Protein AF-A0A357HCE0-F1 (afdb_monomer)

Secondary structure (DSSP, 8-state):
-HHHHHHHHHHHT-SS--SSGGGS-HHHHHHHH-EEETTEEE-HHHHHHHHHHHHHHHHHTB-SS-SS-SB-HHHHHS-HHHHHHHHHHHHT-HHHHHHHHHHHHHHHHHHTTT-SS--TT---SS--HHHHHHHHHHHHHHHHTTTGGGGEETTTTEE-----STTHHHHHHHHHHHHHSHHHHHHHHHHHHHHHHHHHHHHSS--B---GGGGTT--HHHHHHHHHHHHHHHHHHTT--TTTSSSSPPTTS---HHHHHHHHTTSHHHHHHHHHHHH--TTS---GGGSHHHHTT-B-HHHHHHHHHHHSTTHHHHS-HHHHHHHHHH--HHHHHHHHHHHHHHHHHHHHHHHHHHHHHS-TTS----TT-HHHHHHHHHHHHHHTT-HHHHHHHHHHHHHHHHHHHHHHHSSSEETTEEGGGS-TT--TTHHHHHHHHHHHHHHHHHHHHHHHHS-SSHHHHHHH--HHHHHHHHHHHHT-TTTS--EEETTEEE-SHHHHHHHHHHHHHTTGGGGT----S--TT--HHHHHHHHHHHHHHHHHTGGGB-TTSSB-TTT--HHHHHHHHHHHHH-TTTGGGHHHHHIIIIIHHHHHTT-----TT-S-HHHHHHHHHHHHHHHGGGTT----TTSPPPHHHHHHHHHHHHH-TTS-SSEE-TTS-EE-HHHHHHHHHHHHTTHHHHTT----GGGG-SB-TTT--B----S-S-EEEEEEE-TTT--EEEEEEESSSHHHHHHHHHHHHHTS-GGGTTSTTSS-HHHHHHHHHHHHHSTTGGGTHHHHHHHHHHTSPPEEEETTEEE-GGGS-GGGGGGS-HHHHHHHHHHHHHHHHHHHSS-HHHHSSHHHHHS--S--EEEEEEEPTTSPEEEEEHHHHHHHHHHHHHH-HHHHSPPTT-SS-HHHHHHHHHHHHSHHHHHHTT-----PPP---

Radius of gyration: 61.39 Å; Cα contacts (8 Å, |Δi|>4): 1317; chains: 1; bounding box: 116×51×217 Å

Solvent-accessible surface area (backbone atoms only — not comparable to full-atom values): 51149 Å² total; per-residue (Å²): 113,71,72,58,50,58,54,49,58,66,58,70,72,60,90,76,77,89,85,74,75,89,72,62,56,71,67,58,56,36,67,75,48,44,43,84,52,95,92,41,77,47,26,60,64,56,53,52,49,39,50,58,41,43,47,57,46,54,61,75,13,48,40,92,82,55,100,84,48,72,56,34,47,46,63,38,60,62,43,64,70,39,44,44,45,41,34,52,31,42,34,72,20,69,65,52,42,70,40,43,41,59,51,52,50,51,52,47,64,66,47,50,81,77,44,95,50,69,63,85,74,60,62,57,75,99,54,66,46,36,61,34,38,50,41,51,42,56,24,48,50,35,39,48,76,64,49,42,62,74,38,43,42,60,81,80,72,48,70,60,58,53,55,52,82,86,38,45,68,35,50,31,51,21,36,23,38,52,21,60,23,55,68,42,46,70,25,47,23,46,49,49,24,30,48,23,51,48,50,19,70,73,71,74,37,61,38,38,47,69,56,44,74,61,46,52,96,55,64,35,15,62,46,40,24,35,51,47,51,22,52,55,25,42,31,54,12,26,73,44,55,58,48,71,55,79,84,51,76,44,98,82,75,76,67,50,72,64,54,37,30,61,73,23,33,69,36,72,68,21,35,49,26,40,35,31,19,44,60,19,53,96,88,73,51,60,12,59,68,66,32,69,52,56,82,53,58,30,58,33,60,66,38,44,45,54,49,50,55,69,68,42,81,65,48,68,78,44,45,57,69,67,60,52,35,53,54,63,70,66,47,51,73,68,55,45,41,53,32,53,47,44,53,46,71,32,44,34,32,51,42,50,33,50,51,57,14,23,73,76,59,76,33,86,90,54,72,56,85,55,70,85,38,66,67,43,46,51,25,50,43,52,34,45,62,54,31,64,79,16,69,68,49,47,70,43,47,27,52,31,42,57,67,45,44,34,59,52,36,25,75,64,74,75,33,53,43,62,58,85,40,40,58,87,60,34,46,45,84,52,63,97,55,40,53,62,42,52,41,46,46,64,71,29,38,60,34,49,51,48,53,57,45,26,65,70,75,34,58,95,36,38,60,44,28,50,65,52,50,53,48,67,36,52,37,47,44,52,52,51,33,73,76,15,62,36,58,27,38,75,37,76,56,97,88,37,82,42,63,51,56,47,54,53,47,35,52,50,41,45,39,60,73,38,32,41,50,60,52,39,50,44,75,49,90,75,64,85,87,62,61,59,76,61,39,47,54,35,51,30,48,31,51,47,47,48,48,79,46,45,78,25,38,38,86,78,37,40,62,27,69,94,60,54,43,31,66,57,45,25,51,47,45,39,38,36,56,71,22,78,46,42,30,79,21,48,42,60,22,46,39,71,54,44,32,61,62,36,44,76,59,38,39,61,68,49,53,88,81,69,84,55,54,57,65,42,20,46,42,49,10,58,40,42,63,63,48,48,84,47,66,99,60,82,50,41,82,92,53,73,77,44,56,62,38,55,29,22,49,53,41,42,53,63,72,25,84,38,38,49,77,66,47,70,50,97,87,70,38,32,41,18,42,60,19,44,20,50,46,44,48,50,48,43,52,33,56,33,63,78,66,72,52,82,78,62,62,69,63,40,27,56,36,37,47,84,81,53,48,72,71,76,72,54,57,67,69,44,73,46,82,43,83,28,52,42,77,85,75,74,48,72,44,82,40,52,25,46,76,29,37,39,49,30,30,34,44,50,16,51,50,40,49,68,71,50,56,78,92,26,54,67,40,87,93,39,63,47,41,66,56,53,40,52,22,54,49,31,13,62,70,6,77,54,29,45,74,49,42,50,54,56,53,44,54,60,35,57,45,45,70,45,47,44,60,52,99,91,44,69,49,54,61,68,54,44,18,54,72,52,56,82,76,47,55,74,70,58,35,53,52,49,51,51,44,53,32,54,56,43,31,38,50,61,73,33,62,48,59,79,57,46,30,57,63,48,74,74,50,84,58,85,82,50,73,38,72,66,89,43,59,43,100,83,71,46,78,36,66,33,39,49,65,54,49,56,53,48,54,50,51,43,42,72,70,31,65,39,26,56,36,60,24,91,97,52,94,56,15,43,41,55,50,50,50,53,54,52,39,51,74,33,81,68,27,33,62,73,74,64,68,73,88,82,85,86,82,89,81,87,133

Nearest PDB structures (foldseek):
  9ffb-assembly1_A  TM=1.179E-01  e=1.661E-01  Gallus gallus

Sequence (941 aa):
PEEVGGYLDAVGSSAYGQGWMGALPNLMMNAATSVDFNGSKVSASDLLNLISGVSGPFTASLNSKDDGDVFNYTVLMSPSQTVDALLDSFAQSNLIVNLMPAICQIAINYVAADSPIDLSGLRFSNIDYSSDITALKDAYQSLYSTGLLEGVDFSTGKVEISFTQEDRAAVLSALKTFGSMRVVSQNMPDLLVASAALVTKSTGYSLLSLDRSKYADIDWGEELNTLGSVAFDLAAAAGVDLSTDLFQPAEDGSTTLIDKIMAGLNKPDSATHLKEALIGDQQGKKGLLDMSIFDRRVLDTDQLNAYLFSSVKGLSNFVDSKQFSSLLNSLNPASLKSDVGIIVDILPDLMGVADLSHEMTGTWNQLKIDFSNEEQVGYLKNVIRKAKDSQIVSDLLPVALNKAFPSLLEQNLGSSNFLGLSATSFDLSGGPEFFDDMVSFLDAVPSILSLTGSLKDSGDSAVDKIRNIDPDDFSKVLKTIVNSKVFNPDRVIEGKTASNTNLVTLIRNLIDTYHLSDLGFHLSDEVADIDWDQEVDRLTDILRTLKDHLDVFGADGKFNADKLDSQGIEQVVTAVSRSQLLSPSLPDFLDEQIGERAREFGLLLQFDQITDWVAAATSLGDIWDLVSPLIGRDLTADTPIDFNYLNALIVSAYEAPFIPRKAVDAAGHYYSPLGSFIYSLVGRTGILTSFQIAPDVTAFWDVDPVTGDSKGWNWVGETATQQVTIPVVEKTVTAKVATSGEIFELVEAIQQVQSLDLDKFGKAGGVSADELNNALMALDDSQIGRSLLPAIAYRGLSNMSDIQIEDGISISFQDINLDVLSTLSDSERRDELKGIVELYRYEVEGDLSHELTVDSLTHWSEATKVTSGSLNADGTPIYLTLKQVVQHVFDIVFKSRLFTTVRSGRKYSFTSELIAALYTVTKAGQVAYGYGSADLPSGSP

Foldseek 3Di:
DVVLVVVVVVVVPPPDDDDDPVPDPPVVQQVVAWDDDLNDTDGPVLVVLLCVLLVVLQVQQQDPDDPPDRGQVCSSLLDLVNLVSNLLSQLSRPVNQSCQLVVVVVVCVVCCVPDPFHQVPAGSPPFSVSVLSVLLSQLSVLCVVVVQSVQQNPPVRDHQGFDDPVSLVSNLQSQLSNLQGPSNLRGVLVRVLRVLVVVCVVLVFSFFDNDSVLSHPFSSSVQSSLVSLLVVLLCVLLVHGSSPPQPDQDPVNPDDSVNSNLVSLLPPSSLVSNLCQAQNDPVPRGHPLNGSSVVSPRGDLLSVLVSVPVVDPCPCVQDPSVVLSVQVVPDDSVLVSQQVSLVSVLRNLVVQLQVVQCVVPVDSVDGDQELVDPSNLVSVLVNLVSLLRHSSSQQRVLSRCLSCVLVNCCRHLVGSAQLQHHSVQFDSNHDPCNSVLVNLVSVLSVLSSQLSVLLVPFDPFLLRSLLRHDLVSQLSVLVSQLPDCGNWNFDQDPNDTDGCPNSVSNVQSSCVSSVVVLLQWDWDPDDRPDPSNVLSVLVSQLSVLCNVQSVLADSSNAGDLVRDALVSQLSNQVSQCVHPTGVVRSQRSCCRRPVVQCVVLLQHFADPPDPDSNLLSNLVRQLSNLCSLCRPHQLEPVFDFDLQSQQQNLVSLVPHPGQDQWDADPVGWIFGSSLSSVVSVLVSNCLCVLLVHDFDSRLSRQADRHPRDGVPFDAADDKDWDFDQRRRPRDTDTGIGGPDGQSNLVSQLSVLSSVAPLVFALHAVHQALVSLLSNLVSLLRHSSSLSCNLSSLLSNQQSADWQQEDVPDTFGSNQWASVCLVVDDSVLNNLLSVLSSQVSNCSRQHPVNVLRYLCNVPPPDQPDWTFNPDADPVRHTDTDGSVVSVVSNCVSLVPRPRQQPGHPPDDGGSVRSVVVSVLCSDPNNCVVVPVDDDDDDDDDD

pLDDT: mean 77.92, std 14.0, range [27.64, 95.38]

Structure (mmCIF, N/CA/C/O backbone):
data_AF-A0A357HCE0-F1
#
_entry.id   AF-A0A357HCE0-F1
#
loop_
_atom_site.group_PDB
_atom_site.id
_atom_site.type_symbol
_atom_site.label_atom_id
_atom_site.label_alt_id
_atom_site.label_comp_id
_atom_site.label_asym_id
_atom_site.label_entity_id
_atom_site.label_seq_id
_atom_site.pdbx_PDB_ins_code
_atom_site.Cartn_x
_atom_site.Cartn_y
_atom_site.Cartn_z
_atom_site.occupancy
_atom_site.B_iso_or_equiv
_atom_site.auth_seq_id
_atom_site.auth_comp_id
_atom_site.auth_asym_id
_atom_site.auth_atom_id
_atom_site.pdbx_PDB_model_num
ATOM 1 N N . PRO A 1 1 ? -48.674 -14.890 85.172 1.00 32.16 1 PRO A N 1
ATOM 2 C CA . PRO A 1 1 ? -48.523 -13.411 85.189 1.00 32.16 1 PRO A CA 1
ATOM 3 C C . PRO A 1 1 ? -49.044 -12.781 86.487 1.00 32.16 1 PRO A C 1
ATOM 5 O O . PRO A 1 1 ? -48.305 -12.045 87.127 1.00 32.16 1 PRO A O 1
ATOM 8 N N . GLU A 1 2 ? -50.262 -13.127 86.918 1.00 31.12 2 GLU A N 1
ATOM 9 C CA . GLU A 1 2 ? -50.865 -12.572 88.144 1.00 31.12 2 GLU A CA 1
ATOM 10 C C . GLU A 1 2 ? -50.212 -13.071 89.447 1.00 31.12 2 GLU A C 1
ATOM 12 O O . GLU A 1 2 ? -50.074 -12.299 90.390 1.00 31.12 2 GLU A O 1
ATOM 17 N N . GLU A 1 3 ? -49.691 -14.302 89.498 1.00 34.44 3 GLU A N 1
ATOM 18 C CA . GLU A 1 3 ? -49.001 -14.800 90.705 1.00 34.44 3 GLU A CA 1
ATOM 19 C C . GLU A 1 3 ? -47.584 -14.219 90.894 1.00 34.44 3 GLU A C 1
ATOM 21 O O . GLU A 1 3 ? -47.113 -14.102 92.022 1.00 34.44 3 GLU A O 1
ATOM 26 N N . VAL A 1 4 ? -46.919 -13.774 89.820 1.00 36.22 4 VAL A N 1
ATOM 27 C CA . VAL A 1 4 ? -45.590 -13.126 89.890 1.00 36.22 4 VAL A CA 1
ATOM 28 C C . VAL A 1 4 ? -45.713 -11.662 90.333 1.00 36.22 4 VAL A C 1
ATOM 30 O O . VAL A 1 4 ? -44.890 -11.187 91.114 1.00 36.22 4 VAL A O 1
ATOM 33 N N . GLY A 1 5 ? -46.782 -10.974 89.910 1.00 34.69 5 GLY A N 1
ATOM 34 C CA . GLY A 1 5 ? -47.131 -9.637 90.405 1.00 34.69 5 GLY A CA 1
ATOM 35 C C . GLY A 1 5 ? -47.414 -9.630 91.911 1.00 34.69 5 GLY A C 1
ATOM 36 O O . GLY A 1 5 ? -46.923 -8.758 92.620 1.00 34.69 5 GLY A O 1
ATOM 37 N N . GLY A 1 6 ? -48.084 -10.670 92.423 1.00 35.81 6 GLY A N 1
ATOM 38 C CA . GLY A 1 6 ? -48.336 -10.829 93.861 1.00 35.81 6 GLY A CA 1
ATOM 39 C C . GLY A 1 6 ? -47.073 -11.033 94.711 1.00 35.81 6 GLY A C 1
ATOM 40 O O . GLY A 1 6 ? -47.027 -10.581 95.855 1.00 35.81 6 GLY A O 1
ATOM 41 N N . TYR A 1 7 ? -46.024 -11.659 94.164 1.00 37.00 7 TYR A N 1
ATOM 42 C CA . TYR A 1 7 ? -44.732 -11.793 94.852 1.00 37.00 7 TYR A CA 1
ATOM 43 C C . TYR A 1 7 ? -43.897 -10.505 94.803 1.00 37.00 7 TYR A C 1
ATOM 45 O O . TYR A 1 7 ? -43.225 -10.185 95.782 1.00 37.00 7 TYR A O 1
ATOM 53 N N . LEU A 1 8 ? -43.955 -9.742 93.707 1.00 37.88 8 LEU A N 1
ATOM 54 C CA . LEU A 1 8 ? -43.244 -8.465 93.572 1.00 37.88 8 LEU A CA 1
ATOM 55 C C . LEU A 1 8 ? -43.862 -7.355 94.438 1.00 37.88 8 LEU A C 1
ATOM 57 O O . LEU A 1 8 ? -43.117 -6.590 95.051 1.00 37.88 8 LEU A O 1
ATOM 61 N N . ASP A 1 9 ? -45.188 -7.329 94.597 1.00 37.25 9 ASP A N 1
ATOM 62 C CA . ASP A 1 9 ? -45.875 -6.395 95.505 1.00 37.25 9 ASP A CA 1
ATOM 63 C C . ASP A 1 9 ? -45.567 -6.678 96.988 1.00 37.25 9 ASP A C 1
ATOM 65 O O . ASP A 1 9 ? -45.472 -5.752 97.803 1.00 37.25 9 ASP A O 1
ATOM 69 N N . ALA A 1 10 ? -45.321 -7.944 97.347 1.00 37.84 10 ALA A N 1
ATOM 70 C CA . ALA A 1 10 ? -44.870 -8.325 98.688 1.00 37.84 10 ALA A CA 1
ATOM 71 C C . ALA A 1 10 ? -43.397 -7.946 98.961 1.00 37.84 10 ALA A C 1
ATOM 73 O O . ALA A 1 10 ? -43.018 -7.756 100.116 1.00 37.84 10 ALA A O 1
ATOM 74 N N . VAL A 1 11 ? -42.572 -7.803 97.916 1.00 38.50 11 VAL A N 1
ATOM 75 C CA . VAL A 1 11 ? -41.157 -7.389 98.007 1.00 38.50 11 VAL A CA 1
ATOM 76 C C . VAL A 1 11 ? -41.013 -5.861 97.972 1.00 38.50 11 VAL A C 1
ATOM 78 O O . VAL A 1 11 ? -40.194 -5.300 98.701 1.00 38.50 11 VAL A O 1
ATOM 81 N N . GLY A 1 12 ? -41.847 -5.164 97.194 1.00 37.12 12 GLY A N 1
ATOM 82 C CA . GLY A 1 12 ? -41.851 -3.699 97.09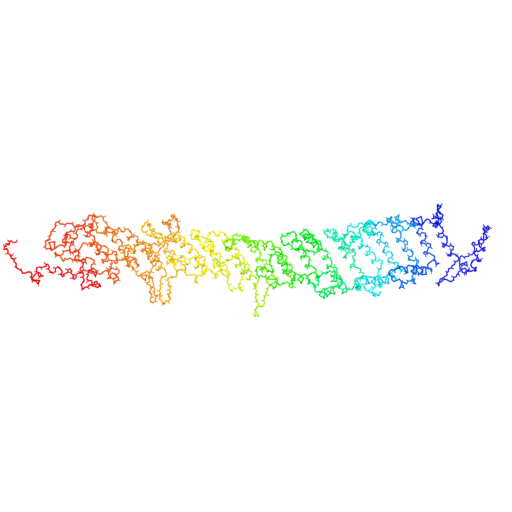3 1.00 37.12 12 GLY A CA 1
ATOM 83 C C . GLY A 1 12 ? -42.331 -2.971 98.355 1.00 37.12 12 GLY A C 1
ATOM 84 O O . GLY A 1 12 ? -42.062 -1.783 98.526 1.00 37.12 12 GLY A O 1
ATOM 85 N N . SER A 1 13 ? -42.995 -3.672 99.278 1.00 33.78 13 SER A N 1
ATOM 86 C CA . SER A 1 13 ? -43.562 -3.086 100.498 1.00 33.78 13 SER A CA 1
ATOM 87 C C . SER A 1 13 ? -42.657 -3.165 101.743 1.00 33.78 13 SER A C 1
ATOM 89 O O . SER A 1 13 ? -43.042 -2.661 102.798 1.00 33.78 13 SER A O 1
ATOM 91 N N . SER A 1 14 ? -41.419 -3.676 101.645 1.00 37.00 14 SER A N 1
ATOM 92 C CA . SER A 1 14 ? -40.437 -3.631 102.747 1.00 37.00 14 SER A CA 1
ATOM 93 C C . SER A 1 14 ? -39.218 -2.753 102.435 1.00 37.00 14 SER A C 1
ATOM 95 O O . SER A 1 14 ? -38.081 -3.220 102.394 1.00 37.00 14 SER A O 1
ATOM 97 N N . ALA A 1 15 ? -39.436 -1.447 102.267 1.00 34.34 15 ALA A N 1
ATOM 98 C CA . ALA A 1 15 ? -38.363 -0.456 102.126 1.00 34.34 15 ALA A CA 1
ATOM 99 C C . ALA A 1 15 ? -37.593 -0.150 103.436 1.00 34.34 15 ALA A C 1
ATOM 101 O O . ALA A 1 15 ? -36.696 0.686 103.429 1.00 34.34 15 ALA A O 1
ATOM 102 N N . TYR A 1 16 ? -37.878 -0.821 104.561 1.00 37.59 16 TYR A N 1
ATOM 103 C CA . TYR A 1 16 ? -37.127 -0.646 105.813 1.00 37.59 16 TYR A CA 1
ATOM 104 C C . TYR A 1 16 ? -37.070 -1.945 106.632 1.00 37.59 16 TYR A C 1
ATOM 106 O O . TYR A 1 16 ? -38.000 -2.267 107.366 1.00 37.59 16 TYR A O 1
ATOM 114 N N . GLY A 1 17 ? -35.964 -2.691 106.538 1.00 30.70 17 GLY A N 1
ATOM 115 C CA . GLY A 1 17 ? -35.709 -3.844 107.411 1.00 30.70 17 GLY A CA 1
ATOM 116 C C . GLY A 1 17 ? -34.592 -4.759 106.915 1.00 30.70 17 GLY A C 1
ATOM 117 O O . GLY A 1 17 ? -34.826 -5.653 106.109 1.00 30.70 17 GLY A O 1
ATOM 118 N N . GLN A 1 18 ? -33.377 -4.540 107.418 1.00 38.78 18 GLN A N 1
ATOM 119 C CA . GLN A 1 18 ? -32.194 -5.368 107.173 1.00 38.78 18 GLN A CA 1
ATOM 120 C C . GLN A 1 18 ? -32.428 -6.869 107.457 1.00 38.78 18 GLN A C 1
ATOM 122 O O . GLN A 1 18 ? -33.036 -7.228 108.462 1.00 38.78 18 GLN A O 1
ATOM 127 N N . GLY A 1 19 ? -31.819 -7.744 106.643 1.00 38.56 19 GLY A N 1
ATOM 128 C CA . GLY A 1 19 ? -31.113 -8.912 107.194 1.00 38.56 19 GLY A CA 1
ATOM 129 C C . GLY A 1 19 ? -31.548 -10.337 106.824 1.00 38.56 19 GLY A C 1
ATOM 130 O O . GLY A 1 19 ? -30.882 -11.255 107.286 1.00 38.56 19 GLY A O 1
ATOM 131 N N . TRP A 1 20 ? -32.587 -10.585 106.018 1.00 35.44 20 TRP A N 1
ATOM 132 C CA . TRP A 1 20 ? -33.128 -11.959 105.879 1.00 35.44 20 TRP A CA 1
ATOM 133 C C . TRP A 1 20 ? -33.197 -12.533 104.453 1.00 35.44 20 TRP A C 1
ATOM 135 O O . TRP A 1 20 ? -33.278 -13.750 104.312 1.00 35.44 20 TRP A O 1
ATOM 145 N N . MET A 1 21 ? -33.044 -11.725 103.395 1.00 37.12 21 MET A N 1
ATOM 146 C CA . MET A 1 21 ? -32.958 -12.237 102.009 1.00 37.12 21 MET A CA 1
ATOM 147 C C . MET A 1 21 ? -31.534 -12.579 101.539 1.00 37.12 21 MET A C 1
ATOM 149 O O . MET A 1 21 ? -31.370 -13.203 100.499 1.00 37.12 21 MET A O 1
ATOM 153 N N . GLY A 1 22 ? -30.498 -12.253 102.319 1.00 37.28 22 GLY A N 1
ATOM 154 C CA . GLY A 1 22 ? -29.105 -12.585 101.983 1.00 37.28 22 GLY A CA 1
ATOM 155 C C . GLY A 1 22 ? -28.733 -14.069 102.132 1.00 37.28 22 GLY A C 1
ATOM 156 O O . GLY A 1 22 ? -27.572 -14.413 101.936 1.00 37.28 22 GLY A O 1
ATOM 157 N N . ALA A 1 23 ? -29.678 -14.939 102.513 1.00 37.38 23 ALA A N 1
ATOM 158 C CA . ALA A 1 23 ? -29.411 -16.340 102.855 1.00 37.38 23 ALA A CA 1
ATOM 159 C C . ALA A 1 23 ? -30.227 -17.375 102.056 1.00 37.38 23 ALA A C 1
ATOM 161 O O . ALA A 1 23 ? -30.079 -18.572 102.300 1.00 37.38 23 ALA A O 1
ATOM 162 N N . LEU A 1 24 ? -31.057 -16.960 101.093 1.00 39.72 24 LEU A N 1
ATOM 163 C CA . LEU A 1 24 ? -31.595 -17.895 100.104 1.00 39.72 24 LEU A CA 1
ATOM 164 C C . LEU A 1 24 ? -30.563 -18.020 98.978 1.00 39.72 24 LEU A C 1
ATOM 166 O O . LEU A 1 24 ? -30.249 -17.012 98.348 1.00 39.72 24 LEU A O 1
ATOM 170 N N . PRO A 1 25 ? -30.002 -19.215 98.713 1.00 44.94 25 PRO A N 1
ATOM 171 C CA . PRO A 1 25 ? -29.104 -19.389 97.581 1.00 44.94 25 PRO A CA 1
ATOM 172 C C . PRO A 1 25 ? -29.828 -18.917 96.317 1.00 44.94 25 PRO A C 1
ATOM 174 O O . PRO A 1 25 ? -30.976 -19.314 96.118 1.00 44.94 25 PRO A O 1
ATOM 177 N N . ASN A 1 26 ? -29.179 -18.128 95.451 1.00 47.38 26 ASN A N 1
ATOM 178 C CA . ASN A 1 26 ? -29.744 -17.692 94.158 1.00 47.38 26 ASN A CA 1
ATOM 179 C C . ASN A 1 26 ? -30.408 -18.856 93.387 1.00 47.38 26 ASN A C 1
ATOM 181 O O . ASN A 1 26 ? -31.415 -18.671 92.714 1.00 47.38 26 ASN A O 1
ATOM 185 N N . LEU A 1 27 ? -29.913 -20.084 93.581 1.00 41.69 27 LEU A N 1
ATOM 186 C CA . LEU A 1 27 ? -30.509 -21.338 93.112 1.00 41.69 27 LEU A CA 1
ATOM 187 C C . LEU A 1 27 ? -31.965 -21.587 93.559 1.00 41.69 27 LEU A C 1
ATOM 189 O O . LEU A 1 27 ? -32.766 -22.026 92.741 1.00 41.69 27 LEU A O 1
ATOM 193 N N . MET A 1 28 ? -32.332 -21.332 94.820 1.00 40.75 28 MET A N 1
ATOM 194 C CA . MET A 1 28 ? -33.695 -21.560 95.330 1.00 40.75 28 MET A CA 1
ATOM 195 C C . MET A 1 28 ? -34.678 -20.489 94.857 1.00 40.75 28 MET A C 1
ATOM 197 O O . MET A 1 28 ? -35.809 -20.815 94.505 1.00 40.75 28 MET A O 1
ATOM 201 N N . MET A 1 29 ? -34.243 -19.228 94.799 1.00 49.09 29 MET A N 1
ATOM 202 C CA . MET A 1 29 ? -35.066 -18.134 94.276 1.00 49.09 29 MET A CA 1
ATOM 203 C C . MET A 1 29 ? -35.303 -18.306 92.769 1.00 49.09 29 MET A C 1
ATOM 205 O O . MET A 1 29 ? -36.429 -18.143 92.301 1.00 49.09 29 MET A O 1
ATOM 209 N N . ASN A 1 30 ? -34.287 -18.762 92.030 1.00 48.38 30 ASN A N 1
ATOM 210 C CA . ASN A 1 30 ? -34.412 -19.082 90.609 1.00 48.38 30 ASN A CA 1
ATOM 211 C C . ASN A 1 30 ? -35.260 -20.332 90.362 1.00 48.38 30 ASN A C 1
ATOM 213 O O . ASN A 1 30 ? -36.054 -20.337 89.431 1.00 48.38 30 ASN A O 1
ATOM 217 N N . ALA A 1 31 ? -35.174 -21.365 91.205 1.00 44.31 31 ALA A N 1
ATOM 218 C CA . ALA A 1 31 ? -36.014 -22.556 91.071 1.00 44.31 31 ALA A CA 1
ATOM 219 C C . ALA A 1 31 ? -37.504 -22.294 91.371 1.00 44.31 31 ALA A C 1
ATOM 221 O O . ALA A 1 31 ? -38.355 -22.937 90.763 1.00 44.31 31 ALA A O 1
ATOM 222 N N . ALA A 1 32 ? -37.822 -21.368 92.286 1.00 47.25 32 ALA A N 1
ATOM 223 C CA . ALA A 1 32 ? -39.196 -21.055 92.696 1.00 47.25 32 ALA A CA 1
ATOM 224 C C . ALA A 1 32 ? -39.892 -19.991 91.825 1.00 47.25 32 ALA A C 1
ATOM 226 O O . ALA A 1 32 ? -41.117 -19.958 91.776 1.00 47.25 32 ALA A O 1
ATOM 227 N N . THR A 1 33 ? -39.128 -19.121 91.153 1.00 53.16 33 THR A N 1
ATOM 228 C CA . THR A 1 33 ? -39.663 -18.011 90.333 1.00 53.16 33 THR A CA 1
ATOM 229 C C . THR A 1 33 ? -39.429 -18.189 88.837 1.00 53.16 33 THR A C 1
ATOM 231 O O . THR A 1 33 ? -39.787 -17.317 88.049 1.00 53.16 33 THR A O 1
ATOM 234 N N . SER A 1 34 ? -38.815 -19.304 88.438 1.00 56.31 34 SER A N 1
ATOM 235 C CA . SER A 1 34 ? -38.602 -19.611 87.034 1.00 56.31 34 SER A CA 1
ATOM 236 C C . SER A 1 34 ? -39.908 -20.025 86.364 1.00 56.31 34 SER A C 1
ATOM 238 O O . SER A 1 34 ? -40.575 -20.963 86.800 1.00 56.31 34 SER A O 1
ATOM 240 N N . VAL A 1 35 ? -40.236 -19.339 85.274 1.00 57.53 35 VAL A N 1
ATOM 241 C CA . VAL A 1 35 ? -41.338 -19.691 84.379 1.00 57.53 35 VAL A CA 1
ATOM 242 C C . VAL A 1 35 ? -40.741 -20.195 83.069 1.00 57.53 35 VAL A C 1
ATOM 244 O O . VAL A 1 35 ? -39.780 -19.612 82.559 1.00 57.53 35 VAL A O 1
ATOM 247 N N . ASP A 1 36 ? -41.295 -21.283 82.536 1.00 59.38 36 ASP A N 1
ATOM 248 C CA . ASP A 1 36 ? -40.955 -21.747 81.192 1.00 59.38 36 ASP A CA 1
ATOM 249 C C . ASP A 1 36 ? -41.548 -20.772 80.165 1.00 59.38 36 ASP A C 1
ATOM 251 O O . ASP A 1 36 ? -42.759 -20.547 80.117 1.00 59.38 36 ASP A O 1
ATOM 255 N N . PHE A 1 37 ? -40.689 -20.188 79.335 1.00 55.84 37 PHE A N 1
ATOM 256 C CA . PHE A 1 37 ? -41.061 -19.247 78.288 1.00 55.84 37 PHE A CA 1
ATOM 257 C C . PHE A 1 37 ? -40.257 -19.554 77.020 1.00 55.84 37 PHE A C 1
ATOM 259 O O . PHE A 1 37 ? -39.028 -19.559 77.044 1.00 55.84 37 PHE A O 1
ATOM 266 N N . ASN A 1 38 ? -40.948 -19.864 75.916 1.00 55.62 38 ASN A N 1
ATOM 267 C CA . ASN A 1 38 ? -40.345 -20.245 74.627 1.00 55.62 38 ASN A CA 1
ATOM 268 C C . ASN A 1 38 ? -39.236 -21.320 74.722 1.00 55.62 38 ASN A C 1
ATOM 270 O O . ASN A 1 38 ? -38.235 -21.261 74.017 1.00 55.62 38 ASN A O 1
ATOM 274 N N . GLY A 1 39 ? -39.412 -22.326 75.588 1.00 57.00 39 GLY A N 1
ATOM 275 C CA . GLY A 1 39 ? -38.468 -23.445 75.727 1.00 57.00 39 GLY A CA 1
ATOM 276 C C . GLY A 1 39 ? -37.260 -23.176 76.633 1.00 57.00 39 GLY A C 1
ATOM 277 O O . GLY A 1 39 ? -36.435 -24.071 76.802 1.00 57.00 39 GLY A O 1
ATOM 278 N N . SER A 1 40 ? -37.184 -21.995 77.254 1.00 59.19 40 SER A N 1
ATOM 279 C CA . SER A 1 40 ? -36.155 -21.614 78.228 1.00 59.19 40 SER A CA 1
ATOM 280 C C . SER A 1 40 ? -36.771 -21.202 79.568 1.00 59.19 40 SER A C 1
ATOM 282 O O . SER A 1 40 ? -37.927 -20.790 79.639 1.00 59.19 40 SER A O 1
ATOM 284 N N . LYS A 1 41 ? -35.983 -21.284 80.643 1.00 64.75 41 LYS A N 1
ATOM 285 C CA . LYS A 1 41 ? -36.385 -20.880 81.995 1.00 64.75 41 LYS A CA 1
ATOM 286 C C . LYS A 1 41 ? -35.965 -19.441 82.275 1.00 64.75 41 LYS A C 1
ATOM 288 O O . LYS A 1 41 ? -34.773 -19.163 82.293 1.00 64.75 41 LYS A O 1
ATOM 293 N N . VAL A 1 42 ? -36.931 -18.554 82.525 1.00 63.97 42 VAL A N 1
ATOM 294 C CA . VAL A 1 42 ? -36.684 -17.146 82.896 1.00 63.97 42 VAL A CA 1
ATOM 295 C C . VAL A 1 42 ? -37.026 -16.951 84.369 1.00 63.97 42 VAL A C 1
ATOM 297 O O . VAL A 1 42 ? -38.148 -17.264 84.768 1.00 63.97 42 VAL A O 1
ATOM 300 N N . SER A 1 43 ? -36.084 -16.466 85.183 1.00 67.19 43 SER A N 1
ATOM 301 C CA . SER A 1 43 ? -36.296 -16.221 86.619 1.00 67.19 43 SER A CA 1
ATOM 302 C C . SER A 1 43 ? -36.528 -14.739 86.953 1.00 67.19 43 SER A C 1
ATOM 304 O O . SER A 1 43 ? -36.252 -13.840 86.157 1.00 67.19 43 SER A O 1
ATOM 306 N N . ALA A 1 44 ? -36.971 -14.459 88.185 1.00 64.81 44 ALA A N 1
ATOM 307 C CA . ALA A 1 44 ? -37.023 -13.090 88.701 1.00 64.81 44 ALA A CA 1
ATOM 308 C C . ALA A 1 44 ? -35.630 -12.427 88.782 1.00 64.81 44 ALA A C 1
ATOM 310 O O . ALA A 1 44 ? -35.532 -11.208 88.644 1.00 64.81 44 ALA A O 1
ATOM 311 N N . SER A 1 45 ? -34.548 -13.203 88.962 1.00 65.56 45 SER A N 1
ATOM 312 C CA . SER A 1 45 ? -33.185 -12.654 88.932 1.00 65.56 45 SER A CA 1
ATOM 313 C C . SER A 1 45 ? -32.803 -12.158 87.543 1.00 65.56 45 SER A C 1
ATOM 315 O O . SER A 1 45 ? -32.168 -11.118 87.432 1.00 65.56 45 SER A O 1
ATOM 317 N N . ASP A 1 46 ? -33.214 -12.867 86.489 1.00 65.69 46 ASP A N 1
ATOM 318 C CA . ASP A 1 46 ? -32.894 -12.498 85.105 1.00 65.69 46 ASP A CA 1
ATOM 319 C C . ASP A 1 46 ? -33.577 -11.180 84.712 1.00 65.69 46 ASP A C 1
ATOM 321 O O . ASP A 1 46 ? -32.976 -10.331 84.056 1.00 65.69 46 ASP A O 1
ATOM 325 N N . LEU A 1 47 ? -34.814 -10.976 85.182 1.00 67.69 47 LEU A N 1
ATOM 326 C CA . LEU A 1 47 ? -35.562 -9.727 85.024 1.00 67.69 47 LEU A CA 1
ATOM 327 C C . LEU A 1 47 ? -34.912 -8.559 85.774 1.00 67.69 47 LEU A C 1
ATOM 329 O O . LEU A 1 47 ? -34.738 -7.485 85.204 1.00 67.69 47 LEU A O 1
ATOM 333 N N . LEU A 1 48 ? -34.541 -8.758 87.042 1.00 68.25 48 LEU A N 1
ATOM 334 C CA . LEU A 1 48 ? -33.891 -7.718 87.846 1.00 68.25 48 LEU A CA 1
ATOM 335 C C . LEU A 1 48 ? -32.505 -7.359 87.299 1.00 68.25 48 LEU A C 1
ATOM 337 O O . LEU A 1 48 ? -32.164 -6.179 87.257 1.00 68.25 48 LEU A O 1
ATOM 341 N N . ASN A 1 49 ? -31.743 -8.349 86.828 1.00 70.25 49 ASN A N 1
ATOM 342 C CA . ASN A 1 49 ? -30.451 -8.133 86.182 1.00 70.25 49 ASN A CA 1
ATOM 343 C C . ASN A 1 49 ? -30.612 -7.320 84.893 1.00 70.25 49 ASN A C 1
ATOM 345 O O . ASN A 1 49 ? -29.921 -6.315 84.738 1.00 70.25 49 ASN A O 1
ATOM 349 N N . LEU A 1 50 ? -31.571 -7.679 84.028 1.00 74.56 50 LEU A N 1
ATOM 350 C CA . LEU A 1 50 ? -31.894 -6.908 82.824 1.00 74.56 50 LEU A CA 1
ATOM 351 C C . LEU A 1 50 ? -32.276 -5.463 83.170 1.00 74.56 50 LEU A C 1
ATOM 353 O O . LEU A 1 50 ? -31.681 -4.540 82.625 1.00 74.56 50 LEU A O 1
ATOM 357 N N . ILE A 1 51 ? -33.219 -5.258 84.100 1.00 71.88 51 ILE A N 1
ATOM 358 C CA . ILE A 1 51 ? -33.657 -3.920 84.536 1.00 71.88 51 ILE A CA 1
ATOM 359 C C . ILE A 1 51 ? -32.472 -3.117 85.080 1.00 71.88 51 ILE A C 1
ATOM 361 O O . ILE A 1 51 ? -32.306 -1.953 84.723 1.00 71.88 51 ILE A O 1
ATOM 365 N N . SER A 1 52 ? -31.621 -3.728 85.907 1.00 70.75 52 SER A N 1
ATOM 366 C CA . SER A 1 52 ? -30.442 -3.060 86.460 1.00 70.75 52 SER A CA 1
ATOM 367 C C . SER A 1 52 ? -29.448 -2.649 85.368 1.00 70.75 52 SER A C 1
ATOM 369 O O . SER A 1 52 ? -28.989 -1.508 85.381 1.00 70.75 52 SER A O 1
ATOM 371 N N . GLY A 1 53 ? -29.206 -3.524 84.386 1.00 69.69 53 GLY A N 1
ATOM 372 C CA . GLY A 1 53 ? -28.278 -3.298 83.277 1.00 69.69 53 GLY A CA 1
ATOM 373 C C . GLY A 1 53 ? -28.740 -2.207 82.313 1.00 69.69 53 GLY A C 1
ATOM 374 O O . GLY A 1 53 ? -27.932 -1.398 81.867 1.00 69.69 53 GLY A O 1
ATOM 375 N N . VAL A 1 54 ? -30.050 -2.105 82.059 1.00 76.00 54 VAL A N 1
ATOM 376 C CA . VAL A 1 54 ? -30.605 -1.079 81.157 1.00 76.00 54 VAL A CA 1
ATOM 377 C C . VAL A 1 54 ? -30.916 0.243 81.866 1.00 76.00 54 VAL A C 1
ATOM 379 O O . VAL A 1 54 ? -30.846 1.303 81.250 1.00 76.00 54 VAL A O 1
ATOM 382 N N . SER A 1 55 ? -31.226 0.222 83.167 1.00 71.00 55 SER A N 1
ATOM 383 C CA . SER A 1 55 ? -31.655 1.423 83.901 1.00 71.00 55 SER A CA 1
ATOM 384 C C . SER A 1 55 ? -30.613 2.542 83.914 1.00 71.00 55 SER A C 1
ATOM 386 O O . SER A 1 55 ? -30.985 3.706 83.777 1.00 71.00 55 SER A O 1
ATOM 388 N N . GLY A 1 56 ? -29.322 2.217 84.028 1.00 72.06 56 GLY A N 1
ATOM 389 C CA . GLY A 1 56 ? -28.234 3.200 84.015 1.00 72.06 56 GLY A CA 1
ATOM 390 C C . GLY A 1 56 ? -28.165 3.988 82.698 1.00 72.06 56 GLY A C 1
ATOM 391 O O . GLY A 1 56 ? -28.336 5.209 82.734 1.00 72.06 56 GLY A O 1
ATOM 392 N N . PRO A 1 57 ? -27.985 3.307 81.548 1.00 72.12 57 PRO A N 1
ATOM 393 C CA . PRO A 1 57 ? -28.026 3.916 80.217 1.00 72.12 57 PRO A CA 1
ATOM 394 C C . PRO A 1 57 ? -29.263 4.789 79.963 1.00 72.12 57 PRO A C 1
ATOM 396 O O . PRO A 1 57 ? -29.136 5.955 79.592 1.00 72.12 57 PRO A O 1
ATOM 399 N N . PHE A 1 58 ? -30.465 4.268 80.235 1.00 73.44 58 PHE A N 1
ATOM 400 C CA . PHE A 1 58 ? -31.704 5.010 79.994 1.00 73.44 58 PHE A CA 1
ATOM 401 C C . PHE A 1 58 ? -31.840 6.230 80.914 1.00 73.44 58 PHE A C 1
ATOM 403 O O . PHE A 1 58 ? -32.218 7.301 80.443 1.00 73.44 58 PHE A O 1
ATOM 410 N N . THR A 1 59 ? -31.463 6.120 82.192 1.00 73.81 59 THR A N 1
ATOM 411 C CA . THR A 1 59 ? -31.507 7.251 83.140 1.00 73.81 59 THR A CA 1
ATOM 412 C C . THR A 1 59 ? -30.551 8.373 82.731 1.00 73.81 59 THR A C 1
ATOM 414 O O . THR A 1 59 ? -30.900 9.545 82.857 1.00 73.81 59 THR A O 1
ATOM 417 N N . ALA A 1 60 ? -29.371 8.034 82.200 1.00 67.38 60 ALA A N 1
ATOM 418 C CA . ALA A 1 60 ? -28.405 9.012 81.695 1.00 67.38 60 ALA A CA 1
ATOM 419 C C . ALA A 1 60 ? -28.907 9.767 80.448 1.00 67.38 60 ALA A C 1
ATOM 421 O O . ALA A 1 60 ? -28.502 10.904 80.216 1.00 67.38 60 ALA A O 1
ATOM 422 N N . SER A 1 61 ? -29.810 9.154 79.677 1.00 69.69 61 SER A N 1
ATOM 423 C CA . SER A 1 61 ? -30.407 9.727 78.464 1.00 69.69 61 SER A CA 1
ATOM 424 C C . SER A 1 61 ? -31.735 10.461 78.682 1.00 69.69 61 SER A C 1
ATOM 426 O O . SER A 1 61 ? -32.331 10.930 77.716 1.00 69.69 61 SER A O 1
ATOM 428 N N . LEU A 1 62 ? -32.238 10.564 79.917 1.00 70.50 62 LEU A N 1
ATOM 429 C CA . LEU A 1 62 ? -33.507 11.246 80.189 1.00 70.50 62 LEU A CA 1
ATOM 430 C C . LEU A 1 62 ? -33.427 12.723 79.788 1.00 70.50 62 LEU A C 1
ATOM 432 O O . LEU A 1 62 ? -32.549 13.467 80.237 1.00 70.50 62 LEU A O 1
ATOM 436 N N . ASN A 1 63 ? -34.362 13.155 78.943 1.00 64.69 63 ASN A N 1
ATOM 437 C CA . ASN A 1 63 ? -34.382 14.523 78.450 1.00 64.69 63 ASN A CA 1
ATOM 438 C C . ASN A 1 63 ? -34.953 15.445 79.538 1.00 64.69 63 ASN A C 1
ATOM 440 O O . ASN A 1 63 ? -36.116 15.342 79.912 1.00 64.69 63 ASN A O 1
ATOM 444 N N . SER A 1 64 ? -34.134 16.346 80.086 1.00 54.31 64 SER A N 1
ATOM 445 C CA . SER A 1 64 ? -34.566 17.237 81.179 1.00 54.31 64 SER A CA 1
ATOM 446 C C . SER A 1 64 ? -35.274 18.513 80.701 1.00 54.31 64 SER A C 1
ATOM 448 O O . SER A 1 64 ? -35.556 19.381 81.531 1.00 54.31 64 SER A O 1
ATOM 450 N N . LYS A 1 65 ? -35.516 18.676 79.386 1.00 54.44 65 LYS A N 1
ATOM 451 C CA . LYS A 1 65 ? -35.900 19.975 78.802 1.00 54.44 65 LYS A CA 1
ATOM 452 C C . LYS A 1 65 ? -37.040 20.012 77.768 1.00 54.44 65 LYS A C 1
ATOM 454 O O . LYS A 1 65 ? -37.335 21.123 77.346 1.00 54.44 65 LYS A O 1
ATOM 459 N N . ASP A 1 66 ? -37.719 18.917 77.415 1.00 53.19 66 ASP A N 1
ATOM 460 C CA . ASP A 1 66 ? -38.875 18.978 76.491 1.00 53.19 66 ASP A CA 1
ATOM 461 C C . ASP A 1 66 ? -40.032 18.049 76.900 1.00 53.19 66 ASP A C 1
ATOM 463 O O . ASP A 1 66 ? -39.810 16.910 77.301 1.00 53.19 66 ASP A O 1
ATOM 467 N N . ASP A 1 67 ? -41.273 18.536 76.769 1.00 50.00 67 ASP A N 1
ATOM 468 C CA . ASP A 1 67 ? -42.517 17.872 77.218 1.00 50.00 67 ASP A CA 1
ATOM 469 C C . ASP A 1 67 ? -43.022 16.755 76.267 1.00 50.00 67 ASP A C 1
ATOM 471 O O . ASP A 1 67 ? -44.069 16.153 76.517 1.00 50.00 67 ASP A O 1
ATOM 475 N N . GLY A 1 68 ? -42.310 16.477 75.167 1.00 56.12 68 GLY A N 1
ATOM 476 C CA . GLY A 1 68 ? -42.726 15.520 74.128 1.00 56.12 68 GLY A CA 1
ATOM 477 C C . GLY A 1 68 ? -41.964 14.190 74.110 1.00 56.12 68 GLY A C 1
ATOM 478 O O . GLY A 1 68 ? -42.589 13.144 73.947 1.00 56.12 68 GLY A O 1
ATOM 479 N N . ASP A 1 69 ? -40.645 14.217 74.333 1.00 56.16 69 ASP A N 1
ATOM 480 C CA . ASP A 1 69 ? -39.765 13.047 74.223 1.00 56.16 69 ASP A CA 1
ATOM 481 C C . ASP A 1 69 ? -39.055 12.759 75.549 1.00 56.16 69 ASP A C 1
ATOM 483 O O . ASP A 1 69 ? -38.183 13.504 75.995 1.00 56.16 69 ASP A O 1
ATOM 487 N N . VAL A 1 70 ? -39.418 11.636 76.176 1.00 60.53 70 VAL A N 1
ATOM 488 C CA . VAL A 1 70 ? -38.912 11.213 77.497 1.00 60.53 70 VAL A CA 1
ATOM 489 C C . VAL A 1 70 ? -37.403 10.909 77.472 1.00 60.53 70 VAL A C 1
ATOM 491 O O . VAL A 1 70 ? -36.718 11.066 78.485 1.00 60.53 70 VAL A O 1
ATOM 494 N N . PHE A 1 71 ? -36.863 10.519 76.314 1.00 65.19 71 PHE A N 1
ATOM 495 C CA . PHE A 1 71 ? -35.456 10.164 76.129 1.00 65.19 71 PHE A CA 1
ATOM 496 C C . PHE A 1 71 ? -34.804 11.014 75.039 1.00 65.19 71 PHE A C 1
ATOM 498 O O . PHE A 1 71 ? -35.347 11.182 73.952 1.00 65.19 71 PHE A O 1
ATOM 505 N N . ASN A 1 72 ? -33.600 11.508 75.316 1.00 68.00 72 ASN A N 1
ATOM 506 C CA . ASN A 1 72 ? -32.713 12.076 74.318 1.00 68.00 72 ASN A CA 1
ATOM 507 C C . ASN A 1 72 ? -31.954 10.926 73.640 1.00 68.00 72 ASN A C 1
ATOM 509 O O . ASN A 1 72 ? -30.922 10.464 74.134 1.00 68.00 72 ASN A O 1
ATOM 513 N N . TYR A 1 73 ? -32.491 10.452 72.515 1.00 67.31 73 TYR A N 1
ATOM 514 C CA . TYR A 1 73 ? -31.903 9.353 71.745 1.00 67.31 73 TYR A CA 1
ATOM 515 C C . TYR A 1 73 ? -30.483 9.663 71.264 1.00 67.31 73 TYR A C 1
ATOM 517 O O . TYR A 1 73 ? -29.644 8.768 71.253 1.00 67.31 73 TYR A O 1
ATOM 525 N N . THR A 1 74 ? -30.169 10.927 70.971 1.00 66.56 74 THR A N 1
ATOM 526 C CA . THR A 1 74 ? -28.807 11.348 70.626 1.00 66.56 74 THR A CA 1
ATOM 527 C C . THR A 1 74 ? -27.849 11.113 71.792 1.00 66.56 74 THR A C 1
ATOM 529 O O . THR A 1 74 ? -26.768 10.590 71.583 1.00 66.56 74 THR A O 1
ATOM 532 N N . VAL A 1 75 ? -28.246 11.388 73.038 1.00 68.81 75 VAL A N 1
ATOM 533 C CA . VAL A 1 75 ? -27.429 11.101 74.237 1.00 68.81 75 VAL A CA 1
ATOM 534 C C . VAL A 1 75 ? -27.368 9.604 74.558 1.00 68.81 75 VAL A C 1
ATOM 536 O O . VAL A 1 75 ? -26.361 9.139 75.084 1.00 68.81 75 VAL A O 1
ATOM 539 N N . LEU A 1 76 ? -28.417 8.838 74.245 1.00 72.06 76 LEU A N 1
ATOM 540 C CA . LEU A 1 76 ? -28.427 7.382 74.431 1.00 72.06 76 LEU A CA 1
ATOM 541 C C . LEU A 1 76 ? -27.461 6.678 73.467 1.00 72.06 76 LEU A C 1
ATOM 543 O O . LEU A 1 76 ? -26.764 5.748 73.868 1.00 72.06 76 LEU A O 1
ATOM 547 N N . MET A 1 77 ? -27.422 7.141 72.215 1.00 71.75 77 MET A N 1
ATOM 548 C CA . MET A 1 77 ? -26.614 6.562 71.141 1.00 71.75 77 MET A CA 1
ATOM 549 C C . MET A 1 77 ? -25.208 7.184 71.056 1.00 71.75 77 MET A C 1
ATOM 551 O O . MET A 1 77 ? -24.277 6.531 70.600 1.00 71.75 77 MET A O 1
ATOM 555 N N . SER A 1 78 ? -25.002 8.417 71.530 1.00 65.12 78 SER A N 1
ATOM 556 C CA . SER A 1 78 ? -23.727 9.133 71.369 1.00 65.12 78 SER A CA 1
ATOM 557 C C . SER A 1 78 ? -22.545 8.500 72.117 1.00 65.12 78 SER A C 1
ATOM 559 O O . SER A 1 78 ? -21.494 8.411 71.516 1.00 65.12 78 SER A O 1
ATOM 561 N N . PRO A 1 79 ? -22.609 8.010 73.366 1.00 68.69 79 PRO A N 1
ATOM 562 C CA . PRO A 1 79 ? -21.452 7.337 73.960 1.00 68.69 79 PRO A CA 1
ATOM 563 C C . PRO A 1 79 ? -21.395 5.863 73.538 1.00 68.69 79 PRO A C 1
ATOM 565 O O . PRO A 1 79 ? -22.285 5.087 73.895 1.00 68.69 79 PRO A O 1
ATOM 568 N N . SER A 1 80 ? -20.305 5.432 72.890 1.00 69.88 80 SER A N 1
ATOM 569 C CA . SER A 1 80 ? -20.080 4.007 72.573 1.00 69.88 80 SER A CA 1
ATOM 570 C C . SER A 1 80 ? -20.220 3.100 73.801 1.00 69.88 80 SER A C 1
ATOM 572 O O . SER A 1 80 ? -20.871 2.066 73.734 1.00 69.88 80 SER A O 1
ATOM 574 N N . GLN A 1 81 ? -19.736 3.551 74.962 1.00 72.19 81 GLN A N 1
ATOM 575 C CA . GLN A 1 81 ? -19.837 2.830 76.238 1.00 72.19 81 GLN A CA 1
ATOM 576 C C . GLN A 1 81 ? -21.285 2.627 76.725 1.00 72.19 81 GLN A C 1
ATOM 578 O O . GLN A 1 81 ? -21.575 1.637 77.396 1.00 72.19 81 GLN A O 1
ATOM 583 N N . THR A 1 82 ? -22.197 3.555 76.413 1.00 74.56 82 THR A N 1
ATOM 584 C CA . THR A 1 82 ? -23.619 3.451 76.782 1.00 74.56 82 THR A CA 1
ATOM 585 C C . THR A 1 82 ? -24.313 2.395 75.929 1.00 74.56 82 THR A C 1
ATOM 587 O O . THR A 1 82 ? -25.040 1.552 76.460 1.00 74.56 82 THR A O 1
ATOM 590 N N . VAL A 1 83 ? -24.049 2.405 74.620 1.00 78.69 83 VAL A N 1
ATOM 591 C CA . VAL A 1 83 ? -24.569 1.405 73.681 1.00 78.69 83 VAL A CA 1
ATOM 592 C C . VAL A 1 83 ? -23.983 0.025 73.983 1.00 78.69 83 VAL A C 1
ATOM 594 O O . VAL A 1 83 ? -24.724 -0.952 74.029 1.00 78.69 83 VAL A O 1
ATOM 597 N N . ASP A 1 84 ? -22.693 -0.051 74.308 1.00 81.62 84 ASP A N 1
ATOM 598 C CA . ASP A 1 84 ? -22.026 -1.278 74.746 1.00 81.62 84 ASP A CA 1
ATOM 599 C C . ASP A 1 84 ? -22.706 -1.902 75.965 1.00 81.62 84 ASP A C 1
ATOM 601 O O . ASP A 1 84 ? -23.030 -3.088 75.954 1.00 81.62 84 ASP A O 1
ATOM 605 N N . ALA A 1 85 ? -22.962 -1.103 77.007 1.00 78.81 85 ALA A N 1
ATOM 606 C CA . ALA A 1 85 ? -23.608 -1.576 78.228 1.00 78.81 85 ALA A CA 1
ATOM 607 C C . ALA A 1 85 ? -25.040 -2.082 77.973 1.00 78.81 85 ALA A C 1
ATOM 609 O O . ALA A 1 85 ? -25.477 -3.052 78.602 1.00 78.81 85 ALA A O 1
ATOM 610 N N . LEU A 1 86 ? -25.767 -1.453 77.041 1.00 83.06 86 LEU A N 1
ATOM 611 C CA . LEU A 1 86 ? -27.095 -1.895 76.613 1.00 83.06 86 LEU A CA 1
ATOM 612 C C . LEU A 1 86 ? -27.035 -3.213 75.840 1.00 83.06 86 LEU A C 1
ATOM 614 O O . LEU A 1 86 ? -27.752 -4.150 76.191 1.00 83.06 86 LEU A O 1
ATOM 618 N N . LEU A 1 87 ? -26.174 -3.305 74.824 1.00 87.50 87 LEU A N 1
ATOM 619 C CA . LEU A 1 87 ? -26.025 -4.509 74.008 1.00 87.50 87 LEU A CA 1
ATOM 620 C C . LEU A 1 87 ? -25.502 -5.689 74.841 1.00 87.50 87 LEU A C 1
ATOM 622 O O . LEU A 1 87 ? -26.040 -6.785 74.714 1.00 87.50 87 LEU A O 1
ATOM 626 N N . ASP A 1 88 ? -24.566 -5.466 75.771 1.00 84.50 88 ASP A N 1
ATOM 627 C CA . ASP A 1 88 ? -24.101 -6.490 76.720 1.00 84.50 88 ASP A CA 1
ATOM 628 C C . ASP A 1 88 ? -25.247 -6.985 77.616 1.00 84.50 88 ASP A C 1
ATOM 630 O O . ASP A 1 88 ? -25.424 -8.191 77.808 1.00 84.50 88 ASP A O 1
ATOM 634 N N . SER A 1 89 ? -26.065 -6.061 78.133 1.00 84.75 89 SER A N 1
ATOM 635 C CA . SER A 1 8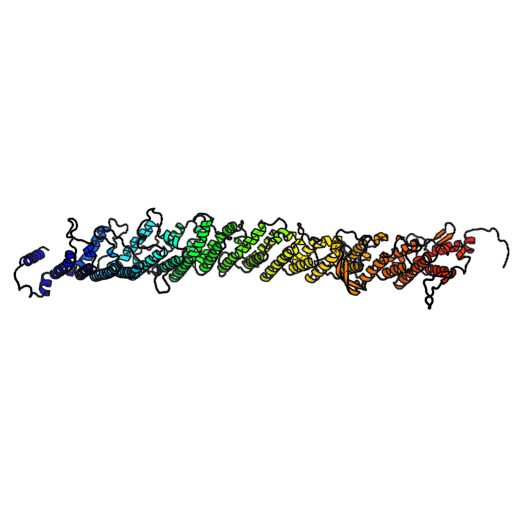9 ? -27.229 -6.401 78.962 1.00 84.75 89 SER A CA 1
ATOM 636 C C . SER A 1 89 ? -28.291 -7.179 78.177 1.00 84.75 89 SER A C 1
ATOM 638 O O . SER A 1 89 ? -28.920 -8.089 78.721 1.00 84.75 89 SER A O 1
ATOM 640 N N . PHE A 1 90 ? -28.490 -6.857 76.896 1.00 86.19 90 PHE A N 1
ATOM 641 C CA . PHE A 1 90 ? -29.414 -7.571 76.014 1.00 86.19 90 PHE A CA 1
ATOM 642 C C . PHE A 1 90 ? -28.894 -8.953 75.622 1.00 86.19 90 PHE A C 1
ATOM 644 O O . PHE A 1 90 ? -29.651 -9.920 75.708 1.00 86.19 90 PHE A O 1
ATOM 651 N N . ALA A 1 91 ? -27.613 -9.072 75.267 1.00 85.75 91 ALA A N 1
ATOM 652 C CA . ALA A 1 91 ? -26.986 -10.339 74.902 1.00 85.75 91 ALA A CA 1
ATOM 653 C C . ALA A 1 91 ? -26.989 -11.342 76.066 1.00 85.75 91 ALA A C 1
ATOM 655 O O . ALA A 1 91 ? -27.192 -12.537 75.849 1.00 85.75 91 ALA A O 1
ATOM 656 N N . GLN A 1 92 ? -26.809 -10.870 77.305 1.00 83.56 92 GLN A N 1
ATOM 657 C CA . GLN A 1 92 ? -26.825 -11.705 78.514 1.00 83.56 92 GLN A CA 1
ATOM 658 C C . GLN A 1 92 ? -28.243 -12.037 79.014 1.00 83.56 92 GLN A C 1
ATOM 660 O O . GLN A 1 92 ? -28.406 -12.875 79.905 1.00 83.56 92 GLN A O 1
ATOM 665 N N . SER A 1 93 ? -29.284 -11.396 78.472 1.00 82.56 93 SER A N 1
ATOM 666 C CA . SER A 1 93 ? -30.660 -11.592 78.922 1.00 82.56 93 SER A CA 1
ATOM 667 C C . SER A 1 93 ? -31.357 -12.722 78.171 1.00 82.56 93 SER A C 1
ATOM 669 O O . SER A 1 93 ? -31.802 -12.560 77.033 1.00 82.56 93 SER A O 1
ATOM 671 N N . ASN A 1 94 ? -31.585 -13.838 78.868 1.00 74.81 94 ASN A N 1
ATOM 672 C CA . ASN A 1 94 ? -32.400 -14.944 78.357 1.00 74.81 94 ASN A CA 1
ATOM 673 C C . ASN A 1 94 ? -33.800 -14.487 77.919 1.00 74.81 94 ASN A C 1
ATOM 675 O O . ASN A 1 94 ? -34.359 -15.047 76.982 1.00 74.81 94 ASN A O 1
ATOM 679 N N . LEU A 1 95 ? -34.390 -13.480 78.570 1.00 75.94 95 LEU A N 1
ATOM 680 C CA . LEU A 1 95 ? -35.703 -12.969 78.179 1.00 75.94 95 LEU A CA 1
ATOM 681 C C . LEU A 1 95 ? -35.653 -12.263 76.818 1.00 75.94 95 LEU A C 1
ATOM 683 O O . LEU A 1 95 ? -36.455 -12.586 75.946 1.00 75.94 95 LEU A O 1
ATOM 687 N N . ILE A 1 96 ? -34.720 -11.323 76.635 1.00 80.50 96 ILE A N 1
ATOM 688 C CA . ILE A 1 96 ? -34.596 -10.549 75.390 1.00 80.50 96 ILE A CA 1
ATOM 689 C C . ILE A 1 96 ? -34.229 -11.471 74.229 1.00 80.50 96 ILE A C 1
ATOM 691 O O . ILE A 1 96 ? -34.935 -11.484 73.223 1.00 80.50 96 ILE A O 1
ATOM 695 N N . VAL A 1 97 ? -33.211 -12.317 74.402 1.00 82.44 97 VAL A N 1
ATOM 696 C CA . VAL A 1 97 ? -32.759 -13.292 73.394 1.00 82.44 97 VAL A CA 1
ATOM 697 C C . VAL A 1 97 ? -33.904 -14.206 72.933 1.00 82.44 97 VAL A C 1
ATOM 699 O O . VAL A 1 97 ? -34.064 -14.430 71.736 1.00 82.44 97 VAL A O 1
ATOM 702 N N . ASN A 1 98 ? -34.764 -14.677 73.847 1.00 78.12 98 ASN A N 1
ATOM 703 C CA . ASN A 1 98 ? -35.907 -15.535 73.498 1.00 78.12 98 ASN A CA 1
ATOM 704 C C . ASN A 1 98 ? -37.110 -14.780 72.899 1.00 78.12 98 ASN A C 1
ATOM 706 O O . ASN A 1 98 ? -37.990 -15.407 72.299 1.00 78.12 98 ASN A O 1
ATOM 710 N N . LEU A 1 99 ? -37.178 -13.455 73.064 1.00 81.94 99 LEU A N 1
ATOM 711 C CA . LEU A 1 99 ? -38.186 -12.595 72.436 1.00 81.94 99 LEU A CA 1
ATOM 712 C C . LEU A 1 99 ? -37.759 -12.109 71.047 1.00 81.94 99 LEU A C 1
ATOM 714 O O . LEU A 1 99 ? -38.634 -11.815 70.231 1.00 81.94 99 LEU A O 1
ATOM 718 N N . MET A 1 100 ? -36.456 -12.066 70.752 1.00 84.19 100 MET A N 1
ATOM 719 C CA . MET A 1 100 ? -35.920 -11.566 69.481 1.00 84.19 100 MET A CA 1
ATOM 720 C C . MET A 1 100 ? -36.596 -12.143 68.229 1.00 84.19 100 MET A C 1
ATOM 722 O O . MET A 1 100 ? -36.972 -11.340 67.377 1.00 84.19 100 MET A O 1
ATOM 726 N N . PRO A 1 101 ? -36.860 -13.462 68.103 1.00 84.12 101 PRO A N 1
ATOM 727 C CA . PRO A 1 101 ? -37.574 -13.985 66.939 1.00 84.12 101 PRO A CA 1
ATOM 728 C C . PRO A 1 101 ? -38.939 -13.321 66.716 1.00 84.12 101 PRO A C 1
ATOM 730 O O . PRO A 1 101 ? -39.297 -12.971 65.592 1.00 84.12 101 PRO A O 1
ATOM 733 N N . ALA A 1 102 ? -39.700 -13.128 67.798 1.00 79.25 102 ALA A N 1
ATOM 734 C CA . ALA A 1 102 ? -41.019 -12.507 67.749 1.00 79.25 102 ALA A CA 1
ATOM 735 C C . ALA A 1 102 ? -40.918 -11.003 67.470 1.00 79.25 102 ALA A C 1
ATOM 737 O O . ALA A 1 102 ? -41.710 -10.479 66.690 1.00 79.25 102 ALA A O 1
ATOM 738 N N . ILE A 1 103 ? -39.928 -10.322 68.054 1.00 81.88 103 ILE A N 1
ATOM 739 C CA . ILE A 1 103 ? -39.655 -8.900 67.805 1.00 81.88 103 ILE A CA 1
ATOM 740 C C . ILE A 1 103 ? -39.294 -8.676 66.332 1.00 81.88 103 ILE A C 1
ATOM 742 O O . ILE A 1 103 ? -39.893 -7.817 65.688 1.00 81.88 103 ILE A O 1
ATOM 746 N N . CYS A 1 104 ? -38.391 -9.484 65.767 1.00 83.62 104 CYS A N 1
ATOM 747 C CA . CYS A 1 104 ? -38.048 -9.437 64.346 1.00 83.62 104 CYS A CA 1
ATOM 748 C C . CYS A 1 104 ? -39.280 -9.683 63.465 1.00 83.62 104 CYS A C 1
ATOM 750 O O . CYS A 1 104 ? -39.503 -8.944 62.511 1.00 83.62 104 CYS A O 1
ATOM 752 N N . GLN A 1 105 ? -40.126 -10.660 63.806 1.00 79.75 105 GLN A N 1
ATOM 753 C CA . GLN A 1 105 ? -41.348 -10.925 63.045 1.00 79.75 105 GLN A CA 1
ATOM 754 C C . GLN A 1 105 ? -42.337 -9.752 63.087 1.00 79.75 105 GLN A C 1
ATOM 756 O O . GLN A 1 105 ? -42.947 -9.423 62.070 1.00 79.75 105 GLN A O 1
ATOM 761 N N . ILE A 1 106 ? -42.498 -9.112 64.249 1.00 79.19 106 ILE A N 1
ATOM 762 C CA . ILE A 1 106 ? -43.331 -7.913 64.398 1.00 79.19 106 ILE A CA 1
ATOM 763 C C . ILE A 1 106 ? -42.767 -6.773 63.543 1.00 79.19 106 ILE A C 1
ATOM 765 O O . ILE A 1 106 ? -43.531 -6.127 62.828 1.00 79.19 106 ILE A O 1
ATOM 769 N N . ALA A 1 107 ? -41.448 -6.564 63.566 1.00 79.06 107 ALA A N 1
ATOM 770 C CA . ALA A 1 107 ? -40.785 -5.546 62.757 1.00 79.06 107 ALA A CA 1
ATOM 771 C C . ALA A 1 107 ? -40.982 -5.790 61.252 1.00 79.06 107 ALA A C 1
ATOM 773 O O . ALA A 1 107 ? -41.340 -4.866 60.526 1.00 79.06 107 ALA A O 1
ATOM 774 N N . ILE A 1 108 ? -40.846 -7.034 60.781 1.00 81.25 108 ILE A N 1
ATOM 775 C CA . ILE A 1 108 ? -41.127 -7.371 59.379 1.00 81.25 108 ILE A CA 1
ATOM 776 C C . ILE A 1 108 ? -42.589 -7.112 59.030 1.00 81.25 108 ILE A C 1
ATOM 778 O O . ILE A 1 108 ? -42.854 -6.486 58.012 1.00 81.25 108 ILE A O 1
ATOM 782 N N . ASN A 1 109 ? -43.541 -7.523 59.871 1.00 77.88 109 ASN A N 1
ATOM 783 C CA . ASN A 1 109 ? -44.962 -7.273 59.615 1.00 77.88 109 ASN A CA 1
ATOM 784 C C . ASN A 1 109 ? -45.290 -5.772 59.550 1.00 77.88 109 ASN A C 1
ATOM 786 O O . ASN A 1 109 ? -46.201 -5.382 58.825 1.00 77.88 109 ASN A O 1
ATOM 790 N N . TYR A 1 110 ? -44.558 -4.946 60.302 1.00 77.75 110 TYR A N 1
ATOM 791 C CA . TYR A 1 110 ? -44.703 -3.495 60.277 1.00 77.75 110 TYR A CA 1
ATOM 792 C C . TYR A 1 110 ? -44.192 -2.886 58.962 1.00 77.75 110 TYR A C 1
ATOM 794 O O . TYR A 1 110 ? -44.876 -2.054 58.377 1.00 77.75 110 TYR A O 1
ATOM 802 N N . VAL A 1 111 ? -43.032 -3.328 58.463 1.00 76.50 111 VAL A N 1
ATOM 803 C CA . VAL A 1 111 ? -42.399 -2.761 57.254 1.00 76.50 111 VAL A CA 1
ATOM 804 C C . VAL A 1 111 ? -42.924 -3.390 55.954 1.00 76.50 111 VAL A C 1
ATOM 806 O O . VAL A 1 111 ? -42.930 -2.749 54.906 1.00 76.50 111 VAL A O 1
ATOM 809 N N . ALA A 1 112 ? -43.405 -4.635 55.994 1.00 71.38 112 ALA A N 1
ATOM 810 C CA . ALA A 1 112 ? -43.842 -5.377 54.809 1.00 71.38 112 ALA A CA 1
ATOM 811 C C . ALA A 1 112 ? -45.023 -4.729 54.067 1.00 71.38 112 ALA A C 1
ATOM 813 O O . ALA A 1 112 ? -45.180 -4.973 52.875 1.00 71.38 112 ALA A O 1
ATOM 814 N N . ALA A 1 113 ? -45.839 -3.908 54.740 1.00 68.56 113 ALA A N 1
ATOM 815 C CA . ALA A 1 113 ? -46.961 -3.210 54.110 1.00 68.56 113 ALA A CA 1
ATOM 816 C C . ALA A 1 113 ? -46.511 -2.172 53.063 1.00 68.56 113 ALA A C 1
ATOM 818 O O . ALA A 1 113 ? -47.196 -1.997 52.057 1.00 68.56 113 ALA A O 1
ATOM 819 N N . ASP A 1 114 ? -45.349 -1.548 53.279 1.00 71.31 114 ASP A N 1
ATOM 820 C CA . ASP A 1 114 ? -44.819 -0.459 52.449 1.00 71.31 114 ASP A CA 1
ATOM 821 C C . ASP A 1 114 ? -43.537 -0.855 51.686 1.00 71.31 114 ASP A C 1
ATOM 823 O O . ASP A 1 114 ? -42.973 -0.061 50.932 1.00 71.31 114 ASP A O 1
ATOM 827 N N . SER A 1 115 ? -43.064 -2.095 51.856 1.00 71.69 115 SER A N 1
ATOM 828 C CA . SER A 1 115 ? -41.854 -2.600 51.203 1.00 71.69 115 SER A CA 1
ATOM 829 C C . SER A 1 115 ? -42.114 -2.998 49.741 1.00 71.69 115 SER A C 1
ATOM 831 O O . SER A 1 115 ? -43.029 -3.778 49.466 1.00 71.69 115 SER A O 1
ATOM 833 N N . PRO A 1 116 ? -41.271 -2.569 48.781 1.00 71.25 116 PRO A N 1
ATOM 834 C CA . PRO A 1 116 ? -41.332 -3.049 47.399 1.00 71.25 116 PRO A CA 1
ATOM 835 C C . PRO A 1 116 ? -40.785 -4.481 47.231 1.00 71.25 116 PRO A C 1
ATOM 837 O O . PRO A 1 116 ? -40.912 -5.062 46.153 1.00 71.25 116 PRO A O 1
ATOM 840 N N . ILE A 1 117 ? -40.173 -5.040 48.281 1.00 78.62 117 ILE A N 1
ATOM 841 C CA . ILE A 1 117 ? -39.555 -6.370 48.330 1.00 78.62 117 ILE A CA 1
ATOM 842 C C . ILE A 1 117 ? -40.428 -7.298 49.188 1.00 78.62 117 ILE A C 1
ATOM 844 O O . ILE A 1 117 ? -40.863 -6.901 50.271 1.00 78.62 117 ILE A O 1
ATOM 848 N N . ASP A 1 118 ? -40.657 -8.532 48.730 1.00 80.12 118 ASP A N 1
ATOM 849 C CA . ASP A 1 118 ? -41.364 -9.561 49.504 1.00 80.12 118 ASP A CA 1
ATOM 850 C C . ASP A 1 118 ? -40.483 -10.088 50.649 1.00 80.12 118 ASP A C 1
ATOM 852 O O . ASP A 1 118 ? -39.450 -10.716 50.421 1.00 80.12 118 ASP A O 1
ATOM 856 N N . LEU A 1 119 ? -40.907 -9.826 51.889 1.00 83.62 119 LEU A N 1
ATOM 857 C CA . LEU A 1 119 ? -40.195 -10.202 53.116 1.00 83.62 119 LEU A CA 1
ATOM 858 C C . LEU A 1 119 ? -40.799 -11.436 53.808 1.00 83.62 119 LEU A C 1
ATOM 860 O O . LEU A 1 119 ? -40.360 -11.818 54.892 1.00 83.62 119 LEU A O 1
ATOM 864 N N . SER A 1 120 ? -41.811 -12.076 53.216 1.00 79.75 120 SER A N 1
ATOM 865 C CA . SER A 1 120 ? -42.515 -13.207 53.838 1.00 79.75 120 SER A CA 1
ATOM 866 C C . SER A 1 120 ? -41.650 -14.467 53.992 1.00 79.75 120 SER A C 1
ATOM 868 O O . SER A 1 120 ? -41.948 -15.322 54.826 1.00 79.75 120 SER A O 1
ATOM 870 N N . GLY A 1 121 ? -40.566 -14.574 53.216 1.00 80.69 121 GLY A N 1
ATOM 871 C CA . GLY A 1 121 ? -39.630 -15.702 53.238 1.00 80.69 121 GLY A CA 1
ATOM 872 C C . GLY A 1 121 ? -38.611 -15.691 54.383 1.00 80.69 121 GLY A C 1
ATOM 873 O O . GLY A 1 121 ? -37.925 -16.697 54.580 1.00 80.69 121 GLY A O 1
ATOM 874 N N . LEU A 1 122 ? -38.509 -14.592 55.142 1.00 88.00 122 LEU A N 1
ATOM 875 C CA . LEU A 1 122 ? -37.513 -14.432 56.202 1.00 88.00 122 LEU A CA 1
ATOM 876 C C . LEU A 1 122 ? -37.774 -15.358 57.401 1.00 88.00 122 LEU A C 1
ATOM 878 O O . LEU A 1 122 ? -38.909 -15.628 57.793 1.00 88.00 122 LEU A O 1
ATOM 882 N N . ARG A 1 123 ? -36.694 -15.855 58.004 1.00 87.44 123 ARG A N 1
ATOM 883 C CA . ARG A 1 123 ? -36.680 -16.857 59.071 1.00 87.44 123 ARG A CA 1
ATOM 884 C C . ARG A 1 123 ? -35.880 -16.359 60.265 1.00 87.44 123 ARG A C 1
ATOM 886 O O . ARG A 1 123 ? -34.662 -16.205 60.186 1.00 87.44 123 ARG A O 1
ATOM 893 N N . PHE A 1 124 ? -36.562 -16.228 61.399 1.00 88.00 124 PHE A N 1
ATOM 894 C CA . PHE A 1 124 ? -35.993 -15.728 62.658 1.00 88.00 124 PHE A CA 1
ATOM 895 C C . PHE A 1 124 ? -35.856 -16.802 63.753 1.00 88.00 124 PHE A C 1
ATOM 897 O O . PHE A 1 124 ? -35.417 -16.537 64.866 1.00 88.00 124 PHE A O 1
ATOM 904 N N . SER A 1 125 ? -36.235 -18.047 63.459 1.00 83.81 125 SER A N 1
ATOM 905 C CA . SER A 1 125 ? -36.072 -19.181 64.375 1.00 83.81 125 SER A CA 1
ATOM 906 C C . SER A 1 125 ? -34.662 -19.776 64.313 1.00 83.81 125 SER A C 1
ATOM 908 O O . SER A 1 125 ? -34.048 -19.774 63.244 1.00 83.81 125 SER A O 1
ATOM 910 N N . ASN A 1 126 ? -34.223 -20.412 65.407 1.00 83.12 126 ASN A N 1
ATOM 911 C CA . ASN A 1 126 ? -32.954 -21.155 65.512 1.00 83.12 126 ASN A CA 1
ATOM 912 C C . ASN A 1 126 ? -31.695 -20.302 65.259 1.00 83.12 126 ASN A C 1
ATOM 914 O O . ASN A 1 126 ? -30.716 -20.781 64.685 1.00 83.12 126 ASN A O 1
ATOM 918 N N . ILE A 1 127 ? -31.736 -19.043 65.692 1.00 87.44 127 ILE A N 1
ATOM 919 C CA . ILE A 1 127 ? -30.621 -18.095 65.649 1.00 87.44 127 ILE A CA 1
ATOM 920 C C . ILE A 1 127 ? -30.089 -17.895 67.069 1.00 87.44 127 ILE A C 1
ATOM 922 O O . ILE A 1 127 ? -30.870 -17.754 68.012 1.00 87.44 127 ILE A O 1
ATOM 926 N N . ASP A 1 128 ? -28.765 -17.864 67.215 1.00 87.12 128 ASP A N 1
ATOM 927 C CA . ASP A 1 128 ? -28.120 -17.448 68.458 1.00 87.12 128 ASP A CA 1
ATOM 928 C C . ASP A 1 128 ? -28.065 -15.917 68.533 1.00 87.12 128 ASP A C 1
ATOM 930 O O . ASP A 1 128 ? -27.086 -15.276 68.148 1.00 87.12 128 ASP A O 1
ATOM 934 N N . TYR A 1 129 ? -29.154 -15.328 69.028 1.00 87.88 129 TYR A N 1
ATOM 935 C CA . TYR A 1 129 ? -29.264 -13.879 69.157 1.00 87.88 129 TYR A CA 1
ATOM 936 C C . TYR A 1 129 ? -28.284 -13.280 70.173 1.00 87.88 129 TYR A C 1
ATOM 938 O O . TYR A 1 129 ? -27.992 -12.095 70.079 1.00 87.88 129 TYR A O 1
ATOM 946 N N . SER A 1 130 ? -27.753 -14.059 71.122 1.00 87.69 130 SER A N 1
ATOM 947 C CA . SER A 1 130 ? -26.764 -13.551 72.083 1.00 87.69 130 SER A CA 1
ATOM 948 C C . SER A 1 130 ? -25.450 -13.204 71.374 1.00 87.69 130 SER A C 1
ATOM 950 O O . SER A 1 130 ? -24.920 -12.098 71.524 1.00 87.69 130 SER A O 1
ATOM 952 N N . SER A 1 131 ? -24.977 -14.122 70.525 1.00 89.75 131 SER A N 1
ATOM 953 C CA . SER A 1 131 ? -23.797 -13.913 69.680 1.00 89.75 131 SER A CA 1
ATOM 954 C C . SER A 1 131 ? -24.020 -12.808 68.644 1.00 89.75 131 SER A C 1
ATOM 956 O O . SER A 1 131 ? -23.160 -11.946 68.483 1.00 89.75 131 SER A O 1
ATOM 958 N N . ASP A 1 132 ? -25.190 -12.765 67.999 1.00 90.50 132 ASP A N 1
ATOM 959 C CA . ASP A 1 132 ? -25.522 -11.718 67.021 1.00 90.50 132 ASP A CA 1
ATOM 960 C C . ASP A 1 132 ? -25.582 -10.315 67.658 1.00 90.50 132 ASP A C 1
ATOM 962 O O . ASP A 1 132 ? -25.059 -9.361 67.088 1.00 90.50 132 ASP A O 1
ATOM 966 N N . ILE A 1 133 ? -26.162 -10.165 68.856 1.00 89.62 133 ILE A N 1
ATOM 967 C CA . ILE A 1 133 ? -26.187 -8.877 69.579 1.00 89.62 133 ILE A CA 1
ATOM 968 C C . ILE A 1 133 ? -24.766 -8.442 69.975 1.00 89.62 133 ILE A C 1
ATOM 970 O O . ILE A 1 133 ? -24.451 -7.252 69.944 1.00 89.62 133 ILE A O 1
ATOM 974 N N . THR A 1 134 ? -23.889 -9.394 70.299 1.00 87.81 134 THR A N 1
ATOM 975 C CA . THR A 1 134 ? -22.475 -9.109 70.586 1.00 87.81 134 THR A CA 1
ATOM 976 C C . THR A 1 134 ? -21.730 -8.679 69.316 1.00 87.81 134 THR A C 1
ATOM 978 O O . THR A 1 134 ? -20.993 -7.703 69.338 1.00 87.81 134 THR A O 1
ATOM 981 N N . ALA A 1 135 ? -21.972 -9.325 68.175 1.00 88.81 135 ALA A N 1
ATOM 982 C CA . ALA A 1 135 ? -21.406 -8.900 66.893 1.00 88.81 135 ALA A CA 1
ATOM 983 C C . ALA A 1 135 ? -21.905 -7.500 66.473 1.00 88.81 135 ALA A C 1
ATOM 985 O O . ALA A 1 135 ? -21.133 -6.681 65.975 1.00 88.81 135 ALA A O 1
ATOM 986 N N . LEU A 1 136 ? -23.180 -7.184 66.730 1.00 87.94 136 LEU A N 1
ATOM 987 C CA . LEU A 1 136 ? -23.752 -5.851 66.509 1.00 87.94 136 LEU A CA 1
ATOM 988 C C . LEU A 1 136 ? -23.002 -4.769 67.302 1.00 87.94 136 LEU A C 1
ATOM 990 O O . LEU A 1 136 ? -22.785 -3.675 66.783 1.00 87.94 136 LEU A O 1
ATOM 994 N N . LYS A 1 137 ? -22.571 -5.082 68.528 1.00 87.31 137 LYS A N 1
ATOM 995 C CA . LYS A 1 137 ? -21.746 -4.196 69.357 1.00 87.31 137 LYS A CA 1
ATOM 996 C C . LYS A 1 137 ? -20.394 -3.910 68.704 1.00 87.31 137 LYS A C 1
ATOM 998 O O . LYS A 1 137 ? -20.033 -2.747 68.548 1.00 87.31 137 LYS A O 1
ATOM 1003 N N . ASP A 1 138 ? -19.682 -4.941 68.259 1.00 84.50 138 ASP A N 1
ATOM 1004 C CA . ASP A 1 138 ? -18.367 -4.785 67.620 1.00 84.50 138 ASP A CA 1
ATOM 1005 C C . ASP A 1 138 ? -18.456 -3.976 66.309 1.00 84.50 138 ASP A C 1
ATOM 1007 O O . ASP A 1 138 ? -17.610 -3.120 66.017 1.00 84.50 138 ASP A O 1
ATOM 1011 N N . ALA A 1 139 ? -19.519 -4.197 65.528 1.00 86.25 139 ALA A N 1
ATOM 1012 C CA . ALA A 1 139 ? -19.806 -3.409 64.332 1.00 86.25 139 ALA A CA 1
ATOM 1013 C C . ALA A 1 139 ? -20.120 -1.942 64.679 1.00 86.25 139 ALA A C 1
ATOM 1015 O O . ALA A 1 139 ? -19.596 -1.031 64.035 1.00 86.25 139 ALA A O 1
ATOM 1016 N N . TYR A 1 140 ? -20.920 -1.708 65.728 1.00 84.62 140 TYR A N 1
ATOM 1017 C CA . TYR A 1 140 ? -21.243 -0.369 66.220 1.00 84.62 140 TYR A CA 1
ATOM 1018 C C . TYR A 1 140 ? -19.993 0.396 66.653 1.00 84.62 140 TYR A C 1
ATOM 1020 O O . TYR A 1 140 ? -19.812 1.539 66.249 1.00 84.62 140 TYR A O 1
ATOM 1028 N N . GLN A 1 141 ? -19.099 -0.232 67.419 1.00 82.06 141 GLN A N 1
ATOM 1029 C CA . GLN A 1 141 ? -17.839 0.382 67.844 1.00 82.06 141 GLN A CA 1
ATOM 1030 C C . GLN A 1 141 ? -16.944 0.749 66.657 1.00 82.06 141 GLN A C 1
ATOM 1032 O O . GLN A 1 141 ? -16.369 1.839 66.633 1.00 82.06 141 GLN A O 1
ATOM 1037 N N . SER A 1 142 ? -16.859 -0.140 65.661 1.00 83.44 142 SER A N 1
ATOM 1038 C CA . SER A 1 142 ? -16.090 0.103 64.436 1.00 83.44 142 SER A CA 1
ATOM 1039 C C . SER A 1 142 ? -16.612 1.344 63.709 1.00 83.44 142 SER A C 1
ATOM 1041 O O . SER A 1 142 ? -15.837 2.249 63.410 1.00 83.44 142 SER A O 1
ATOM 1043 N N . LEU A 1 143 ? -17.930 1.448 63.513 1.00 81.75 143 LEU A N 1
ATOM 1044 C CA . LEU A 1 143 ? -18.546 2.623 62.892 1.00 81.75 143 LEU A CA 1
ATOM 1045 C C . LEU A 1 143 ? -18.442 3.870 63.773 1.00 81.75 143 LEU A C 1
ATOM 1047 O O . LEU A 1 143 ? -18.153 4.945 63.270 1.00 81.75 143 LEU A O 1
ATOM 1051 N N . TYR A 1 144 ? -18.606 3.756 65.087 1.00 79.19 144 TYR A N 1
ATOM 1052 C CA . TYR A 1 144 ? -18.487 4.894 65.996 1.00 79.19 144 TYR A CA 1
ATOM 1053 C C . TYR A 1 144 ? -17.088 5.529 65.945 1.00 79.19 144 TYR A C 1
ATOM 1055 O O . TYR A 1 144 ? -16.962 6.749 65.972 1.00 79.19 144 TYR A O 1
ATOM 1063 N N . SER A 1 145 ? -16.034 4.715 65.801 1.00 77.06 145 SER A N 1
ATOM 1064 C CA . SER A 1 145 ? -14.642 5.189 65.748 1.00 77.06 145 SER A CA 1
ATOM 1065 C C . SER A 1 145 ? -14.312 6.099 64.557 1.00 77.06 145 SER A C 1
ATOM 1067 O O . SER A 1 145 ? -13.338 6.843 64.619 1.00 77.06 145 SER A O 1
ATOM 1069 N N . THR A 1 146 ? -15.133 6.065 63.507 1.00 75.75 146 THR A N 1
ATOM 1070 C CA . THR A 1 146 ? -15.002 6.924 62.316 1.00 75.75 146 THR A CA 1
ATOM 1071 C C . THR A 1 146 ? -15.642 8.306 62.490 1.00 75.75 146 THR A C 1
ATOM 1073 O O . THR A 1 146 ? -15.468 9.178 61.651 1.00 75.75 146 THR A O 1
ATOM 1076 N N . GLY A 1 147 ? -16.433 8.519 63.550 1.00 70.94 147 GLY A N 1
ATOM 1077 C CA . GLY A 1 147 ? -17.255 9.724 63.701 1.00 70.94 147 GLY A CA 1
ATOM 1078 C C . GLY A 1 147 ? -18.538 9.731 62.853 1.00 70.94 147 GLY A C 1
ATOM 1079 O O . GLY A 1 147 ? -19.349 10.640 63.005 1.00 70.94 147 GLY A O 1
ATOM 1080 N N . LEU A 1 148 ? -18.804 8.701 62.029 1.00 68.69 148 LEU A N 1
ATOM 1081 C CA . LEU A 1 148 ? -20.014 8.604 61.183 1.00 68.69 148 LEU A CA 1
ATOM 1082 C C . LEU A 1 148 ? -21.321 8.750 61.978 1.00 68.69 148 LEU A C 1
ATOM 1084 O O . LEU A 1 148 ? -22.298 9.315 61.492 1.00 68.69 148 LEU A O 1
ATOM 1088 N N . LEU A 1 149 ? -21.352 8.229 63.206 1.00 69.38 149 LEU A N 1
ATOM 1089 C CA . LEU A 1 149 ? -22.540 8.250 64.062 1.00 69.38 149 LEU A CA 1
ATOM 1090 C C . LEU A 1 149 ? -22.756 9.598 64.770 1.00 69.38 149 LEU A C 1
ATOM 1092 O O . LEU A 1 149 ? -23.815 9.800 65.361 1.00 69.38 149 LEU A O 1
ATOM 1096 N N . GLU A 1 150 ? -21.798 10.527 64.688 1.00 64.62 150 GLU A N 1
ATOM 1097 C CA . GLU A 1 150 ? -21.931 11.893 65.214 1.00 64.62 150 GLU A CA 1
ATOM 1098 C C . GLU A 1 150 ? -22.800 12.780 64.300 1.00 64.62 150 GLU A C 1
ATOM 1100 O O . GLU A 1 150 ? -23.432 13.719 64.782 1.00 64.62 150 GLU A O 1
ATOM 1105 N N . GLY A 1 151 ? -22.888 12.450 63.003 1.00 57.81 151 GLY A N 1
ATOM 1106 C CA . GLY A 1 151 ? -23.738 13.121 62.004 1.00 57.81 151 GLY A CA 1
ATOM 1107 C C . GLY A 1 151 ? -25.188 12.613 61.944 1.00 57.81 151 GLY A C 1
ATOM 1108 O O . GLY A 1 151 ? -25.974 13.056 61.103 1.00 57.81 151 GLY A O 1
ATOM 1109 N N . VAL A 1 152 ? -25.564 11.672 62.818 1.00 63.28 152 VAL A N 1
ATOM 1110 C CA . VAL A 1 152 ? -26.931 11.141 62.906 1.00 63.28 152 VAL A CA 1
ATOM 1111 C C . VAL A 1 152 ? -27.712 11.903 63.971 1.00 63.28 152 VAL A C 1
ATOM 1113 O O . VAL A 1 152 ? -27.469 11.763 65.170 1.00 63.28 152 VAL A O 1
ATOM 1116 N N . ASP A 1 153 ? -28.714 12.672 63.547 1.00 64.31 153 ASP A N 1
ATOM 1117 C CA . ASP A 1 153 ? -29.694 13.238 64.464 1.00 64.31 153 ASP A CA 1
ATOM 1118 C C . ASP A 1 153 ? -30.789 12.204 64.754 1.00 64.31 153 ASP A C 1
ATOM 1120 O O . ASP A 1 153 ? -31.815 12.113 64.073 1.00 64.31 153 ASP A O 1
ATOM 1124 N N . PHE A 1 154 ? -30.575 11.430 65.816 1.00 63.78 154 PHE A N 1
ATOM 1125 C CA . PHE A 1 154 ? -31.504 10.399 66.279 1.00 63.78 154 PHE A CA 1
ATOM 1126 C C . PHE A 1 154 ? -32.863 10.943 66.758 1.00 63.78 154 PHE A C 1
ATOM 1128 O O . PHE A 1 154 ? -33.772 10.149 66.992 1.00 63.78 154 PHE A O 1
ATOM 1135 N N . SER A 1 155 ? -33.022 12.264 66.911 1.00 57.47 155 SER A N 1
ATOM 1136 C CA . SER A 1 155 ? -34.287 12.890 67.322 1.00 57.47 155 SER A CA 1
ATOM 1137 C C . SER A 1 155 ? -35.190 13.254 66.140 1.00 57.47 155 SER A C 1
ATOM 1139 O O . SER A 1 155 ? -36.409 13.123 66.230 1.00 57.47 155 SER A O 1
ATOM 1141 N N . THR A 1 156 ? -34.608 13.655 65.006 1.00 57.06 156 THR A N 1
ATOM 1142 C CA . THR A 1 156 ? -35.358 13.992 63.781 1.00 57.06 156 THR A CA 1
ATOM 1143 C C . THR A 1 156 ? -35.304 12.896 62.718 1.00 57.06 156 THR A C 1
ATOM 1145 O O . THR A 1 156 ? -36.029 12.967 61.726 1.00 57.06 156 THR A O 1
ATOM 1148 N N . GLY A 1 157 ? -34.444 11.890 62.906 1.00 54.34 157 GLY A N 1
ATOM 1149 C CA . GLY A 1 157 ? -34.162 10.861 61.907 1.00 54.34 157 GLY A CA 1
ATOM 1150 C C . GLY A 1 157 ? -33.386 11.392 60.699 1.00 54.34 157 GLY A C 1
ATOM 1151 O O . GLY A 1 157 ? -33.299 10.697 59.688 1.00 54.34 157 GLY A O 1
ATOM 1152 N N . LYS A 1 158 ? -32.846 12.619 60.768 1.00 57.41 158 LYS A N 1
ATOM 1153 C CA . LYS A 1 158 ? -31.977 13.169 59.727 1.00 57.41 158 LYS A CA 1
ATOM 1154 C C . LYS A 1 158 ? -30.570 12.613 59.878 1.00 57.41 158 LYS A C 1
ATOM 1156 O O . LYS A 1 158 ? -29.995 12.601 60.962 1.00 57.41 158 LYS A O 1
ATOM 1161 N N . VAL A 1 159 ? -30.033 12.154 58.760 1.00 58.00 159 VAL A N 1
ATOM 1162 C CA . VAL A 1 159 ? -28.773 11.430 58.680 1.00 58.00 159 VAL A CA 1
ATOM 1163 C C . VAL A 1 159 ? -27.878 12.185 57.700 1.00 58.00 159 VAL A C 1
ATOM 1165 O O . VAL A 1 159 ? -28.118 12.126 56.497 1.00 58.00 159 VAL A O 1
ATOM 1168 N N . GLU A 1 160 ? -26.872 12.901 58.203 1.00 56.75 160 GLU A N 1
ATOM 1169 C CA . GLU A 1 160 ? -25.777 13.459 57.395 1.00 56.75 160 GLU A CA 1
ATOM 1170 C C . GLU A 1 160 ? -24.544 12.575 57.610 1.00 56.75 160 GLU A C 1
ATOM 1172 O O . GLU A 1 160 ? -23.621 12.908 58.348 1.00 56.75 160 GLU A O 1
ATOM 1177 N N . ILE A 1 161 ? -24.576 11.375 57.024 1.00 58.56 161 ILE A N 1
ATOM 1178 C CA . ILE A 1 161 ? -23.449 10.438 57.075 1.00 58.56 161 ILE A CA 1
ATOM 1179 C C . ILE A 1 161 ? -22.533 10.721 55.889 1.00 58.56 161 ILE A C 1
ATOM 1181 O O . ILE A 1 161 ? -22.944 10.563 54.739 1.00 58.56 161 ILE A O 1
ATOM 1185 N N . SER A 1 162 ? -21.284 11.082 56.181 1.00 56.06 162 SER A N 1
ATOM 1186 C CA . SER A 1 162 ? -20.235 11.273 55.185 1.00 56.06 162 SER A CA 1
ATOM 1187 C C . SER A 1 162 ? -19.183 10.172 55.259 1.00 56.06 162 SER A C 1
ATOM 1189 O O . SER A 1 162 ? -18.455 10.109 56.244 1.00 56.06 162 SER A O 1
ATOM 1191 N N . PHE A 1 163 ? -19.058 9.342 54.223 1.00 61.97 163 PHE A N 1
ATOM 1192 C CA . PHE A 1 163 ? -17.970 8.363 54.146 1.00 61.97 163 PHE A CA 1
ATOM 1193 C C . PHE A 1 163 ? -16.748 8.980 53.472 1.00 61.97 163 PHE A C 1
ATOM 1195 O O . PHE A 1 163 ? -16.836 9.427 52.331 1.00 61.97 163 PHE A O 1
ATOM 1202 N N . THR A 1 164 ? -15.600 8.946 54.138 1.00 65.50 164 THR A N 1
ATOM 1203 C CA . THR A 1 164 ? -14.314 9.282 53.520 1.00 65.50 164 THR A CA 1
ATOM 1204 C C . THR A 1 164 ? -13.528 8.012 53.177 1.00 65.50 164 THR A C 1
ATOM 1206 O O . THR A 1 164 ? -13.835 6.915 53.648 1.00 65.50 164 THR A O 1
ATOM 1209 N N . GLN A 1 165 ? -12.475 8.136 52.361 1.00 69.81 165 GLN A N 1
ATOM 1210 C CA . GLN A 1 165 ? -11.544 7.019 52.133 1.00 69.81 165 GLN A CA 1
ATOM 1211 C C . GLN A 1 165 ? -10.793 6.603 53.410 1.00 69.81 165 GLN A C 1
ATOM 1213 O O . GLN A 1 165 ? -10.389 5.446 53.521 1.00 69.81 165 GLN A O 1
ATOM 1218 N N . GLU A 1 166 ? -10.632 7.502 54.386 1.00 73.94 166 GLU A N 1
ATOM 1219 C CA . GLU A 1 166 ? -10.004 7.185 55.676 1.00 73.94 166 GLU A CA 1
ATOM 1220 C C . GLU A 1 166 ? -10.885 6.242 56.517 1.00 73.94 166 GLU A C 1
ATOM 1222 O O . GLU A 1 166 ? -10.367 5.382 57.233 1.00 73.94 166 GLU A O 1
ATOM 1227 N N . ASP A 1 167 ? -12.210 6.301 56.335 1.00 77.94 167 ASP A N 1
ATOM 1228 C CA . ASP A 1 167 ? -13.189 5.468 57.050 1.00 77.94 167 ASP A CA 1
ATOM 1229 C C . ASP A 1 167 ? -13.324 4.053 56.473 1.00 77.94 167 ASP A C 1
ATOM 1231 O O . ASP A 1 167 ? -13.911 3.166 57.107 1.00 77.94 167 ASP A O 1
ATOM 1235 N N . ARG A 1 168 ? -12.766 3.814 55.276 1.00 83.69 168 ARG A N 1
ATOM 1236 C CA . ARG A 1 168 ? -12.908 2.569 54.507 1.00 83.69 168 ARG A CA 1
ATOM 1237 C C . ARG A 1 168 ? -12.680 1.334 55.372 1.00 83.69 168 ARG A C 1
ATOM 1239 O O . ARG A 1 168 ? -13.534 0.456 55.422 1.00 83.69 168 ARG A O 1
ATOM 1246 N N . ALA A 1 169 ? -11.558 1.255 56.086 1.00 86.25 169 ALA A N 1
ATOM 1247 C CA . ALA A 1 169 ? -11.199 0.057 56.849 1.00 86.25 169 ALA A CA 1
ATOM 1248 C C . ALA A 1 169 ? -12.226 -0.290 57.945 1.00 86.25 169 ALA A C 1
ATOM 1250 O O . ALA A 1 169 ? -12.573 -1.459 58.126 1.00 86.25 169 ALA A O 1
ATOM 1251 N N . ALA A 1 170 ? -12.738 0.720 58.650 1.00 85.81 170 ALA A N 1
ATOM 1252 C CA . ALA A 1 170 ? -13.706 0.538 59.725 1.00 85.81 170 ALA A CA 1
ATOM 1253 C C . ALA A 1 170 ? -15.098 0.163 59.191 1.00 85.81 170 ALA A C 1
ATOM 1255 O O . ALA A 1 170 ? -15.742 -0.733 59.741 1.00 85.81 170 ALA A O 1
ATOM 1256 N N . VAL A 1 171 ? -15.531 0.777 58.084 1.00 85.06 171 VAL A N 1
ATOM 1257 C CA . VAL A 1 171 ? -16.797 0.443 57.407 1.00 85.06 171 VAL A CA 1
ATOM 1258 C C . VAL A 1 171 ? -16.768 -0.985 56.862 1.00 85.06 171 VAL A C 1
ATOM 1260 O O . VAL A 1 171 ? -17.706 -1.748 57.085 1.00 85.06 171 VAL A O 1
ATOM 1263 N N . LEU A 1 172 ? -15.675 -1.377 56.202 1.00 88.75 172 LEU A N 1
ATOM 1264 C CA . LEU A 1 172 ? -15.484 -2.735 55.687 1.00 88.75 172 LEU A CA 1
ATOM 1265 C C . LEU A 1 172 ? -15.488 -3.782 56.813 1.00 88.75 172 LEU A C 1
ATOM 1267 O O . LEU A 1 172 ? -16.169 -4.804 56.709 1.00 88.75 172 LEU A O 1
ATOM 1271 N N . SER A 1 173 ? -14.815 -3.489 57.932 1.00 89.31 173 SER A N 1
ATOM 1272 C CA . SER A 1 173 ? -14.849 -4.327 59.138 1.00 89.31 173 SER A CA 1
ATOM 1273 C C . SER A 1 173 ? -16.271 -4.479 59.692 1.00 89.31 173 SER A C 1
ATOM 1275 O O . SER A 1 173 ? -16.708 -5.593 59.979 1.00 89.31 173 SER A O 1
ATOM 1277 N N . ALA A 1 174 ? -17.034 -3.386 59.783 1.00 88.62 174 ALA A N 1
ATOM 1278 C CA . ALA A 1 174 ? -18.417 -3.426 60.252 1.00 88.62 174 ALA A CA 1
ATOM 1279 C C . ALA A 1 174 ? -19.326 -4.248 59.322 1.00 88.62 174 ALA A C 1
ATOM 1281 O O . ALA A 1 174 ? -20.086 -5.088 59.802 1.00 88.62 174 ALA A O 1
ATOM 1282 N N . LEU A 1 175 ? -19.215 -4.074 57.999 1.00 89.94 175 LEU A N 1
ATOM 1283 C CA . LEU A 1 175 ? -19.958 -4.862 57.006 1.00 89.94 175 LEU A CA 1
ATOM 1284 C C . LEU A 1 175 ? -19.644 -6.357 57.106 1.00 89.94 175 LEU A C 1
ATOM 1286 O O . LEU A 1 175 ? -20.558 -7.183 57.052 1.00 89.94 175 LEU A O 1
ATOM 1290 N N . LYS A 1 176 ? -18.369 -6.705 57.312 1.00 92.50 176 LYS A N 1
ATOM 1291 C CA . LYS A 1 176 ? -17.943 -8.089 57.528 1.00 92.50 176 LYS A CA 1
ATOM 1292 C C . LYS A 1 176 ? -18.591 -8.697 58.767 1.00 92.50 176 LYS A C 1
ATOM 1294 O O . LYS A 1 176 ? -19.110 -9.816 58.712 1.00 92.50 176 LYS A O 1
ATOM 1299 N N . THR A 1 177 ? -18.600 -7.953 59.869 1.00 92.62 177 THR A N 1
ATOM 1300 C CA . THR A 1 177 ? -19.243 -8.373 61.117 1.00 92.62 177 THR A CA 1
ATOM 1301 C C . THR A 1 177 ? -20.751 -8.543 60.931 1.00 92.62 177 THR A C 1
ATOM 1303 O O . THR A 1 177 ? -21.287 -9.585 61.302 1.00 92.62 177 THR A O 1
ATOM 1306 N N . PHE A 1 178 ? -21.428 -7.596 60.269 1.00 90.12 178 PHE A N 1
ATOM 1307 C CA . PHE A 1 178 ? -22.861 -7.695 59.976 1.00 90.12 178 PHE A CA 1
ATOM 1308 C C . PHE A 1 178 ? -23.210 -8.912 59.121 1.00 90.12 178 PHE A C 1
ATOM 1310 O O . PHE A 1 178 ? -24.123 -9.660 59.466 1.00 90.12 178 PHE A O 1
ATOM 1317 N N . GLY A 1 179 ? -22.478 -9.154 58.032 1.00 89.38 179 GLY A N 1
ATOM 1318 C CA . GLY A 1 179 ? -22.719 -10.310 57.166 1.00 89.38 179 GLY A CA 1
ATOM 1319 C C . GLY A 1 179 ? -22.500 -11.652 57.865 1.00 89.38 179 GLY A C 1
ATOM 1320 O O . GLY A 1 179 ? -23.166 -12.633 57.534 1.00 89.38 179 GLY A O 1
ATOM 1321 N N . SER A 1 180 ? -21.615 -11.680 58.867 1.00 90.75 180 SER A N 1
ATOM 1322 C CA . SER A 1 180 ? -21.310 -12.872 59.666 1.00 90.75 180 SER A CA 1
ATOM 1323 C C . SER A 1 180 ? -22.384 -13.193 60.712 1.00 90.75 180 SER A C 1
ATOM 1325 O O . SER A 1 180 ? -22.420 -14.317 61.217 1.00 90.75 180 SER A O 1
ATOM 1327 N N . MET A 1 181 ? -23.275 -12.246 61.033 1.00 92.31 181 MET A N 1
ATOM 1328 C CA . MET A 1 181 ? -24.381 -12.487 61.961 1.00 92.31 181 MET A CA 1
ATOM 1329 C C . MET A 1 181 ? -25.302 -13.582 61.416 1.00 92.31 181 MET A C 1
ATOM 1331 O O . MET A 1 181 ? -25.646 -13.626 60.227 1.00 92.31 181 MET A O 1
ATOM 1335 N N . ARG A 1 182 ? -25.744 -14.482 62.292 1.00 90.19 182 ARG A N 1
ATOM 1336 C CA . ARG A 1 182 ? -26.583 -15.625 61.930 1.00 90.19 182 ARG A CA 1
ATOM 1337 C C . ARG A 1 182 ? -27.934 -15.163 61.382 1.00 90.19 182 ARG A C 1
ATOM 1339 O O . ARG A 1 182 ? -28.411 -15.740 60.408 1.00 90.19 182 ARG A O 1
ATOM 1346 N N . VAL A 1 183 ? -28.517 -14.102 61.944 1.00 89.81 183 VAL A N 1
ATOM 1347 C CA . VAL A 1 183 ? -29.760 -13.490 61.452 1.00 89.81 183 VAL A CA 1
ATOM 1348 C C . VAL A 1 183 ? -29.620 -12.928 60.040 1.00 89.81 183 VAL A C 1
ATOM 1350 O O . VAL A 1 183 ? -30.565 -13.039 59.267 1.00 89.81 183 VAL A O 1
ATOM 1353 N N . VAL A 1 184 ? -28.459 -12.380 59.671 1.00 90.38 184 VAL A N 1
ATOM 1354 C CA . VAL A 1 184 ? -28.210 -11.842 58.326 1.00 90.38 184 VAL A CA 1
ATOM 1355 C C . VAL A 1 184 ? -27.938 -12.988 57.359 1.00 90.38 184 VAL A C 1
ATOM 1357 O O . VAL A 1 184 ? -28.687 -13.182 56.402 1.00 90.38 184 VAL A O 1
ATOM 1360 N N . SER A 1 185 ? -26.935 -13.818 57.649 1.00 89.94 185 SER A N 1
ATOM 1361 C CA . SER A 1 185 ? -26.519 -14.924 56.778 1.00 89.94 185 SER A CA 1
ATOM 1362 C C . SER A 1 185 ? -27.633 -15.943 56.491 1.00 89.94 185 SER A C 1
ATOM 1364 O O . SER A 1 185 ? -27.720 -16.465 55.380 1.00 89.94 185 SER A O 1
ATOM 1366 N N . GLN A 1 186 ? -28.529 -16.202 57.453 1.00 90.50 186 GLN A N 1
ATOM 1367 C CA . GLN A 1 186 ? -29.681 -17.095 57.270 1.00 90.50 186 GLN A CA 1
ATOM 1368 C C . GLN A 1 186 ? -30.738 -16.530 56.306 1.00 90.50 186 GLN A C 1
ATOM 1370 O O . GLN A 1 186 ? -31.418 -17.306 55.630 1.00 90.50 186 GLN A O 1
ATOM 1375 N N . ASN A 1 187 ? -30.876 -15.204 56.261 1.00 91.31 187 ASN A N 1
ATOM 1376 C CA . ASN A 1 187 ? -31.951 -14.488 55.574 1.00 91.31 187 ASN A CA 1
ATOM 1377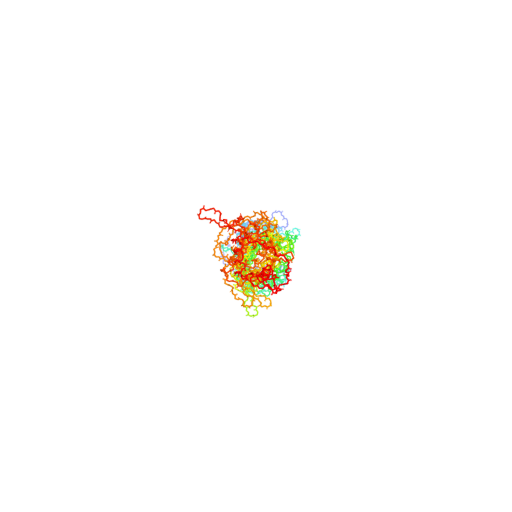 C C . ASN A 1 187 ? -31.531 -13.859 54.241 1.00 91.31 187 ASN A C 1
ATOM 1379 O O . ASN A 1 187 ? -32.379 -13.634 53.380 1.00 91.31 187 ASN A O 1
ATOM 1383 N N . MET A 1 188 ? -30.234 -13.627 54.031 1.00 90.56 188 MET A N 1
ATOM 1384 C CA . MET A 1 188 ? -29.696 -13.093 52.779 1.00 90.56 188 MET A CA 1
ATOM 1385 C C . MET A 1 188 ? -30.126 -13.856 51.515 1.00 90.56 188 MET A C 1
ATOM 1387 O O . MET A 1 188 ? -30.444 -13.194 50.526 1.00 90.56 188 MET A O 1
ATOM 1391 N N . PRO A 1 189 ? -30.218 -15.203 51.506 1.00 90.88 189 PRO A N 1
ATOM 1392 C CA . PRO A 1 189 ? -30.720 -15.924 50.339 1.00 90.88 189 PRO A CA 1
ATOM 1393 C C . PRO A 1 189 ? -32.144 -15.528 49.938 1.00 90.88 189 PRO A C 1
ATOM 1395 O O . PRO A 1 189 ? -32.438 -15.416 48.752 1.00 90.88 189 PRO A O 1
ATOM 1398 N N . ASP A 1 190 ? -33.025 -15.314 50.916 1.00 90.25 190 ASP A N 1
ATOM 1399 C CA . ASP A 1 190 ? -34.418 -14.930 50.675 1.00 90.25 190 ASP A CA 1
ATOM 1400 C C . ASP A 1 190 ? -34.506 -13.465 50.217 1.00 90.25 190 ASP A C 1
ATOM 1402 O O . ASP A 1 190 ? -35.223 -13.157 49.264 1.00 90.25 190 ASP A O 1
ATOM 1406 N N . LEU A 1 191 ? -33.699 -12.580 50.819 1.00 88.88 191 LEU A N 1
ATOM 1407 C CA . LEU A 1 191 ? -33.597 -11.178 50.407 1.00 88.88 191 LEU A CA 1
ATOM 1408 C C . LEU A 1 191 ? -33.102 -11.034 48.965 1.00 88.88 191 LEU A C 1
ATOM 1410 O O . LEU A 1 191 ? -33.703 -10.293 48.194 1.00 88.88 191 LEU A O 1
ATOM 1414 N N . LEU A 1 192 ? -32.057 -11.764 48.565 1.00 89.19 192 LEU A N 1
ATOM 1415 C CA . LEU A 1 192 ? -31.516 -11.658 47.207 1.00 89.19 192 LEU A CA 1
ATOM 1416 C C . LEU A 1 192 ? -32.431 -12.238 46.141 1.00 89.19 192 LEU A C 1
ATOM 1418 O O . LEU A 1 192 ? -32.487 -11.677 45.051 1.00 89.19 192 LEU A O 1
ATOM 1422 N N . VAL A 1 193 ? -33.183 -13.300 46.438 1.00 89.75 193 VAL A N 1
ATOM 1423 C CA . VAL A 1 193 ? -34.229 -13.785 45.524 1.00 89.75 193 VAL A CA 1
ATOM 1424 C C . VAL A 1 193 ? -35.301 -12.715 45.332 1.00 89.75 193 VAL A C 1
ATOM 1426 O O . VAL A 1 193 ? -35.716 -12.447 44.203 1.00 89.75 193 VAL A O 1
ATOM 1429 N N . ALA A 1 194 ? -35.723 -12.060 46.413 1.00 86.62 194 ALA A N 1
ATOM 1430 C CA . ALA A 1 194 ? -36.711 -10.996 46.336 1.00 86.62 194 ALA A CA 1
ATOM 1431 C C . ALA A 1 194 ? -36.168 -9.755 45.592 1.00 86.62 194 ALA A C 1
ATOM 1433 O O . ALA A 1 194 ? -36.876 -9.168 44.770 1.00 86.62 194 ALA A O 1
ATOM 1434 N N . SER A 1 195 ? -34.891 -9.401 45.780 1.00 87.19 195 SER A N 1
ATOM 1435 C CA . SER A 1 195 ? -34.207 -8.362 44.996 1.00 87.19 195 SER A CA 1
ATOM 1436 C C . SER A 1 195 ? -34.065 -8.744 43.518 1.00 87.19 195 SER A C 1
ATOM 1438 O O . SER A 1 195 ? -34.330 -7.917 42.648 1.00 87.19 195 SER A O 1
ATOM 1440 N N . ALA A 1 196 ? -33.715 -9.994 43.206 1.00 88.25 196 ALA A N 1
ATOM 1441 C CA . ALA A 1 196 ? -33.632 -10.505 41.838 1.00 88.25 196 ALA A CA 1
ATOM 1442 C C . ALA A 1 196 ? -34.994 -10.444 41.125 1.00 88.25 196 ALA A C 1
ATOM 1444 O O . ALA A 1 196 ? -35.073 -10.049 39.958 1.00 88.25 196 ALA A O 1
ATOM 1445 N N . ALA A 1 197 ? -36.086 -10.745 41.835 1.00 87.25 197 ALA A N 1
ATOM 1446 C CA . ALA A 1 197 ? -37.445 -10.592 41.317 1.00 87.25 197 ALA A CA 1
ATOM 1447 C C . ALA A 1 197 ? -37.787 -9.123 41.018 1.00 87.25 197 ALA A C 1
ATOM 1449 O O . ALA A 1 197 ? -38.423 -8.825 40.005 1.00 87.25 197 ALA A O 1
ATOM 1450 N N . LEU A 1 198 ? -37.327 -8.193 41.860 1.00 85.94 198 LEU A N 1
ATOM 1451 C CA . LEU A 1 198 ? -37.511 -6.760 41.638 1.00 85.94 198 LEU A CA 1
ATOM 1452 C C . LEU A 1 198 ? -36.729 -6.264 40.411 1.00 85.94 198 LEU A C 1
ATOM 1454 O O . LEU A 1 198 ? -37.298 -5.554 39.583 1.00 85.94 198 LEU A O 1
ATOM 1458 N N . VAL A 1 199 ? -35.472 -6.693 40.248 1.00 85.19 199 VAL A N 1
ATOM 1459 C CA . VAL A 1 199 ? -34.659 -6.414 39.047 1.00 85.19 199 VAL A CA 1
ATOM 1460 C C . VAL A 1 199 ? -35.326 -6.977 37.792 1.00 85.19 199 VAL A C 1
ATOM 1462 O O . VAL A 1 199 ? -35.381 -6.312 36.759 1.00 85.19 199 VAL A O 1
ATOM 1465 N N . THR A 1 200 ? -35.898 -8.177 37.881 1.00 88.38 200 THR A N 1
ATOM 1466 C CA . THR A 1 200 ? -36.646 -8.786 36.773 1.00 88.38 200 THR A CA 1
ATOM 1467 C C . THR A 1 200 ? -37.877 -7.959 36.409 1.00 88.38 200 THR A C 1
ATOM 1469 O O . THR A 1 200 ? -38.160 -7.741 35.234 1.00 88.38 200 THR A O 1
ATOM 1472 N N . LYS A 1 201 ? -38.600 -7.443 37.408 1.00 86.38 201 LYS A N 1
ATOM 1473 C CA . LYS A 1 201 ? -39.774 -6.589 37.198 1.00 86.38 201 LYS A CA 1
ATOM 1474 C C . LYS A 1 201 ? -39.415 -5.228 36.592 1.00 86.38 201 LYS A C 1
ATOM 1476 O O . LYS A 1 201 ? -40.213 -4.703 35.820 1.00 86.38 201 LYS A O 1
ATOM 1481 N N . SER A 1 202 ? -38.263 -4.654 36.943 1.00 82.31 202 SER A N 1
ATOM 1482 C CA . SER A 1 202 ? -37.832 -3.346 36.431 1.00 82.31 202 SER A CA 1
ATOM 1483 C C . SER A 1 202 ? -37.240 -3.427 35.025 1.00 82.31 202 SER A C 1
ATOM 1485 O O . SER A 1 202 ? -37.548 -2.584 34.188 1.00 82.31 202 SER A O 1
ATOM 1487 N N . THR A 1 203 ? -36.420 -4.442 34.751 1.00 83.62 203 THR A N 1
ATOM 1488 C CA . THR A 1 203 ? -35.724 -4.593 33.462 1.00 83.62 203 THR A CA 1
ATOM 1489 C C . THR A 1 203 ? -36.523 -5.396 32.437 1.00 83.62 203 THR A C 1
ATOM 1491 O O . THR A 1 203 ? -36.308 -5.241 31.239 1.00 83.62 203 THR A O 1
ATOM 1494 N N . GLY A 1 204 ? -37.436 -6.262 32.888 1.00 86.38 204 GLY A N 1
ATOM 1495 C CA . GLY A 1 204 ? -38.105 -7.262 32.054 1.00 86.38 204 GLY A CA 1
ATOM 1496 C C . GLY A 1 204 ? -37.277 -8.531 31.809 1.00 86.38 204 GLY A C 1
ATOM 1497 O O . GLY A 1 204 ? -37.786 -9.455 31.176 1.00 86.38 204 GLY A O 1
ATOM 1498 N N . TYR A 1 205 ? -36.042 -8.603 32.320 1.00 87.62 205 TYR A N 1
ATOM 1499 C CA . TYR A 1 205 ? -35.114 -9.718 32.112 1.00 87.62 205 TYR A CA 1
ATOM 1500 C C . TYR A 1 205 ? -34.718 -10.354 33.440 1.00 87.62 205 TYR A C 1
ATOM 1502 O O . TYR A 1 205 ? -34.393 -9.664 34.406 1.00 87.62 205 TYR A O 1
ATOM 1510 N N . SER A 1 206 ? -34.693 -11.686 33.491 1.00 89.62 206 SER A N 1
ATOM 1511 C CA . SER A 1 206 ? -34.342 -12.422 34.714 1.00 89.62 206 SER A CA 1
ATOM 1512 C C . SER A 1 206 ? -32.824 -12.533 34.884 1.00 89.62 206 SER A C 1
ATOM 1514 O O . SER A 1 206 ? -32.277 -13.629 34.895 1.00 89.62 206 SER A O 1
ATOM 1516 N N . LEU A 1 207 ? -32.141 -11.387 34.989 1.00 87.44 207 LEU A N 1
ATOM 1517 C CA . LEU A 1 207 ? -30.674 -11.288 35.016 1.00 87.44 207 LEU A CA 1
ATOM 1518 C C . LEU A 1 207 ? -30.034 -12.061 36.176 1.00 87.44 207 LEU A C 1
ATOM 1520 O O . LEU A 1 207 ? -28.939 -12.597 36.037 1.00 87.44 207 LEU A O 1
ATOM 1524 N N . LEU A 1 208 ? -30.710 -12.107 37.323 1.00 89.50 208 LEU A N 1
ATOM 1525 C CA . LEU A 1 208 ? -30.268 -12.821 38.516 1.00 89.50 208 LEU A CA 1
ATOM 1526 C C . LEU A 1 208 ? -31.196 -14.011 38.776 1.00 89.50 208 LEU A C 1
ATOM 1528 O O . LEU A 1 208 ? -32.410 -13.933 38.578 1.00 89.50 208 LEU A O 1
ATOM 1532 N N . SER A 1 209 ? -30.619 -15.115 39.239 1.00 88.88 209 SER A N 1
ATOM 1533 C CA . SER A 1 209 ? -31.342 -16.343 39.551 1.00 88.88 209 SER A CA 1
ATOM 1534 C C . SER A 1 209 ? -32.411 -16.128 40.620 1.00 88.88 209 SER A C 1
ATOM 1536 O O . SER A 1 209 ? -32.131 -15.616 41.693 1.00 88.88 209 SER A O 1
ATOM 1538 N N . LEU A 1 210 ? -33.622 -16.630 40.385 1.00 88.62 210 LEU A N 1
ATOM 1539 C CA . LEU A 1 210 ? -34.680 -16.676 41.406 1.00 88.62 210 LEU A CA 1
ATOM 1540 C C . LEU A 1 210 ? -34.593 -17.931 42.296 1.00 88.62 210 LEU A C 1
ATOM 1542 O O . LEU A 1 210 ? -35.388 -18.110 43.216 1.00 88.62 210 LEU A O 1
ATOM 1546 N N . ASP A 1 211 ? -33.634 -18.822 42.026 1.00 89.69 211 ASP A N 1
ATOM 1547 C CA . ASP A 1 211 ? -33.385 -20.013 42.838 1.00 89.69 211 ASP A CA 1
ATOM 1548 C C . ASP A 1 211 ? -32.604 -19.670 44.117 1.00 89.69 211 ASP A C 1
ATOM 1550 O O . ASP A 1 211 ? -31.397 -19.410 44.079 1.00 89.69 211 ASP A O 1
ATOM 1554 N N . ARG A 1 212 ? -33.296 -19.750 45.261 1.00 88.94 212 ARG A N 1
ATOM 1555 C CA . ARG A 1 212 ? -32.748 -19.562 46.616 1.00 88.94 212 ARG A CA 1
ATOM 1556 C C . ARG A 1 212 ? -31.505 -20.410 46.885 1.00 88.94 212 ARG A C 1
ATOM 1558 O O . ARG A 1 212 ? -30.623 -19.973 47.621 1.00 88.94 212 ARG A O 1
ATOM 1565 N N . SER A 1 213 ? -31.426 -21.622 46.330 1.00 89.19 213 SER A N 1
ATOM 1566 C CA . SER A 1 213 ? -30.312 -22.539 46.597 1.00 89.19 213 SER A CA 1
ATOM 1567 C C . SER A 1 213 ? -28.971 -21.983 46.112 1.00 89.19 213 SER A C 1
ATOM 1569 O O . SER A 1 213 ? -27.945 -22.220 46.749 1.00 89.19 213 SER A O 1
ATOM 1571 N N . LYS A 1 214 ? -28.977 -21.147 45.062 1.00 88.19 214 LYS A N 1
ATOM 1572 C CA . LYS A 1 214 ? -27.763 -20.497 44.553 1.00 88.19 214 LYS A CA 1
ATOM 1573 C C . LYS A 1 214 ? -27.191 -19.452 45.507 1.00 88.19 214 LYS A C 1
ATOM 1575 O O . LYS A 1 214 ? -26.004 -19.167 45.426 1.00 88.19 214 LYS A O 1
ATOM 1580 N N . TYR A 1 215 ? -27.993 -18.931 46.430 1.00 89.50 215 TYR A N 1
ATOM 1581 C CA . TYR A 1 215 ? -27.555 -17.962 47.436 1.00 89.50 215 TYR A CA 1
ATOM 1582 C C . TYR A 1 215 ? -27.268 -18.593 48.806 1.00 89.50 215 TYR A C 1
ATOM 1584 O O . TYR A 1 215 ? -26.738 -17.930 49.695 1.00 89.50 215 TYR A O 1
ATOM 1592 N N . ALA A 1 216 ? -27.630 -19.862 49.011 1.00 86.62 216 ALA A N 1
ATOM 1593 C CA . ALA A 1 216 ? -27.420 -20.555 50.279 1.00 86.62 216 ALA A CA 1
ATOM 1594 C C . ALA A 1 216 ? -25.930 -20.838 50.535 1.00 86.62 216 ALA A C 1
ATOM 1596 O O . ALA A 1 216 ? -25.174 -21.065 49.597 1.00 86.62 216 ALA A O 1
ATOM 1597 N N . ASP A 1 217 ? -25.506 -20.878 51.799 1.00 85.94 217 ASP A N 1
ATOM 1598 C CA . ASP A 1 217 ? -24.134 -21.248 52.197 1.00 85.94 217 ASP A CA 1
ATOM 1599 C C . ASP A 1 217 ? -23.028 -20.358 51.591 1.00 85.94 217 ASP A C 1
ATOM 1601 O O . ASP A 1 217 ? -21.903 -20.805 51.366 1.00 85.94 217 ASP A O 1
ATOM 1605 N N . ILE A 1 218 ? -23.363 -19.108 51.275 1.00 90.19 218 ILE A N 1
ATOM 1606 C CA . ILE A 1 218 ? -22.408 -18.058 50.915 1.00 90.19 218 ILE A CA 1
ATOM 1607 C C . ILE A 1 218 ? -21.904 -17.394 52.205 1.00 90.19 218 ILE A C 1
ATOM 1609 O O . ILE A 1 218 ? -22.690 -17.150 53.124 1.00 90.19 218 ILE A O 1
ATOM 1613 N N . ASP A 1 219 ? -20.604 -17.096 52.276 1.00 91.69 219 ASP A N 1
ATOM 1614 C CA . ASP A 1 219 ? -20.022 -16.318 53.375 1.00 91.69 219 ASP A CA 1
ATOM 1615 C C . ASP A 1 219 ? -20.363 -14.832 53.205 1.00 91.69 219 ASP A C 1
ATOM 1617 O O . ASP A 1 219 ? -19.601 -14.044 52.648 1.00 91.69 219 ASP A O 1
ATOM 1621 N N . TRP A 1 220 ? -21.548 -14.452 53.680 1.00 91.00 220 TRP A N 1
ATOM 1622 C CA . TRP A 1 220 ? -22.047 -13.084 53.568 1.00 91.00 220 TRP A CA 1
ATOM 1623 C C . TRP A 1 220 ? -21.173 -12.048 54.279 1.00 91.00 220 TRP A C 1
ATOM 1625 O O . TRP A 1 220 ? -21.220 -10.883 53.897 1.00 91.00 220 TRP A O 1
ATOM 1635 N N . GLY A 1 221 ? -20.358 -12.437 55.265 1.00 91.38 221 GLY A N 1
ATOM 1636 C CA . GLY A 1 221 ? -19.386 -11.530 55.874 1.00 91.38 221 GLY A CA 1
ATOM 1637 C C . GLY A 1 221 ? -18.325 -11.105 54.864 1.00 91.38 221 GLY A C 1
ATOM 1638 O O . GLY A 1 221 ? -18.090 -9.915 54.656 1.00 91.38 221 GLY A O 1
ATOM 1639 N N . GLU A 1 222 ? -17.719 -12.074 54.182 1.00 91.38 222 GLU A N 1
ATOM 1640 C CA . GLU A 1 222 ? -16.692 -11.799 53.176 1.00 91.38 222 GLU A CA 1
ATOM 1641 C C . GLU A 1 222 ? -17.270 -11.186 51.885 1.00 91.38 222 GLU A C 1
ATOM 1643 O O . GLU A 1 222 ? -16.643 -10.312 51.280 1.00 91.38 222 GLU A O 1
ATOM 1648 N N . GLU A 1 223 ? -18.484 -11.578 51.481 1.00 90.50 223 GLU A N 1
ATOM 1649 C CA . GLU A 1 223 ? -19.166 -10.994 50.317 1.00 90.50 223 GLU A CA 1
ATOM 1650 C C . GLU A 1 223 ? -19.564 -9.531 50.542 1.00 90.50 223 GLU A C 1
ATOM 1652 O O . GLU A 1 223 ? -19.316 -8.698 49.674 1.00 90.50 223 GLU A O 1
ATOM 1657 N N . LEU A 1 224 ? -20.149 -9.183 51.699 1.00 90.44 224 LEU A N 1
ATOM 1658 C CA . LEU A 1 224 ? -20.506 -7.791 52.004 1.00 90.44 224 LEU A CA 1
ATOM 1659 C C . LEU A 1 224 ? -19.263 -6.914 52.177 1.00 90.44 224 LEU A C 1
ATOM 1661 O O . LEU A 1 224 ? -19.270 -5.761 51.752 1.00 90.44 224 LEU A O 1
ATOM 1665 N N . ASN A 1 225 ? -18.185 -7.463 52.742 1.00 90.62 225 ASN A N 1
ATOM 1666 C CA . ASN A 1 225 ? -16.881 -6.803 52.781 1.00 90.62 225 ASN A CA 1
ATOM 1667 C C . ASN A 1 225 ? -16.360 -6.502 51.364 1.00 90.62 225 ASN A C 1
ATOM 1669 O O . ASN A 1 225 ? -15.924 -5.387 51.079 1.00 90.62 225 ASN A O 1
ATOM 1673 N N . THR A 1 226 ? -16.455 -7.475 50.454 1.00 90.88 226 THR A N 1
ATOM 1674 C CA . THR A 1 226 ? -16.054 -7.302 49.050 1.00 90.88 226 THR A CA 1
ATOM 1675 C C . THR A 1 226 ? -16.933 -6.259 48.354 1.00 90.88 226 THR A C 1
ATOM 1677 O O . THR A 1 226 ? -16.401 -5.302 47.800 1.00 90.88 226 THR A O 1
ATOM 1680 N N . LEU A 1 227 ? -18.264 -6.357 48.460 1.00 89.00 227 LEU A N 1
ATOM 1681 C CA . LEU A 1 227 ? -19.208 -5.373 47.905 1.00 89.00 227 LEU A CA 1
ATOM 1682 C C . LEU A 1 227 ? -18.959 -3.955 48.419 1.00 89.00 227 LEU A C 1
ATOM 1684 O O . LEU A 1 227 ? -18.985 -3.007 47.637 1.00 89.00 227 LEU A O 1
ATOM 1688 N N . GLY A 1 228 ? -18.701 -3.808 49.721 1.00 86.31 228 GLY A N 1
ATOM 1689 C CA . GLY A 1 228 ? -18.346 -2.524 50.314 1.00 86.31 228 GLY A CA 1
ATOM 1690 C C . GLY A 1 228 ? -17.078 -1.956 49.683 1.00 86.31 228 GLY A C 1
ATOM 1691 O O . GLY A 1 228 ? -17.057 -0.794 49.289 1.00 86.31 228 GLY A O 1
ATOM 1692 N N . SER A 1 229 ? -16.040 -2.784 49.519 1.00 88.06 229 SER A N 1
ATOM 1693 C CA . SER A 1 229 ? -14.788 -2.363 48.881 1.00 88.06 229 SER A CA 1
ATOM 1694 C C . SER A 1 229 ? -15.029 -1.910 47.442 1.00 88.06 229 SER A C 1
ATOM 1696 O O . SER A 1 229 ? -14.592 -0.824 47.072 1.00 88.06 229 SER A O 1
ATOM 1698 N N . VAL A 1 230 ? -15.783 -2.698 46.669 1.00 89.06 230 VAL A N 1
ATOM 1699 C CA . VAL A 1 230 ? -16.177 -2.374 45.290 1.00 89.06 230 VAL A CA 1
ATOM 1700 C C . VAL A 1 230 ? -16.920 -1.039 45.228 1.00 89.06 230 VAL A C 1
ATOM 1702 O O . VAL A 1 230 ? -16.630 -0.228 44.355 1.00 89.06 230 VAL A O 1
ATOM 1705 N N . ALA A 1 231 ? -17.835 -0.764 46.162 1.00 82.69 231 ALA A N 1
ATOM 1706 C CA . ALA A 1 231 ? -18.556 0.507 46.211 1.00 82.69 231 ALA A CA 1
ATOM 1707 C C . ALA A 1 231 ? -17.621 1.710 46.443 1.00 82.69 231 ALA A C 1
ATOM 1709 O O . ALA A 1 231 ? -17.766 2.728 45.765 1.00 82.69 231 ALA A O 1
ATOM 1710 N N . PHE A 1 232 ? -16.630 1.587 47.338 1.00 81.12 232 PHE A N 1
ATOM 1711 C CA . PHE A 1 232 ? -15.608 2.624 47.541 1.00 81.12 232 PHE A CA 1
ATOM 1712 C C . PHE A 1 232 ? -14.763 2.862 46.285 1.00 81.12 232 PHE A C 1
ATOM 1714 O O . PHE A 1 232 ? -14.447 4.007 45.961 1.00 81.12 232 PHE A O 1
ATOM 1721 N N . ASP A 1 233 ? -14.399 1.796 45.576 1.00 84.75 233 ASP A N 1
ATOM 1722 C CA . ASP A 1 233 ? -13.579 1.894 44.369 1.00 84.75 233 ASP A CA 1
ATOM 1723 C C . ASP A 1 233 ? -14.372 2.467 43.182 1.00 84.75 233 ASP A C 1
ATOM 1725 O O . ASP A 1 233 ? -13.854 3.302 42.446 1.00 84.75 233 ASP A O 1
ATOM 1729 N N . LEU A 1 234 ? -15.656 2.115 43.033 1.00 81.44 234 LEU A N 1
ATOM 1730 C CA . LEU A 1 234 ? -16.545 2.728 42.037 1.00 81.44 234 LEU A CA 1
ATOM 1731 C C . LEU A 1 234 ? -16.779 4.218 42.310 1.00 81.44 234 LEU A C 1
ATOM 1733 O O . LEU A 1 234 ? -16.801 5.012 41.370 1.00 81.44 234 LEU A O 1
ATOM 1737 N N . ALA A 1 235 ? -16.931 4.615 43.576 1.00 76.25 235 ALA A N 1
ATOM 1738 C CA . ALA A 1 235 ? -17.052 6.025 43.936 1.00 76.25 235 ALA A CA 1
ATOM 1739 C C . ALA A 1 235 ? -15.768 6.805 43.609 1.00 76.25 235 ALA A C 1
ATOM 1741 O O . ALA A 1 235 ? -15.837 7.880 43.012 1.00 76.25 235 ALA A O 1
ATOM 1742 N N . ALA A 1 236 ? -14.600 6.223 43.908 1.00 78.25 236 ALA A N 1
ATOM 1743 C CA . ALA A 1 236 ? -13.312 6.788 43.515 1.00 78.25 236 ALA A CA 1
ATOM 1744 C C . ALA A 1 236 ? -13.178 6.898 41.985 1.00 78.25 236 ALA A C 1
ATOM 1746 O O . ALA A 1 236 ? -12.766 7.942 41.484 1.00 78.25 236 ALA A O 1
ATOM 1747 N N . ALA A 1 237 ? -13.601 5.873 41.234 1.00 78.88 237 ALA A N 1
ATOM 1748 C CA . ALA A 1 237 ? -13.613 5.896 39.771 1.00 78.88 237 ALA A CA 1
ATOM 1749 C C . ALA A 1 237 ? -14.489 7.029 39.214 1.00 78.88 237 ALA A C 1
ATOM 1751 O O . ALA A 1 237 ? -14.088 7.724 38.279 1.00 78.88 237 ALA A O 1
ATOM 1752 N N . ALA A 1 238 ? -15.651 7.260 39.829 1.00 72.62 238 ALA A N 1
ATOM 1753 C CA . ALA A 1 238 ? -16.574 8.333 39.475 1.00 72.62 238 ALA A CA 1
ATOM 1754 C C . ALA A 1 238 ? -16.072 9.739 39.854 1.00 72.62 238 ALA A C 1
ATOM 1756 O O . ALA A 1 238 ? -16.717 10.727 39.504 1.00 72.62 238 ALA A O 1
ATOM 1757 N N . GLY A 1 239 ? -14.966 9.849 40.605 1.00 69.44 239 GLY A N 1
ATOM 1758 C CA . GLY A 1 239 ? -14.543 11.108 41.222 1.00 69.44 239 GLY A CA 1
ATOM 1759 C C . GLY A 1 239 ? -15.598 11.668 42.178 1.00 69.44 239 GLY A C 1
ATOM 1760 O O . GLY A 1 239 ? -15.667 12.879 42.380 1.00 69.44 239 GLY A O 1
ATOM 1761 N N . VAL A 1 240 ? -16.451 10.789 42.706 1.00 66.62 240 VAL A N 1
ATOM 1762 C CA . VAL A 1 240 ? -17.570 11.138 43.567 1.00 66.62 240 VAL A CA 1
ATOM 1763 C C . VAL A 1 240 ? -17.111 11.057 45.006 1.00 66.62 240 VAL A C 1
ATOM 1765 O O . VAL A 1 240 ? -16.633 10.018 45.464 1.00 66.62 240 VAL A O 1
ATOM 1768 N N . ASP A 1 241 ? -17.315 12.148 45.733 1.00 59.44 241 ASP A N 1
ATOM 1769 C CA . ASP A 1 241 ? -17.205 12.101 47.176 1.00 59.44 241 ASP A CA 1
ATOM 1770 C C . ASP A 1 241 ? -18.449 11.401 47.748 1.00 59.44 241 ASP A C 1
ATOM 1772 O O . ASP A 1 241 ? -19.579 11.891 47.640 1.00 59.44 241 ASP A O 1
ATOM 1776 N N . LEU A 1 242 ? -18.242 10.231 48.364 1.00 58.34 242 LEU A N 1
ATOM 1777 C CA . LEU A 1 242 ? -19.295 9.493 49.069 1.00 58.34 242 LEU A CA 1
ATOM 1778 C C . LEU A 1 242 ? -19.943 10.340 50.179 1.00 58.34 242 LEU A C 1
ATOM 1780 O O . LEU A 1 242 ? -21.029 9.988 50.638 1.00 58.34 242 LEU A O 1
ATOM 1784 N N . SER A 1 243 ? -19.303 11.441 50.594 1.00 52.66 243 SER A N 1
ATOM 1785 C CA . SER A 1 243 ? -19.801 12.367 51.606 1.00 52.66 243 SER A CA 1
ATOM 1786 C C . SER A 1 243 ? -21.002 13.220 51.188 1.00 52.66 243 SER A C 1
ATOM 1788 O O . SER A 1 243 ? -21.764 13.648 52.051 1.00 52.66 243 SER A O 1
ATOM 1790 N N . THR A 1 244 ? -21.179 13.490 49.892 1.00 53.69 244 THR A N 1
ATOM 1791 C CA . THR A 1 244 ? -22.105 14.540 49.418 1.00 53.69 244 THR A CA 1
ATOM 1792 C C . THR A 1 244 ? -22.998 14.105 48.259 1.00 53.69 244 THR A C 1
ATOM 1794 O O . THR A 1 244 ? -24.118 14.594 48.135 1.00 53.69 244 THR A O 1
ATOM 1797 N N . ASP A 1 245 ? -22.557 13.141 47.451 1.00 52.56 245 ASP A N 1
ATOM 1798 C CA . ASP A 1 245 ? -23.064 12.985 46.085 1.00 52.56 245 ASP A CA 1
ATOM 1799 C C . ASP A 1 245 ? -23.795 11.658 45.801 1.00 52.56 245 ASP A C 1
ATOM 1801 O O . ASP A 1 245 ? -24.507 11.564 44.802 1.00 52.56 245 ASP A O 1
ATOM 1805 N N . LEU A 1 246 ? -23.624 10.610 46.622 1.00 50.41 246 LEU A N 1
ATOM 1806 C CA . LEU A 1 246 ? -24.157 9.271 46.299 1.00 50.41 246 LEU A CA 1
ATOM 1807 C C . LEU A 1 246 ? -25.668 9.121 46.548 1.00 50.41 246 LEU A C 1
ATOM 1809 O O . LEU A 1 246 ? -26.315 8.272 45.935 1.00 50.41 246 LEU A O 1
ATOM 1813 N N . PHE A 1 247 ? -26.220 9.931 47.456 1.00 48.84 247 PHE A N 1
ATOM 1814 C CA . PHE A 1 247 ? -27.614 9.841 47.908 1.00 48.84 247 PHE A CA 1
ATOM 1815 C C . PHE A 1 247 ? -28.431 11.109 47.647 1.00 48.84 247 PHE A C 1
ATOM 1817 O O . PHE A 1 247 ? -29.629 11.129 47.936 1.00 48.84 247 PHE A O 1
ATOM 1824 N N . GLN A 1 248 ? -27.816 12.159 47.096 1.00 49.16 248 GLN A N 1
ATOM 1825 C CA . GLN A 1 248 ? -28.548 13.344 46.670 1.00 49.16 248 GLN A CA 1
ATOM 1826 C C . GLN A 1 248 ? -28.983 13.162 45.211 1.00 49.16 248 GLN A C 1
ATOM 1828 O O . GLN A 1 248 ? -28.129 12.993 44.339 1.00 49.16 248 GLN A O 1
ATOM 1833 N N . PRO A 1 249 ? -30.293 13.173 44.899 1.00 44.59 249 PRO A N 1
ATOM 1834 C CA . PRO A 1 249 ? -30.708 13.356 43.518 1.00 44.59 249 PRO A CA 1
ATOM 1835 C C . PRO A 1 249 ? -30.150 14.705 43.058 1.00 44.59 249 PRO A C 1
ATOM 1837 O O . PRO A 1 249 ? -30.307 15.697 43.770 1.00 44.59 249 PRO A O 1
ATOM 1840 N N . ALA A 1 250 ? -29.487 14.744 41.900 1.00 49.75 250 ALA A N 1
ATOM 1841 C CA . ALA A 1 250 ? -29.069 16.003 41.292 1.00 49.75 250 ALA A CA 1
ATOM 1842 C C . ALA A 1 250 ? -30.263 16.980 41.307 1.00 49.75 250 ALA A C 1
ATOM 1844 O O . ALA A 1 250 ? -31.383 16.572 40.986 1.00 49.75 250 ALA A O 1
ATOM 1845 N N . GLU A 1 251 ? -30.060 18.239 41.713 1.00 49.38 251 GLU A N 1
ATOM 1846 C CA . GLU A 1 251 ? -31.144 19.233 41.865 1.00 49.38 251 GLU A CA 1
ATOM 1847 C C . GLU A 1 251 ? -31.953 19.459 40.565 1.00 49.38 251 GLU A C 1
ATOM 1849 O O . GLU A 1 251 ? -33.058 19.999 40.597 1.00 49.38 251 GLU A O 1
ATOM 1854 N N . ASP A 1 252 ? -31.430 19.003 39.424 1.00 47.53 252 ASP A N 1
ATOM 1855 C CA . ASP A 1 252 ? -32.026 19.048 38.089 1.00 47.53 252 ASP A CA 1
ATOM 1856 C C . ASP A 1 252 ? -32.493 17.676 37.547 1.00 47.53 252 ASP A C 1
ATOM 1858 O O . ASP A 1 252 ? -33.039 17.598 36.445 1.00 47.53 252 ASP A O 1
ATOM 1862 N N . GLY A 1 253 ? -32.290 16.591 38.301 1.00 49.28 253 GLY A N 1
ATOM 1863 C CA . GLY A 1 253 ? -32.623 15.221 37.912 1.00 49.28 253 GLY A CA 1
ATOM 1864 C C . GLY A 1 253 ? -31.781 14.632 36.770 1.00 49.28 253 GLY A C 1
ATOM 1865 O O . GLY A 1 253 ? -32.225 13.645 36.183 1.00 49.28 253 GLY A O 1
ATOM 1866 N N . SER A 1 254 ? -30.618 15.207 36.421 1.00 46.97 254 SER A N 1
ATOM 1867 C CA . SER A 1 254 ? -29.951 14.915 35.138 1.00 46.97 254 SER A CA 1
ATOM 1868 C C . SER A 1 254 ? -28.670 14.068 35.184 1.00 46.97 254 SER A C 1
ATOM 1870 O O . SER A 1 254 ? -28.288 13.540 34.144 1.00 46.97 254 SER A O 1
ATOM 1872 N N . THR A 1 255 ? -28.005 13.895 36.334 1.00 54.47 255 THR A N 1
ATOM 1873 C CA . THR A 1 255 ? -26.711 13.177 36.401 1.00 54.47 255 THR A CA 1
ATOM 1874 C C . THR A 1 255 ? -26.794 11.916 37.258 1.00 54.47 255 THR A C 1
ATOM 1876 O O . THR A 1 255 ? -26.897 11.980 38.482 1.00 54.47 255 THR A O 1
ATOM 1879 N N . THR A 1 256 ? -26.741 10.747 36.620 1.00 62.50 256 THR A N 1
ATOM 1880 C CA . THR A 1 256 ? -26.661 9.452 37.309 1.00 62.50 256 THR A CA 1
ATOM 1881 C C . THR A 1 256 ? -25.221 9.147 37.746 1.00 62.50 256 THR A C 1
ATOM 1883 O O . THR A 1 256 ? -24.262 9.701 37.209 1.00 62.50 256 THR A O 1
ATOM 1886 N N . LEU A 1 257 ? -25.032 8.224 38.701 1.00 64.00 257 LEU A N 1
ATOM 1887 C CA . LEU A 1 257 ? -23.695 7.709 39.050 1.00 64.00 257 LEU A CA 1
ATOM 1888 C C . LEU A 1 257 ? -22.974 7.137 37.818 1.00 64.00 257 LEU A C 1
ATOM 1890 O O . LEU A 1 257 ? -21.764 7.292 37.691 1.00 64.00 257 LEU A O 1
ATOM 1894 N N . ILE A 1 258 ? -23.723 6.523 36.895 1.00 64.88 258 ILE A N 1
ATOM 1895 C CA . ILE A 1 258 ? -23.188 6.020 35.627 1.00 64.88 258 ILE A CA 1
ATOM 1896 C C . ILE A 1 258 ? -22.623 7.176 34.798 1.00 64.88 258 ILE A C 1
ATOM 1898 O O . ILE A 1 258 ? -21.501 7.059 34.328 1.00 64.88 258 ILE A O 1
ATOM 1902 N N . ASP A 1 259 ? -23.328 8.302 34.678 1.00 67.19 259 ASP A N 1
ATOM 1903 C CA . ASP A 1 259 ? -22.837 9.464 33.920 1.00 67.19 259 ASP A CA 1
ATOM 1904 C C . ASP A 1 259 ? -21.548 10.037 34.527 1.00 67.19 259 ASP A C 1
ATOM 1906 O O . ASP A 1 259 ? -20.627 10.395 33.794 1.00 67.19 259 ASP A O 1
ATOM 1910 N N . LYS A 1 260 ? -21.440 10.059 35.864 1.00 70.12 260 LYS A N 1
ATOM 1911 C CA . LYS A 1 260 ? -20.217 10.488 36.567 1.00 70.12 260 LYS A CA 1
ATOM 1912 C C . LYS A 1 260 ? -19.054 9.509 36.361 1.00 70.12 260 LYS A C 1
ATOM 1914 O O . LYS A 1 260 ? -17.937 9.947 36.101 1.00 70.12 260 LYS A O 1
ATOM 1919 N N . ILE A 1 261 ? -19.315 8.197 36.415 1.00 68.25 261 ILE A N 1
ATOM 1920 C CA . ILE A 1 261 ? -18.319 7.166 36.078 1.00 68.25 261 ILE A CA 1
ATOM 1921 C C . ILE A 1 261 ? -17.862 7.351 34.632 1.00 68.25 261 ILE A C 1
ATOM 1923 O O . ILE A 1 261 ? -16.665 7.485 34.403 1.00 68.25 261 ILE A O 1
ATOM 1927 N N . MET A 1 262 ? -18.798 7.431 33.680 1.00 67.31 262 MET A N 1
ATOM 1928 C CA . MET A 1 262 ? -18.524 7.592 32.248 1.00 67.31 262 MET A CA 1
ATOM 1929 C C . MET A 1 262 ? -17.704 8.855 31.956 1.00 67.31 262 MET A C 1
ATOM 1931 O O . MET A 1 262 ? -16.740 8.784 31.199 1.00 67.31 262 MET A O 1
ATOM 1935 N N . ALA A 1 263 ? -18.019 9.980 32.606 1.00 67.94 263 ALA A N 1
ATOM 1936 C CA . ALA A 1 263 ? -17.253 11.223 32.494 1.00 67.94 263 ALA A CA 1
ATOM 1937 C C . ALA A 1 263 ? -15.829 11.125 33.078 1.00 67.94 263 ALA A C 1
ATOM 1939 O O . ALA A 1 263 ? -14.958 11.912 32.711 1.00 67.94 263 ALA A O 1
ATOM 1940 N N . GLY A 1 264 ? -15.584 10.183 33.993 1.00 69.00 264 GLY A N 1
ATOM 1941 C CA . GLY A 1 264 ? -14.267 9.905 34.563 1.00 69.00 264 GLY A CA 1
ATOM 1942 C C . GLY A 1 264 ? -13.425 8.917 33.751 1.00 69.00 264 GLY A C 1
ATOM 1943 O O . GLY A 1 264 ? -12.211 8.898 33.924 1.00 69.00 264 GLY A O 1
ATOM 1944 N N . LEU A 1 265 ? -14.016 8.115 32.853 1.00 69.44 265 LEU A N 1
ATOM 1945 C CA . LEU A 1 265 ? -13.318 7.009 32.168 1.00 69.44 265 LEU A CA 1
ATOM 1946 C C . LEU A 1 265 ? -12.178 7.438 31.238 1.00 69.44 265 LEU A C 1
ATOM 1948 O O . LEU A 1 265 ? -11.318 6.618 30.924 1.00 69.44 265 LEU A O 1
ATOM 1952 N N . ASN A 1 266 ? -12.135 8.704 30.820 1.00 66.25 266 ASN A N 1
ATOM 1953 C CA . ASN A 1 266 ? -11.007 9.247 30.063 1.00 66.25 266 ASN A CA 1
ATOM 1954 C C . ASN A 1 266 ? -9.755 9.499 30.933 1.00 66.25 266 ASN A C 1
ATOM 1956 O O . ASN A 1 266 ? -8.686 9.796 30.401 1.00 66.25 266 ASN A O 1
ATOM 1960 N N . LYS A 1 267 ? -9.849 9.355 32.265 1.00 72.06 267 LYS A N 1
ATOM 1961 C CA . LYS A 1 267 ? -8.727 9.511 33.201 1.00 72.06 267 LYS A CA 1
ATOM 1962 C C . LYS A 1 267 ? -8.134 8.145 33.583 1.00 72.06 267 LYS A C 1
ATOM 1964 O O . LYS A 1 267 ? -8.877 7.275 34.043 1.00 72.06 267 LYS A O 1
ATOM 1969 N N . PRO A 1 268 ? -6.800 7.959 33.495 1.00 71.75 268 PRO A N 1
ATOM 1970 C CA . PRO A 1 268 ? -6.141 6.697 33.855 1.00 71.75 268 PRO A CA 1
ATOM 1971 C C . PRO A 1 268 ? -6.436 6.212 35.282 1.00 71.75 268 PRO A C 1
ATOM 1973 O O . PRO A 1 268 ? -6.656 5.019 35.495 1.00 71.75 268 PRO A O 1
ATOM 1976 N N . ASP A 1 269 ? -6.492 7.130 36.250 1.00 79.56 269 ASP A N 1
ATOM 1977 C CA . ASP A 1 269 ? -6.754 6.797 37.656 1.00 79.56 269 ASP A CA 1
ATOM 1978 C C . ASP A 1 269 ? -8.182 6.261 37.848 1.00 79.56 269 ASP A C 1
ATOM 1980 O O . ASP A 1 269 ? -8.391 5.239 38.502 1.00 79.56 269 ASP A O 1
ATOM 1984 N N . SER A 1 270 ? -9.169 6.885 37.200 1.00 81.38 270 SER A N 1
ATOM 1985 C CA . SER A 1 270 ? -10.567 6.441 37.231 1.00 81.38 270 SER A CA 1
ATOM 1986 C C . SER A 1 270 ? -10.755 5.068 36.585 1.00 81.38 270 SER A C 1
ATOM 1988 O O . SER A 1 270 ? -11.443 4.214 37.145 1.00 81.38 270 SER A O 1
ATOM 1990 N N . ALA A 1 271 ? -10.116 4.820 35.437 1.00 81.75 271 ALA A N 1
ATOM 1991 C CA . ALA A 1 271 ? -10.142 3.511 34.783 1.00 81.75 271 ALA A CA 1
ATOM 1992 C C . ALA A 1 271 ? -9.468 2.427 35.643 1.00 81.75 271 ALA A C 1
ATOM 1994 O O . ALA A 1 271 ? -9.968 1.304 35.726 1.00 81.75 271 ALA A O 1
ATOM 1995 N N . THR A 1 272 ? -8.384 2.774 36.345 1.00 85.62 272 THR A N 1
ATOM 1996 C CA . THR A 1 272 ? -7.703 1.875 37.288 1.00 85.62 272 THR A CA 1
ATOM 1997 C C . THR A 1 272 ? -8.616 1.507 38.456 1.00 85.62 272 THR A C 1
ATOM 1999 O O . THR A 1 272 ? -8.786 0.326 38.747 1.00 85.62 272 THR A O 1
ATOM 2002 N N . HIS A 1 273 ? -9.280 2.486 39.075 1.00 86.38 273 HIS A N 1
ATOM 2003 C CA . HIS A 1 273 ? -10.238 2.223 40.150 1.00 86.38 273 HIS A CA 1
ATOM 2004 C C . HIS A 1 273 ? -11.445 1.398 39.683 1.00 86.38 273 HIS A C 1
ATOM 2006 O O . HIS A 1 273 ? -11.876 0.497 40.401 1.00 86.38 273 HIS A O 1
ATOM 2012 N N . LEU A 1 274 ? -11.953 1.628 38.466 1.00 87.81 274 LEU A N 1
ATOM 2013 C CA . LEU A 1 274 ? -12.999 0.784 37.882 1.00 87.81 274 LEU A CA 1
ATOM 2014 C C . LEU A 1 274 ? -12.509 -0.655 37.673 1.00 87.81 274 LEU A C 1
ATOM 2016 O O . LEU A 1 274 ? -13.226 -1.607 37.984 1.00 87.81 274 LEU A O 1
ATOM 2020 N N . LYS A 1 275 ? -11.284 -0.826 37.170 1.00 89.50 275 LYS A N 1
ATOM 2021 C CA . LYS A 1 275 ? -10.671 -2.144 36.986 1.00 89.50 275 LYS A CA 1
ATOM 2022 C C . LYS A 1 275 ? -10.553 -2.878 38.317 1.00 89.50 275 LYS A C 1
ATOM 2024 O O . LYS A 1 275 ? -11.012 -4.011 38.421 1.00 89.50 275 LYS A O 1
ATOM 2029 N N . GLU A 1 276 ? -10.022 -2.222 39.346 1.00 89.50 276 GLU A N 1
ATOM 2030 C CA . GLU A 1 276 ? -9.937 -2.788 40.695 1.00 89.50 276 GLU A CA 1
ATOM 2031 C C . GLU A 1 276 ? -11.314 -3.132 41.274 1.00 89.50 276 GLU A C 1
ATOM 2033 O O . GLU A 1 276 ? -11.477 -4.181 41.893 1.00 89.50 276 GLU A O 1
ATOM 2038 N N . ALA A 1 277 ? -12.324 -2.292 41.044 1.00 89.44 277 ALA A N 1
ATOM 2039 C CA . ALA A 1 277 ? -13.685 -2.560 41.491 1.00 89.44 277 ALA A CA 1
ATOM 2040 C C . ALA A 1 277 ? -14.267 -3.822 40.831 1.00 89.44 277 ALA A C 1
ATOM 2042 O O . ALA A 1 277 ? -14.951 -4.614 41.476 1.00 89.44 277 ALA A O 1
ATOM 2043 N N . LEU A 1 278 ? -14.001 -4.041 39.543 1.00 89.94 278 LEU A N 1
ATOM 2044 C CA . LEU A 1 278 ? -14.559 -5.173 38.803 1.00 89.94 278 LEU A CA 1
ATOM 2045 C C . LEU A 1 278 ? -13.773 -6.469 39.023 1.00 89.94 278 LEU A C 1
ATOM 2047 O O . LEU A 1 278 ? -14.382 -7.522 39.212 1.00 89.94 278 LEU A O 1
ATOM 2051 N N . ILE A 1 279 ? -12.441 -6.403 39.009 1.00 91.31 279 ILE A N 1
ATOM 2052 C CA . ILE A 1 279 ? -11.562 -7.582 38.973 1.00 91.31 279 ILE A CA 1
ATOM 2053 C C . ILE A 1 279 ? -10.526 -7.627 40.107 1.00 91.31 279 ILE A C 1
ATOM 2055 O O . ILE A 1 279 ? -9.701 -8.535 40.146 1.00 91.31 279 ILE A O 1
ATOM 2059 N N . GLY A 1 280 ? -10.548 -6.689 41.047 1.00 88.81 280 GLY A N 1
ATOM 2060 C CA . GLY A 1 280 ? -9.593 -6.661 42.150 1.00 88.81 280 GLY A CA 1
ATOM 2061 C C . GLY A 1 280 ? -8.201 -6.191 41.729 1.00 88.81 280 GLY A C 1
ATOM 2062 O O . GLY A 1 280 ? -7.997 -5.701 40.616 1.00 88.81 280 GLY A O 1
ATOM 2063 N N . ASP A 1 281 ? -7.232 -6.335 42.631 1.00 83.62 281 ASP A N 1
ATOM 2064 C CA . ASP A 1 281 ? -5.853 -5.883 42.420 1.00 83.62 281 ASP A CA 1
ATOM 2065 C C . ASP A 1 281 ? -4.825 -7.027 42.498 1.00 83.62 281 ASP A C 1
ATOM 2067 O O . ASP A 1 281 ? -5.131 -8.183 42.800 1.00 83.62 281 ASP A O 1
ATOM 2071 N N . GLN A 1 282 ? -3.560 -6.697 42.221 1.00 69.50 282 GLN A N 1
ATOM 2072 C CA . GLN A 1 282 ? -2.444 -7.646 42.321 1.00 69.50 282 GLN A CA 1
ATOM 2073 C C . GLN A 1 282 ? -1.990 -7.920 43.767 1.00 69.50 282 GLN A C 1
ATOM 2075 O O . GLN A 1 282 ? -1.166 -8.805 43.993 1.00 69.50 282 GLN A O 1
ATOM 2080 N N . GLN A 1 283 ? -2.494 -7.165 44.744 1.00 73.50 283 GLN A N 1
ATOM 2081 C CA . GLN A 1 283 ? -2.122 -7.232 46.160 1.00 73.50 283 GLN A CA 1
ATOM 2082 C C . GLN A 1 283 ? -3.082 -8.118 46.975 1.00 73.50 283 GLN A C 1
ATOM 2084 O O . GLN A 1 283 ? -2.881 -8.306 48.175 1.00 73.50 283 GLN A O 1
ATOM 2089 N N . GLY A 1 284 ? -4.078 -8.723 46.319 1.00 73.94 284 GLY A N 1
ATOM 2090 C CA . GLY A 1 284 ? -5.004 -9.689 46.909 1.00 73.94 284 GLY A CA 1
ATOM 2091 C C . GLY A 1 284 ? -6.378 -9.118 47.260 1.00 73.94 284 GLY A C 1
ATOM 2092 O O . GLY A 1 284 ? -7.178 -9.821 47.880 1.00 73.94 284 GLY A O 1
ATOM 2093 N N . LYS A 1 285 ? -6.679 -7.876 46.868 1.00 84.06 285 LYS A N 1
ATOM 2094 C CA . LYS A 1 285 ? -8.020 -7.291 46.961 1.00 84.06 285 LYS A CA 1
ATOM 2095 C C . LYS A 1 285 ? -8.951 -7.972 45.961 1.00 84.06 285 LYS A C 1
ATOM 2097 O O . LYS A 1 285 ? -8.616 -8.104 44.785 1.00 84.06 285 LYS A O 1
ATOM 2102 N N . LYS A 1 286 ? -10.127 -8.378 46.435 1.00 88.12 286 LYS A N 1
ATOM 2103 C CA . LYS A 1 286 ? -11.177 -8.997 45.618 1.00 88.12 286 LYS A CA 1
ATOM 2104 C C . LYS A 1 286 ? -12.029 -7.931 44.933 1.00 88.12 286 LYS A C 1
ATOM 2106 O O . LYS A 1 286 ? -12.422 -6.961 45.579 1.00 88.12 286 LYS A O 1
ATOM 2111 N N . GLY A 1 287 ? -12.320 -8.132 43.653 1.00 89.88 287 GLY A N 1
ATOM 2112 C CA . GLY A 1 287 ? -13.283 -7.331 42.897 1.00 89.88 287 GLY A CA 1
ATOM 2113 C C . GLY A 1 287 ? -14.676 -7.954 42.870 1.00 89.88 287 GLY A C 1
ATOM 2114 O O . GLY A 1 287 ? -14.919 -9.021 43.435 1.00 89.88 287 GLY A O 1
ATOM 2115 N N . LEU A 1 288 ? -15.591 -7.312 42.146 1.00 89.00 288 LEU A N 1
ATOM 2116 C CA . LEU A 1 288 ? -16.959 -7.790 41.954 1.00 89.00 288 LEU A CA 1
ATOM 2117 C C . LEU A 1 288 ? -16.997 -9.211 41.369 1.00 89.00 288 LEU A C 1
ATOM 2119 O O . LEU A 1 288 ? -17.753 -10.048 41.848 1.00 89.00 288 LEU A O 1
ATOM 2123 N N . LEU A 1 289 ? -16.158 -9.509 40.372 1.00 87.88 289 LEU A N 1
ATOM 2124 C CA . LEU A 1 289 ? -16.113 -10.827 39.726 1.00 87.88 289 LEU A CA 1
ATOM 2125 C C . LEU A 1 289 ? -15.443 -11.920 40.577 1.00 87.88 289 LEU A C 1
ATOM 2127 O O . LEU A 1 289 ? -15.501 -13.085 40.196 1.00 87.88 289 LEU A O 1
ATOM 2131 N N . ASP A 1 290 ? -14.847 -11.570 41.722 1.00 87.38 290 ASP A N 1
ATOM 2132 C CA . ASP A 1 290 ? -14.315 -12.532 42.701 1.00 87.38 290 ASP A CA 1
ATOM 2133 C C . ASP A 1 290 ? -15.365 -12.982 43.730 1.00 87.38 290 ASP A C 1
ATOM 2135 O O . ASP A 1 290 ? -15.078 -13.806 44.602 1.00 87.38 290 ASP A O 1
ATOM 2139 N N . MET A 1 291 ? -16.574 -12.421 43.663 1.00 86.69 291 MET A N 1
ATOM 2140 C CA . MET A 1 291 ? -17.677 -12.780 44.543 1.00 86.69 291 MET A CA 1
ATOM 2141 C C . MET A 1 291 ? -18.239 -14.168 44.221 1.00 86.69 291 MET A C 1
ATOM 2143 O O . MET A 1 291 ? -18.476 -14.519 43.061 1.00 86.69 291 MET A O 1
ATOM 2147 N N . SER A 1 292 ? -18.598 -14.924 45.262 1.00 84.25 292 SER A N 1
ATOM 2148 C CA . SER A 1 292 ? -19.098 -16.304 45.145 1.00 84.25 292 SER A CA 1
ATOM 2149 C C . SER A 1 292 ? -20.399 -16.415 44.340 1.00 84.25 292 SER A C 1
ATOM 2151 O O . SER A 1 292 ? -20.759 -17.496 43.866 1.00 84.25 292 SER A O 1
ATOM 2153 N N . ILE A 1 293 ? -21.139 -15.311 44.185 1.00 78.50 293 ILE A N 1
ATOM 2154 C CA . ILE A 1 293 ? -22.367 -15.263 43.380 1.00 78.50 293 ILE A CA 1
ATOM 2155 C C . ILE A 1 293 ? -22.096 -15.539 41.889 1.00 78.50 293 ILE A C 1
ATOM 2157 O O . ILE A 1 293 ? -22.935 -16.153 41.223 1.00 78.50 293 ILE A O 1
ATOM 2161 N N . PHE A 1 294 ? -20.925 -15.161 41.364 1.00 78.12 294 PHE A N 1
ATOM 2162 C CA . PHE A 1 294 ? -20.562 -15.406 39.964 1.00 78.12 294 PHE A CA 1
ATOM 2163 C C . PHE A 1 294 ? -20.168 -16.869 39.735 1.00 78.12 294 PHE A C 1
ATOM 2165 O O . PHE A 1 294 ? -20.675 -17.497 38.801 1.00 78.12 294 PHE A O 1
ATOM 2172 N N . ASP A 1 295 ? -19.393 -17.462 40.647 1.00 77.62 295 ASP A N 1
ATOM 2173 C CA . ASP A 1 295 ? -19.021 -18.887 40.604 1.00 77.62 295 ASP A CA 1
ATOM 2174 C C . ASP A 1 295 ? -20.239 -19.816 40.636 1.00 77.62 295 ASP A C 1
ATOM 2176 O O . ASP A 1 295 ? -20.276 -20.870 39.994 1.00 77.62 295 ASP A O 1
ATOM 2180 N N . ARG A 1 296 ? -21.289 -19.404 41.348 1.00 80.12 296 ARG A N 1
ATOM 2181 C CA . ARG A 1 296 ? -22.542 -20.157 41.471 1.00 80.12 296 ARG A CA 1
ATOM 2182 C C . ARG A 1 296 ? -23.498 -19.954 40.295 1.00 80.12 296 ARG A C 1
ATOM 2184 O O . ARG A 1 296 ? -24.620 -20.463 40.338 1.00 80.12 296 ARG A O 1
ATOM 2191 N N . ARG A 1 297 ? -23.077 -19.243 39.238 1.00 75.94 297 ARG A N 1
ATOM 2192 C CA . ARG A 1 297 ? -23.892 -18.922 38.052 1.00 75.94 297 ARG A CA 1
ATOM 2193 C C . ARG A 1 297 ? -25.232 -18.297 38.438 1.00 75.94 297 ARG A C 1
ATOM 2195 O O . ARG A 1 297 ? -26.294 -18.716 37.965 1.00 75.94 297 ARG A O 1
ATOM 2202 N N . VAL A 1 298 ? -25.197 -17.361 39.386 1.00 82.12 298 VAL A N 1
ATOM 2203 C CA . VAL A 1 298 ? -26.378 -16.574 39.757 1.00 82.12 298 VAL A CA 1
ATOM 2204 C C . VAL A 1 298 ? -26.784 -15.663 38.603 1.00 82.12 298 VAL A C 1
ATOM 2206 O O . VAL A 1 298 ? -27.976 -15.517 38.356 1.00 82.12 298 VAL A O 1
ATOM 2209 N N . LEU A 1 299 ? -25.806 -15.091 37.898 1.00 82.69 299 LEU A N 1
ATOM 2210 C CA . LEU A 1 299 ? -26.021 -14.295 36.697 1.00 82.69 299 LEU A CA 1
ATOM 2211 C C . LEU A 1 299 ? -26.445 -15.198 35.531 1.00 82.69 299 LEU A C 1
ATOM 2213 O O . LEU A 1 299 ? -25.740 -16.149 35.192 1.00 82.69 299 LEU A O 1
ATOM 2217 N N . ASP A 1 300 ? -27.582 -14.884 34.919 1.00 84.12 300 ASP A N 1
ATOM 2218 C CA . ASP A 1 300 ? -28.035 -15.509 33.680 1.00 84.12 300 ASP A CA 1
ATOM 2219 C C . ASP A 1 300 ? -27.446 -14.744 32.486 1.00 84.12 300 ASP A C 1
ATOM 2221 O O . ASP A 1 300 ? -27.849 -13.626 32.155 1.00 84.12 300 ASP A O 1
ATOM 2225 N N . THR A 1 301 ? -26.445 -15.350 31.858 1.00 80.06 301 THR A N 1
ATOM 2226 C CA . THR A 1 301 ? -25.690 -14.805 30.726 1.00 80.06 301 THR A CA 1
ATOM 2227 C C . THR A 1 301 ? -26.530 -14.655 29.458 1.00 80.06 301 THR A C 1
ATOM 2229 O O . THR A 1 301 ? -26.291 -13.728 28.682 1.00 80.06 301 THR A O 1
ATOM 2232 N N . ASP A 1 302 ? -27.547 -15.496 29.253 1.00 83.75 302 ASP A N 1
ATOM 2233 C CA . ASP A 1 302 ? -28.445 -15.393 28.101 1.00 83.75 302 ASP A CA 1
ATOM 2234 C C . ASP A 1 302 ? -29.420 -14.223 28.275 1.00 83.75 302 ASP A C 1
ATOM 2236 O O . ASP A 1 302 ? -29.652 -13.457 27.335 1.00 83.75 302 ASP A O 1
ATOM 2240 N N . GLN A 1 303 ? -29.940 -14.032 29.491 1.00 87.25 303 GLN A N 1
ATOM 2241 C CA . GLN A 1 303 ? -30.752 -12.861 29.834 1.00 87.25 303 GLN A CA 1
ATOM 2242 C C . GLN A 1 303 ? -29.928 -11.572 29.796 1.00 87.25 303 GLN A C 1
ATOM 2244 O O . GLN A 1 303 ? -30.416 -10.556 29.299 1.00 87.25 303 GLN A O 1
ATOM 2249 N N . LEU A 1 304 ? -28.674 -11.607 30.259 1.00 85.25 304 LEU A N 1
ATOM 2250 C CA . LEU A 1 304 ? -27.755 -10.474 30.155 1.00 85.25 304 LEU A CA 1
ATOM 2251 C C . LEU A 1 304 ? -27.506 -10.092 28.694 1.00 85.25 304 LEU A C 1
ATOM 2253 O O . LEU A 1 304 ? -27.607 -8.919 28.342 1.00 85.25 304 LEU A O 1
ATOM 2257 N N . ASN A 1 305 ? -27.236 -11.072 27.831 1.00 85.75 305 ASN A N 1
ATOM 2258 C CA . ASN A 1 305 ? -27.088 -10.850 26.396 1.00 85.75 305 ASN A CA 1
ATOM 2259 C C . ASN A 1 305 ? -28.354 -10.220 25.787 1.00 85.75 305 ASN A C 1
ATOM 2261 O O . ASN A 1 305 ? -28.268 -9.207 25.093 1.00 85.75 305 ASN A O 1
ATOM 2265 N N . ALA A 1 306 ? -29.539 -10.756 26.093 1.00 85.75 306 ALA A N 1
ATOM 2266 C CA . ALA A 1 306 ? -30.801 -10.193 25.613 1.00 85.75 306 ALA A CA 1
ATOM 2267 C C . ALA A 1 306 ? -31.003 -8.736 26.077 1.00 85.75 306 ALA A C 1
ATOM 2269 O O . ALA A 1 306 ? -31.374 -7.870 25.280 1.00 85.75 306 ALA A O 1
ATOM 2270 N N . TYR A 1 307 ? -30.684 -8.446 27.340 1.00 87.38 307 TYR A N 1
ATOM 2271 C CA . TYR A 1 307 ? -30.737 -7.097 27.892 1.00 87.38 307 TYR A CA 1
ATOM 2272 C C . TYR A 1 307 ? -29.768 -6.141 27.183 1.00 87.38 307 TYR A C 1
ATOM 2274 O O . TYR A 1 307 ? -30.191 -5.061 26.760 1.00 87.38 307 TYR A O 1
ATOM 2282 N N . LEU A 1 308 ? -28.508 -6.541 26.979 1.00 83.94 308 LEU A N 1
ATOM 2283 C CA . LEU A 1 308 ? -27.486 -5.735 26.298 1.00 83.94 308 LEU A CA 1
ATOM 2284 C C . LEU A 1 308 ? -27.900 -5.386 24.864 1.00 83.94 308 LEU A C 1
ATOM 2286 O O . LEU A 1 308 ? -27.867 -4.216 24.482 1.00 83.94 308 LEU A O 1
ATOM 2290 N N . PHE A 1 309 ? -28.377 -6.370 24.095 1.00 86.38 309 PHE A N 1
ATOM 2291 C CA . PHE A 1 309 ? -28.864 -6.155 22.728 1.00 86.38 309 PHE A CA 1
ATOM 2292 C C . PHE A 1 309 ? -30.118 -5.276 22.666 1.00 86.38 309 PHE A C 1
ATOM 2294 O O . PHE A 1 309 ? -30.329 -4.578 21.675 1.00 86.38 309 PHE A O 1
ATOM 2301 N N . SER A 1 310 ? -30.946 -5.282 23.714 1.00 84.62 310 SER A N 1
ATOM 2302 C CA . SER A 1 310 ? -32.091 -4.370 23.812 1.00 84.62 310 SER A CA 1
ATOM 2303 C C . SER A 1 310 ? -31.696 -2.946 24.220 1.00 84.62 310 SER A C 1
ATOM 2305 O O . SER A 1 310 ? -32.355 -1.987 23.815 1.00 84.62 310 SER A O 1
ATOM 2307 N N . SER A 1 311 ? -30.609 -2.807 24.983 1.00 82.00 311 SER A N 1
ATOM 2308 C CA . SER A 1 311 ? -30.130 -1.531 25.524 1.00 82.00 311 SER A CA 1
ATOM 2309 C C . SER A 1 311 ? -29.287 -0.751 24.514 1.00 82.00 311 SER A C 1
ATOM 2311 O O . SER A 1 311 ? -29.436 0.464 24.392 1.00 82.00 311 SER A O 1
ATOM 2313 N N . VAL A 1 312 ? -28.438 -1.436 23.741 1.00 80.50 312 VAL A N 1
ATOM 2314 C CA . VAL A 1 312 ? -27.560 -0.815 22.738 1.00 80.50 312 VAL A CA 1
ATOM 2315 C C . VAL A 1 312 ? -28.180 -0.948 21.347 1.00 80.50 312 VAL A C 1
ATOM 2317 O O . VAL A 1 312 ? -27.975 -1.929 20.626 1.00 80.50 312 VAL A O 1
ATOM 2320 N N . LYS A 1 313 ? -28.961 0.064 20.951 1.00 74.25 313 LYS A N 1
ATOM 2321 C CA . LYS A 1 313 ? -29.613 0.094 19.633 1.00 74.25 313 LYS A CA 1
ATOM 2322 C C . LYS A 1 313 ? -28.577 -0.007 18.511 1.00 74.25 313 LYS A C 1
ATOM 2324 O O . LYS A 1 313 ? -27.655 0.794 18.436 1.00 74.25 313 LYS A O 1
ATOM 2329 N N . GLY A 1 314 ? -28.774 -0.963 17.605 1.00 78.19 314 GLY A N 1
ATOM 2330 C CA . GLY A 1 314 ? -27.912 -1.162 16.438 1.00 78.19 314 GLY A CA 1
ATOM 2331 C C . GLY A 1 314 ? -26.754 -2.138 16.650 1.00 78.19 314 GLY A C 1
ATOM 2332 O O . GLY A 1 314 ? -26.135 -2.519 15.660 1.00 78.19 314 GLY A O 1
ATOM 2333 N N . LEU A 1 315 ? -26.508 -2.631 17.873 1.00 81.38 315 LEU A N 1
ATOM 2334 C CA . LEU A 1 315 ? -25.483 -3.657 18.129 1.00 81.38 315 LEU A CA 1
ATOM 2335 C C . LEU A 1 315 ? -25.700 -4.916 17.270 1.00 81.38 315 LEU A C 1
ATOM 2337 O O . LEU A 1 315 ? -24.750 -5.462 16.710 1.00 81.38 315 LEU A O 1
ATOM 2341 N N . SER A 1 316 ? -26.964 -5.305 17.072 1.00 85.44 316 SER A N 1
ATOM 2342 C CA . SER A 1 316 ? -27.369 -6.423 16.207 1.00 85.44 316 SER A CA 1
ATOM 2343 C C . SER A 1 316 ? -26.987 -6.263 14.737 1.00 85.44 316 SER A C 1
ATOM 2345 O O . SER A 1 316 ? -26.953 -7.250 14.005 1.00 85.44 316 SER A O 1
ATOM 2347 N N . ASN A 1 317 ? -26.712 -5.038 14.280 1.00 85.69 317 ASN A N 1
ATOM 2348 C CA . ASN A 1 317 ? -26.244 -4.819 12.915 1.00 85.69 317 ASN A CA 1
ATOM 2349 C C . ASN A 1 317 ? -24.814 -5.345 12.757 1.00 85.69 317 ASN A C 1
ATOM 2351 O O . ASN A 1 317 ? -24.476 -5.876 11.702 1.00 85.69 317 ASN A O 1
ATOM 2355 N N . PHE A 1 318 ? -24.004 -5.283 13.815 1.00 83.94 318 PHE A N 1
ATOM 2356 C CA . PHE A 1 318 ? -22.583 -5.618 13.777 1.00 83.94 318 PHE A CA 1
ATOM 2357 C C . PHE A 1 318 ? -22.306 -7.030 14.296 1.00 83.94 318 PHE A C 1
ATOM 2359 O O . PHE A 1 318 ? -21.682 -7.818 13.589 1.00 83.94 318 PHE A O 1
ATOM 2366 N N . VAL A 1 319 ? -22.870 -7.406 15.444 1.00 85.56 319 VAL A N 1
ATOM 2367 C CA . VAL A 1 319 ? -22.607 -8.691 16.112 1.00 85.56 319 VAL A CA 1
ATOM 2368 C C . VAL A 1 319 ? -23.881 -9.536 16.202 1.00 85.56 319 VAL A C 1
ATOM 2370 O O . VAL A 1 319 ? -24.959 -9.011 16.471 1.00 85.56 319 VAL A O 1
ATOM 2373 N N . ASP A 1 320 ? -23.773 -10.850 15.984 1.00 86.62 320 ASP A N 1
ATOM 2374 C CA . ASP A 1 320 ? -24.887 -11.782 16.196 1.00 86.62 320 ASP A CA 1
ATOM 2375 C C . ASP A 1 320 ? -25.054 -12.106 17.691 1.00 86.62 320 ASP A C 1
ATOM 2377 O O . ASP A 1 320 ? -24.106 -12.482 18.383 1.00 86.62 320 ASP A O 1
ATOM 2381 N N . SER A 1 321 ? -26.284 -11.981 18.193 1.00 86.06 321 SER A N 1
ATOM 2382 C CA . SER A 1 321 ? -26.594 -12.187 19.613 1.00 86.06 321 SER A CA 1
ATOM 2383 C C . SER A 1 321 ? -26.329 -13.618 20.092 1.00 86.06 321 SER A C 1
ATOM 2385 O O . SER A 1 321 ? -25.921 -13.812 21.236 1.00 86.06 321 SER A O 1
ATOM 2387 N N . LYS A 1 322 ? -26.509 -14.636 19.241 1.00 85.56 322 LYS A N 1
ATOM 2388 C CA . LYS A 1 322 ? -26.179 -16.025 19.598 1.00 85.56 322 LYS A CA 1
ATOM 2389 C C . LYS A 1 322 ? -24.675 -16.234 19.638 1.00 85.56 322 LYS A C 1
ATOM 2391 O O . LYS A 1 322 ? -24.200 -16.957 20.507 1.00 85.56 322 LYS A O 1
ATOM 2396 N N . GLN A 1 323 ? -23.938 -15.608 18.723 1.00 84.06 323 GLN A N 1
ATOM 2397 C CA . GLN A 1 323 ? -22.479 -15.670 18.715 1.00 84.06 323 GLN A CA 1
ATOM 2398 C C . GLN A 1 323 ? -21.910 -15.047 20.000 1.00 84.06 323 GLN A C 1
ATOM 2400 O O . GLN A 1 323 ? -21.113 -15.690 20.677 1.00 84.06 323 GLN A O 1
ATOM 2405 N N . PHE A 1 324 ? -22.413 -13.874 20.406 1.00 85.75 324 PHE A N 1
ATOM 2406 C CA . PHE A 1 324 ? -22.040 -13.227 21.670 1.00 85.75 324 PHE A CA 1
ATOM 2407 C C . PHE A 1 324 ? -22.387 -14.071 22.908 1.00 85.75 324 PHE A C 1
ATOM 2409 O O . PHE A 1 324 ? -21.533 -14.274 23.770 1.00 85.75 324 PHE A O 1
ATOM 2416 N N . SER A 1 325 ? -23.610 -14.615 22.987 1.00 85.00 325 SER A N 1
ATOM 2417 C CA . SER A 1 325 ? -24.009 -15.506 24.093 1.00 85.00 325 SER A CA 1
ATOM 2418 C C . SER A 1 325 ? -23.147 -16.771 24.140 1.00 85.00 325 SER A C 1
ATOM 2420 O O . SER A 1 325 ? -22.684 -17.151 25.212 1.00 85.00 325 SER A O 1
ATOM 2422 N N . SER A 1 326 ? -22.852 -17.396 22.995 1.00 85.44 326 SER A N 1
ATOM 2423 C CA . SER A 1 326 ? -21.976 -18.572 22.937 1.00 85.44 326 SER A CA 1
ATOM 2424 C C . SER A 1 326 ? -20.570 -18.268 23.457 1.00 85.44 326 SER A C 1
ATOM 2426 O O . SER A 1 326 ? -19.998 -19.092 24.167 1.00 85.44 326 SER A O 1
ATOM 2428 N N . LEU A 1 327 ? -20.028 -17.095 23.122 1.00 85.50 327 LEU A N 1
ATOM 2429 C CA . LEU A 1 327 ? -18.731 -16.618 23.598 1.00 85.50 327 LEU A CA 1
ATOM 2430 C C . LEU A 1 327 ? -18.733 -16.408 25.112 1.00 85.50 327 LEU A C 1
ATOM 2432 O O . LEU A 1 327 ? -17.941 -17.044 25.806 1.00 85.50 327 LEU A O 1
ATOM 2436 N N . LEU A 1 328 ? -19.676 -15.623 25.639 1.00 83.00 328 LEU A N 1
ATOM 2437 C CA . LEU A 1 328 ? -19.818 -15.406 27.084 1.00 83.00 328 LEU A CA 1
ATOM 2438 C C . LEU A 1 328 ? -19.985 -16.719 27.859 1.00 83.00 328 LEU A C 1
ATOM 2440 O O . LEU A 1 328 ? -19.362 -16.907 28.899 1.00 83.00 328 LEU A O 1
ATOM 2444 N N . ASN A 1 329 ? -20.787 -17.647 27.334 1.00 83.12 329 ASN A N 1
ATOM 2445 C CA . ASN A 1 329 ? -21.037 -18.951 27.950 1.00 83.12 329 ASN A CA 1
ATOM 2446 C C . ASN A 1 329 ? -19.830 -19.902 27.891 1.00 83.12 329 ASN A C 1
ATOM 2448 O O . ASN A 1 329 ? -19.781 -20.870 28.654 1.00 83.12 329 ASN A O 1
ATOM 2452 N N . SER A 1 330 ? -18.878 -19.662 26.985 1.00 83.69 330 SER A N 1
ATOM 2453 C CA . SER A 1 330 ? -17.674 -20.487 26.834 1.00 83.69 330 SER A CA 1
ATOM 2454 C C . SER A 1 330 ? -16.568 -20.136 27.833 1.00 83.69 330 SER A C 1
ATOM 2456 O O . SER A 1 330 ? -15.713 -20.976 28.124 1.00 83.69 330 SER A O 1
ATOM 2458 N N . LEU A 1 331 ? -16.593 -18.919 28.384 1.00 83.44 331 LEU A N 1
ATOM 2459 C CA . LEU A 1 331 ? -15.575 -18.439 29.308 1.00 83.44 331 LEU A CA 1
ATOM 2460 C C . LEU A 1 331 ? -15.786 -19.024 30.704 1.00 83.44 331 LEU A C 1
ATOM 2462 O O . LEU A 1 331 ? -16.888 -19.036 31.253 1.00 83.44 331 LEU A O 1
ATOM 2466 N N . ASN A 1 332 ? -14.696 -19.481 31.314 1.00 83.81 332 ASN A N 1
ATOM 2467 C CA . ASN A 1 332 ? -14.682 -19.751 32.748 1.00 83.81 332 ASN A CA 1
ATOM 2468 C C . ASN A 1 332 ? -14.542 -18.422 33.535 1.00 83.81 332 ASN A C 1
ATOM 2470 O O . ASN A 1 332 ? -14.156 -17.410 32.944 1.00 83.81 332 ASN A O 1
ATOM 2474 N N . PRO A 1 333 ? -14.807 -18.401 34.856 1.00 78.62 333 PRO A N 1
ATOM 2475 C CA . PRO A 1 333 ? -14.741 -17.172 35.655 1.00 78.62 333 PRO A CA 1
ATOM 2476 C C . PRO A 1 333 ? -13.397 -16.432 35.576 1.00 78.62 333 PRO A C 1
ATOM 2478 O O . PRO A 1 333 ? -13.377 -15.209 35.478 1.00 78.62 333 PRO A O 1
ATOM 2481 N N . ALA A 1 334 ? -12.272 -17.155 35.546 1.00 82.94 334 ALA A N 1
ATOM 2482 C CA . ALA A 1 334 ? -10.944 -16.549 35.450 1.00 82.94 334 ALA A CA 1
ATOM 2483 C C . ALA A 1 334 ? -10.694 -15.905 34.075 1.00 82.94 334 ALA A C 1
ATOM 2485 O O . ALA A 1 334 ? -10.146 -14.806 34.000 1.00 82.94 334 ALA A O 1
ATOM 2486 N N . SER A 1 335 ? -11.130 -16.554 32.993 1.00 85.88 335 SER A N 1
ATOM 2487 C CA . SER A 1 335 ? -11.061 -16.009 31.634 1.00 85.88 335 SER A CA 1
ATOM 2488 C C . SER A 1 335 ? -11.971 -14.792 31.474 1.00 85.88 335 SER A C 1
ATOM 2490 O O . SER A 1 335 ? -11.521 -13.780 30.952 1.00 85.88 335 SER A O 1
ATOM 2492 N N . LEU A 1 336 ? -13.203 -14.842 31.997 1.00 85.25 336 LEU A N 1
ATOM 2493 C CA . LEU A 1 336 ? -14.122 -13.698 32.003 1.00 85.25 336 LEU A CA 1
ATOM 2494 C C . LEU A 1 336 ? -13.526 -12.513 32.769 1.00 85.25 336 LEU A C 1
ATOM 2496 O O . LEU A 1 336 ? -13.572 -11.383 32.295 1.00 85.25 336 LEU A O 1
ATOM 2500 N N . LYS A 1 337 ? -12.932 -12.775 33.936 1.00 87.19 337 LYS A N 1
ATOM 2501 C CA . LYS A 1 337 ? -12.237 -11.767 34.736 1.00 87.19 337 LYS A CA 1
ATOM 2502 C C . LYS A 1 337 ? -11.084 -11.126 33.957 1.00 87.19 337 LYS A C 1
ATOM 2504 O O . LYS A 1 337 ? -10.972 -9.903 33.936 1.00 87.19 337 LYS A O 1
ATOM 2509 N N . SER A 1 338 ? -10.254 -11.935 33.299 1.00 89.06 338 SER A N 1
ATOM 2510 C CA . SER A 1 338 ? -9.162 -11.440 32.453 1.00 89.06 338 SER A CA 1
ATOM 2511 C C . SER A 1 338 ? -9.688 -10.570 31.308 1.00 89.06 338 SER A C 1
ATOM 2513 O O . SER A 1 338 ? -9.210 -9.454 31.121 1.00 89.06 338 SER A O 1
ATOM 2515 N N . ASP A 1 339 ? -10.710 -11.044 30.592 1.00 90.81 339 ASP A N 1
ATOM 2516 C CA . ASP A 1 339 ? -11.318 -10.328 29.469 1.00 90.81 339 ASP A CA 1
ATOM 2517 C C . ASP A 1 339 ? -11.942 -8.998 29.887 1.00 90.81 339 ASP A C 1
ATOM 2519 O O . ASP A 1 339 ? -11.709 -7.980 29.240 1.00 90.81 339 ASP A O 1
ATOM 2523 N N . VAL A 1 340 ? -12.690 -8.973 30.993 1.00 89.38 340 VAL A N 1
ATOM 2524 C CA . VAL A 1 340 ? -13.263 -7.733 31.536 1.00 89.38 340 VAL A CA 1
ATOM 2525 C C . VAL A 1 340 ? -12.156 -6.745 31.901 1.00 89.38 340 VAL A C 1
ATOM 2527 O O . VAL A 1 340 ? -12.288 -5.559 31.612 1.00 89.38 340 VAL A O 1
ATOM 2530 N N . GLY A 1 341 ? -11.042 -7.221 32.463 1.00 90.25 341 GLY A N 1
ATOM 2531 C CA . GLY A 1 341 ? -9.871 -6.387 32.732 1.00 90.25 341 GLY A CA 1
ATOM 2532 C C . GLY A 1 341 ? -9.313 -5.714 31.477 1.00 90.25 341 GLY A C 1
ATOM 2533 O O . GLY A 1 341 ? -9.044 -4.515 31.501 1.00 90.25 341 GLY A O 1
ATOM 2534 N N . ILE A 1 342 ? -9.191 -6.462 30.380 1.00 92.44 342 ILE A N 1
ATOM 2535 C CA . ILE A 1 342 ? -8.690 -5.949 29.097 1.00 92.44 342 ILE A CA 1
ATOM 2536 C C . ILE A 1 342 ? -9.693 -4.980 28.464 1.00 92.44 342 ILE A C 1
ATOM 2538 O O . ILE A 1 342 ? -9.299 -3.927 27.969 1.00 92.44 342 ILE A O 1
ATOM 2542 N N . ILE A 1 343 ? -10.994 -5.281 28.525 1.00 90.44 343 ILE A N 1
ATOM 2543 C CA . ILE A 1 343 ? -12.049 -4.374 28.051 1.00 90.44 343 ILE A CA 1
ATOM 2544 C C . ILE A 1 343 ? -11.970 -3.035 28.792 1.00 90.44 343 ILE A C 1
ATOM 2546 O O . ILE A 1 343 ? -12.038 -1.990 28.150 1.00 90.44 343 ILE A O 1
ATOM 2550 N N . VAL A 1 344 ? -11.761 -3.044 30.114 1.00 89.00 344 VAL A N 1
ATOM 2551 C CA . VAL A 1 344 ? -11.576 -1.808 30.895 1.00 89.00 344 VAL A CA 1
ATOM 2552 C C . VAL A 1 344 ? -10.300 -1.069 30.487 1.00 89.00 344 VAL A C 1
ATOM 2554 O O . VAL A 1 344 ? -10.335 0.151 30.360 1.00 89.00 344 VAL A O 1
ATOM 2557 N N . ASP A 1 345 ? -9.202 -1.775 30.198 1.00 88.69 345 ASP A N 1
ATOM 2558 C CA . ASP A 1 345 ? -7.957 -1.157 29.712 1.00 88.69 345 ASP A CA 1
ATOM 2559 C C . ASP A 1 345 ? -8.108 -0.499 28.328 1.00 88.69 345 ASP A C 1
ATOM 2561 O O . ASP A 1 345 ? -7.331 0.397 27.984 1.00 88.69 345 ASP A O 1
ATOM 2565 N N . ILE A 1 346 ? -9.079 -0.943 27.524 1.00 90.88 346 ILE A N 1
ATOM 2566 C CA . ILE A 1 346 ? -9.409 -0.390 26.204 1.00 90.88 346 ILE A CA 1
ATOM 2567 C C . ILE A 1 346 ? -10.275 0.881 26.317 1.00 90.88 346 ILE A C 1
ATOM 2569 O O . ILE A 1 346 ? -10.175 1.759 25.458 1.00 90.88 346 ILE A O 1
ATOM 2573 N N . LEU A 1 347 ? -11.108 1.007 27.362 1.00 87.06 347 LEU A N 1
ATOM 2574 C CA . LEU A 1 347 ? -12.082 2.102 27.507 1.00 87.06 347 LEU A CA 1
ATOM 2575 C C . LEU A 1 347 ? -11.481 3.514 27.382 1.00 87.06 347 LEU A C 1
ATOM 2577 O O . LEU A 1 347 ? -12.088 4.313 26.670 1.00 87.06 347 LEU A O 1
ATOM 2581 N N . PRO A 1 348 ? -10.324 3.852 27.990 1.00 87.06 348 PRO A N 1
ATOM 2582 C CA . PRO A 1 348 ? -9.756 5.194 27.859 1.00 87.06 348 PRO A CA 1
ATOM 2583 C C . PRO A 1 348 ? -9.424 5.566 26.410 1.00 87.06 348 PRO A C 1
ATOM 2585 O O . PRO A 1 348 ? -9.720 6.680 25.985 1.00 87.06 348 PRO A O 1
ATOM 2588 N N . ASP A 1 349 ? -8.864 4.632 25.631 1.00 90.94 349 ASP A N 1
ATOM 2589 C CA . ASP A 1 349 ? -8.560 4.873 24.216 1.00 90.94 349 ASP A CA 1
ATOM 2590 C C . ASP A 1 349 ? -9.858 4.978 23.389 1.00 90.94 349 ASP A C 1
ATOM 2592 O O . ASP A 1 349 ? -9.970 5.849 22.530 1.00 90.94 349 ASP A O 1
ATOM 2596 N N . LEU A 1 350 ? -10.877 4.149 23.670 1.00 88.94 350 LEU A N 1
ATOM 2597 C CA . LEU A 1 350 ? -12.197 4.263 23.023 1.00 88.94 350 LEU A CA 1
ATOM 2598 C C . LEU A 1 350 ? -12.877 5.605 23.314 1.00 88.94 350 LEU A C 1
ATOM 2600 O O . LEU A 1 350 ? -13.475 6.191 22.411 1.00 88.94 350 LEU A O 1
ATOM 2604 N N . MET A 1 351 ? -12.779 6.095 24.552 1.00 86.31 351 MET A N 1
ATOM 2605 C CA . MET A 1 351 ? -13.281 7.415 24.926 1.00 86.31 351 MET A CA 1
ATOM 2606 C C . MET A 1 351 ? -12.513 8.516 24.200 1.00 86.31 351 MET A C 1
ATOM 2608 O O . MET A 1 351 ? -13.157 9.400 23.655 1.00 86.31 351 MET A O 1
ATOM 2612 N N . GLY A 1 352 ? -11.186 8.411 24.069 1.00 88.88 352 GLY A N 1
ATOM 2613 C CA . GLY A 1 352 ? -10.394 9.338 23.253 1.00 88.88 352 GLY A CA 1
ATOM 2614 C C . GLY A 1 352 ? -10.854 9.392 21.790 1.00 88.88 352 GLY A C 1
ATOM 2615 O O . GLY A 1 352 ? -11.015 10.473 21.223 1.00 88.88 352 GLY A O 1
ATOM 2616 N N . VAL A 1 353 ? -11.169 8.239 21.182 1.00 90.50 353 VAL A N 1
ATOM 2617 C CA . VAL A 1 353 ? -11.757 8.192 19.828 1.00 90.50 353 VAL A CA 1
ATOM 2618 C C . VAL A 1 353 ? -13.114 8.898 19.778 1.00 90.50 353 VAL A C 1
ATOM 2620 O O . VAL A 1 353 ? -13.391 9.629 18.822 1.00 90.50 353 VAL A O 1
ATOM 2623 N N . ALA A 1 354 ? -13.969 8.659 20.774 1.00 87.88 354 ALA A N 1
ATOM 2624 C CA . ALA A 1 354 ? -15.327 9.183 20.820 1.00 87.88 354 ALA A CA 1
ATOM 2625 C C . ALA A 1 354 ? -15.378 10.687 21.149 1.00 87.88 354 ALA A C 1
ATOM 2627 O O . ALA A 1 354 ? -16.171 11.396 20.534 1.00 87.88 354 ALA A O 1
ATOM 2628 N N . ASP A 1 355 ? -14.506 11.177 22.033 1.00 87.44 355 ASP A N 1
ATOM 2629 C CA . ASP A 1 355 ? -14.326 12.594 22.368 1.00 87.44 355 ASP A CA 1
ATOM 2630 C C . ASP A 1 355 ? -13.910 13.382 21.117 1.00 87.44 355 ASP A C 1
ATOM 2632 O O . ASP A 1 355 ? -14.612 14.309 20.713 1.00 87.44 355 ASP A O 1
ATOM 2636 N N . LEU A 1 356 ? -12.853 12.947 20.417 1.00 89.75 356 LEU A N 1
ATOM 2637 C CA . LEU A 1 356 ? -12.410 13.581 19.165 1.00 89.75 356 LEU A CA 1
ATOM 2638 C C . LEU A 1 356 ? -13.508 13.548 18.095 1.00 89.75 356 LEU A C 1
ATOM 2640 O O . LEU A 1 356 ? -13.759 14.526 17.393 1.00 89.75 356 LEU A O 1
ATOM 2644 N N . SER A 1 357 ? -14.234 12.436 17.999 1.00 87.75 357 SER A N 1
ATOM 2645 C CA . SER A 1 357 ? -15.397 12.344 17.121 1.00 87.75 357 SER A CA 1
ATOM 2646 C C . SER A 1 357 ? -16.515 13.320 17.517 1.00 87.75 357 SER A C 1
ATOM 2648 O O . SER A 1 357 ? -17.223 13.848 16.651 1.00 87.75 357 SER A O 1
ATOM 2650 N N . HIS A 1 358 ? -16.755 13.515 18.810 1.00 86.12 358 HIS A N 1
ATOM 2651 C CA . HIS A 1 358 ? -17.757 14.447 19.303 1.00 86.12 358 HIS A CA 1
ATOM 2652 C C . HIS A 1 358 ? -17.355 15.889 18.988 1.00 86.12 358 HIS A C 1
ATOM 2654 O O . HIS A 1 358 ? -18.196 16.648 18.511 1.00 86.12 358 HIS A O 1
ATOM 2660 N N . GLU A 1 359 ? -16.080 16.243 19.153 1.00 87.50 359 GLU A N 1
ATOM 2661 C CA . GLU A 1 359 ? -15.538 17.546 18.752 1.00 87.50 359 GLU A CA 1
ATOM 2662 C C . GLU A 1 359 ? -15.769 17.823 17.261 1.00 87.50 359 GLU A C 1
ATOM 2664 O O . GLU A 1 359 ? -16.139 18.934 16.879 1.00 87.50 359 GLU A O 1
ATOM 2669 N N . MET A 1 360 ? -15.635 16.798 16.416 1.00 85.12 360 MET A N 1
ATOM 2670 C CA . MET A 1 360 ? -15.870 16.908 14.976 1.00 85.12 360 MET A CA 1
ATOM 2671 C C . MET A 1 360 ? -17.347 17.048 14.587 1.00 85.12 360 MET A C 1
ATOM 2673 O O . MET A 1 360 ? -17.679 17.774 13.649 1.00 85.12 360 MET A O 1
ATOM 2677 N N . THR A 1 361 ? -18.238 16.299 15.238 1.00 86.38 361 THR A N 1
ATOM 2678 C CA . THR A 1 361 ? -19.651 16.167 14.822 1.00 86.38 361 THR A CA 1
ATOM 2679 C C . THR A 1 361 ? -20.618 17.017 15.642 1.00 86.38 361 THR A C 1
ATOM 2681 O O . THR A 1 361 ? -21.760 17.231 15.236 1.00 86.38 361 THR A O 1
ATOM 2684 N N . GLY A 1 362 ? -20.188 17.492 16.810 1.00 83.38 362 GLY A N 1
ATOM 2685 C CA . GLY A 1 362 ? -21.009 18.202 17.786 1.00 83.38 362 GLY A CA 1
ATOM 2686 C C . GLY A 1 362 ? -22.047 17.328 18.500 1.00 83.38 362 GLY A C 1
ATOM 2687 O O . GLY A 1 362 ? -22.849 17.857 19.270 1.00 83.38 362 GLY A O 1
ATOM 2688 N N . THR A 1 363 ? -22.085 16.005 18.275 1.00 78.94 363 THR A N 1
ATOM 2689 C CA . THR A 1 363 ? -23.083 15.118 18.896 1.00 78.94 363 THR A CA 1
ATOM 2690 C C . THR A 1 363 ? -22.564 13.708 19.179 1.00 78.94 363 THR A C 1
ATOM 2692 O O . THR A 1 363 ? -21.961 13.058 18.335 1.00 78.94 363 THR A O 1
ATOM 2695 N N . TRP A 1 364 ? -22.868 13.197 20.372 1.00 76.12 364 TRP A N 1
ATOM 2696 C CA . TRP A 1 364 ? -22.541 11.832 20.798 1.00 76.12 364 TRP A CA 1
ATOM 2697 C C . TRP A 1 364 ? -23.314 10.738 20.045 1.00 76.12 364 TRP A C 1
ATOM 2699 O O . TRP A 1 364 ? -22.943 9.570 20.086 1.00 76.12 364 TRP A O 1
ATOM 2709 N N . ASN A 1 365 ? -24.376 11.108 19.322 1.00 72.88 365 ASN A N 1
ATOM 2710 C CA . ASN A 1 365 ? -25.229 10.163 18.596 1.00 72.88 365 ASN A CA 1
ATOM 2711 C C . ASN A 1 365 ? -24.785 9.922 17.141 1.00 72.88 365 ASN A C 1
ATOM 2713 O O . ASN A 1 365 ? -25.395 9.105 16.453 1.00 72.88 365 ASN A O 1
ATOM 2717 N N . GLN A 1 366 ? -23.777 10.648 16.646 1.00 76.00 366 GLN A N 1
ATOM 2718 C CA . GLN A 1 366 ? -23.281 10.544 15.268 1.00 76.00 366 GLN A CA 1
ATOM 2719 C C . GLN A 1 366 ? -21.756 10.465 15.266 1.00 76.00 366 GLN A C 1
ATOM 2721 O O . GLN A 1 366 ? -21.080 11.331 14.720 1.00 76.00 366 GLN A O 1
ATOM 2726 N N . LEU A 1 367 ? -21.215 9.428 15.909 1.00 81.38 367 LEU A N 1
ATOM 2727 C CA . LEU A 1 367 ? -19.770 9.250 15.966 1.00 81.38 367 LEU A CA 1
ATOM 2728 C C . LEU A 1 367 ? -19.190 8.938 14.574 1.00 81.38 367 LEU A C 1
ATOM 2730 O O . LEU A 1 367 ? -19.779 8.186 13.795 1.00 81.38 367 LEU A O 1
ATOM 2734 N N . LYS A 1 368 ? -18.029 9.522 14.277 1.00 86.94 368 LYS A N 1
ATOM 2735 C CA . LYS A 1 368 ? -17.302 9.471 13.014 1.00 86.94 368 LYS A CA 1
ATOM 2736 C C . LYS A 1 368 ? -15.826 9.161 13.287 1.00 86.94 368 LYS A C 1
ATOM 2738 O O . LYS A 1 368 ? -15.203 9.781 14.146 1.00 86.94 368 LYS A O 1
ATOM 2743 N N . ILE A 1 369 ? -15.266 8.219 12.527 1.00 90.56 369 ILE A N 1
ATOM 2744 C CA . ILE A 1 369 ? -13.836 7.874 12.574 1.00 90.56 369 ILE A CA 1
ATOM 2745 C C . ILE A 1 369 ? -13.115 8.563 11.421 1.00 90.56 369 ILE A C 1
ATOM 2747 O O . ILE A 1 369 ? -13.323 8.176 10.274 1.00 90.56 369 ILE A O 1
ATOM 2751 N N . ASP A 1 370 ? -12.283 9.554 11.713 1.00 89.50 370 ASP A N 1
ATOM 2752 C CA . ASP A 1 370 ? -11.490 10.286 10.731 1.00 89.50 370 ASP A CA 1
ATOM 2753 C C . ASP A 1 370 ? -10.045 9.790 10.695 1.00 89.50 370 ASP A C 1
ATOM 2755 O O . ASP A 1 370 ? -9.251 9.982 11.612 1.00 89.50 370 ASP A O 1
ATOM 2759 N N . PHE A 1 371 ? -9.699 9.165 9.581 1.00 90.12 371 PHE A N 1
ATOM 2760 C CA . PHE A 1 371 ? -8.370 8.651 9.297 1.00 90.12 371 PHE A CA 1
ATOM 2761 C C . PHE A 1 371 ? -7.323 9.745 9.050 1.00 90.12 371 PHE A C 1
ATOM 2763 O O . PHE A 1 371 ? -6.131 9.452 9.106 1.00 90.12 371 PHE A O 1
ATOM 2770 N N . SER A 1 372 ? -7.736 10.994 8.822 1.00 87.81 372 SER A N 1
ATOM 2771 C CA . SER A 1 372 ? -6.820 12.136 8.742 1.00 87.81 372 SER A CA 1
ATOM 2772 C C . SER A 1 372 ? -6.408 12.685 10.115 1.00 87.81 372 SER A C 1
ATOM 2774 O O . SER A 1 372 ? -5.445 13.446 10.201 1.00 87.81 372 SER A O 1
ATOM 2776 N N . ASN A 1 373 ? -7.091 12.291 11.198 1.00 92.00 373 ASN A N 1
ATOM 2777 C CA . ASN A 1 373 ? -6.745 12.702 12.556 1.00 92.00 373 ASN A CA 1
ATOM 2778 C C . ASN A 1 373 ? -5.732 11.723 13.180 1.00 92.00 373 ASN A C 1
ATOM 2780 O O . ASN A 1 373 ? -6.086 10.621 13.602 1.00 92.00 373 ASN A O 1
ATOM 2784 N N . GLU A 1 374 ? -4.464 12.141 13.264 1.00 91.88 374 GLU A N 1
ATOM 2785 C CA . GLU A 1 374 ? -3.371 11.307 13.788 1.00 91.88 374 GLU A CA 1
ATOM 2786 C C . GLU A 1 374 ? -3.596 10.838 15.232 1.00 91.88 374 GLU A C 1
ATOM 2788 O O . GLU A 1 374 ? -3.256 9.703 15.572 1.00 91.88 374 GLU A O 1
ATOM 2793 N N . GLU A 1 375 ? -4.188 11.683 16.079 1.00 93.38 375 GLU A N 1
ATOM 2794 C CA . GLU A 1 375 ? -4.469 11.361 17.479 1.00 93.38 375 GLU A CA 1
ATOM 2795 C C . GLU A 1 375 ? -5.570 10.297 17.581 1.00 93.38 375 GLU A C 1
ATOM 2797 O O . GLU A 1 375 ? -5.405 9.288 18.272 1.00 93.38 375 GLU A O 1
ATOM 2802 N N . GLN A 1 376 ? -6.644 10.447 16.799 1.00 92.88 376 GLN A N 1
ATOM 2803 C CA . GLN A 1 376 ? -7.733 9.472 16.736 1.00 92.88 376 GLN A CA 1
ATOM 2804 C C . GLN A 1 376 ? -7.246 8.116 16.201 1.00 92.88 376 GLN A C 1
ATOM 2806 O O . GLN A 1 376 ? -7.588 7.067 16.753 1.00 92.88 376 GLN A O 1
ATOM 2811 N N . VAL A 1 377 ? -6.396 8.120 15.168 1.00 92.94 377 VAL A N 1
ATOM 2812 C CA . VAL A 1 377 ? -5.744 6.908 14.644 1.00 92.94 377 VAL A CA 1
ATOM 2813 C C . VAL A 1 377 ? -4.800 6.293 15.685 1.00 92.94 377 VAL A C 1
ATOM 2815 O O . VAL A 1 377 ? -4.737 5.069 15.817 1.00 92.94 377 VAL A O 1
ATOM 2818 N N . GLY A 1 378 ? -4.095 7.117 16.465 1.00 94.56 378 GLY A N 1
ATOM 2819 C CA . GLY A 1 378 ? -3.275 6.687 17.597 1.00 94.56 378 GLY A CA 1
ATOM 2820 C C . GLY A 1 378 ? -4.075 5.891 18.629 1.00 94.56 378 GLY A C 1
ATOM 2821 O O . GLY A 1 378 ? -3.692 4.767 18.966 1.00 94.56 378 GLY A O 1
ATOM 2822 N N . TYR A 1 379 ? -5.221 6.424 19.060 1.00 94.00 379 TYR A N 1
ATOM 2823 C CA . TYR A 1 379 ? -6.127 5.726 19.971 1.00 94.00 379 TYR A CA 1
ATOM 2824 C C . TYR A 1 379 ? -6.678 4.427 19.367 1.00 94.00 379 TYR A C 1
ATOM 2826 O O . TYR A 1 379 ? -6.627 3.382 20.016 1.00 94.00 379 TYR A O 1
ATOM 2834 N N . LEU A 1 380 ? -7.120 4.435 18.103 1.00 93.94 380 LEU A N 1
ATOM 2835 C CA . LEU A 1 380 ? -7.606 3.225 17.422 1.00 93.94 380 LEU A CA 1
ATOM 2836 C C . LEU A 1 380 ? -6.550 2.114 17.371 1.00 93.94 380 LEU A C 1
ATOM 2838 O O . LEU A 1 380 ? -6.867 0.950 17.620 1.00 93.94 380 LEU A O 1
ATOM 2842 N N . LYS A 1 381 ? -5.283 2.454 17.110 1.00 95.38 381 LYS A N 1
ATOM 2843 C CA . LYS A 1 381 ? -4.183 1.477 17.146 1.00 95.38 381 LYS A CA 1
ATOM 2844 C C . LYS A 1 381 ? -4.015 0.858 18.531 1.00 95.38 381 LYS A C 1
ATOM 2846 O O . LYS A 1 381 ? -3.800 -0.349 18.628 1.00 95.38 381 LYS A O 1
ATOM 2851 N N . ASN A 1 382 ? -4.121 1.649 19.598 1.00 94.31 382 ASN A N 1
ATOM 2852 C CA . ASN A 1 382 ? -4.035 1.135 20.966 1.00 94.31 382 ASN A CA 1
ATOM 2853 C C . ASN A 1 382 ? -5.204 0.200 21.297 1.00 94.31 382 ASN A C 1
ATOM 2855 O O . ASN A 1 382 ? -4.972 -0.873 21.855 1.00 94.31 382 ASN A O 1
ATOM 2859 N N . VAL A 1 383 ? -6.426 0.566 20.888 1.00 93.25 383 VAL A N 1
ATOM 2860 C CA . VAL A 1 383 ? -7.621 -0.283 21.018 1.00 93.25 383 VAL A CA 1
ATOM 2861 C C . VAL A 1 383 ? -7.388 -1.636 20.349 1.00 93.25 383 VAL A C 1
ATOM 2863 O O . VAL A 1 383 ? -7.569 -2.665 20.991 1.00 93.25 383 VAL A O 1
ATOM 2866 N N . ILE A 1 384 ? -6.934 -1.652 19.091 1.00 93.75 384 ILE A N 1
ATOM 2867 C CA . ILE A 1 384 ? -6.699 -2.889 18.327 1.00 93.75 384 ILE A CA 1
ATOM 2868 C C . ILE A 1 384 ? -5.595 -3.739 18.974 1.00 93.75 384 ILE A C 1
ATOM 2870 O O . ILE A 1 384 ? -5.771 -4.945 19.133 1.00 93.75 384 ILE A O 1
ATOM 2874 N N . ARG A 1 385 ? -4.484 -3.130 19.411 1.00 93.81 385 ARG A N 1
ATOM 2875 C CA . ARG A 1 385 ? -3.386 -3.858 20.074 1.00 93.81 385 ARG A CA 1
ATOM 2876 C C . ARG A 1 385 ? -3.833 -4.538 21.364 1.00 93.81 385 ARG A C 1
ATOM 2878 O O . ARG A 1 385 ? -3.519 -5.703 21.559 1.00 93.81 385 ARG A O 1
ATOM 2885 N N . LYS A 1 386 ? -4.577 -3.831 22.218 1.00 92.31 386 LYS A N 1
ATOM 2886 C CA . LYS A 1 386 ? -5.109 -4.383 23.475 1.00 92.31 386 LYS A CA 1
ATOM 2887 C C . LYS A 1 386 ? -6.213 -5.413 23.224 1.00 92.31 386 LYS A C 1
ATOM 2889 O O . LYS A 1 386 ? -6.296 -6.411 23.928 1.00 92.31 386 LYS A O 1
ATOM 2894 N N . ALA A 1 387 ? -7.040 -5.202 22.199 1.00 91.50 387 ALA A N 1
ATOM 2895 C CA . ALA A 1 387 ? -8.117 -6.117 21.826 1.00 91.50 387 ALA A CA 1
ATOM 2896 C C . ALA A 1 387 ? -7.617 -7.517 21.444 1.00 91.50 387 ALA A C 1
ATOM 2898 O O . ALA A 1 387 ? -8.348 -8.483 21.653 1.00 91.50 387 ALA A O 1
ATOM 2899 N N . LYS A 1 388 ? -6.380 -7.633 20.939 1.00 91.19 388 LYS A N 1
ATOM 2900 C CA . LYS A 1 388 ? -5.724 -8.912 20.619 1.00 91.19 388 LYS A CA 1
ATOM 2901 C C . LYS A 1 388 ? -5.659 -9.864 21.812 1.00 91.19 388 LYS A C 1
ATOM 2903 O O . LYS A 1 388 ? -5.771 -11.072 21.627 1.00 91.19 388 LYS A O 1
ATOM 2908 N N . ASP A 1 389 ? -5.505 -9.322 23.016 1.00 91.12 389 ASP A N 1
ATOM 2909 C CA . ASP A 1 389 ? -5.360 -10.115 24.235 1.00 91.12 389 ASP A CA 1
ATOM 2910 C C . ASP A 1 389 ? -6.715 -10.536 24.830 1.00 91.12 389 ASP A C 1
ATOM 2912 O O . ASP A 1 389 ? -6.753 -11.386 25.720 1.00 91.12 389 ASP A O 1
ATOM 2916 N N . SER A 1 390 ? -7.829 -9.962 24.351 1.00 90.81 390 SER A N 1
ATOM 2917 C CA . SER A 1 390 ? -9.171 -10.317 24.814 1.00 90.81 390 SER A CA 1
ATOM 2918 C C . SER A 1 390 ? -9.814 -11.369 23.922 1.00 90.81 390 SER A C 1
ATOM 2920 O O . SER A 1 390 ? -9.968 -11.158 22.722 1.00 90.81 390 SER A O 1
ATOM 2922 N N . GLN A 1 391 ? -10.299 -12.461 24.507 1.00 89.19 391 GLN A N 1
ATOM 2923 C CA . GLN A 1 391 ? -11.009 -13.513 23.784 1.00 89.19 391 GLN A CA 1
ATOM 2924 C C . GLN A 1 391 ? -12.363 -13.018 23.246 1.00 89.19 391 GLN A C 1
ATOM 2926 O O . GLN A 1 391 ? -12.681 -13.246 22.082 1.00 89.19 391 GLN A O 1
ATOM 2931 N N . ILE A 1 392 ? -13.139 -12.271 24.045 1.00 87.62 392 ILE A N 1
ATOM 2932 C CA . ILE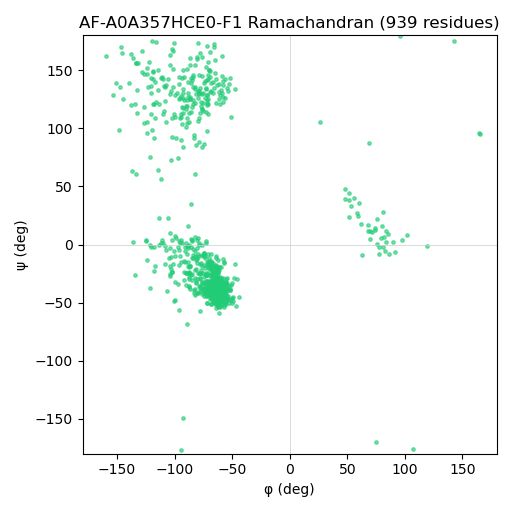 A 1 392 ? -14.402 -11.667 23.578 1.00 87.62 392 ILE A CA 1
ATOM 2933 C C . ILE A 1 392 ? -14.166 -10.697 22.425 1.00 87.62 392 ILE A C 1
ATOM 2935 O O . ILE A 1 392 ? -14.826 -10.792 21.391 1.00 87.62 392 ILE A O 1
ATOM 2939 N N . VAL A 1 393 ? -13.271 -9.722 22.604 1.00 88.94 393 VAL A N 1
ATOM 2940 C CA . VAL A 1 393 ? -13.108 -8.665 21.599 1.00 88.94 393 VAL A CA 1
ATOM 2941 C C . VAL A 1 393 ? -12.455 -9.228 20.341 1.00 88.94 393 VAL A C 1
ATOM 2943 O O . VAL A 1 393 ? -12.852 -8.839 19.246 1.00 88.94 393 VAL A O 1
ATOM 2946 N N . SER A 1 394 ? -11.524 -10.177 20.465 1.00 89.81 394 SER A N 1
ATOM 2947 C CA . SER A 1 394 ? -10.838 -10.740 19.301 1.00 89.81 394 SER A CA 1
ATOM 2948 C C . SER A 1 394 ? -11.687 -11.599 18.388 1.00 89.81 394 SER A C 1
ATOM 2950 O O . SER A 1 394 ? -11.502 -11.523 17.174 1.00 89.81 394 SER A O 1
ATOM 2952 N N . ASP A 1 395 ? -12.676 -12.305 18.923 1.00 88.00 395 ASP A N 1
ATOM 2953 C CA . ASP A 1 395 ? -13.601 -13.073 18.092 1.00 88.00 395 ASP A CA 1
ATOM 2954 C C . ASP A 1 395 ? -14.688 -12.186 17.455 1.00 88.00 395 ASP A C 1
ATOM 2956 O O . ASP A 1 395 ? -15.251 -12.520 16.410 1.00 88.00 395 ASP A O 1
ATOM 2960 N N . LEU A 1 396 ? -14.998 -11.035 18.063 1.00 88.31 396 LEU A N 1
ATOM 2961 C CA . LEU A 1 396 ? -16.092 -10.162 17.624 1.00 88.31 396 LEU A CA 1
ATOM 2962 C C . LEU A 1 396 ? -15.645 -9.004 16.734 1.00 88.31 396 LEU A C 1
ATOM 2964 O O . LEU A 1 396 ? -16.396 -8.600 15.842 1.00 88.31 396 LEU A O 1
ATOM 2968 N N . LEU A 1 397 ? -14.451 -8.457 16.967 1.00 89.81 397 LEU A N 1
ATOM 2969 C CA . LEU A 1 397 ? -13.939 -7.304 16.232 1.00 89.81 397 LEU A CA 1
ATOM 2970 C C . LEU A 1 397 ? -13.821 -7.575 14.723 1.00 89.81 397 LEU A C 1
ATOM 2972 O O . LEU A 1 397 ? -14.296 -6.724 13.973 1.00 89.81 397 LEU A O 1
ATOM 2976 N N . PRO A 1 398 ? -13.304 -8.726 14.242 1.00 90.56 398 PRO A N 1
ATOM 2977 C CA . PRO A 1 398 ? -13.278 -9.028 12.810 1.00 90.56 398 PRO A CA 1
ATOM 2978 C C . PRO A 1 398 ? -14.680 -9.037 12.191 1.00 90.56 398 PRO A C 1
ATOM 2980 O O . PRO A 1 398 ? -14.914 -8.418 11.155 1.00 90.56 398 PRO A O 1
ATOM 2983 N N . VAL A 1 399 ? -15.659 -9.647 12.872 1.00 88.06 399 VAL A N 1
ATOM 2984 C CA . VAL A 1 399 ? -17.057 -9.714 12.407 1.00 88.06 399 VAL A CA 1
ATOM 2985 C C . VAL A 1 399 ? -17.683 -8.322 12.314 1.00 88.06 399 VAL A C 1
ATOM 2987 O O . VAL A 1 399 ? -18.335 -7.995 11.318 1.00 88.06 399 VAL A O 1
ATOM 2990 N N . ALA A 1 400 ? -17.486 -7.496 13.344 1.00 88.06 400 ALA A N 1
ATOM 2991 C CA . ALA A 1 400 ? -17.984 -6.128 13.371 1.00 88.06 400 ALA A CA 1
ATOM 2992 C C . ALA A 1 400 ? -17.301 -5.263 12.301 1.00 88.06 400 ALA A C 1
ATOM 2994 O O . ALA A 1 400 ? -17.982 -4.537 11.570 1.00 88.06 400 ALA A O 1
ATOM 2995 N N . LEU A 1 401 ? -15.976 -5.383 12.168 1.00 88.69 401 LEU A N 1
ATOM 2996 C CA . LEU A 1 401 ? -15.186 -4.630 11.203 1.00 88.69 401 LEU A CA 1
ATOM 2997 C C . LEU A 1 401 ? -15.564 -5.006 9.776 1.00 88.69 401 LEU A C 1
ATOM 2999 O O . LEU A 1 401 ? -15.819 -4.107 8.991 1.00 88.69 401 LEU A O 1
ATOM 3003 N N . ASN A 1 402 ? -15.717 -6.292 9.453 1.00 87.56 402 ASN A N 1
ATOM 3004 C CA . ASN A 1 402 ? -16.122 -6.748 8.120 1.00 87.56 402 ASN A CA 1
ATOM 3005 C C . ASN A 1 402 ? -17.411 -6.062 7.623 1.00 87.56 402 ASN A C 1
ATOM 3007 O O . ASN A 1 402 ? -17.542 -5.724 6.449 1.00 87.56 402 ASN A O 1
ATOM 3011 N N . LYS A 1 403 ? -18.356 -5.788 8.530 1.00 86.81 403 LYS A N 1
ATOM 3012 C CA . LYS A 1 403 ? -19.598 -5.075 8.201 1.00 86.81 403 LYS A CA 1
ATOM 3013 C C . LYS A 1 403 ? -19.440 -3.556 8.140 1.00 86.81 403 LYS A C 1
ATOM 3015 O O . LYS A 1 403 ? -20.137 -2.914 7.360 1.00 86.81 403 LYS A O 1
ATOM 3020 N N . ALA A 1 404 ? -18.570 -2.978 8.967 1.00 87.06 404 ALA A N 1
ATOM 3021 C CA . ALA A 1 404 ? -18.353 -1.532 9.039 1.00 87.06 404 ALA A CA 1
ATOM 3022 C C . ALA A 1 404 ? -17.347 -1.010 7.996 1.00 87.06 404 ALA A C 1
ATOM 3024 O O . ALA A 1 404 ? -17.417 0.154 7.604 1.00 87.06 404 ALA A O 1
ATOM 3025 N N . PHE A 1 405 ? -16.429 -1.859 7.530 1.00 87.31 405 PHE A N 1
ATOM 3026 C CA . PHE A 1 405 ? -15.293 -1.487 6.687 1.00 87.31 405 PHE A CA 1
ATOM 3027 C C . PHE A 1 405 ? -15.679 -0.755 5.392 1.00 87.31 405 PHE A C 1
ATOM 3029 O O . PHE A 1 405 ? -15.066 0.276 5.123 1.00 87.31 405 PHE A O 1
ATOM 3036 N N . PRO A 1 406 ? -16.710 -1.175 4.620 1.00 86.00 406 PRO A N 1
ATOM 3037 C CA . PRO A 1 406 ? -17.132 -0.433 3.428 1.00 86.00 406 PRO A CA 1
ATOM 3038 C C . PRO A 1 406 ? -17.483 1.028 3.730 1.00 86.00 406 PRO A C 1
ATOM 3040 O O . PRO A 1 406 ? -17.032 1.931 3.029 1.00 86.00 406 PRO A O 1
ATOM 3043 N N . SER A 1 407 ? -18.245 1.257 4.805 1.00 86.81 407 SER A N 1
ATOM 3044 C CA . SER A 1 407 ? -18.649 2.597 5.228 1.00 86.81 407 SER A CA 1
ATOM 3045 C C . SER A 1 407 ? -17.456 3.412 5.724 1.00 86.81 407 SER A C 1
ATOM 3047 O O . SER A 1 407 ? -17.387 4.605 5.455 1.00 86.81 407 SER A O 1
ATOM 3049 N N . LEU A 1 408 ? -16.495 2.779 6.408 1.00 87.44 408 LEU A N 1
ATOM 3050 C CA . LEU A 1 408 ? -15.261 3.442 6.846 1.00 87.44 408 LEU A CA 1
ATOM 3051 C C . LEU A 1 408 ? -14.399 3.890 5.659 1.00 87.44 408 LEU A C 1
ATOM 3053 O O . LEU A 1 408 ? -13.868 5.001 5.691 1.00 87.44 408 LEU A O 1
ATOM 3057 N N . LEU A 1 409 ? -14.291 3.064 4.611 1.00 85.25 409 LEU A N 1
ATOM 3058 C CA . LEU A 1 409 ? -13.588 3.427 3.377 1.00 85.25 409 LEU A CA 1
ATOM 3059 C C . LEU A 1 409 ? -14.294 4.575 2.654 1.00 85.25 409 LEU A C 1
ATOM 3061 O O . LEU A 1 409 ? -13.653 5.570 2.327 1.00 85.25 409 LEU A O 1
ATOM 3065 N N . GLU A 1 410 ? -15.613 4.488 2.464 1.00 86.56 410 GLU A N 1
ATOM 3066 C CA . GLU A 1 410 ? -16.387 5.537 1.793 1.00 86.56 410 GLU A CA 1
ATOM 3067 C C . GLU A 1 410 ? -16.259 6.880 2.515 1.00 86.56 410 GLU A C 1
ATOM 3069 O O . GLU A 1 410 ? -15.996 7.908 1.894 1.00 86.56 410 GLU A O 1
ATOM 3074 N N . GLN A 1 411 ? -16.364 6.856 3.841 1.00 86.50 411 GLN A N 1
ATOM 3075 C CA . GLN A 1 411 ? -16.308 8.045 4.675 1.00 86.50 411 GLN A CA 1
ATOM 3076 C C . GLN A 1 411 ? -14.936 8.741 4.659 1.00 86.50 411 GLN A C 1
ATOM 3078 O O . GLN A 1 411 ? -14.886 9.965 4.788 1.00 86.50 411 GLN A O 1
ATOM 3083 N N . ASN A 1 412 ? -13.839 7.987 4.535 1.00 86.69 412 ASN A N 1
ATOM 3084 C CA . ASN A 1 412 ? -12.476 8.526 4.619 1.00 86.69 412 ASN A CA 1
ATOM 3085 C C . ASN A 1 412 ? -11.818 8.750 3.251 1.00 86.69 412 ASN A C 1
ATOM 3087 O O . ASN A 1 412 ? -11.044 9.688 3.089 1.00 86.69 412 ASN A O 1
ATOM 3091 N N . LEU A 1 413 ? -12.135 7.929 2.250 1.00 80.94 413 LEU A N 1
ATOM 3092 C CA . LEU A 1 413 ? -11.527 7.994 0.916 1.00 80.94 413 LEU A CA 1
ATOM 3093 C C . LEU A 1 413 ? -12.458 8.631 -0.130 1.00 80.94 413 LEU A C 1
ATOM 3095 O O . LEU A 1 413 ? -11.997 9.116 -1.170 1.00 80.94 413 LEU A O 1
ATOM 3099 N N . GLY A 1 414 ? -13.765 8.685 0.148 1.00 79.00 414 GLY A N 1
ATOM 3100 C CA . GLY A 1 414 ? -14.801 9.133 -0.790 1.00 79.00 414 GLY A CA 1
ATOM 3101 C C . GLY A 1 414 ? -15.280 8.039 -1.750 1.00 79.00 414 GLY A C 1
ATOM 3102 O O . GLY A 1 414 ? -15.946 8.343 -2.736 1.00 79.00 414 GLY A O 1
ATOM 3103 N N . SER A 1 415 ? -14.916 6.780 -1.495 1.00 78.75 415 SER A N 1
ATOM 3104 C CA . SER A 1 415 ? -15.291 5.608 -2.290 1.00 78.75 415 SER A CA 1
ATOM 3105 C C . SER A 1 415 ? -15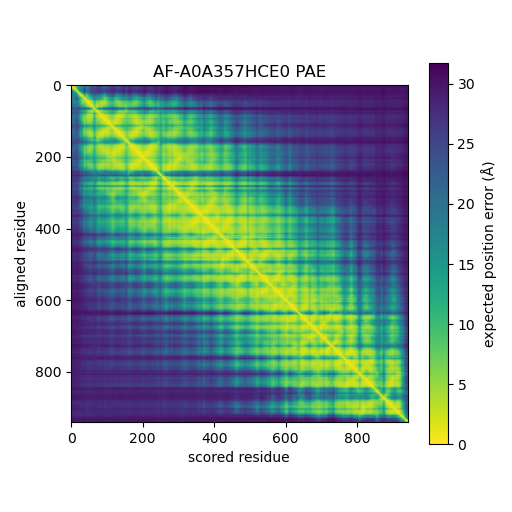.337 4.372 -1.393 1.00 78.75 415 SER A C 1
ATOM 3107 O O . SER A 1 415 ? -14.452 4.177 -0.563 1.00 78.75 415 SER A O 1
ATOM 3109 N N . SER A 1 416 ? -16.333 3.504 -1.586 1.00 73.25 416 SER A N 1
ATOM 3110 C CA . SER A 1 416 ? -16.405 2.197 -0.909 1.00 73.25 416 SER A CA 1
ATOM 3111 C C . SER A 1 416 ? -15.319 1.216 -1.378 1.00 73.25 416 SER A C 1
ATOM 3113 O O . SER A 1 416 ? -15.178 0.128 -0.818 1.00 73.25 416 SER A O 1
ATOM 3115 N N . ASN A 1 417 ? -14.584 1.587 -2.431 1.00 74.19 417 ASN A N 1
ATOM 3116 C CA . ASN A 1 417 ? -13.462 0.850 -2.987 1.00 74.19 417 ASN A CA 1
ATOM 3117 C C . ASN A 1 417 ? -12.167 1.652 -2.808 1.00 74.19 417 ASN A C 1
ATOM 3119 O O . ASN A 1 417 ? -12.103 2.831 -3.160 1.00 74.19 417 ASN A O 1
ATOM 3123 N N . PHE A 1 418 ? -11.124 0.984 -2.338 1.00 72.50 418 PHE A N 1
ATOM 3124 C CA . PHE A 1 418 ? -9.758 1.476 -2.269 1.00 72.50 418 PHE A CA 1
ATOM 3125 C C . PHE A 1 418 ? -9.002 1.031 -3.528 1.00 72.50 418 PHE A C 1
ATOM 3127 O O . PHE A 1 418 ? -8.662 -0.143 -3.650 1.00 72.50 418 PHE A O 1
ATOM 3134 N N . LEU A 1 419 ? -8.788 1.945 -4.487 1.00 72.88 419 LEU A N 1
ATOM 3135 C CA . LEU A 1 419 ? -8.006 1.692 -5.714 1.00 72.88 419 LEU A CA 1
ATOM 3136 C C . LEU A 1 419 ? -8.411 0.383 -6.434 1.00 72.88 419 LEU A C 1
ATOM 3138 O O . LEU A 1 419 ? -7.587 -0.465 -6.768 1.00 72.88 419 LEU A O 1
ATOM 3142 N N . GLY A 1 420 ? -9.723 0.195 -6.609 1.00 74.94 420 GLY A N 1
ATOM 3143 C CA . GLY A 1 420 ? -10.320 -0.987 -7.247 1.00 74.94 420 GLY A CA 1
ATOM 3144 C C . GLY A 1 420 ? -10.499 -2.217 -6.346 1.00 74.94 420 GLY A C 1
ATOM 3145 O O . GLY A 1 420 ? -11.141 -3.182 -6.758 1.00 74.94 420 GLY A O 1
ATOM 3146 N N . LEU A 1 421 ? -10.017 -2.184 -5.101 1.00 85.31 421 LEU A N 1
ATOM 3147 C CA . LEU A 1 421 ? -10.282 -3.204 -4.085 1.00 85.31 421 LEU A CA 1
ATOM 3148 C C . LEU A 1 421 ? -11.494 -2.810 -3.236 1.00 85.31 421 LEU A C 1
ATOM 3150 O O . LEU A 1 421 ? -11.566 -1.700 -2.722 1.00 85.31 421 LEU A O 1
ATOM 3154 N N . SER A 1 422 ? -12.450 -3.719 -3.065 1.00 83.12 422 SER A N 1
ATOM 3155 C CA . SER A 1 422 ? -13.606 -3.504 -2.181 1.00 83.12 422 SER A CA 1
ATOM 3156 C C . SER A 1 422 ? -13.397 -4.215 -0.845 1.00 83.12 422 SER A C 1
ATOM 3158 O O . SER A 1 422 ? -12.483 -5.024 -0.713 1.00 83.12 422 SER A O 1
ATOM 3160 N N . ALA A 1 423 ? -14.286 -4.010 0.129 1.00 78.44 423 ALA A N 1
ATOM 3161 C CA . ALA A 1 423 ? -14.250 -4.780 1.377 1.00 78.44 423 ALA A CA 1
ATOM 3162 C C . ALA A 1 423 ? -14.308 -6.304 1.149 1.00 78.44 423 ALA A C 1
ATOM 3164 O O . ALA A 1 423 ? -13.667 -7.056 1.871 1.00 78.44 423 ALA A O 1
ATOM 3165 N N . THR A 1 424 ? -15.006 -6.763 0.100 1.00 81.44 424 THR A N 1
ATOM 3166 C CA . THR A 1 424 ? -15.047 -8.194 -0.265 1.00 81.44 424 THR A CA 1
ATOM 3167 C C . THR A 1 424 ? -13.728 -8.711 -0.823 1.00 81.44 424 THR A C 1
ATOM 3169 O O . THR A 1 424 ? -13.559 -9.919 -0.986 1.00 81.44 424 THR A O 1
ATOM 3172 N N . SER A 1 425 ? -12.794 -7.809 -1.135 1.00 86.19 425 SER A N 1
ATOM 3173 C CA . SER A 1 425 ? -11.476 -8.202 -1.589 1.00 86.19 425 SER A CA 1
ATOM 3174 C C . SER A 1 425 ? -10.575 -8.686 -0.452 1.00 86.19 425 SER A C 1
ATOM 3176 O O . SER A 1 425 ? -9.612 -9.404 -0.727 1.00 86.19 425 SER A O 1
ATOM 3178 N N . PHE A 1 426 ? -10.867 -8.296 0.786 1.00 88.12 426 PHE A N 1
ATOM 3179 C CA . PHE A 1 426 ? -10.035 -8.529 1.963 1.00 88.12 426 PHE A CA 1
ATOM 3180 C C . PHE A 1 426 ? -10.568 -9.692 2.802 1.00 88.12 426 PHE A C 1
ATOM 3182 O O . PHE A 1 426 ? -11.775 -9.940 2.835 1.00 88.12 426 PHE A O 1
ATOM 3189 N N . ASP A 1 427 ? -9.677 -10.389 3.505 1.00 89.12 427 ASP A N 1
ATOM 3190 C CA . ASP A 1 427 ? -10.059 -11.413 4.474 1.00 89.12 427 ASP A CA 1
ATOM 3191 C C . ASP A 1 427 ? -10.175 -10.808 5.877 1.00 89.12 427 ASP A C 1
ATOM 3193 O O . ASP A 1 427 ? -9.260 -10.847 6.697 1.00 89.12 427 ASP A O 1
ATOM 3197 N N . LEU A 1 428 ? -11.341 -10.223 6.146 1.00 87.69 428 LEU A N 1
ATOM 3198 C CA . LEU A 1 428 ? -11.693 -9.658 7.450 1.00 87.69 428 LEU A CA 1
ATOM 3199 C C . LEU A 1 428 ? -12.335 -10.700 8.382 1.00 87.69 428 LEU A C 1
ATOM 3201 O O . LEU A 1 428 ? -12.983 -10.329 9.360 1.00 87.69 428 LEU A O 1
ATOM 3205 N N . SER A 1 429 ? -12.215 -12.000 8.082 1.00 82.12 429 SER A N 1
ATOM 3206 C CA . SER A 1 429 ? -12.821 -13.056 8.904 1.00 82.12 429 SER A CA 1
ATOM 3207 C C . SER A 1 429 ? -12.097 -13.290 10.238 1.00 82.12 429 SER A C 1
ATOM 3209 O O . SER A 1 429 ? -12.660 -13.925 11.130 1.00 82.12 429 SER A O 1
ATOM 3211 N N . GLY A 1 430 ? -10.900 -12.715 10.401 1.00 80.00 430 GLY A N 1
ATOM 3212 C CA . GLY A 1 430 ? -10.046 -12.839 11.582 1.00 80.00 430 GLY A CA 1
ATOM 3213 C C . GLY A 1 430 ? -8.827 -13.726 11.316 1.00 80.00 430 GLY A C 1
ATOM 3214 O O . GLY A 1 430 ? -8.590 -14.158 10.195 1.00 80.00 430 GLY A O 1
ATOM 3215 N N . GLY A 1 431 ? -8.020 -13.984 12.347 1.00 82.69 431 GLY A N 1
ATOM 3216 C CA . GLY A 1 431 ? -6.832 -14.837 12.245 1.00 82.69 431 GLY A CA 1
ATOM 3217 C C . GLY A 1 431 ? -5.655 -14.345 13.092 1.00 82.69 431 GLY A C 1
ATOM 3218 O O . GLY A 1 431 ? -5.737 -13.268 13.685 1.00 82.69 431 GLY A O 1
ATOM 3219 N N . PRO A 1 432 ? -4.548 -15.111 13.152 1.00 81.12 432 PRO A N 1
ATOM 3220 C CA . PRO A 1 432 ? -3.392 -14.781 13.992 1.00 81.12 432 PRO A CA 1
ATOM 3221 C C . PRO A 1 432 ? -2.759 -13.422 13.660 1.00 81.12 432 PRO A C 1
ATOM 3223 O O . PRO A 1 432 ? -2.269 -12.735 14.553 1.00 81.12 432 PRO A O 1
ATOM 3226 N N . GLU A 1 433 ? -2.799 -13.042 12.383 1.00 87.69 433 GLU A N 1
ATOM 3227 C CA . GLU A 1 433 ? -2.164 -11.837 11.835 1.00 87.69 433 GLU A CA 1
ATOM 3228 C C . GLU A 1 433 ? -3.133 -10.645 11.757 1.00 87.69 433 GLU A C 1
ATOM 3230 O O . GLU A 1 433 ? -2.695 -9.518 11.556 1.00 87.69 433 GLU A O 1
ATOM 3235 N N . PHE A 1 434 ? -4.440 -10.853 11.987 1.00 91.94 434 PHE A N 1
ATOM 3236 C CA . PHE A 1 434 ? -5.481 -9.840 11.763 1.00 91.94 434 PHE A CA 1
ATOM 3237 C C . PHE A 1 434 ? -5.193 -8.509 12.465 1.00 91.94 434 PHE A C 1
ATOM 3239 O O . PHE A 1 434 ? -5.280 -7.444 11.861 1.00 91.94 434 PHE A O 1
ATOM 3246 N N . PHE A 1 435 ? -4.833 -8.560 13.745 1.00 92.75 435 PHE A N 1
ATOM 3247 C CA . PHE A 1 435 ? -4.571 -7.360 14.537 1.00 92.75 435 PHE A CA 1
ATOM 3248 C C . PHE A 1 435 ? -3.330 -6.604 14.078 1.00 92.75 43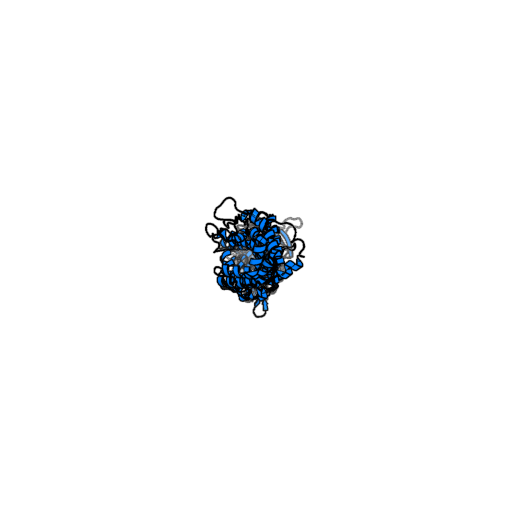5 PHE A C 1
ATOM 3250 O O . PHE A 1 435 ? -3.347 -5.375 14.020 1.00 92.75 435 PHE A O 1
ATOM 3257 N N . ASP A 1 436 ? -2.267 -7.338 13.756 1.00 92.88 436 ASP A N 1
ATOM 3258 C CA . ASP A 1 436 ? -0.990 -6.754 13.354 1.00 92.88 436 ASP A CA 1
ATOM 3259 C C . ASP A 1 436 ? -1.120 -6.138 11.946 1.00 92.88 436 ASP A C 1
ATOM 3261 O O . ASP A 1 436 ? -0.665 -5.014 11.713 1.00 92.88 436 ASP A O 1
ATOM 3265 N N . ASP A 1 437 ? -1.855 -6.802 11.049 1.00 93.31 437 ASP A N 1
ATOM 3266 C CA . ASP A 1 437 ? -2.221 -6.292 9.727 1.00 93.31 437 ASP A CA 1
ATOM 3267 C C . ASP A 1 437 ? -3.098 -5.040 9.826 1.00 93.31 437 ASP A C 1
ATOM 3269 O O . ASP A 1 437 ? -2.844 -4.046 9.143 1.00 93.31 437 ASP A O 1
ATOM 3273 N N . MET A 1 438 ? -4.102 -5.033 10.712 1.00 92.56 438 MET A N 1
ATOM 3274 C CA . MET A 1 438 ? -4.965 -3.864 10.878 1.00 92.56 438 MET A CA 1
ATOM 3275 C C . MET A 1 438 ? -4.217 -2.649 11.434 1.00 92.56 438 MET A C 1
ATOM 3277 O O . MET A 1 438 ? -4.458 -1.524 10.992 1.00 92.56 438 MET A O 1
ATOM 3281 N N . VAL A 1 439 ? -3.291 -2.856 12.374 1.00 94.06 439 VAL A N 1
ATOM 3282 C CA . VAL A 1 439 ? -2.396 -1.791 12.853 1.00 94.06 439 VAL A CA 1
ATOM 3283 C C . VAL A 1 439 ? -1.504 -1.292 11.715 1.00 94.06 439 VAL A C 1
ATOM 3285 O O . VAL A 1 439 ? -1.379 -0.082 11.542 1.00 94.06 439 VAL A O 1
ATOM 3288 N N . SER A 1 440 ? -0.950 -2.198 10.905 1.00 92.88 440 SER A N 1
ATOM 3289 C CA . SER A 1 440 ? -0.104 -1.851 9.755 1.00 92.88 440 SER A CA 1
ATOM 3290 C C . SER A 1 440 ? -0.863 -1.048 8.694 1.00 92.88 440 SER A C 1
ATOM 3292 O O . SER A 1 440 ? -0.314 -0.109 8.118 1.00 92.88 440 SER A O 1
ATOM 3294 N N . PHE A 1 441 ? -2.145 -1.353 8.475 1.00 90.56 441 PHE A N 1
ATOM 3295 C CA . PHE A 1 441 ? -3.030 -0.544 7.639 1.00 90.56 441 PHE A CA 1
ATOM 3296 C C . PHE A 1 441 ? -3.232 0.856 8.209 1.00 90.56 441 PHE A C 1
ATOM 3298 O O . PHE A 1 441 ? -3.051 1.829 7.482 1.00 90.56 441 PHE A O 1
ATOM 3305 N N . LEU A 1 442 ? -3.537 0.982 9.505 1.00 92.44 442 LEU A N 1
ATOM 3306 C CA . LEU A 1 442 ? -3.665 2.290 10.155 1.00 92.44 442 LEU A CA 1
ATOM 3307 C C . LEU A 1 442 ? -2.356 3.097 10.118 1.00 92.44 442 LEU A C 1
ATOM 3309 O O . LEU A 1 442 ? -2.400 4.320 10.029 1.00 92.44 442 LEU A O 1
ATOM 3313 N N . ASP A 1 443 ? -1.194 2.442 10.136 1.00 92.62 443 ASP A N 1
ATOM 3314 C CA . ASP A 1 443 ? 0.100 3.108 9.949 1.00 92.62 443 ASP A CA 1
ATOM 3315 C C . ASP A 1 443 ? 0.338 3.555 8.492 1.00 92.62 443 ASP A C 1
ATOM 3317 O O . ASP A 1 443 ? 1.072 4.521 8.259 1.00 92.62 443 ASP A O 1
ATOM 3321 N N . ALA A 1 444 ? -0.285 2.894 7.512 1.00 91.56 444 ALA A N 1
ATOM 3322 C CA . ALA A 1 444 ? -0.240 3.248 6.090 1.00 91.56 444 ALA A CA 1
ATOM 3323 C C . ALA A 1 444 ? -1.329 4.245 5.658 1.00 91.56 444 ALA A C 1
ATOM 3325 O O . ALA A 1 444 ? -1.203 4.852 4.597 1.00 91.56 444 ALA A O 1
ATOM 3326 N N . VAL A 1 445 ? -2.365 4.457 6.475 1.00 89.56 445 VAL A N 1
ATOM 3327 C CA . VAL A 1 445 ? -3.477 5.383 6.204 1.00 89.56 445 VAL A CA 1
ATOM 3328 C C . VAL A 1 445 ? -3.021 6.789 5.778 1.00 89.56 445 VAL A C 1
ATOM 3330 O O . VAL A 1 445 ? -3.552 7.274 4.779 1.00 89.56 445 VAL A O 1
ATOM 3333 N N . PRO A 1 446 ? -2.043 7.449 6.434 1.00 89.88 446 PRO A N 1
ATOM 3334 C CA . PRO A 1 446 ? -1.578 8.764 5.987 1.00 89.88 446 PRO A CA 1
ATOM 3335 C C . PRO A 1 446 ? -1.049 8.746 4.546 1.00 89.88 446 PRO A C 1
ATOM 3337 O O . PRO A 1 446 ? -1.409 9.603 3.744 1.00 89.88 446 PRO A O 1
ATOM 3340 N N . SER A 1 447 ? -0.279 7.714 4.190 1.00 91.31 447 SER A N 1
ATOM 3341 C CA . SER A 1 447 ? 0.243 7.513 2.835 1.00 91.31 447 SER A CA 1
ATOM 3342 C C . SER A 1 447 ? -0.874 7.192 1.837 1.00 91.31 447 SER A C 1
ATOM 3344 O O . SER A 1 447 ? -0.877 7.702 0.723 1.00 91.31 447 SER A O 1
ATOM 3346 N N . ILE A 1 448 ? -1.888 6.421 2.245 1.00 87.56 448 ILE A N 1
ATOM 3347 C CA . ILE A 1 448 ? -3.099 6.177 1.444 1.00 87.56 448 ILE A CA 1
ATOM 3348 C C . ILE A 1 448 ? -3.835 7.490 1.136 1.00 87.56 448 ILE A C 1
ATOM 3350 O O . ILE A 1 448 ? -4.233 7.726 -0.009 1.00 87.56 448 ILE A O 1
ATOM 3354 N N . LEU A 1 449 ? -4.032 8.339 2.148 1.00 87.38 449 LEU A N 1
ATOM 3355 C CA . LEU A 1 449 ? -4.704 9.629 1.998 1.00 87.38 449 LEU A CA 1
ATOM 3356 C C . LEU A 1 449 ? -3.890 10.580 1.117 1.00 87.38 449 LEU A C 1
ATOM 3358 O O . LEU A 1 449 ? -4.474 11.222 0.248 1.00 87.38 449 LEU A O 1
ATOM 3362 N N . SER A 1 450 ? -2.566 10.606 1.288 1.00 87.75 450 SER A N 1
ATOM 3363 C CA . SER A 1 450 ? -1.624 11.358 0.449 1.00 87.75 450 SER A CA 1
ATOM 3364 C C . SER A 1 450 ? -1.738 10.954 -1.025 1.00 87.75 450 SER A C 1
ATOM 3366 O O . SER A 1 450 ? -2.072 11.791 -1.862 1.00 87.75 450 SER A O 1
ATOM 3368 N N . LEU A 1 451 ? -1.621 9.656 -1.346 1.00 85.94 451 LEU A N 1
ATOM 3369 C CA . LEU A 1 451 ? -1.767 9.149 -2.719 1.00 85.94 451 LEU A CA 1
ATOM 3370 C C . LEU A 1 451 ? -3.138 9.483 -3.322 1.00 85.94 451 LEU A C 1
ATOM 3372 O O . LEU A 1 451 ? -3.234 9.915 -4.471 1.00 85.94 451 LEU A O 1
ATOM 3376 N N . THR A 1 452 ? -4.208 9.315 -2.539 1.00 81.75 452 THR A N 1
ATOM 3377 C CA . THR A 1 452 ? -5.577 9.631 -2.975 1.00 81.75 452 THR A CA 1
ATOM 3378 C C . THR A 1 452 ? -5.764 11.137 -3.200 1.00 81.75 452 THR A C 1
ATOM 3380 O O . THR A 1 452 ? -6.491 11.534 -4.110 1.00 81.75 452 THR A O 1
ATOM 3383 N N . GLY A 1 453 ? -5.117 11.979 -2.390 1.00 81.81 453 GLY A N 1
ATOM 3384 C CA . GLY A 1 453 ? -5.095 13.434 -2.538 1.00 81.81 453 GLY A CA 1
ATOM 3385 C C . GLY A 1 453 ? -4.350 13.872 -3.797 1.00 81.81 453 GLY A C 1
ATOM 3386 O O . GLY A 1 453 ? -4.919 14.585 -4.621 1.00 81.81 453 GLY A O 1
ATOM 3387 N N . SER A 1 454 ? -3.139 13.350 -4.023 1.00 81.06 454 SER A N 1
ATOM 3388 C CA . SER A 1 454 ? -2.345 13.629 -5.228 1.00 81.06 454 SER A CA 1
ATOM 3389 C C . SER A 1 454 ? -3.098 13.308 -6.522 1.00 81.06 454 SER A C 1
ATOM 3391 O O . SER A 1 454 ? -2.929 14.005 -7.522 1.00 81.06 454 SER A O 1
ATOM 3393 N N . LEU A 1 455 ? -3.957 12.285 -6.507 1.00 74.31 455 LEU A N 1
ATOM 3394 C CA . LEU A 1 455 ? -4.817 11.912 -7.634 1.00 74.31 455 LEU A CA 1
ATOM 3395 C C . LEU A 1 455 ? -6.008 12.855 -7.860 1.00 74.31 455 LEU A C 1
ATOM 3397 O O . LEU A 1 455 ? -6.474 12.970 -8.989 1.00 74.31 455 LEU A O 1
ATOM 3401 N N . LYS A 1 456 ? -6.517 13.515 -6.813 1.00 75.56 456 LYS A N 1
ATOM 3402 C CA . LYS A 1 456 ? -7.619 14.489 -6.919 1.00 75.56 456 LYS A CA 1
ATOM 3403 C C . LYS A 1 456 ? -7.134 15.869 -7.365 1.00 75.56 456 LYS A C 1
ATOM 3405 O O . LYS A 1 456 ? -7.868 16.563 -8.062 1.00 75.56 456 LYS A O 1
ATOM 3410 N N . ASP A 1 457 ? -5.917 16.240 -6.973 1.00 67.12 457 ASP A N 1
ATOM 3411 C CA . ASP A 1 457 ? -5.363 17.585 -7.174 1.00 67.12 457 ASP A CA 1
ATOM 3412 C C . ASP A 1 457 ? -4.463 17.710 -8.424 1.00 67.12 457 ASP A C 1
ATOM 3414 O O . ASP A 1 457 ? -3.951 18.792 -8.721 1.00 67.12 457 ASP A O 1
ATOM 3418 N N . SER A 1 458 ? -4.238 16.618 -9.162 1.00 66.00 458 SER A N 1
ATOM 3419 C CA . SER A 1 458 ? -3.440 16.607 -10.397 1.00 66.00 458 SER A CA 1
ATOM 3420 C C . SER A 1 458 ? -4.270 16.949 -11.640 1.00 66.00 458 SER A C 1
ATOM 3422 O O . SER A 1 458 ? -5.484 16.765 -11.675 1.00 66.00 458 SER A O 1
ATOM 3424 N N . GLY A 1 459 ? -3.601 17.478 -12.673 1.00 69.62 459 GLY A N 1
ATOM 3425 C CA . GLY A 1 459 ? -4.197 17.643 -14.000 1.00 69.62 459 GLY A CA 1
ATOM 3426 C C . GLY A 1 459 ? -4.503 16.296 -14.667 1.00 69.62 459 GLY A C 1
ATOM 3427 O O . GLY A 1 459 ? -4.100 15.240 -14.182 1.00 69.62 459 GLY A O 1
ATOM 3428 N N . ASP A 1 460 ? -5.189 16.333 -15.810 1.00 75.94 460 ASP A N 1
ATOM 3429 C CA . ASP A 1 460 ? -5.627 15.109 -16.498 1.00 75.94 460 ASP A CA 1
ATOM 3430 C C . ASP A 1 460 ? -4.466 14.313 -17.134 1.00 75.94 460 ASP A C 1
ATOM 3432 O O . ASP A 1 460 ? -4.631 13.130 -17.419 1.00 75.94 460 ASP A O 1
ATOM 3436 N N . SER A 1 461 ? -3.287 14.921 -17.333 1.00 80.62 461 SER A N 1
ATOM 3437 C CA . SER A 1 461 ? -2.143 14.271 -17.992 1.00 80.62 461 SER A CA 1
ATOM 3438 C C . SER A 1 461 ? -1.373 13.317 -17.066 1.00 80.62 461 SER A C 1
ATOM 3440 O O . SER A 1 461 ? -1.179 13.607 -15.883 1.00 80.62 461 SER A O 1
ATOM 3442 N N . ALA A 1 462 ? -0.843 12.215 -17.613 1.00 79.88 462 ALA A N 1
ATOM 3443 C CA . ALA A 1 462 ? 0.019 11.277 -16.880 1.00 79.88 462 ALA A CA 1
ATOM 3444 C C . ALA A 1 462 ? 1.217 11.977 -16.202 1.00 79.88 462 ALA A C 1
ATOM 3446 O O . ALA A 1 462 ? 1.548 11.700 -15.049 1.00 79.88 462 ALA A O 1
ATOM 3447 N N . VAL A 1 463 ? 1.821 12.957 -16.885 1.00 84.19 463 VAL A N 1
ATOM 3448 C CA . VAL A 1 463 ? 2.964 13.743 -16.389 1.00 84.19 463 VAL A CA 1
ATOM 3449 C C . VAL A 1 463 ? 2.607 14.531 -15.124 1.00 84.19 463 VAL A C 1
ATOM 3451 O O . VAL A 1 463 ? 3.381 14.545 -14.165 1.00 84.19 463 VAL A O 1
ATOM 3454 N N . ASP A 1 464 ? 1.437 15.174 -15.079 1.00 83.25 464 ASP A N 1
ATOM 3455 C CA . ASP A 1 464 ? 1.010 15.933 -13.898 1.00 83.25 464 ASP A CA 1
ATOM 3456 C C . ASP A 1 464 ? 0.701 15.012 -12.711 1.00 83.25 464 ASP A C 1
ATOM 3458 O O . ASP A 1 464 ? 1.017 15.348 -11.566 1.00 83.25 464 ASP A O 1
ATOM 3462 N N . LYS A 1 465 ? 0.145 13.825 -12.977 1.00 84.12 465 LYS A N 1
ATOM 3463 C CA . LYS A 1 465 ? -0.140 12.827 -11.940 1.00 84.12 465 LYS A CA 1
ATOM 3464 C C . LYS A 1 465 ? 1.142 12.225 -11.346 1.00 84.12 465 LYS A C 1
ATOM 3466 O O . LYS A 1 465 ? 1.259 12.145 -10.123 1.00 84.12 465 LYS A O 1
ATOM 3471 N N . ILE A 1 466 ? 2.137 11.886 -12.175 1.00 86.69 466 ILE A N 1
ATOM 3472 C CA . ILE A 1 466 ? 3.458 11.398 -11.721 1.00 86.69 466 ILE A CA 1
ATOM 3473 C C . ILE A 1 466 ? 4.245 12.496 -10.989 1.00 86.69 466 ILE A C 1
ATOM 3475 O O . ILE A 1 466 ? 4.992 12.224 -10.050 1.00 86.69 466 ILE A O 1
ATOM 3479 N N . ARG A 1 467 ? 4.073 13.770 -11.359 1.00 86.81 467 ARG A N 1
ATOM 3480 C CA . ARG A 1 467 ? 4.724 14.875 -10.637 1.00 86.81 467 ARG A CA 1
ATOM 3481 C C . ARG A 1 467 ? 4.286 14.930 -9.172 1.00 86.81 467 ARG A C 1
ATOM 3483 O O . ARG A 1 467 ? 5.119 15.158 -8.291 1.00 86.81 467 ARG A O 1
ATOM 3490 N N . ASN A 1 468 ? 3.001 14.695 -8.917 1.00 86.69 468 ASN A N 1
ATOM 3491 C CA . ASN A 1 468 ? 2.379 14.901 -7.610 1.00 86.69 468 ASN A CA 1
ATOM 3492 C C . ASN A 1 468 ? 2.381 13.662 -6.706 1.00 86.69 468 ASN A C 1
ATOM 3494 O O . ASN A 1 468 ? 2.122 13.792 -5.511 1.00 86.69 468 ASN A O 1
ATOM 3498 N N . ILE A 1 469 ? 2.665 12.471 -7.236 1.00 87.06 469 ILE A N 1
ATOM 3499 C CA . ILE A 1 469 ? 2.773 11.262 -6.412 1.00 87.06 469 ILE A CA 1
ATOM 3500 C C . ILE A 1 469 ? 4.083 11.262 -5.608 1.00 87.06 469 ILE A C 1
ATOM 3502 O O . ILE A 1 469 ? 5.146 11.651 -6.108 1.00 87.06 469 ILE A O 1
ATOM 3506 N N . ASP A 1 470 ? 4.003 10.836 -4.349 1.00 90.00 470 ASP A N 1
ATOM 3507 C CA . ASP A 1 470 ? 5.163 10.586 -3.495 1.00 90.00 470 ASP A CA 1
ATOM 3508 C C . ASP A 1 470 ? 5.581 9.102 -3.614 1.00 90.00 470 ASP A C 1
ATOM 3510 O O . ASP A 1 470 ? 4.789 8.213 -3.275 1.00 90.00 470 ASP A O 1
ATOM 3514 N N . PRO A 1 471 ? 6.798 8.804 -4.112 1.00 90.94 471 PRO A N 1
ATOM 3515 C CA . PRO A 1 471 ? 7.288 7.432 -4.224 1.00 90.94 471 PRO A CA 1
ATOM 3516 C C . PRO A 1 471 ? 7.403 6.692 -2.885 1.00 90.94 471 PRO A C 1
ATOM 3518 O O . PRO A 1 471 ? 7.218 5.475 -2.849 1.00 90.94 471 PRO A O 1
ATOM 3521 N N . ASP A 1 472 ? 7.682 7.386 -1.782 1.00 92.88 472 ASP A N 1
ATOM 3522 C CA . ASP A 1 472 ? 7.812 6.752 -0.469 1.00 92.88 472 ASP A CA 1
ATOM 3523 C C . ASP A 1 472 ? 6.437 6.335 0.069 1.00 92.88 472 ASP A C 1
ATOM 3525 O O . ASP A 1 472 ? 6.282 5.219 0.578 1.00 92.88 472 ASP A O 1
ATOM 3529 N N . ASP A 1 473 ? 5.415 7.175 -0.129 1.00 91.31 473 ASP A N 1
ATOM 3530 C CA . ASP A 1 473 ? 4.026 6.817 0.175 1.00 91.31 473 ASP A CA 1
ATOM 3531 C C . ASP A 1 473 ? 3.546 5.651 -0.697 1.00 91.31 473 ASP A C 1
ATOM 3533 O O . ASP A 1 473 ? 2.928 4.712 -0.187 1.00 91.31 473 ASP A O 1
ATOM 3537 N N . PHE A 1 474 ? 3.877 5.666 -1.994 1.00 88.69 474 PHE A N 1
ATOM 3538 C CA . PHE A 1 474 ? 3.581 4.570 -2.921 1.00 88.69 474 PHE A CA 1
ATOM 3539 C C . PHE A 1 474 ? 4.189 3.246 -2.438 1.00 88.69 474 PHE A C 1
ATOM 3541 O O . PHE A 1 474 ? 3.479 2.246 -2.303 1.00 88.69 474 PHE A O 1
ATOM 3548 N N . SER A 1 475 ? 5.480 3.252 -2.094 1.00 91.38 475 SER A N 1
ATOM 3549 C CA . SER A 1 475 ? 6.184 2.076 -1.577 1.00 91.38 475 SER A CA 1
ATOM 3550 C C . SER A 1 475 ? 5.549 1.557 -0.289 1.00 91.38 475 SER A C 1
ATOM 3552 O O . SER A 1 475 ? 5.292 0.359 -0.157 1.00 91.38 475 SER A O 1
ATOM 3554 N N . LYS A 1 476 ? 5.242 2.454 0.656 1.00 91.31 476 LYS A N 1
ATOM 3555 C CA . LYS A 1 476 ? 4.658 2.088 1.949 1.00 91.31 476 LYS A CA 1
ATOM 3556 C C . LYS A 1 476 ? 3.293 1.422 1.789 1.00 91.31 476 LYS A C 1
ATOM 3558 O O . LYS A 1 476 ? 3.070 0.372 2.386 1.00 91.31 476 LYS A O 1
ATOM 3563 N N . VAL A 1 477 ? 2.413 1.972 0.949 1.00 89.50 477 VAL A N 1
ATOM 3564 C CA . VAL A 1 477 ? 1.088 1.387 0.686 1.00 89.50 477 VAL A CA 1
ATOM 3565 C C . VAL A 1 477 ? 1.199 0.002 0.053 1.00 89.50 477 VAL A C 1
ATOM 3567 O O . VAL A 1 477 ? 0.539 -0.931 0.514 1.00 89.50 477 VAL A O 1
ATOM 3570 N N . LEU A 1 478 ? 2.054 -0.161 -0.961 1.00 89.88 478 LEU A N 1
ATOM 3571 C CA . LEU A 1 478 ? 2.245 -1.461 -1.603 1.00 89.88 478 LEU A CA 1
ATOM 3572 C C . LEU A 1 478 ? 2.837 -2.491 -0.632 1.00 89.88 478 LEU A C 1
ATOM 3574 O O . LEU A 1 478 ? 2.300 -3.591 -0.533 1.00 89.88 478 LEU A O 1
ATOM 3578 N N . LYS A 1 479 ? 3.871 -2.136 0.146 1.00 90.19 479 LYS A N 1
ATOM 3579 C CA . LYS A 1 479 ? 4.493 -3.041 1.132 1.00 90.19 479 LYS A CA 1
ATOM 3580 C C . LYS A 1 479 ? 3.533 -3.472 2.235 1.00 90.19 479 LYS A C 1
ATOM 3582 O O . LYS A 1 479 ? 3.577 -4.634 2.636 1.00 90.19 479 LYS A O 1
ATOM 3587 N N . THR A 1 480 ? 2.655 -2.583 2.704 1.00 89.44 480 THR A N 1
ATOM 3588 C CA . THR A 1 480 ? 1.614 -2.941 3.681 1.00 89.44 480 THR A CA 1
ATOM 3589 C C . THR A 1 480 ? 0.660 -3.998 3.127 1.00 89.44 480 THR A C 1
ATOM 3591 O O . THR A 1 480 ? 0.215 -4.868 3.869 1.00 89.44 480 THR A O 1
ATOM 3594 N N . ILE A 1 481 ? 0.366 -3.960 1.826 1.00 87.06 481 ILE A N 1
ATOM 3595 C CA . ILE A 1 481 ? -0.554 -4.909 1.189 1.00 87.06 481 ILE A CA 1
ATOM 3596 C C . ILE A 1 481 ? 0.155 -6.214 0.824 1.00 87.06 481 ILE A C 1
ATOM 3598 O O . ILE A 1 481 ? -0.403 -7.276 1.072 1.00 87.06 481 ILE A O 1
ATOM 3602 N N . VAL A 1 482 ? 1.386 -6.160 0.303 1.00 87.69 482 VAL A N 1
ATOM 3603 C CA . VAL A 1 482 ? 2.205 -7.348 -0.017 1.00 87.69 482 VAL A CA 1
ATOM 3604 C C . VAL A 1 482 ? 2.346 -8.259 1.199 1.00 87.69 482 VAL A C 1
ATOM 3606 O O . VAL A 1 482 ? 2.137 -9.465 1.097 1.00 87.69 482 VAL A O 1
ATOM 3609 N N . ASN A 1 483 ? 2.661 -7.665 2.352 1.00 83.56 483 ASN A N 1
ATOM 3610 C CA . ASN A 1 483 ? 2.993 -8.397 3.570 1.00 83.56 483 ASN A CA 1
ATOM 3611 C C . ASN A 1 483 ? 1.774 -8.840 4.390 1.00 83.56 483 ASN A C 1
ATOM 3613 O O . ASN A 1 483 ? 1.946 -9.530 5.391 1.00 83.56 483 ASN A O 1
ATOM 3617 N N . SER A 1 484 ? 0.557 -8.465 3.986 1.00 89.38 484 SER A N 1
ATOM 3618 C CA . SER A 1 484 ? -0.654 -8.710 4.769 1.00 89.38 484 SER A CA 1
ATOM 3619 C C . SER A 1 484 ? -1.484 -9.862 4.213 1.00 89.38 484 SER A C 1
ATOM 3621 O O . SER A 1 484 ? -1.876 -9.865 3.044 1.00 89.38 484 SER A O 1
ATOM 3623 N N . LYS A 1 485 ? -1.860 -10.804 5.082 1.00 87.38 485 LYS A N 1
ATOM 3624 C CA . LYS A 1 485 ? -2.816 -11.867 4.740 1.00 87.38 485 LYS A CA 1
ATOM 3625 C C . LYS A 1 485 ? -4.269 -11.412 4.826 1.00 87.38 485 LYS A C 1
ATOM 3627 O O . LYS A 1 485 ? -5.108 -11.982 4.137 1.00 87.38 485 LYS A O 1
ATOM 3632 N N . VAL A 1 486 ? -4.558 -10.344 5.570 1.00 90.25 486 VAL A N 1
ATOM 3633 C CA . VAL A 1 486 ? -5.870 -9.678 5.559 1.00 90.25 486 VAL A CA 1
ATOM 3634 C C . VAL A 1 486 ? -6.100 -8.912 4.253 1.00 90.25 486 VAL A C 1
ATOM 3636 O O . VAL A 1 486 ? -7.139 -9.071 3.608 1.00 90.25 486 VAL A O 1
ATOM 3639 N N . PHE A 1 487 ? -5.143 -8.078 3.839 1.00 88.88 487 PHE A N 1
ATOM 3640 C CA . PHE A 1 487 ? -5.297 -7.195 2.680 1.00 88.88 487 PHE A CA 1
ATOM 3641 C C . PHE A 1 487 ? -4.920 -7.852 1.353 1.00 88.88 487 PHE A C 1
ATOM 3643 O O . PHE A 1 487 ? -5.363 -7.384 0.303 1.00 88.88 487 PHE A O 1
ATOM 3650 N N . ASN A 1 488 ? -4.168 -8.951 1.375 1.00 89.31 488 ASN A N 1
ATOM 3651 C CA . ASN A 1 488 ? -3.796 -9.717 0.191 1.00 89.31 488 ASN A CA 1
ATOM 3652 C C . ASN A 1 488 ? -3.917 -11.239 0.434 1.00 89.31 488 ASN A C 1
ATOM 3654 O O . ASN A 1 488 ? -2.920 -11.965 0.387 1.00 89.31 488 ASN A O 1
ATOM 3658 N N . PRO A 1 489 ? -5.141 -11.739 0.701 1.00 88.19 489 PRO A N 1
ATOM 3659 C CA . PRO A 1 489 ? -5.372 -13.151 0.972 1.00 88.19 489 PRO A CA 1
ATOM 3660 C C . PRO A 1 489 ? -5.168 -14.009 -0.280 1.00 88.19 489 PRO A C 1
ATOM 3662 O O . PRO A 1 489 ? -5.464 -13.594 -1.406 1.00 88.19 489 PRO A O 1
ATOM 3665 N N . ASP A 1 490 ? -4.738 -15.250 -0.066 1.00 85.50 490 ASP A N 1
ATOM 3666 C CA . ASP A 1 490 ? -4.672 -16.263 -1.116 1.00 85.50 490 ASP A CA 1
ATOM 3667 C C . ASP A 1 490 ? -6.093 -16.662 -1.550 1.00 85.50 490 ASP A C 1
ATOM 3669 O O . ASP A 1 490 ? -6.960 -16.948 -0.721 1.00 85.50 490 ASP A O 1
ATOM 3673 N N . ARG A 1 491 ? -6.358 -16.696 -2.861 1.00 81.12 491 ARG A N 1
ATOM 3674 C CA . ARG A 1 491 ? -7.689 -17.006 -3.411 1.00 81.12 491 ARG A CA 1
ATOM 3675 C C . ARG A 1 491 ? -7.690 -18.304 -4.186 1.00 81.12 491 ARG A C 1
ATOM 3677 O O . ARG A 1 491 ? -6.709 -18.642 -4.827 1.00 81.12 491 ARG A O 1
ATOM 3684 N N . VAL A 1 492 ? -8.819 -19.005 -4.212 1.00 77.25 492 VAL A N 1
ATOM 3685 C CA . VAL A 1 492 ? -9.003 -20.135 -5.133 1.00 77.25 492 VAL A CA 1
ATOM 3686 C C . VAL A 1 492 ? -9.716 -19.636 -6.384 1.00 77.25 492 VAL A C 1
ATOM 3688 O O . VAL A 1 492 ? -10.904 -19.321 -6.343 1.00 77.25 492 VAL A O 1
ATOM 3691 N N . ILE A 1 493 ? -8.992 -19.578 -7.498 1.00 73.50 493 ILE A N 1
ATOM 3692 C CA . ILE A 1 493 ? -9.507 -19.195 -8.815 1.00 73.50 493 ILE A CA 1
ATOM 3693 C C . ILE A 1 493 ? -9.429 -20.436 -9.704 1.00 73.50 493 ILE A C 1
ATOM 3695 O O . ILE A 1 493 ? -8.368 -21.038 -9.849 1.00 73.50 493 ILE A O 1
ATOM 3699 N N . GLU A 1 494 ? -10.572 -20.880 -10.233 1.00 75.88 494 GLU A N 1
ATOM 3700 C CA . GLU A 1 494 ? -10.662 -22.075 -11.095 1.00 75.88 494 GLU A CA 1
ATOM 3701 C C . GLU A 1 494 ? -10.034 -23.351 -10.488 1.00 75.88 494 GLU A C 1
ATOM 3703 O O . GLU A 1 494 ? -9.495 -24.209 -11.184 1.00 75.88 494 GLU A O 1
ATOM 3708 N N . GLY A 1 495 ? -10.102 -23.495 -9.160 1.00 77.56 495 GLY A N 1
ATOM 3709 C CA . GLY A 1 495 ? -9.547 -24.650 -8.445 1.00 77.56 495 GLY A CA 1
ATOM 3710 C C . GLY A 1 495 ? -8.031 -24.603 -8.220 1.00 77.56 495 GLY A C 1
ATOM 3711 O O . GLY A 1 495 ? -7.478 -25.571 -7.699 1.00 77.56 495 GLY A O 1
ATOM 3712 N N . LYS A 1 496 ? -7.361 -23.496 -8.565 1.00 77.94 496 LYS A N 1
ATOM 3713 C CA . LYS A 1 496 ? -5.954 -23.228 -8.241 1.00 77.94 496 LYS A CA 1
ATOM 3714 C C . LYS A 1 496 ? -5.846 -22.096 -7.226 1.00 77.94 496 LYS A C 1
ATOM 3716 O O . LYS A 1 496 ? -6.614 -21.138 -7.280 1.00 77.94 496 LYS A O 1
ATOM 3721 N N . THR A 1 497 ? -4.881 -22.196 -6.319 1.00 78.94 497 THR A N 1
ATOM 3722 C CA . THR A 1 497 ? -4.536 -21.085 -5.431 1.00 78.94 497 THR A CA 1
ATOM 3723 C C . THR A 1 497 ? -3.828 -20.002 -6.242 1.00 78.94 497 THR A C 1
ATOM 3725 O O . THR A 1 497 ? -2.805 -20.269 -6.866 1.00 78.94 497 THR A O 1
ATOM 3728 N N . ALA A 1 498 ? -4.391 -18.801 -6.243 1.00 76.75 498 ALA A N 1
ATOM 3729 C CA . ALA A 1 498 ? -3.839 -17.584 -6.804 1.00 76.75 498 ALA A CA 1
ATOM 3730 C C . ALA A 1 498 ? -3.466 -16.649 -5.649 1.00 76.75 498 ALA A C 1
ATOM 3732 O O . ALA A 1 498 ? -4.333 -16.158 -4.921 1.00 76.75 498 ALA A O 1
ATOM 3733 N N . SER A 1 499 ? -2.169 -16.427 -5.479 1.00 80.38 499 SER A N 1
ATOM 3734 C CA . SER A 1 499 ? -1.625 -15.455 -4.530 1.00 80.38 499 SER A CA 1
ATOM 3735 C C . SER A 1 499 ? -1.549 -14.069 -5.174 1.00 80.38 499 SER A C 1
ATOM 3737 O O . SER A 1 499 ? -1.578 -13.941 -6.398 1.00 80.38 499 SER A O 1
ATOM 3739 N N . ASN A 1 500 ? -1.458 -13.017 -4.359 1.00 82.12 500 ASN A N 1
ATOM 3740 C CA . ASN A 1 500 ? -1.185 -11.644 -4.811 1.00 82.12 500 ASN A CA 1
ATOM 3741 C C . ASN A 1 500 ? -2.229 -11.019 -5.755 1.00 82.12 500 ASN A C 1
ATOM 3743 O O . ASN A 1 500 ? -1.972 -10.005 -6.400 1.00 82.12 500 ASN A O 1
ATOM 3747 N N . THR A 1 501 ? -3.443 -11.576 -5.821 1.00 82.94 501 THR A N 1
ATOM 3748 C CA . THR A 1 501 ? -4.500 -11.077 -6.720 1.00 82.94 501 THR A CA 1
ATOM 3749 C C . THR A 1 501 ? -4.909 -9.638 -6.388 1.00 82.94 501 THR A C 1
ATOM 3751 O O . THR A 1 501 ? -5.167 -8.840 -7.295 1.00 82.94 501 THR A O 1
ATOM 3754 N N . ASN A 1 502 ? -4.950 -9.283 -5.099 1.00 87.19 502 ASN A N 1
ATOM 3755 C CA . ASN A 1 502 ? -5.278 -7.920 -4.683 1.00 87.19 502 ASN A CA 1
ATOM 3756 C C . ASN A 1 502 ? -4.164 -6.946 -5.044 1.00 87.19 502 ASN A C 1
ATOM 3758 O O . ASN A 1 502 ? -4.456 -5.856 -5.520 1.00 87.19 502 ASN A O 1
ATOM 3762 N N . LEU A 1 503 ? -2.908 -7.355 -4.872 1.00 86.75 503 LEU A N 1
ATOM 3763 C CA . LEU A 1 503 ? -1.751 -6.546 -5.230 1.00 86.75 503 LEU A CA 1
ATOM 3764 C C . LEU A 1 503 ? -1.697 -6.254 -6.737 1.00 86.75 503 LEU A C 1
ATOM 3766 O O . LEU A 1 503 ? -1.534 -5.105 -7.133 1.00 86.75 503 LEU A O 1
ATOM 3770 N N . VAL A 1 504 ? -1.950 -7.258 -7.581 1.00 83.38 504 VAL A N 1
ATOM 3771 C CA . VAL A 1 504 ? -2.055 -7.077 -9.042 1.00 83.38 504 VAL A CA 1
ATOM 3772 C C . VAL A 1 504 ? -3.197 -6.131 -9.402 1.00 83.38 504 VAL A C 1
ATOM 3774 O O . VAL A 1 504 ? -3.029 -5.230 -10.219 1.00 83.38 504 VAL A O 1
ATOM 3777 N N . THR A 1 505 ? -4.363 -6.311 -8.777 1.00 86.06 505 THR A N 1
ATOM 3778 C CA . THR A 1 505 ? -5.528 -5.446 -9.009 1.00 86.06 505 THR A CA 1
ATOM 3779 C C . THR A 1 505 ? -5.229 -4.007 -8.595 1.00 86.06 505 THR A C 1
ATOM 3781 O O . THR A 1 505 ? -5.553 -3.080 -9.330 1.00 86.06 505 THR A O 1
ATOM 3784 N N . LEU A 1 506 ? -4.582 -3.818 -7.448 1.00 86.94 506 LEU A N 1
ATOM 3785 C CA . LEU A 1 506 ? -4.177 -2.518 -6.935 1.00 86.94 506 LEU A CA 1
ATOM 3786 C C . LEU A 1 506 ? -3.203 -1.821 -7.887 1.00 86.94 506 LEU A C 1
ATOM 3788 O O . LEU A 1 506 ? -3.437 -0.677 -8.258 1.00 86.94 506 LEU A O 1
ATOM 3792 N N . ILE A 1 507 ? -2.142 -2.513 -8.307 1.00 84.81 507 ILE A N 1
ATOM 3793 C CA . ILE A 1 507 ? -1.119 -1.964 -9.205 1.00 84.81 507 ILE A CA 1
ATOM 3794 C C . ILE A 1 507 ? -1.717 -1.633 -10.571 1.00 84.81 507 ILE A C 1
ATOM 3796 O O . ILE A 1 507 ? -1.442 -0.559 -11.095 1.00 84.81 507 ILE A O 1
ATOM 3800 N N . ARG A 1 508 ? -2.585 -2.495 -11.118 1.00 83.56 508 ARG A N 1
ATOM 3801 C CA . ARG A 1 508 ? -3.300 -2.226 -12.374 1.00 83.56 508 ARG A CA 1
ATOM 3802 C C . ARG A 1 508 ? -4.162 -0.975 -12.271 1.00 83.56 508 ARG A C 1
ATOM 3804 O O . ARG A 1 508 ? -4.013 -0.077 -13.087 1.00 83.56 508 ARG A O 1
ATOM 3811 N N . ASN A 1 509 ? -4.979 -0.863 -11.225 1.00 84.62 509 ASN A N 1
ATOM 3812 C CA . ASN A 1 509 ? -5.794 0.333 -11.024 1.00 84.62 509 ASN A CA 1
ATOM 3813 C C . ASN A 1 509 ? -4.943 1.581 -10.765 1.00 84.62 509 ASN A C 1
ATOM 3815 O O . ASN A 1 509 ? -5.321 2.657 -11.214 1.00 84.62 509 ASN A O 1
ATOM 3819 N N . LEU A 1 510 ? -3.809 1.470 -10.066 1.00 80.31 510 LEU A N 1
ATOM 3820 C CA . LEU A 1 510 ? -2.873 2.582 -9.891 1.00 80.31 510 LEU A CA 1
ATOM 3821 C C . LEU A 1 510 ? -2.320 3.022 -11.251 1.00 80.31 510 LEU A C 1
ATOM 3823 O O . LEU A 1 510 ? -2.483 4.182 -11.607 1.00 80.31 510 LEU A O 1
ATOM 3827 N N . ILE A 1 511 ? -1.758 2.105 -12.040 1.00 77.81 511 ILE A N 1
ATOM 3828 C CA . ILE A 1 511 ? -1.250 2.366 -13.397 1.00 77.81 511 ILE A CA 1
ATOM 3829 C C . ILE A 1 511 ? -2.309 3.024 -14.285 1.00 77.81 511 ILE A C 1
ATOM 3831 O O . ILE A 1 511 ? -2.023 4.051 -14.901 1.00 77.81 511 ILE A O 1
ATOM 3835 N N . ASP A 1 512 ? -3.534 2.497 -14.281 1.00 79.19 512 ASP A N 1
ATOM 3836 C CA . ASP A 1 512 ? -4.654 3.043 -15.050 1.00 79.19 512 ASP A CA 1
ATOM 3837 C C . ASP A 1 512 ? -5.044 4.447 -14.560 1.00 79.19 512 ASP A C 1
ATOM 3839 O O . ASP A 1 512 ? -5.274 5.354 -15.359 1.00 79.19 512 ASP A O 1
ATOM 3843 N N . THR A 1 513 ? -5.084 4.664 -13.241 1.00 79.12 513 THR A N 1
ATOM 3844 C CA . THR A 1 513 ? -5.470 5.955 -12.645 1.00 79.12 513 THR A CA 1
ATOM 3845 C C . THR A 1 513 ? -4.402 7.029 -12.864 1.00 79.12 513 THR A C 1
ATOM 3847 O O . THR A 1 513 ? -4.739 8.203 -13.047 1.00 79.12 513 THR A O 1
ATOM 3850 N N . TYR A 1 514 ? -3.125 6.637 -12.881 1.00 77.00 514 TYR A N 1
ATOM 3851 C CA . TYR A 1 514 ? -1.989 7.493 -13.234 1.00 77.00 514 TYR A CA 1
ATOM 3852 C C . TYR A 1 514 ? -1.794 7.641 -14.748 1.00 77.00 514 TYR A C 1
ATOM 3854 O O . TYR A 1 514 ? -0.917 8.398 -15.154 1.00 77.00 514 TYR A O 1
ATOM 3862 N N . HIS A 1 515 ? -2.606 6.962 -15.568 1.00 76.94 515 HIS A N 1
ATOM 3863 C CA . HIS A 1 515 ? -2.480 6.930 -17.025 1.00 76.94 515 HIS A CA 1
ATOM 3864 C C . HIS A 1 515 ? -1.064 6.568 -17.493 1.00 76.94 515 HIS A C 1
ATOM 3866 O O . HIS A 1 515 ? -0.565 7.113 -18.471 1.00 76.94 515 HIS A O 1
ATOM 3872 N N . LEU A 1 516 ? -0.385 5.642 -16.804 1.00 77.25 516 LEU A N 1
ATOM 3873 C CA . LEU A 1 516 ? 0.945 5.197 -17.246 1.00 77.25 516 LEU A CA 1
ATOM 3874 C C . LEU A 1 516 ? 0.883 4.484 -18.607 1.00 77.25 516 LEU A C 1
ATOM 3876 O O . LEU A 1 516 ? 1.876 4.462 -19.330 1.00 77.25 516 LEU A O 1
ATOM 3880 N N . SER A 1 517 ? -0.291 3.978 -18.991 1.00 75.38 517 SER A N 1
ATOM 3881 C CA . SER A 1 517 ? -0.570 3.497 -20.344 1.00 75.38 517 SER A CA 1
ATOM 3882 C C . SER A 1 517 ? -0.501 4.586 -21.412 1.00 75.38 517 SER A C 1
ATOM 3884 O O . SER A 1 517 ? -0.091 4.274 -22.524 1.00 75.38 517 SER A O 1
ATOM 3886 N N . ASP A 1 518 ? -0.788 5.852 -21.090 1.00 77.38 518 ASP A N 1
ATOM 3887 C CA . ASP A 1 518 ? -0.601 6.975 -22.025 1.00 77.38 518 ASP A CA 1
ATOM 3888 C C . ASP A 1 518 ? 0.888 7.231 -22.309 1.00 77.38 518 ASP A C 1
ATOM 3890 O O . ASP A 1 518 ? 1.236 7.840 -23.316 1.00 77.38 518 ASP A O 1
ATOM 3894 N N . LEU A 1 519 ? 1.784 6.760 -21.431 1.00 76.75 519 LEU A N 1
ATOM 3895 C CA . LEU A 1 519 ? 3.223 6.757 -21.693 1.00 76.75 519 LEU A CA 1
ATOM 3896 C C . LEU A 1 519 ? 3.658 5.552 -22.542 1.00 76.75 519 LEU A C 1
ATOM 3898 O O . LEU A 1 519 ? 4.799 5.531 -22.987 1.00 76.75 519 LEU A O 1
ATOM 3902 N N . GLY A 1 520 ? 2.790 4.562 -22.771 1.00 76.88 520 GLY A N 1
ATOM 3903 C CA . GLY A 1 520 ? 3.100 3.307 -23.468 1.00 76.88 520 GLY A CA 1
ATOM 3904 C C . GLY A 1 520 ? 3.419 2.126 -22.539 1.00 76.88 520 GLY A C 1
ATOM 3905 O O . GLY A 1 520 ? 3.745 1.039 -23.017 1.00 76.88 520 GLY A O 1
ATOM 3906 N N . PHE A 1 521 ? 3.324 2.293 -21.212 1.00 82.88 521 PHE A N 1
ATOM 3907 C CA . PHE A 1 521 ? 3.541 1.194 -20.266 1.00 82.88 521 PHE A CA 1
ATOM 3908 C C . PHE A 1 521 ? 2.292 0.329 -20.101 1.00 82.88 521 PHE A C 1
ATOM 3910 O O . PHE A 1 521 ? 1.198 0.824 -19.835 1.00 82.88 521 PHE A O 1
ATOM 3917 N N . HIS A 1 522 ? 2.466 -0.987 -20.151 1.00 82.75 522 HIS A N 1
ATOM 3918 C CA . HIS A 1 522 ? 1.409 -1.942 -19.835 1.00 82.75 522 HIS A CA 1
ATOM 3919 C C . HIS A 1 522 ? 1.922 -3.038 -18.901 1.00 82.75 522 HIS A C 1
ATOM 3921 O O . HIS A 1 522 ? 3.118 -3.308 -18.806 1.00 82.75 522 HIS A O 1
ATOM 3927 N N . LEU A 1 523 ? 0.999 -3.648 -18.163 1.00 82.75 523 LEU A N 1
ATOM 3928 C CA . LEU A 1 523 ? 1.320 -4.707 -17.215 1.00 82.75 523 LEU A CA 1
ATOM 3929 C C . LEU A 1 523 ? 1.385 -6.069 -17.896 1.00 82.75 523 LEU A C 1
ATOM 3931 O O . LEU A 1 523 ? 0.519 -6.398 -18.704 1.00 82.75 523 LEU A O 1
ATOM 3935 N N . SER A 1 524 ? 2.343 -6.887 -17.468 1.00 78.69 524 SER A N 1
ATOM 3936 C CA . SER A 1 524 ? 2.366 -8.319 -17.756 1.00 78.69 524 SER A CA 1
ATOM 3937 C C . SER A 1 524 ? 1.100 -9.021 -17.253 1.00 78.69 524 SER A C 1
ATOM 3939 O O . SER A 1 524 ? 0.625 -8.768 -16.140 1.00 78.69 524 SER A O 1
ATOM 3941 N N . ASP A 1 525 ? 0.593 -9.964 -18.047 1.00 71.38 525 ASP A N 1
ATOM 3942 C CA . ASP A 1 525 ? -0.456 -10.898 -17.624 1.00 71.38 525 ASP A CA 1
ATOM 3943 C C . ASP A 1 525 ? 0.095 -12.020 -16.718 1.00 71.38 525 ASP A C 1
ATOM 3945 O O . ASP A 1 525 ? -0.660 -12.659 -15.977 1.00 71.38 525 ASP A O 1
ATOM 3949 N N . GLU A 1 526 ? 1.412 -12.253 -16.733 1.00 71.56 526 GLU A N 1
ATOM 3950 C CA . GLU A 1 526 ? 2.086 -13.273 -15.928 1.00 71.56 526 GLU A CA 1
ATOM 3951 C C . GLU A 1 526 ? 2.518 -12.709 -14.568 1.00 71.56 526 GLU A C 1
ATOM 3953 O O . GLU A 1 526 ? 3.528 -12.022 -14.446 1.00 71.56 526 GLU A O 1
ATOM 3958 N N . VAL A 1 527 ? 1.741 -13.021 -13.525 1.00 73.56 527 VAL A N 1
ATOM 3959 C CA . VAL A 1 527 ? 1.919 -12.463 -12.166 1.00 73.56 527 VAL A CA 1
ATOM 3960 C C . VAL A 1 527 ? 2.250 -13.499 -11.085 1.00 73.56 527 VAL A C 1
ATOM 3962 O O . VAL A 1 527 ? 2.419 -13.153 -9.915 1.00 73.56 527 VAL A O 1
ATOM 3965 N N . ALA A 1 528 ? 2.310 -14.781 -11.456 1.00 67.06 528 ALA A N 1
ATOM 3966 C CA . ALA A 1 528 ? 2.398 -15.895 -10.510 1.00 67.06 528 ALA A CA 1
ATOM 3967 C C . ALA A 1 528 ? 3.797 -16.082 -9.893 1.00 67.06 528 ALA A C 1
ATOM 3969 O O . ALA A 1 528 ? 3.885 -16.455 -8.725 1.00 67.06 528 ALA A O 1
ATOM 3970 N N . ASP A 1 529 ? 4.861 -15.783 -10.643 1.00 75.19 529 ASP A N 1
ATOM 3971 C CA . ASP A 1 529 ? 6.257 -16.041 -10.247 1.00 75.19 529 ASP A CA 1
ATOM 3972 C C . ASP A 1 529 ? 7.015 -14.762 -9.837 1.00 75.19 529 ASP A C 1
ATOM 3974 O O . ASP A 1 529 ? 8.246 -14.711 -9.880 1.00 75.19 529 ASP A O 1
ATOM 3978 N N . ILE A 1 530 ? 6.278 -13.718 -9.440 1.00 84.06 530 ILE A N 1
ATOM 3979 C CA . ILE A 1 530 ? 6.858 -12.423 -9.077 1.00 84.06 530 ILE A CA 1
ATOM 3980 C C . ILE A 1 530 ? 7.382 -12.422 -7.639 1.00 84.06 530 ILE A C 1
ATOM 3982 O O . ILE A 1 530 ? 6.654 -12.755 -6.700 1.00 84.06 530 ILE A O 1
ATOM 3986 N N . ASP A 1 531 ? 8.629 -11.976 -7.458 1.00 87.00 531 ASP A N 1
ATOM 3987 C CA . ASP A 1 531 ? 9.173 -11.626 -6.138 1.00 87.00 531 ASP A CA 1
ATOM 3988 C C . ASP A 1 531 ? 8.660 -10.239 -5.730 1.00 87.00 531 ASP A C 1
ATOM 3990 O O . ASP A 1 531 ? 9.263 -9.213 -6.043 1.00 87.00 531 ASP A O 1
ATOM 3994 N N . TRP A 1 532 ? 7.499 -10.216 -5.077 1.00 86.69 532 TRP A N 1
ATOM 3995 C CA . TRP A 1 532 ? 6.742 -8.994 -4.815 1.00 86.69 532 TRP A CA 1
ATOM 3996 C C . TRP A 1 532 ? 7.443 -7.983 -3.911 1.00 86.69 532 TRP A C 1
ATOM 3998 O O . TRP A 1 532 ? 7.274 -6.785 -4.128 1.00 86.69 532 TRP A O 1
ATOM 4008 N N . ASP A 1 533 ? 8.250 -8.428 -2.948 1.00 85.19 533 ASP A N 1
ATOM 4009 C CA . ASP A 1 533 ? 8.998 -7.502 -2.094 1.00 85.19 533 ASP A CA 1
ATOM 4010 C C . ASP A 1 533 ? 10.023 -6.714 -2.920 1.00 85.19 533 ASP A C 1
ATOM 4012 O O . ASP A 1 533 ? 10.085 -5.486 -2.835 1.00 85.19 533 ASP A O 1
ATOM 4016 N N . GLN A 1 534 ? 10.779 -7.404 -3.784 1.00 90.19 534 GLN A N 1
ATOM 4017 C CA . GLN A 1 534 ? 11.713 -6.743 -4.699 1.00 90.19 534 GLN A CA 1
ATOM 4018 C C . GLN A 1 534 ? 10.996 -5.963 -5.799 1.00 90.19 534 GLN A C 1
ATOM 4020 O O . GLN A 1 534 ? 11.475 -4.911 -6.222 1.00 90.19 534 GLN A O 1
ATOM 4025 N N . GLU A 1 535 ? 9.869 -6.470 -6.292 1.00 91.06 535 GLU A N 1
ATOM 4026 C CA . GLU A 1 535 ? 9.122 -5.828 -7.368 1.00 91.06 535 GLU A CA 1
ATOM 4027 C C . GLU A 1 535 ? 8.535 -4.488 -6.926 1.00 91.06 535 GLU A C 1
ATOM 4029 O O . GLU A 1 535 ? 8.594 -3.524 -7.684 1.00 91.06 535 GLU A O 1
ATOM 4034 N N . VAL A 1 536 ? 8.055 -4.368 -5.685 1.00 90.69 536 VAL A N 1
ATOM 4035 C CA . VAL A 1 536 ? 7.594 -3.079 -5.149 1.00 90.69 536 VAL A CA 1
ATOM 4036 C C . VAL A 1 536 ? 8.724 -2.055 -5.070 1.00 90.69 536 VAL A C 1
ATOM 4038 O O . VAL A 1 536 ? 8.511 -0.891 -5.419 1.00 90.69 536 VAL A O 1
ATOM 4041 N N . ASP A 1 537 ? 9.930 -2.465 -4.671 1.00 92.44 537 ASP A N 1
ATOM 4042 C CA . ASP A 1 537 ? 11.099 -1.577 -4.684 1.00 92.44 537 ASP A CA 1
ATOM 4043 C C . ASP A 1 537 ? 11.439 -1.130 -6.113 1.00 92.44 537 ASP A C 1
ATOM 4045 O O . ASP A 1 537 ? 11.640 0.059 -6.357 1.00 92.44 537 ASP A O 1
ATOM 4049 N N . ARG A 1 538 ? 11.396 -2.051 -7.083 1.00 93.31 538 ARG A N 1
ATOM 4050 C CA . ARG A 1 538 ? 11.642 -1.747 -8.503 1.00 93.31 538 ARG A CA 1
ATOM 4051 C C . ARG A 1 538 ? 10.591 -0.802 -9.087 1.00 93.31 538 ARG A C 1
ATOM 4053 O O . ARG A 1 538 ? 10.959 0.148 -9.768 1.00 93.31 538 ARG A O 1
ATOM 4060 N N . LEU A 1 539 ? 9.305 -1.009 -8.798 1.00 90.25 539 LEU A N 1
ATOM 4061 C CA . LEU A 1 539 ? 8.226 -0.100 -9.212 1.00 90.25 539 LEU A CA 1
ATOM 4062 C C . LEU A 1 539 ? 8.389 1.292 -8.589 1.00 90.25 539 LEU A C 1
ATOM 4064 O O . LEU A 1 539 ? 8.165 2.302 -9.254 1.00 90.25 539 LEU A O 1
ATOM 4068 N N . THR A 1 540 ? 8.815 1.349 -7.325 1.00 91.38 540 THR A N 1
ATOM 4069 C CA . THR A 1 540 ? 9.108 2.613 -6.640 1.00 91.38 540 THR A CA 1
ATOM 4070 C C . THR A 1 540 ? 10.277 3.342 -7.311 1.00 91.38 540 THR A C 1
ATOM 4072 O O . THR A 1 540 ? 10.201 4.548 -7.544 1.00 91.38 540 THR A O 1
ATOM 4075 N N . ASP A 1 541 ? 11.344 2.625 -7.665 1.00 93.19 541 ASP A N 1
ATOM 4076 C CA . ASP A 1 541 ? 12.506 3.194 -8.353 1.00 93.19 541 ASP A CA 1
ATOM 4077 C C . ASP A 1 541 ? 12.179 3.660 -9.775 1.00 93.19 541 ASP A C 1
ATOM 4079 O O . ASP A 1 541 ? 12.645 4.725 -10.187 1.00 93.19 541 ASP A O 1
ATOM 4083 N N . ILE A 1 542 ? 11.333 2.922 -10.503 1.00 91.25 542 ILE A N 1
ATOM 4084 C CA . ILE A 1 542 ? 10.791 3.357 -11.798 1.00 91.25 542 ILE A CA 1
ATOM 4085 C C . ILE A 1 542 ? 10.049 4.676 -11.627 1.00 91.25 542 ILE A C 1
ATOM 4087 O O . ILE A 1 542 ? 10.311 5.619 -12.366 1.00 91.25 542 ILE A O 1
ATOM 4091 N N . LEU A 1 543 ? 9.171 4.782 -10.629 1.00 89.38 543 LEU A N 1
ATOM 4092 C CA . LEU A 1 543 ? 8.423 6.007 -10.383 1.00 89.38 543 LEU A CA 1
ATOM 4093 C C . LEU A 1 543 ? 9.340 7.191 -10.033 1.00 89.38 543 LEU A C 1
ATOM 4095 O O . LEU A 1 543 ? 9.121 8.292 -10.537 1.00 89.38 543 LEU A O 1
ATOM 4099 N N . ARG A 1 544 ? 10.383 6.973 -9.219 1.00 92.62 544 ARG A N 1
ATOM 4100 C CA . ARG A 1 544 ? 11.411 7.993 -8.935 1.00 92.62 544 ARG A CA 1
ATOM 4101 C C . ARG A 1 544 ? 12.138 8.422 -10.203 1.00 92.62 544 ARG A C 1
ATOM 4103 O O . ARG A 1 544 ? 12.236 9.612 -10.467 1.00 92.62 544 ARG A O 1
ATOM 4110 N N . THR A 1 545 ? 12.568 7.461 -11.016 1.00 91.38 545 THR A N 1
ATOM 4111 C CA . THR A 1 545 ? 13.286 7.732 -12.268 1.00 91.38 545 THR A CA 1
ATOM 4112 C C . THR A 1 545 ? 12.401 8.499 -13.247 1.00 91.38 545 THR A C 1
ATOM 4114 O O . THR A 1 545 ? 12.819 9.514 -13.791 1.00 91.38 545 THR A O 1
ATOM 4117 N N . LEU A 1 546 ? 11.143 8.087 -13.425 1.00 88.12 546 LEU A N 1
ATOM 4118 C CA . LEU A 1 546 ? 10.191 8.827 -14.251 1.00 88.12 546 LEU A CA 1
ATOM 4119 C C . LEU A 1 546 ? 10.004 10.253 -13.728 1.00 88.12 546 LEU A C 1
ATOM 4121 O O . LEU A 1 546 ? 10.020 11.179 -14.530 1.00 88.12 546 LEU A O 1
ATOM 4125 N N . LYS A 1 547 ? 9.887 10.435 -12.405 1.00 89.06 547 LYS A N 1
ATOM 4126 C CA . LYS A 1 547 ? 9.754 11.746 -11.753 1.00 89.06 547 LYS A CA 1
ATOM 4127 C C . LYS A 1 547 ? 10.967 12.653 -11.987 1.00 89.06 547 LYS A C 1
ATOM 4129 O O . LYS A 1 547 ? 10.775 13.834 -12.281 1.00 89.06 547 LYS A O 1
ATOM 4134 N N . ASP A 1 548 ? 12.176 12.102 -11.911 1.00 89.44 548 ASP A N 1
ATOM 4135 C CA . ASP A 1 548 ? 13.437 12.817 -12.145 1.00 89.44 548 ASP A CA 1
ATOM 4136 C C . ASP A 1 548 ? 13.611 13.247 -13.613 1.00 89.44 548 ASP A C 1
ATOM 4138 O O . ASP A 1 548 ? 14.261 14.257 -13.881 1.00 89.44 548 ASP A O 1
ATOM 4142 N N . HIS A 1 549 ? 12.966 12.539 -14.547 1.00 86.25 549 HIS A N 1
ATOM 4143 C CA . HIS A 1 549 ? 12.997 12.818 -15.987 1.00 86.25 549 HIS A CA 1
ATOM 4144 C C . HIS A 1 549 ? 11.646 13.271 -16.558 1.00 86.25 549 HIS A C 1
ATOM 4146 O O . HIS A 1 549 ? 11.409 13.146 -17.754 1.00 86.25 549 HIS A O 1
ATOM 4152 N N . LEU A 1 550 ? 10.727 13.811 -15.749 1.00 85.12 550 LEU A N 1
ATOM 4153 C CA . LEU A 1 550 ? 9.380 14.168 -16.230 1.00 85.12 550 LEU A CA 1
ATOM 4154 C C . LEU A 1 550 ? 9.376 15.189 -17.369 1.00 85.12 550 LEU A C 1
ATOM 4156 O O . LEU A 1 550 ? 8.437 15.233 -18.159 1.00 85.12 550 LEU A O 1
ATOM 4160 N N . ASP A 1 551 ? 10.383 16.053 -17.431 1.00 82.38 551 ASP A N 1
ATOM 4161 C CA . ASP A 1 551 ? 10.475 17.095 -18.442 1.00 82.38 551 ASP A CA 1
ATOM 4162 C C . ASP A 1 551 ? 10.790 16.550 -19.838 1.00 82.38 551 ASP A C 1
ATOM 4164 O O . ASP A 1 551 ? 10.499 17.247 -20.815 1.00 82.38 551 ASP A O 1
ATOM 4168 N N . VAL A 1 552 ? 11.308 15.319 -19.930 1.00 82.38 552 VAL A N 1
ATOM 4169 C CA . VAL A 1 552 ? 11.511 14.608 -21.197 1.00 82.38 552 VAL A CA 1
ATOM 4170 C C . VAL A 1 552 ? 10.200 14.105 -21.789 1.00 82.38 552 VAL A C 1
ATOM 4172 O O . VAL A 1 552 ? 10.208 13.694 -22.940 1.00 82.38 552 VAL A O 1
ATOM 4175 N N . PHE A 1 553 ? 9.079 14.162 -21.067 1.00 81.62 553 PHE A N 1
ATOM 4176 C CA . PHE A 1 553 ? 7.754 13.839 -21.591 1.00 81.62 553 PHE A CA 1
ATOM 4177 C C . PHE A 1 553 ? 6.969 15.121 -21.913 1.00 81.62 553 PHE A C 1
ATOM 4179 O O . PHE A 1 553 ? 6.952 16.096 -21.157 1.00 81.62 553 PHE A O 1
ATOM 4186 N N . GLY A 1 554 ? 6.319 15.133 -23.074 1.00 77.56 554 GLY A N 1
ATOM 4187 C CA . GLY A 1 554 ? 5.330 16.127 -23.465 1.00 77.56 554 GLY A CA 1
ATOM 4188 C C . GLY A 1 554 ? 4.017 15.956 -22.699 1.00 77.56 554 GLY A C 1
ATOM 4189 O O . GLY A 1 554 ? 3.796 14.968 -22.002 1.00 77.56 554 GLY A O 1
ATOM 4190 N N . ALA A 1 555 ? 3.112 16.928 -22.841 1.00 71.69 555 ALA A N 1
ATOM 4191 C CA . ALA A 1 555 ? 1.783 16.854 -22.222 1.00 71.69 555 ALA A CA 1
ATOM 4192 C C . ALA A 1 555 ? 0.923 15.701 -22.779 1.00 71.69 555 ALA A C 1
ATOM 4194 O O . ALA A 1 555 ? -0.034 15.285 -22.136 1.00 71.69 555 ALA A O 1
ATOM 4195 N N . ASP A 1 556 ? 1.270 15.204 -23.966 1.00 74.50 556 ASP A N 1
ATOM 4196 C CA . ASP A 1 556 ? 0.690 14.044 -24.640 1.00 74.50 556 ASP A CA 1
ATOM 4197 C C . ASP A 1 556 ? 1.322 12.709 -24.210 1.00 74.50 556 ASP A C 1
ATOM 4199 O O . ASP A 1 556 ? 0.999 11.681 -24.792 1.00 74.50 556 ASP A O 1
ATOM 4203 N N . GLY A 1 557 ? 2.237 12.712 -23.232 1.00 73.75 557 GLY A N 1
ATOM 4204 C CA . GLY A 1 557 ? 2.912 11.502 -22.754 1.00 73.75 557 GLY A CA 1
ATOM 4205 C C . GLY A 1 557 ? 4.009 10.979 -23.684 1.00 73.75 557 GLY A C 1
ATOM 4206 O O . GLY A 1 557 ? 4.663 9.988 -23.362 1.00 73.75 557 GLY A O 1
ATOM 4207 N N . LYS A 1 558 ? 4.263 11.655 -24.812 1.00 80.69 558 LYS A N 1
ATOM 4208 C CA . LYS A 1 558 ? 5.329 11.291 -25.749 1.00 80.69 558 LYS A CA 1
ATOM 4209 C C . LYS A 1 558 ? 6.642 11.966 -25.387 1.00 80.69 558 LYS A C 1
ATOM 4211 O O . LYS A 1 558 ? 6.647 13.078 -24.863 1.00 80.69 558 LYS A O 1
ATOM 4216 N N . PHE A 1 559 ? 7.776 11.354 -25.713 1.00 80.12 559 PHE A N 1
ATOM 4217 C CA . PHE A 1 559 ? 9.069 11.984 -25.480 1.00 80.12 559 PHE A CA 1
ATOM 4218 C C . PHE A 1 559 ? 9.172 13.351 -26.163 1.00 80.12 559 PHE A C 1
ATOM 4220 O O . PHE A 1 559 ? 8.722 13.555 -27.285 1.00 80.12 559 PHE A O 1
ATOM 4227 N N . ASN A 1 560 ? 9.824 14.309 -25.528 1.00 78.12 560 ASN A N 1
ATOM 4228 C CA . ASN A 1 560 ? 10.150 15.603 -26.090 1.00 78.12 560 ASN A CA 1
ATOM 4229 C C . ASN A 1 560 ? 11.547 15.520 -26.710 1.00 78.12 560 ASN A C 1
ATOM 4231 O O . ASN A 1 560 ? 12.532 15.367 -25.991 1.00 78.12 560 ASN A O 1
ATOM 4235 N N . ALA A 1 561 ? 11.637 15.624 -28.038 1.00 70.00 561 ALA A N 1
ATOM 4236 C CA . ALA A 1 561 ? 12.903 15.441 -28.745 1.00 70.00 561 ALA A CA 1
ATOM 4237 C C . ALA A 1 561 ? 13.978 16.475 -28.381 1.00 70.00 561 ALA A C 1
ATOM 4239 O O . ALA A 1 561 ? 15.160 16.161 -28.466 1.00 70.00 561 ALA A O 1
ATOM 4240 N N . ASP A 1 562 ? 13.577 17.666 -27.929 1.00 72.50 562 ASP A N 1
ATOM 4241 C CA . ASP A 1 562 ? 14.507 18.733 -27.550 1.00 72.50 562 ASP A CA 1
ATOM 4242 C C . ASP A 1 562 ? 15.095 18.543 -26.142 1.00 72.50 562 ASP A C 1
ATOM 4244 O O . ASP A 1 562 ? 16.060 19.215 -25.778 1.00 72.50 562 ASP A O 1
ATOM 4248 N N . LYS A 1 563 ? 14.487 17.673 -25.326 1.00 78.25 563 LYS A N 1
ATOM 4249 C CA . LYS A 1 563 ? 14.854 17.458 -23.917 1.00 78.25 563 LYS A CA 1
ATOM 4250 C C . LYS A 1 563 ? 15.323 16.042 -23.612 1.00 78.25 563 LYS A C 1
ATOM 4252 O O . LYS A 1 563 ? 16.010 15.845 -22.619 1.00 78.25 563 LYS A O 1
ATOM 4257 N N . LEU A 1 564 ? 14.933 15.071 -24.434 1.00 79.81 564 LEU A N 1
ATOM 4258 C CA . LEU A 1 564 ? 15.369 13.691 -24.297 1.00 79.81 564 LEU A CA 1
ATOM 4259 C C . LEU A 1 564 ? 16.843 13.569 -24.699 1.00 79.81 564 LEU A C 1
ATOM 4261 O O . LEU A 1 564 ? 17.191 13.832 -25.851 1.00 79.81 564 LEU A O 1
ATOM 4265 N N . ASP A 1 565 ? 17.680 13.130 -23.764 1.00 78.38 565 ASP A N 1
ATOM 4266 C CA . ASP A 1 565 ? 19.091 12.824 -23.980 1.00 78.38 565 ASP A CA 1
ATOM 4267 C C . ASP A 1 565 ? 19.394 11.333 -23.745 1.00 78.38 565 ASP A C 1
ATOM 4269 O O . ASP A 1 565 ? 18.530 10.544 -23.343 1.00 78.38 565 ASP A O 1
ATOM 4273 N N . SER A 1 566 ? 20.634 10.936 -24.038 1.00 81.94 566 SER A N 1
ATOM 4274 C CA . SER A 1 566 ? 21.106 9.559 -23.855 1.00 81.94 566 SER A CA 1
ATOM 4275 C C . SER A 1 566 ? 20.936 9.060 -22.424 1.00 81.94 566 SER A C 1
ATOM 4277 O O . SER A 1 566 ? 20.496 7.929 -22.215 1.00 81.94 566 SER A O 1
ATOM 4279 N N . GLN A 1 567 ? 21.228 9.913 -21.440 1.00 83.56 567 GLN A N 1
ATOM 4280 C CA . GLN A 1 567 ? 21.149 9.557 -20.030 1.00 83.56 567 GLN A CA 1
ATOM 4281 C C . GLN A 1 567 ? 19.705 9.286 -19.592 1.00 83.56 567 GLN A C 1
ATOM 4283 O O . GLN A 1 567 ? 19.462 8.297 -18.903 1.00 83.56 567 GLN A O 1
ATOM 4288 N N . GLY A 1 568 ? 18.745 10.112 -20.013 1.00 84.19 568 GLY A N 1
ATOM 4289 C CA . GLY A 1 568 ? 17.328 9.916 -19.710 1.00 84.19 568 GLY A CA 1
ATOM 4290 C C . GLY A 1 568 ? 16.782 8.610 -20.292 1.00 84.19 568 GLY A C 1
ATOM 4291 O O . GLY A 1 568 ? 16.107 7.859 -19.586 1.00 84.19 568 GLY A O 1
ATOM 4292 N N . ILE A 1 569 ? 17.126 8.290 -21.547 1.00 86.62 569 ILE A N 1
ATOM 4293 C CA . ILE A 1 569 ? 16.754 7.008 -22.175 1.00 86.62 569 ILE A CA 1
ATOM 4294 C C . ILE A 1 569 ? 17.368 5.841 -21.398 1.00 86.62 569 ILE A C 1
ATOM 4296 O O . ILE A 1 569 ? 16.654 4.903 -21.035 1.00 86.62 569 ILE A O 1
ATOM 4300 N N . GLU A 1 570 ? 18.672 5.902 -21.114 1.00 89.56 570 GLU A N 1
ATOM 4301 C CA . GLU A 1 570 ? 19.377 4.837 -20.401 1.00 89.56 570 GLU A CA 1
ATOM 4302 C C . GLU A 1 570 ? 18.758 4.580 -19.026 1.00 89.56 570 GLU A C 1
ATOM 4304 O O . GLU A 1 570 ? 18.476 3.430 -18.682 1.00 89.56 570 GLU A O 1
ATOM 4309 N N . GLN A 1 571 ? 18.506 5.637 -18.253 1.00 89.94 571 GLN A N 1
ATOM 4310 C CA . GLN A 1 571 ? 17.996 5.531 -16.890 1.00 89.94 571 GLN A CA 1
ATOM 4311 C C . GLN A 1 571 ? 16.557 5.002 -16.862 1.00 89.94 571 GLN A C 1
ATOM 4313 O O . GLN A 1 571 ? 16.286 4.058 -16.115 1.00 89.94 571 GLN A O 1
ATOM 4318 N N . VAL A 1 572 ? 15.661 5.518 -17.714 1.00 89.50 572 VAL A N 1
ATOM 4319 C CA . VAL A 1 572 ? 14.262 5.058 -17.786 1.00 89.50 572 VAL A CA 1
ATOM 4320 C C . VAL A 1 572 ? 14.184 3.598 -18.235 1.00 89.50 572 VAL A C 1
ATOM 4322 O O . VAL A 1 572 ? 13.568 2.780 -17.549 1.00 89.50 572 VAL A O 1
ATOM 4325 N N . VAL A 1 573 ? 14.845 3.232 -19.338 1.00 91.00 573 VAL A N 1
ATOM 4326 C CA . VAL A 1 573 ? 14.799 1.854 -19.859 1.00 91.00 573 VAL A CA 1
ATOM 4327 C C . VAL A 1 573 ? 15.464 0.884 -18.886 1.00 91.00 573 VAL A C 1
ATOM 4329 O O . VAL A 1 573 ? 14.915 -0.184 -18.613 1.00 91.00 573 VAL A O 1
ATOM 4332 N N . THR A 1 574 ? 16.600 1.259 -18.290 1.00 91.88 574 THR A N 1
ATOM 4333 C CA . THR A 1 574 ? 17.275 0.421 -17.290 1.00 91.88 574 THR A CA 1
ATOM 4334 C C . THR A 1 574 ? 16.399 0.199 -16.062 1.00 91.88 574 THR A C 1
ATOM 4336 O O . THR A 1 574 ? 16.309 -0.935 -15.592 1.00 91.88 574 THR A O 1
ATOM 4339 N N . ALA A 1 575 ? 15.731 1.235 -15.546 1.00 92.12 575 ALA A N 1
ATOM 4340 C CA . ALA A 1 575 ? 14.831 1.098 -14.404 1.00 92.12 575 ALA A CA 1
ATOM 4341 C C . ALA A 1 575 ? 13.662 0.154 -14.724 1.00 92.12 575 ALA A C 1
ATOM 4343 O O . ALA A 1 575 ? 13.424 -0.804 -13.986 1.00 92.12 575 ALA A O 1
ATOM 4344 N N . VAL A 1 576 ? 12.991 0.363 -15.861 1.00 91.44 576 VAL A N 1
ATOM 4345 C CA . VAL A 1 576 ? 11.835 -0.444 -16.280 1.00 91.44 576 VAL A CA 1
ATOM 4346 C C . VAL A 1 576 ? 12.232 -1.891 -16.582 1.00 91.44 576 VAL A C 1
ATOM 4348 O O . VAL A 1 576 ? 11.518 -2.814 -16.197 1.00 91.44 576 VAL A O 1
ATOM 4351 N N . SER A 1 577 ? 13.410 -2.121 -17.171 1.00 91.75 577 SER A N 1
ATOM 4352 C CA . SER A 1 577 ? 13.894 -3.468 -17.514 1.00 91.75 577 SER A CA 1
ATOM 4353 C C . SER A 1 577 ? 14.091 -4.388 -16.309 1.00 91.75 577 SER A C 1
ATOM 4355 O O . SER A 1 577 ? 14.089 -5.609 -16.454 1.00 91.75 577 SER A O 1
ATOM 4357 N N . ARG A 1 578 ? 14.249 -3.819 -15.107 1.00 91.94 578 ARG A N 1
ATOM 4358 C CA . ARG A 1 578 ? 14.401 -4.585 -13.865 1.00 91.94 578 ARG A CA 1
ATOM 4359 C C . ARG A 1 578 ? 13.064 -5.103 -13.336 1.00 91.94 578 ARG A C 1
ATOM 4361 O O . ARG A 1 578 ? 13.065 -6.088 -12.598 1.00 91.94 578 ARG A O 1
ATOM 4368 N N . SER A 1 579 ? 11.949 -4.454 -13.674 1.00 91.06 579 SER A N 1
ATOM 4369 C CA . SER A 1 579 ? 10.608 -4.835 -13.216 1.00 91.06 579 SER A CA 1
ATOM 4370 C C . SER A 1 579 ? 10.100 -6.055 -13.976 1.00 91.06 579 SER A C 1
ATOM 4372 O O . SER A 1 579 ? 10.105 -6.085 -15.204 1.00 91.06 579 SER A O 1
ATOM 4374 N N . GLN A 1 580 ? 9.623 -7.062 -13.251 1.00 89.19 580 GLN A N 1
ATOM 4375 C CA . GLN A 1 580 ? 9.000 -8.240 -13.862 1.00 89.19 580 GLN A CA 1
ATOM 4376 C C . GLN A 1 580 ? 7.610 -7.922 -14.434 1.00 89.19 580 GLN A C 1
ATOM 4378 O O . GLN A 1 580 ? 7.180 -8.569 -15.385 1.00 89.19 580 GLN A O 1
ATOM 4383 N N . LEU A 1 581 ? 6.928 -6.905 -13.896 1.00 87.69 581 LEU A N 1
ATOM 4384 C CA . LEU A 1 581 ? 5.613 -6.468 -14.365 1.00 87.69 581 LEU A CA 1
ATOM 4385 C C . LEU A 1 581 ? 5.658 -5.579 -15.603 1.00 87.69 581 LEU A C 1
ATOM 4387 O O . LEU A 1 581 ? 4.795 -5.725 -16.464 1.00 87.69 581 LEU A O 1
ATOM 4391 N N . LEU A 1 582 ? 6.607 -4.642 -15.666 1.00 88.69 582 LEU A N 1
ATOM 4392 C CA . LEU A 1 582 ? 6.644 -3.604 -16.700 1.00 88.69 582 LEU A CA 1
ATOM 4393 C C . LEU A 1 582 ? 7.660 -3.885 -17.808 1.00 88.69 582 LEU A C 1
ATOM 4395 O O . LEU A 1 582 ? 7.463 -3.398 -18.919 1.00 88.69 582 LEU A O 1
ATOM 4399 N N . SER A 1 583 ? 8.710 -4.681 -17.568 1.00 89.69 583 SER A N 1
ATOM 4400 C CA . SER A 1 583 ? 9.695 -4.988 -18.620 1.00 89.69 583 SER A CA 1
ATOM 4401 C C . SER A 1 583 ? 9.103 -5.609 -19.892 1.00 89.69 583 SER A C 1
ATOM 4403 O O . SER A 1 583 ? 9.608 -5.263 -20.962 1.00 89.69 583 SER A O 1
ATOM 4405 N N . PRO A 1 584 ? 8.020 -6.421 -19.860 1.00 88.56 584 PRO A N 1
ATOM 4406 C CA . PRO A 1 584 ? 7.406 -6.918 -21.092 1.00 88.56 584 PRO A CA 1
ATOM 4407 C C . PRO A 1 584 ? 6.829 -5.815 -21.986 1.00 88.56 584 PRO A C 1
ATOM 4409 O O . PRO A 1 584 ? 6.702 -6.031 -23.185 1.00 88.56 584 PRO A O 1
ATOM 4412 N N . SER A 1 585 ? 6.542 -4.630 -21.430 1.00 88.44 585 SER A N 1
ATOM 4413 C CA . SER A 1 585 ? 6.044 -3.481 -22.192 1.00 88.44 585 SER A CA 1
ATOM 4414 C C . SER A 1 585 ? 7.121 -2.637 -22.864 1.00 88.44 585 SER A C 1
ATOM 4416 O O . SER A 1 585 ? 6.793 -1.784 -23.684 1.00 88.44 585 SER A O 1
ATOM 4418 N N . LEU A 1 586 ? 8.404 -2.875 -22.565 1.00 89.94 586 LEU A N 1
ATOM 4419 C CA . LEU A 1 586 ? 9.508 -2.094 -23.129 1.00 89.94 586 LEU A CA 1
ATOM 4420 C C . LEU A 1 586 ? 9.547 -2.058 -24.664 1.00 89.94 586 LEU A C 1
ATOM 4422 O O . LEU A 1 586 ? 9.796 -0.974 -25.192 1.00 89.94 586 LEU A O 1
ATOM 4426 N N . PRO A 1 587 ? 9.317 -3.167 -25.401 1.00 88.94 587 PRO A N 1
ATOM 4427 C CA . PRO A 1 587 ? 9.327 -3.125 -26.860 1.00 88.94 587 PRO A CA 1
ATOM 4428 C C . PRO A 1 587 ? 8.280 -2.168 -27.434 1.00 88.94 587 PRO A C 1
ATOM 4430 O O . PRO A 1 587 ? 8.615 -1.343 -28.283 1.00 88.94 587 PRO A O 1
ATOM 4433 N N . ASP A 1 588 ? 7.047 -2.243 -26.931 1.00 85.94 588 ASP A N 1
ATOM 4434 C CA . ASP A 1 588 ? 5.934 -1.415 -27.400 1.00 85.94 588 ASP A CA 1
ATOM 4435 C C . ASP A 1 588 ? 6.121 0.045 -26.973 1.00 85.94 588 ASP A C 1
ATOM 4437 O O . ASP A 1 588 ? 5.993 0.949 -27.798 1.00 85.94 588 ASP A O 1
ATOM 4441 N N . PHE A 1 589 ? 6.528 0.267 -25.717 1.00 86.88 589 PHE A N 1
ATOM 4442 C CA . PHE A 1 589 ? 6.893 1.585 -25.198 1.00 86.88 589 PHE A CA 1
ATOM 4443 C C . PHE A 1 589 ? 7.942 2.255 -26.094 1.00 86.88 589 PHE A C 1
ATOM 4445 O O . PHE A 1 589 ? 7.763 3.389 -26.525 1.00 86.88 589 PHE A O 1
ATOM 4452 N N . LEU A 1 590 ? 9.034 1.565 -26.431 1.00 88.31 590 LEU A N 1
ATOM 4453 C CA . LEU A 1 590 ? 10.097 2.152 -27.247 1.00 88.31 590 LEU A CA 1
ATOM 4454 C C . LEU A 1 590 ? 9.711 2.327 -28.722 1.00 88.31 590 LEU A C 1
ATOM 4456 O O . LEU A 1 590 ? 10.158 3.302 -29.334 1.00 88.31 590 LEU A O 1
ATOM 4460 N N . ASP A 1 591 ? 8.889 1.447 -29.305 1.00 85.00 591 ASP A N 1
ATOM 4461 C CA . ASP A 1 591 ? 8.405 1.645 -30.681 1.00 85.00 591 ASP A CA 1
ATOM 4462 C C . ASP A 1 591 ? 7.490 2.873 -30.789 1.00 85.00 591 ASP A C 1
ATOM 4464 O O . ASP A 1 591 ? 7.642 3.678 -31.713 1.00 85.00 591 ASP A O 1
ATOM 4468 N N . GLU A 1 592 ? 6.600 3.069 -29.812 1.00 84.06 592 GLU A N 1
ATOM 4469 C CA . GLU A 1 592 ? 5.701 4.225 -29.765 1.00 84.06 592 GLU A CA 1
ATOM 4470 C C . GLU A 1 592 ? 6.455 5.532 -29.474 1.00 84.06 592 GLU A C 1
ATOM 4472 O O . GLU A 1 592 ? 6.194 6.566 -30.096 1.00 84.06 592 GLU A O 1
ATOM 4477 N N . GLN A 1 593 ? 7.422 5.492 -28.555 1.00 83.12 593 GLN A N 1
ATOM 4478 C CA . GLN A 1 593 ? 8.125 6.687 -28.087 1.00 83.12 593 GLN A CA 1
ATOM 4479 C C . GLN A 1 593 ? 9.273 7.123 -29.010 1.00 83.12 593 GLN A C 1
ATOM 4481 O O . GLN A 1 593 ? 9.486 8.322 -29.220 1.00 83.12 593 GLN A O 1
ATOM 4486 N N . ILE A 1 594 ? 10.026 6.168 -29.569 1.00 82.62 594 ILE A N 1
ATOM 4487 C CA . ILE A 1 594 ? 11.230 6.427 -30.379 1.00 82.62 594 ILE A CA 1
ATOM 4488 C C . ILE A 1 594 ? 11.094 5.851 -31.794 1.00 82.62 594 ILE A C 1
ATOM 4490 O O . ILE A 1 594 ? 11.530 6.496 -32.752 1.00 82.62 594 ILE A O 1
ATOM 4494 N N . GLY A 1 595 ? 10.473 4.681 -31.960 1.00 82.06 595 GLY A N 1
ATOM 4495 C CA . GLY A 1 595 ? 10.378 3.975 -33.244 1.00 82.06 595 GLY A CA 1
ATOM 4496 C C . GLY A 1 595 ? 9.688 4.771 -34.356 1.00 82.06 595 GLY A C 1
ATOM 4497 O O . GLY A 1 595 ? 10.178 4.799 -35.488 1.00 82.06 595 GLY A O 1
ATOM 4498 N N . GLU A 1 596 ? 8.583 5.471 -34.071 1.00 75.94 596 GLU A N 1
ATOM 4499 C CA . GLU A 1 596 ? 7.936 6.373 -35.048 1.00 75.94 596 GLU A CA 1
ATOM 4500 C C . GLU A 1 596 ? 8.884 7.477 -35.546 1.00 75.94 596 GLU A C 1
ATOM 4502 O O . GLU A 1 596 ? 8.976 7.723 -36.749 1.00 75.94 596 GLU A O 1
ATOM 4507 N N . ARG A 1 597 ? 9.648 8.100 -34.644 1.00 77.31 597 ARG A N 1
ATOM 4508 C CA . ARG A 1 597 ? 10.563 9.205 -34.980 1.00 77.31 597 ARG A CA 1
ATOM 4509 C C . ARG A 1 597 ? 11.823 8.731 -35.684 1.00 77.31 597 ARG A C 1
ATOM 4511 O O . ARG A 1 597 ? 12.288 9.367 -36.625 1.00 77.31 597 ARG A O 1
ATOM 4518 N N . ALA A 1 598 ? 12.359 7.589 -35.268 1.00 80.12 598 ALA A N 1
ATOM 4519 C CA . ALA A 1 598 ? 13.495 6.961 -35.927 1.00 80.12 598 ALA A CA 1
ATOM 4520 C C . ALA A 1 598 ? 13.168 6.626 -37.396 1.00 80.12 598 ALA A C 1
ATOM 4522 O O . ALA A 1 598 ? 13.993 6.855 -38.287 1.00 80.12 598 ALA A O 1
ATOM 4523 N N . ARG A 1 599 ? 11.928 6.193 -37.680 1.00 79.44 599 ARG A N 1
ATOM 4524 C CA . ARG A 1 599 ? 11.459 5.910 -39.046 1.00 79.44 599 ARG A CA 1
ATOM 4525 C C . ARG A 1 599 ? 11.483 7.134 -39.962 1.00 79.44 599 ARG A C 1
ATOM 4527 O O . ARG A 1 599 ? 11.760 6.967 -41.149 1.00 79.44 599 ARG A O 1
ATOM 4534 N N . GLU A 1 600 ? 11.299 8.353 -39.447 1.00 74.31 600 GLU A N 1
ATOM 4535 C CA . GLU A 1 600 ? 11.469 9.581 -40.244 1.00 74.31 600 GLU A CA 1
ATOM 4536 C C . GLU A 1 600 ? 12.896 9.705 -40.814 1.00 74.31 600 GLU A C 1
ATOM 4538 O O . GLU A 1 600 ? 13.084 10.227 -41.914 1.00 74.31 600 GLU A O 1
ATOM 4543 N N . PHE A 1 601 ? 13.903 9.163 -40.119 1.00 72.44 601 PHE A N 1
ATOM 4544 C CA . PHE A 1 601 ? 15.310 9.131 -40.544 1.00 72.44 601 PHE A CA 1
ATOM 4545 C C . PHE A 1 601 ? 15.687 7.894 -41.360 1.00 72.44 601 PHE A C 1
ATOM 4547 O O . PHE A 1 601 ? 16.841 7.755 -41.763 1.00 72.44 601 PHE A O 1
ATOM 4554 N N . GLY A 1 602 ? 14.731 7.004 -41.633 1.00 75.50 602 GLY A N 1
ATOM 4555 C CA . GLY A 1 602 ? 15.005 5.713 -42.259 1.00 75.50 602 GLY A CA 1
ATOM 4556 C C . GLY A 1 602 ? 15.658 4.703 -41.310 1.00 75.50 602 GLY A C 1
ATOM 4557 O O . GLY A 1 602 ? 16.167 3.687 -41.779 1.00 75.50 602 GLY A O 1
ATOM 4558 N N . LEU A 1 603 ? 15.648 4.957 -39.993 1.00 82.69 603 LEU A N 1
ATOM 4559 C CA . LEU A 1 603 ? 16.067 3.993 -38.976 1.00 82.69 603 LEU A CA 1
ATOM 4560 C C . LEU A 1 603 ? 14.890 3.088 -38.618 1.00 82.69 603 LEU A C 1
ATOM 4562 O O . LEU A 1 603 ? 13.898 3.529 -38.040 1.00 82.69 603 LEU A O 1
ATOM 4566 N N . LEU A 1 604 ? 15.016 1.808 -38.953 1.00 85.50 604 LEU A N 1
ATOM 4567 C CA . LEU A 1 604 ? 14.078 0.779 -38.526 1.00 85.50 604 LEU A CA 1
ATOM 4568 C C . LEU A 1 604 ? 14.608 0.115 -37.253 1.00 85.50 604 LEU A C 1
ATOM 4570 O O . LEU A 1 604 ? 15.592 -0.624 -37.308 1.00 85.50 604 LEU A O 1
ATOM 4574 N N . LEU A 1 605 ? 13.945 0.383 -36.130 1.00 87.44 605 LEU A N 1
ATOM 4575 C CA . LEU A 1 605 ? 14.270 -0.195 -34.828 1.00 87.44 605 LEU A CA 1
ATOM 4576 C C . LEU A 1 605 ? 13.372 -1.412 -34.565 1.00 87.44 605 LEU A C 1
ATOM 4578 O O . LEU A 1 605 ? 12.182 -1.379 -34.873 1.00 87.44 605 LEU A O 1
ATOM 4582 N N . GLN A 1 606 ? 13.940 -2.487 -34.022 1.00 86.94 606 GLN A N 1
ATOM 4583 C CA . GLN A 1 606 ? 13.234 -3.710 -33.639 1.00 86.94 606 GLN A CA 1
ATOM 4584 C C . GLN A 1 606 ? 13.668 -4.134 -32.235 1.00 86.94 606 GLN A C 1
ATOM 4586 O O . GLN A 1 606 ? 14.822 -4.495 -32.009 1.00 86.94 606 GLN A O 1
ATOM 4591 N N . PHE A 1 607 ? 12.737 -4.062 -31.285 1.00 88.38 607 PHE A N 1
ATOM 4592 C CA . PHE A 1 607 ? 13.006 -4.291 -29.862 1.00 88.38 607 PHE A CA 1
ATOM 4593 C C . PHE A 1 607 ? 12.597 -5.693 -29.371 1.00 88.38 607 PHE A C 1
ATOM 4595 O O . PHE A 1 607 ? 12.888 -6.061 -28.237 1.00 88.38 607 PHE A O 1
ATOM 4602 N N . ASP A 1 608 ? 11.950 -6.495 -30.218 1.00 82.38 608 ASP A N 1
ATOM 4603 C CA . ASP A 1 608 ? 11.345 -7.791 -29.883 1.00 82.38 608 ASP A CA 1
ATOM 4604 C C . ASP A 1 608 ? 12.361 -8.890 -29.526 1.00 82.38 608 ASP A C 1
ATOM 4606 O O . ASP A 1 608 ? 12.024 -9.844 -28.827 1.00 82.38 608 ASP A O 1
ATOM 4610 N N . GLN A 1 609 ? 13.608 -8.760 -29.986 1.00 80.88 609 GLN A N 1
ATOM 4611 C CA . GLN A 1 609 ? 14.677 -9.744 -29.764 1.00 80.88 609 GLN A CA 1
ATOM 4612 C C . GLN A 1 609 ? 15.703 -9.313 -28.700 1.00 80.88 609 GLN A C 1
ATOM 4614 O O . GLN A 1 609 ? 16.758 -9.939 -28.569 1.00 80.88 609 GLN A O 1
ATOM 4619 N N . ILE A 1 610 ? 15.444 -8.238 -27.947 1.00 86.94 610 ILE A N 1
ATOM 4620 C CA . ILE A 1 610 ? 16.415 -7.711 -26.982 1.00 86.94 610 ILE A CA 1
ATOM 4621 C C . ILE A 1 610 ? 16.453 -8.569 -25.721 1.00 86.94 610 ILE A C 1
ATOM 4623 O O . ILE A 1 610 ? 15.464 -8.718 -25.008 1.00 86.94 610 ILE A O 1
ATOM 4627 N N . THR A 1 611 ? 17.643 -9.080 -25.411 1.00 83.31 611 THR A N 1
ATOM 4628 C CA . THR A 1 611 ? 17.906 -9.833 -24.177 1.00 83.31 611 THR A CA 1
ATOM 4629 C C . THR A 1 611 ? 18.676 -9.030 -23.129 1.00 83.31 611 THR A C 1
ATOM 4631 O O . THR A 1 611 ? 18.583 -9.338 -21.945 1.00 83.31 611 THR A O 1
ATOM 4634 N N . ASP A 1 612 ? 19.452 -8.026 -23.548 1.00 90.44 612 ASP A N 1
ATOM 4635 C CA . ASP A 1 612 ? 20.201 -7.125 -22.664 1.00 90.44 612 ASP A CA 1
ATOM 4636 C C . ASP A 1 612 ? 19.704 -5.691 -22.855 1.00 90.44 612 ASP A C 1
ATOM 4638 O O . ASP A 1 612 ? 20.156 -4.952 -23.734 1.00 90.44 612 ASP A O 1
ATOM 4642 N N . TRP A 1 613 ? 18.728 -5.320 -22.029 1.00 90.38 613 TRP A N 1
ATOM 4643 C CA . TRP A 1 613 ? 18.105 -4.004 -22.072 1.00 90.38 613 TRP A CA 1
ATOM 4644 C C . TRP A 1 613 ? 19.042 -2.874 -21.665 1.00 90.38 613 TRP A C 1
ATOM 4646 O O . TRP A 1 613 ? 18.858 -1.764 -22.147 1.00 90.38 613 TRP A O 1
ATOM 4656 N N . VAL A 1 614 ? 20.050 -3.130 -20.826 1.00 89.00 614 VAL A N 1
ATOM 4657 C CA . VAL A 1 614 ? 20.980 -2.081 -20.387 1.00 89.00 614 VAL A CA 1
ATOM 4658 C C . VAL A 1 614 ? 21.895 -1.698 -21.543 1.00 89.00 614 VAL A C 1
ATOM 4660 O O . VAL A 1 614 ? 21.978 -0.526 -21.898 1.00 89.00 614 VAL A O 1
ATOM 4663 N N . ALA A 1 615 ? 22.509 -2.689 -22.196 1.00 88.25 615 ALA A N 1
ATOM 4664 C CA . ALA A 1 615 ? 23.335 -2.442 -23.375 1.00 88.25 615 ALA A CA 1
ATOM 4665 C C . ALA A 1 615 ? 22.520 -1.808 -24.515 1.00 88.25 615 ALA A C 1
ATOM 4667 O O . ALA A 1 615 ? 22.977 -0.860 -25.154 1.00 88.25 615 ALA A O 1
ATOM 4668 N N . ALA A 1 616 ? 21.293 -2.293 -24.738 1.00 89.44 616 ALA A N 1
ATOM 4669 C CA . ALA A 1 616 ? 20.394 -1.707 -25.723 1.00 89.44 616 ALA A CA 1
ATOM 4670 C C . ALA A 1 616 ? 20.028 -0.254 -25.391 1.00 89.44 616 ALA A C 1
ATOM 4672 O O . ALA A 1 616 ? 20.019 0.579 -26.291 1.00 89.44 616 ALA A O 1
ATOM 4673 N N . ALA A 1 617 ? 19.764 0.075 -24.126 1.00 88.50 617 ALA A N 1
ATOM 4674 C CA . ALA A 1 617 ? 19.418 1.430 -23.719 1.00 88.50 617 ALA A CA 1
ATOM 4675 C C . ALA A 1 617 ? 20.577 2.412 -23.932 1.00 88.50 617 ALA A C 1
ATOM 4677 O O . ALA A 1 617 ? 20.351 3.488 -24.479 1.00 88.50 617 ALA A O 1
ATOM 4678 N N . THR A 1 618 ? 21.811 2.022 -23.593 1.00 88.88 618 THR A N 1
ATOM 4679 C CA . THR A 1 618 ? 23.005 2.835 -23.873 1.00 88.88 618 THR A CA 1
ATOM 4680 C C . THR A 1 618 ? 23.184 3.049 -25.378 1.00 88.88 618 THR A C 1
ATOM 4682 O O . THR A 1 618 ? 23.302 4.187 -25.822 1.00 88.88 618 THR A O 1
ATOM 4685 N N . SER A 1 619 ? 23.109 1.989 -26.198 1.00 88.25 619 SER A N 1
ATOM 4686 C CA . SER A 1 619 ? 23.206 2.130 -27.662 1.00 88.25 619 SER A CA 1
ATOM 4687 C C . SER A 1 619 ? 22.083 2.990 -28.253 1.00 88.25 619 SER A C 1
ATOM 4689 O O . SER A 1 619 ? 22.310 3.733 -29.207 1.00 88.25 619 SER A O 1
ATOM 4691 N N . LEU A 1 620 ? 20.869 2.904 -27.701 1.00 88.44 620 LEU A N 1
ATOM 4692 C CA . LEU A 1 620 ? 19.736 3.731 -28.111 1.00 88.44 620 LEU A CA 1
ATOM 4693 C C . LEU A 1 620 ? 19.950 5.195 -27.736 1.00 88.44 620 LEU A C 1
ATOM 4695 O O . LEU A 1 620 ? 19.689 6.065 -28.563 1.00 88.44 620 LEU A O 1
ATOM 4699 N N . GLY A 1 621 ? 20.471 5.456 -26.537 1.00 86.50 621 GLY A N 1
ATOM 4700 C CA . GLY A 1 621 ? 20.865 6.785 -26.090 1.00 86.50 621 GLY A CA 1
ATOM 4701 C C . GLY A 1 621 ? 21.939 7.404 -26.984 1.00 86.50 621 GLY A C 1
ATOM 4702 O O . GLY A 1 621 ? 21.760 8.526 -27.451 1.00 86.50 621 GLY A O 1
ATOM 4703 N N . ASP A 1 622 ? 23.002 6.656 -27.292 1.00 84.00 622 ASP A N 1
ATOM 4704 C CA . ASP A 1 622 ? 24.093 7.102 -28.168 1.00 84.00 622 ASP A CA 1
ATOM 4705 C C . ASP A 1 622 ? 23.592 7.446 -29.579 1.00 84.00 622 ASP A C 1
ATOM 4707 O O . ASP A 1 622 ? 23.949 8.482 -30.146 1.00 84.00 622 ASP A O 1
ATOM 4711 N N . ILE A 1 623 ? 22.734 6.596 -30.159 1.00 86.94 623 ILE A N 1
ATOM 4712 C CA . ILE A 1 623 ? 22.111 6.869 -31.461 1.00 86.94 623 ILE A CA 1
ATOM 4713 C C . ILE A 1 623 ? 21.191 8.083 -31.369 1.00 86.94 623 ILE A C 1
ATOM 4715 O O . ILE A 1 623 ? 21.216 8.930 -32.261 1.00 86.94 623 ILE A O 1
ATOM 4719 N N . TRP A 1 624 ? 20.386 8.187 -30.313 1.00 83.94 624 TRP A N 1
ATOM 4720 C CA . TRP A 1 624 ? 19.460 9.297 -30.138 1.00 83.94 624 TRP A CA 1
ATOM 4721 C C . TRP A 1 624 ? 20.188 10.635 -30.026 1.00 83.94 624 TRP A C 1
ATOM 4723 O O . TRP A 1 624 ? 19.808 11.576 -30.713 1.00 83.94 624 TRP A O 1
ATOM 4733 N N . ASP A 1 625 ? 21.269 10.719 -29.248 1.00 81.25 625 ASP A N 1
ATOM 4734 C CA . ASP A 1 625 ? 22.090 11.931 -29.131 1.00 81.25 625 ASP A CA 1
ATOM 4735 C C . ASP A 1 625 ? 22.674 12.378 -30.479 1.00 81.25 625 ASP A C 1
ATOM 4737 O O . ASP A 1 625 ? 22.847 13.577 -30.719 1.00 81.25 625 ASP A O 1
ATOM 4741 N N . LEU A 1 626 ? 22.964 11.425 -31.370 1.00 81.75 626 LEU A N 1
ATOM 4742 C CA . LEU A 1 626 ? 23.434 11.708 -32.721 1.00 81.75 626 LEU A CA 1
ATOM 4743 C C . LEU A 1 626 ? 22.282 12.107 -33.653 1.00 81.75 626 LEU A C 1
ATOM 4745 O O . LEU A 1 626 ? 22.456 13.033 -34.438 1.00 81.75 626 LEU A O 1
ATOM 4749 N N . VAL A 1 627 ? 21.119 11.455 -33.587 1.00 79.56 627 VAL A N 1
ATOM 4750 C CA . VAL A 1 627 ? 20.003 11.638 -34.539 1.00 79.56 627 VAL A CA 1
ATOM 4751 C C . VAL A 1 627 ? 19.070 12.788 -34.162 1.00 79.56 627 VAL A C 1
ATOM 4753 O O . VAL A 1 627 ? 18.610 13.507 -35.048 1.00 79.56 627 VAL A O 1
ATOM 4756 N N . SER A 1 628 ? 18.784 12.988 -32.875 1.00 76.12 628 SER A N 1
ATOM 4757 C CA . SER A 1 628 ? 17.778 13.944 -32.395 1.00 76.12 628 SER A CA 1
ATOM 4758 C C . SER A 1 628 ? 17.977 15.379 -32.899 1.00 76.12 628 SER A C 1
ATOM 4760 O O . SER A 1 628 ? 16.984 15.984 -33.310 1.00 76.12 628 SER A O 1
ATOM 4762 N N . PRO A 1 629 ? 19.212 15.920 -33.027 1.00 72.12 629 PRO A N 1
ATOM 4763 C CA . PRO A 1 629 ? 19.417 17.274 -33.547 1.00 72.12 629 PRO A CA 1
ATOM 4764 C C . PRO A 1 629 ? 19.065 17.425 -35.031 1.00 72.12 629 PRO A C 1
ATOM 4766 O O . PRO A 1 629 ? 18.930 18.549 -35.523 1.00 72.12 629 PRO A O 1
ATOM 4769 N N . LEU A 1 630 ? 18.948 16.309 -35.755 1.00 70.00 630 LEU A N 1
ATOM 4770 C CA . LEU A 1 630 ? 18.602 16.291 -37.169 1.00 70.00 630 LEU A CA 1
ATOM 4771 C C . LEU A 1 630 ? 17.091 16.251 -37.407 1.00 70.00 630 LEU A C 1
ATOM 4773 O O . LEU A 1 630 ? 16.660 16.587 -38.512 1.00 70.00 630 LEU A O 1
ATOM 4777 N N . ILE A 1 631 ? 16.292 15.860 -36.406 1.00 69.44 631 ILE A N 1
ATOM 4778 C CA . ILE A 1 631 ? 14.840 15.676 -36.538 1.00 69.44 631 ILE A CA 1
ATOM 4779 C C . ILE A 1 631 ? 14.171 16.958 -37.049 1.00 69.44 631 ILE A C 1
ATOM 4781 O O . ILE A 1 631 ? 14.372 18.048 -36.517 1.00 69.44 631 ILE A O 1
ATOM 4785 N N . GLY A 1 632 ? 13.403 16.830 -38.139 1.00 63.41 632 GLY A N 1
ATOM 4786 C CA . GLY A 1 632 ? 12.718 17.949 -38.795 1.00 63.41 632 GLY A CA 1
ATOM 4787 C C . GLY A 1 632 ? 13.609 18.897 -39.614 1.00 63.41 632 GLY A C 1
ATOM 4788 O O . GLY A 1 632 ? 13.135 19.969 -39.992 1.00 63.41 632 GLY A O 1
ATOM 4789 N N . ARG A 1 633 ? 14.874 18.542 -39.895 1.00 65.19 633 ARG A N 1
ATOM 4790 C CA . ARG A 1 633 ? 15.816 19.375 -40.667 1.00 65.19 633 ARG A CA 1
ATOM 4791 C C . ARG A 1 633 ? 16.282 18.695 -41.959 1.00 65.19 633 ARG A C 1
ATOM 4793 O O . ARG A 1 633 ? 16.536 17.491 -41.991 1.00 65.19 633 ARG A O 1
ATOM 4800 N N . ASP A 1 634 ? 16.440 19.496 -43.012 1.00 60.47 634 ASP A N 1
ATOM 4801 C CA . ASP A 1 634 ? 17.081 19.086 -44.265 1.00 60.47 634 ASP A CA 1
ATOM 4802 C C . ASP A 1 634 ? 18.603 19.288 -44.169 1.00 60.47 634 ASP A C 1
ATOM 4804 O O . ASP A 1 634 ? 19.074 20.379 -43.853 1.00 60.47 634 ASP A O 1
ATOM 4808 N N . LEU A 1 635 ? 19.381 18.240 -44.461 1.00 61.06 635 LEU A N 1
ATOM 4809 C CA . LEU A 1 635 ? 20.855 18.244 -44.431 1.00 61.06 635 LEU A CA 1
ATOM 4810 C C . LEU A 1 635 ? 21.478 18.753 -45.748 1.00 61.06 635 LEU A C 1
ATOM 4812 O O . LEU A 1 635 ? 22.502 18.246 -46.203 1.00 61.06 635 LEU A O 1
ATOM 4816 N N . THR A 1 636 ? 20.838 19.719 -46.409 1.00 58.19 636 THR A N 1
ATOM 4817 C CA . THR A 1 636 ? 21.292 20.232 -47.712 1.00 58.19 636 THR A CA 1
ATOM 4818 C C . THR A 1 636 ? 22.606 21.023 -47.619 1.00 58.19 636 THR A C 1
ATOM 4820 O O . THR A 1 636 ? 23.013 21.447 -46.540 1.00 58.19 636 THR A O 1
ATOM 4823 N N . ALA A 1 637 ? 23.230 21.267 -48.779 1.00 51.22 637 ALA A N 1
ATOM 4824 C CA . ALA A 1 637 ? 24.586 21.799 -48.990 1.00 51.22 637 ALA A CA 1
ATOM 4825 C C . ALA A 1 637 ? 25.016 23.047 -48.183 1.00 51.22 637 ALA A C 1
ATOM 4827 O O . ALA A 1 637 ? 26.213 23.302 -48.073 1.00 51.22 637 ALA A O 1
ATOM 4828 N N . ASP A 1 638 ? 24.087 23.807 -47.598 1.00 48.66 638 ASP A N 1
ATOM 4829 C CA . ASP A 1 638 ? 24.388 25.001 -46.798 1.00 48.66 638 ASP A CA 1
ATOM 4830 C C . ASP A 1 638 ? 24.951 24.682 -45.394 1.00 48.66 638 ASP A C 1
ATOM 4832 O O . ASP A 1 638 ? 25.440 25.585 -44.715 1.00 48.66 638 ASP A O 1
ATOM 4836 N N . THR A 1 639 ? 24.921 23.414 -44.952 1.00 57.09 639 THR A N 1
ATOM 4837 C CA . THR A 1 639 ? 25.579 22.952 -43.713 1.00 57.09 639 THR A CA 1
ATOM 4838 C C . THR A 1 639 ? 26.489 21.755 -44.023 1.00 57.09 639 THR A C 1
ATOM 4840 O O . THR A 1 639 ? 25.976 20.659 -44.247 1.00 57.09 639 THR A O 1
ATOM 4843 N N . PRO A 1 640 ? 27.826 21.915 -44.074 1.00 59.38 640 PRO A N 1
ATOM 4844 C CA . PRO A 1 640 ? 28.722 20.795 -44.346 1.00 59.38 640 PRO A CA 1
ATOM 4845 C C . PRO A 1 640 ? 28.575 19.720 -43.261 1.00 59.38 640 PRO A C 1
ATOM 4847 O O . PRO A 1 640 ? 28.635 20.012 -42.066 1.00 59.38 640 PRO A O 1
ATOM 4850 N N . ILE A 1 641 ? 28.364 18.474 -43.685 1.00 67.25 641 ILE A N 1
ATOM 4851 C CA . ILE A 1 641 ? 28.273 17.325 -42.783 1.00 67.25 641 ILE A CA 1
ATOM 4852 C C . ILE A 1 641 ? 29.689 16.983 -42.328 1.00 67.25 641 ILE A C 1
ATOM 4854 O O . ILE A 1 641 ? 30.557 16.696 -43.149 1.00 67.25 641 ILE A O 1
ATOM 4858 N N . ASP A 1 642 ? 29.927 17.007 -41.018 1.00 77.06 642 ASP A N 1
ATOM 4859 C CA . ASP A 1 642 ? 31.174 16.499 -40.452 1.00 77.06 642 ASP A CA 1
ATOM 4860 C C . ASP A 1 642 ? 31.259 14.984 -40.721 1.00 77.06 642 ASP A C 1
ATOM 4862 O O . ASP A 1 642 ? 30.374 14.207 -40.353 1.00 77.06 642 ASP A O 1
ATOM 4866 N N . PHE A 1 643 ? 32.319 14.553 -41.401 1.00 79.75 643 PHE A N 1
ATOM 4867 C CA . PHE A 1 643 ? 32.515 13.154 -41.776 1.00 79.75 643 PHE A CA 1
ATOM 4868 C C . PHE A 1 643 ? 32.737 12.245 -40.570 1.00 79.75 643 PHE A C 1
ATOM 4870 O O . PHE A 1 643 ? 32.265 11.111 -40.575 1.00 79.75 643 PHE A O 1
ATOM 4877 N N . ASN A 1 644 ? 33.373 12.737 -39.504 1.00 84.25 644 ASN A N 1
ATOM 4878 C CA . ASN A 1 644 ? 33.488 11.980 -38.259 1.00 84.25 644 ASN A CA 1
ATOM 4879 C C . ASN A 1 644 ? 32.117 11.808 -37.600 1.00 84.25 644 ASN A C 1
ATOM 4881 O O . ASN A 1 644 ? 31.864 10.771 -36.993 1.00 84.25 644 ASN A O 1
ATOM 4885 N N . TYR A 1 645 ? 31.215 12.778 -37.765 1.00 85.75 645 TYR A N 1
ATOM 4886 C CA . TYR A 1 645 ? 29.827 12.659 -37.320 1.00 85.75 645 TYR A CA 1
ATOM 4887 C C . TYR A 1 645 ? 29.031 11.642 -38.134 1.00 85.75 645 TYR A C 1
ATOM 4889 O O . TYR A 1 645 ? 28.387 10.769 -37.552 1.00 85.75 645 TYR A O 1
ATOM 4897 N N . LEU A 1 646 ? 29.129 11.696 -39.464 1.00 85.75 646 LEU A N 1
ATOM 4898 C CA . LEU A 1 646 ? 28.489 10.714 -40.336 1.00 85.75 646 LEU A CA 1
ATOM 4899 C C . LEU A 1 646 ? 28.991 9.292 -40.041 1.00 85.75 646 LEU A C 1
ATOM 4901 O O . LEU A 1 646 ? 28.197 8.361 -39.922 1.00 85.75 646 LEU A O 1
ATOM 4905 N N . ASN A 1 647 ? 30.305 9.143 -39.871 1.00 89.94 647 ASN A N 1
ATOM 4906 C CA . ASN A 1 647 ? 30.946 7.885 -39.508 1.00 89.94 647 ASN A CA 1
ATOM 4907 C C . ASN A 1 647 ? 30.446 7.382 -38.146 1.00 89.94 647 ASN A C 1
ATOM 4909 O O . ASN A 1 647 ? 29.958 6.258 -38.063 1.00 89.94 647 ASN A O 1
ATOM 4913 N N . ALA A 1 648 ? 30.472 8.227 -37.111 1.00 89.81 648 ALA A N 1
ATOM 4914 C CA . ALA A 1 648 ? 29.985 7.872 -35.780 1.00 89.81 648 ALA A CA 1
ATOM 4915 C C . ALA A 1 648 ? 28.523 7.414 -35.788 1.00 89.81 648 ALA A C 1
ATOM 4917 O O . ALA A 1 648 ? 28.199 6.399 -35.181 1.00 89.81 648 ALA A O 1
ATOM 4918 N N . LEU A 1 649 ? 27.646 8.111 -36.514 1.00 88.62 649 LEU A N 1
ATOM 4919 C CA . LEU A 1 649 ? 26.234 7.748 -36.614 1.00 88.62 649 LEU A CA 1
ATOM 4920 C C . LEU A 1 649 ? 26.034 6.364 -37.247 1.00 88.62 649 LEU A C 1
ATOM 4922 O O . LEU A 1 649 ? 25.265 5.553 -36.728 1.00 88.62 649 LEU A O 1
ATOM 4926 N N . ILE A 1 650 ? 26.742 6.070 -38.341 1.00 90.25 650 ILE A N 1
ATOM 4927 C CA . ILE A 1 650 ? 26.636 4.769 -39.011 1.00 90.25 650 ILE A CA 1
ATOM 4928 C C . ILE A 1 650 ? 27.270 3.664 -38.151 1.00 90.25 650 ILE A C 1
ATOM 4930 O O . ILE A 1 650 ? 26.712 2.572 -38.078 1.00 90.25 650 ILE A O 1
ATOM 4934 N N . VAL A 1 651 ? 28.383 3.932 -37.458 1.00 91.69 651 VAL A N 1
ATOM 4935 C CA . VAL A 1 651 ? 29.009 2.972 -36.530 1.00 91.69 651 VAL A CA 1
ATOM 4936 C C . VAL A 1 651 ? 28.098 2.666 -35.346 1.00 91.69 651 VAL A C 1
ATOM 4938 O O . VAL A 1 651 ? 27.907 1.494 -35.031 1.00 91.69 651 VAL A O 1
ATOM 4941 N N . SER A 1 652 ? 27.480 3.674 -34.727 1.00 89.81 652 SER A N 1
ATOM 4942 C CA . SER A 1 652 ? 26.528 3.460 -33.632 1.00 89.81 652 SER A CA 1
ATOM 4943 C C . SER A 1 652 ? 25.313 2.656 -34.102 1.00 89.81 652 SER A C 1
ATOM 4945 O O . SER A 1 652 ? 24.925 1.693 -33.444 1.00 89.81 652 SER A O 1
ATOM 4947 N N . ALA A 1 653 ? 24.762 2.969 -35.282 1.00 89.69 653 ALA A N 1
ATOM 4948 C CA . ALA A 1 653 ? 23.691 2.176 -35.891 1.00 89.69 653 ALA A CA 1
ATOM 4949 C C . ALA A 1 653 ? 24.136 0.744 -36.236 1.00 89.69 653 ALA A C 1
ATOM 4951 O O . ALA A 1 653 ? 23.353 -0.201 -36.143 1.00 89.69 653 ALA A O 1
ATOM 4952 N N . TYR A 1 654 ? 25.401 0.560 -36.620 1.00 89.38 654 TYR A N 1
ATOM 4953 C CA . TYR A 1 654 ? 25.973 -0.755 -36.853 1.00 89.38 654 TYR A CA 1
ATOM 4954 C C . TYR A 1 654 ? 26.060 -1.549 -35.543 1.00 89.38 654 TYR A C 1
ATOM 4956 O O . TYR A 1 654 ? 25.607 -2.689 -35.512 1.00 89.38 654 TYR A O 1
ATOM 4964 N N . GLU A 1 655 ? 26.599 -0.992 -34.461 1.00 87.75 655 GLU A N 1
ATOM 4965 C CA . GLU A 1 655 ? 26.774 -1.712 -33.188 1.00 87.75 655 GLU A CA 1
ATOM 4966 C C . GLU A 1 655 ? 25.456 -1.969 -32.426 1.00 87.75 655 GLU A C 1
ATOM 4968 O O . GLU A 1 655 ? 25.432 -2.817 -31.533 1.00 87.75 655 GLU A O 1
ATOM 4973 N N . ALA A 1 656 ? 24.359 -1.296 -32.785 1.00 88.94 656 ALA A N 1
ATOM 4974 C CA . ALA A 1 656 ? 23.095 -1.395 -32.062 1.00 88.94 656 ALA A CA 1
ATOM 4975 C C . ALA A 1 656 ? 22.422 -2.781 -32.153 1.00 88.94 656 ALA A C 1
ATOM 4977 O O . ALA A 1 656 ? 22.178 -3.287 -33.253 1.00 88.94 656 ALA A O 1
ATOM 4978 N N . PRO A 1 657 ? 22.011 -3.372 -31.013 1.00 86.31 657 PRO A N 1
ATOM 4979 C CA . PRO A 1 657 ? 21.411 -4.709 -30.978 1.00 86.31 657 PRO A CA 1
ATOM 4980 C C . PRO A 1 657 ? 19.983 -4.766 -31.547 1.00 86.31 657 PRO A C 1
ATOM 4982 O O . PRO A 1 657 ? 19.500 -5.844 -31.877 1.00 86.31 657 PRO A O 1
ATOM 4985 N N . PHE A 1 658 ? 19.316 -3.618 -31.673 1.00 87.25 658 PHE A N 1
ATOM 4986 C CA . PHE A 1 658 ? 17.933 -3.475 -32.147 1.00 87.25 658 PHE A CA 1
ATOM 4987 C C . PHE A 1 658 ? 17.825 -3.049 -33.615 1.00 87.25 658 PHE A C 1
ATOM 4989 O O . PHE A 1 658 ? 16.734 -2.749 -34.095 1.00 87.25 658 PHE A O 1
ATOM 4996 N N . ILE A 1 659 ? 18.944 -2.993 -34.342 1.00 88.19 659 ILE A N 1
ATOM 4997 C CA . ILE A 1 659 ? 18.951 -2.781 -35.791 1.00 88.19 659 ILE A CA 1
ATOM 4998 C C . ILE A 1 659 ? 19.329 -4.114 -36.442 1.00 88.19 659 ILE A C 1
ATOM 5000 O O . ILE A 1 659 ? 20.498 -4.512 -36.410 1.00 88.19 659 ILE A O 1
ATOM 5004 N N . PRO A 1 660 ? 18.367 -4.837 -37.045 1.00 82.06 660 PRO A N 1
ATOM 5005 C CA . PRO A 1 660 ? 18.663 -6.122 -37.654 1.00 82.06 660 PRO A CA 1
ATOM 5006 C C . PRO A 1 660 ? 19.628 -5.936 -38.821 1.00 82.06 660 PRO A C 1
ATOM 5008 O O . PRO A 1 660 ? 19.492 -5.016 -39.626 1.00 82.06 660 PRO A O 1
ATOM 5011 N N . ARG A 1 661 ? 20.563 -6.871 -38.987 1.00 81.69 661 ARG A N 1
ATOM 5012 C CA . ARG A 1 661 ? 21.380 -6.954 -40.213 1.00 81.69 661 ARG A CA 1
ATOM 5013 C C . ARG A 1 661 ? 20.591 -7.453 -41.415 1.00 81.69 661 ARG A C 1
ATOM 5015 O O . ARG A 1 661 ? 20.931 -7.165 -42.553 1.00 81.69 661 ARG A O 1
ATOM 5022 N N . LYS A 1 662 ? 19.538 -8.219 -41.149 1.00 87.19 662 LYS A N 1
ATOM 5023 C CA . LYS A 1 662 ? 18.705 -8.864 -42.154 1.00 87.19 662 LYS A CA 1
ATOM 5024 C C . LYS A 1 662 ? 17.269 -8.865 -41.661 1.00 87.19 662 LYS A C 1
ATOM 5026 O O . LYS A 1 662 ? 16.998 -9.382 -40.582 1.00 87.19 662 LYS A O 1
ATOM 5031 N N . ALA A 1 663 ? 16.370 -8.328 -42.470 1.00 87.12 663 ALA A N 1
ATOM 5032 C CA . ALA A 1 663 ? 14.933 -8.355 -42.241 1.00 87.12 663 ALA A CA 1
ATOM 5033 C C . ALA A 1 663 ? 14.209 -8.889 -43.486 1.00 87.12 663 ALA A C 1
ATOM 5035 O O . ALA A 1 663 ? 14.814 -9.036 -44.551 1.00 87.12 663 ALA A O 1
ATOM 5036 N N . VAL A 1 664 ? 12.927 -9.225 -43.332 1.00 87.00 664 VAL A N 1
ATOM 5037 C CA . VAL A 1 664 ? 12.063 -9.728 -44.410 1.00 87.00 664 VAL A CA 1
ATOM 5038 C C . VAL A 1 664 ? 10.881 -8.782 -44.565 1.00 87.00 664 VAL A C 1
ATOM 5040 O O . VAL A 1 664 ? 10.259 -8.410 -43.571 1.00 87.00 664 VAL A O 1
ATOM 5043 N N . ASP A 1 665 ? 10.598 -8.355 -45.791 1.00 83.19 665 ASP A N 1
ATOM 5044 C CA . ASP A 1 665 ? 9.446 -7.507 -46.086 1.00 83.19 665 ASP A CA 1
ATOM 5045 C C . ASP A 1 665 ? 8.135 -8.321 -46.164 1.00 83.19 665 ASP A C 1
ATOM 5047 O O . ASP A 1 665 ? 8.122 -9.553 -46.133 1.00 83.19 665 ASP A O 1
ATOM 5051 N N . ALA A 1 666 ? 6.997 -7.633 -46.291 1.00 81.75 666 ALA A N 1
ATOM 5052 C CA . ALA A 1 666 ? 5.687 -8.285 -46.399 1.00 81.75 666 ALA A CA 1
ATOM 5053 C C . ALA A 1 666 ? 5.526 -9.156 -47.664 1.00 81.75 666 ALA A C 1
ATOM 5055 O O . ALA A 1 666 ? 4.624 -9.993 -47.725 1.00 81.75 666 ALA A O 1
ATOM 5056 N N . ALA A 1 667 ? 6.374 -8.957 -48.675 1.00 82.75 667 ALA A N 1
ATOM 5057 C CA . ALA A 1 667 ? 6.403 -9.736 -49.907 1.00 82.75 667 ALA A CA 1
ATOM 5058 C C . ALA A 1 667 ? 7.354 -10.948 -49.824 1.00 82.75 667 ALA A C 1
ATOM 5060 O O . ALA A 1 667 ? 7.400 -11.745 -50.762 1.00 82.75 667 ALA A O 1
ATOM 5061 N N . GLY A 1 668 ? 8.063 -11.124 -48.704 1.00 84.56 668 GLY A N 1
ATOM 5062 C CA . GLY A 1 668 ? 9.007 -12.214 -48.478 1.00 84.56 668 GLY A CA 1
ATOM 5063 C C . GLY A 1 668 ? 10.424 -11.951 -48.999 1.00 84.56 668 GLY A C 1
ATOM 5064 O O . GLY A 1 668 ? 11.226 -12.883 -48.998 1.00 84.56 668 GLY A O 1
ATOM 5065 N N . HIS A 1 669 ? 10.749 -10.731 -49.437 1.00 88.50 669 HIS A N 1
ATOM 5066 C CA . HIS A 1 669 ? 12.102 -10.367 -49.861 1.00 88.50 669 HIS A CA 1
ATOM 5067 C C . HIS A 1 669 ? 12.969 -9.977 -48.671 1.00 88.50 669 HIS A C 1
ATOM 5069 O O . HIS A 1 669 ? 12.504 -9.373 -47.701 1.00 88.50 669 HIS A O 1
ATOM 5075 N N . TYR A 1 670 ? 14.254 -10.301 -48.767 1.00 90.19 670 TYR A N 1
ATOM 5076 C CA . TYR A 1 670 ? 15.234 -9.925 -47.760 1.00 90.19 670 TYR A CA 1
ATOM 5077 C C . TYR A 1 670 ? 15.742 -8.504 -48.005 1.00 90.19 670 TYR A C 1
ATOM 5079 O O . TYR A 1 670 ? 15.938 -8.090 -49.144 1.00 90.19 670 TYR A O 1
ATOM 5087 N N . TYR A 1 671 ? 16.001 -7.761 -46.935 1.00 90.06 671 TYR A N 1
ATOM 5088 C CA . TYR A 1 671 ? 16.641 -6.451 -47.022 1.00 90.06 671 TYR A CA 1
ATOM 5089 C C . TYR A 1 671 ? 17.541 -6.186 -45.817 1.00 90.06 671 TYR A C 1
ATOM 5091 O O . TYR A 1 671 ? 17.464 -6.880 -44.799 1.00 90.06 671 TYR A O 1
ATOM 5099 N N . SER A 1 672 ? 18.402 -5.175 -45.953 1.00 90.56 672 SER A N 1
ATOM 5100 C CA . SER A 1 672 ? 19.283 -4.691 -44.888 1.00 90.56 672 SER A CA 1
ATOM 5101 C C . SER A 1 672 ? 18.711 -3.399 -44.293 1.00 90.56 672 SER A C 1
ATOM 5103 O O . SER A 1 672 ? 18.726 -2.364 -44.974 1.00 90.56 672 SER A O 1
ATOM 5105 N N . PRO A 1 673 ? 18.187 -3.419 -43.052 1.00 89.38 673 PRO A N 1
ATOM 5106 C CA . PRO A 1 673 ? 17.786 -2.209 -42.337 1.00 89.38 673 PRO A CA 1
ATOM 5107 C C . PRO A 1 673 ? 18.916 -1.178 -42.235 1.00 89.38 673 PRO A C 1
ATOM 5109 O O . PRO A 1 673 ? 18.699 -0.013 -42.560 1.00 89.38 673 PRO A O 1
ATOM 5112 N N . LEU A 1 674 ? 20.138 -1.613 -41.898 1.00 89.56 674 LEU A N 1
ATOM 5113 C CA . LEU A 1 674 ? 21.319 -0.742 -41.872 1.00 89.56 674 LEU A CA 1
ATOM 5114 C C . LEU A 1 674 ? 21.602 -0.135 -43.255 1.00 89.56 674 LEU A C 1
ATOM 5116 O O . LEU A 1 674 ? 21.779 1.073 -43.371 1.00 89.56 674 LEU A O 1
ATOM 5120 N N . GLY A 1 675 ? 21.594 -0.948 -44.315 1.00 89.38 675 GLY A N 1
ATOM 5121 C CA . GLY A 1 675 ? 21.808 -0.454 -45.678 1.00 89.38 675 GLY A CA 1
ATOM 5122 C C . GLY A 1 675 ? 20.745 0.553 -46.131 1.00 89.38 675 GLY A C 1
ATOM 5123 O O . GLY A 1 675 ? 21.058 1.559 -46.763 1.00 89.38 675 GLY A O 1
ATOM 5124 N N . SER A 1 676 ? 19.485 0.330 -45.754 1.00 89.19 676 SER A N 1
ATOM 5125 C CA . SER A 1 676 ? 18.371 1.243 -46.052 1.00 89.19 676 SER A CA 1
ATOM 5126 C C . SER A 1 676 ? 18.489 2.570 -45.295 1.00 89.19 676 SER A C 1
ATOM 5128 O O . SER A 1 676 ? 18.192 3.633 -45.851 1.00 89.19 676 SER A O 1
ATOM 5130 N N . PHE A 1 677 ? 18.977 2.522 -44.052 1.00 88.75 677 PHE A N 1
ATOM 5131 C CA . PHE A 1 677 ? 19.319 3.712 -43.282 1.00 88.75 677 PHE A CA 1
ATOM 5132 C C . PHE A 1 677 ? 20.447 4.503 -43.956 1.00 88.75 677 PHE A C 1
ATOM 5134 O O . PHE A 1 677 ? 20.288 5.697 -44.202 1.00 88.75 677 PHE A O 1
ATOM 5141 N N . ILE A 1 678 ? 21.541 3.839 -44.346 1.00 88.94 678 ILE A N 1
ATOM 5142 C CA . ILE A 1 678 ? 22.667 4.484 -45.040 1.00 88.94 678 ILE A CA 1
ATOM 5143 C C . ILE A 1 678 ? 22.207 5.100 -46.366 1.00 88.94 678 ILE A C 1
ATOM 5145 O O . ILE A 1 678 ? 22.549 6.244 -46.643 1.00 88.94 678 ILE A O 1
ATOM 5149 N N . TYR A 1 679 ? 21.385 4.406 -47.161 1.00 87.19 679 TYR A N 1
ATOM 5150 C CA . TYR A 1 679 ? 20.803 4.962 -48.389 1.00 87.19 679 TYR A CA 1
ATOM 5151 C C . TYR A 1 679 ? 20.032 6.263 -48.127 1.00 87.19 679 TYR A C 1
ATOM 5153 O O . TYR A 1 679 ? 20.244 7.270 -48.807 1.00 87.19 679 TYR A O 1
ATOM 5161 N N . SER A 1 680 ? 19.170 6.257 -47.107 1.00 84.81 680 SER A N 1
ATOM 5162 C CA . SER A 1 680 ? 18.369 7.422 -46.712 1.00 84.81 680 SER A CA 1
ATOM 5163 C C . SER A 1 680 ? 19.252 8.580 -46.238 1.00 84.81 680 SER A C 1
ATOM 5165 O O . SER A 1 680 ? 19.032 9.733 -46.613 1.00 84.81 680 SER A O 1
ATOM 5167 N N . LEU A 1 681 ? 20.288 8.270 -45.457 1.00 82.12 681 LEU A N 1
ATOM 5168 C CA . LEU A 1 681 ? 21.257 9.227 -44.936 1.00 82.12 681 LEU A CA 1
ATOM 5169 C C . LEU A 1 681 ? 22.088 9.856 -46.062 1.00 82.12 681 LEU A C 1
ATOM 5171 O O . LEU A 1 681 ? 22.174 11.080 -46.148 1.00 82.12 681 LEU A O 1
ATOM 5175 N N . VAL A 1 682 ? 22.615 9.037 -46.980 1.00 80.94 682 VAL A N 1
ATOM 5176 C CA . VAL A 1 682 ? 23.349 9.482 -48.175 1.00 80.94 682 VAL A CA 1
ATOM 5177 C C . VAL A 1 682 ? 22.460 10.347 -49.070 1.00 80.94 682 VAL A C 1
ATOM 5179 O O . VAL A 1 682 ? 22.902 11.403 -49.522 1.00 80.94 682 VAL A O 1
ATOM 5182 N N . GLY A 1 683 ? 21.190 9.982 -49.268 1.00 76.75 683 GLY A N 1
ATOM 5183 C CA . GLY A 1 683 ? 20.222 10.810 -49.994 1.00 76.75 683 GLY A CA 1
ATOM 5184 C C . GLY A 1 683 ? 20.020 12.194 -49.370 1.00 76.75 683 GLY A C 1
ATOM 5185 O O . GLY A 1 683 ? 20.011 13.197 -50.087 1.00 76.75 683 GLY A O 1
ATOM 5186 N N . ARG A 1 684 ? 19.944 12.272 -48.035 1.00 75.44 684 ARG A N 1
ATOM 5187 C CA . ARG A 1 684 ? 19.795 13.538 -47.296 1.00 75.44 684 ARG A CA 1
ATOM 5188 C C . ARG A 1 684 ? 21.025 14.445 -47.376 1.00 75.44 684 ARG A C 1
ATOM 5190 O O . ARG A 1 684 ? 20.851 15.654 -47.301 1.00 75.44 684 ARG A O 1
ATOM 5197 N N . THR A 1 685 ? 22.227 13.907 -47.610 1.00 72.12 685 THR A N 1
ATOM 5198 C CA . THR A 1 685 ? 23.433 14.732 -47.859 1.00 72.12 685 THR A CA 1
ATOM 5199 C C . THR A 1 685 ? 23.348 15.573 -49.140 1.00 72.12 685 THR A C 1
ATOM 5201 O O . THR A 1 685 ? 24.212 16.405 -49.403 1.00 72.12 685 THR A O 1
ATOM 5204 N N . GLY A 1 686 ? 22.351 15.317 -49.995 1.00 70.00 686 GLY A N 1
ATOM 5205 C CA . GLY A 1 686 ? 22.182 15.989 -51.278 1.00 70.00 686 GLY A CA 1
ATOM 5206 C C . GLY A 1 686 ? 23.121 15.488 -52.377 1.00 70.00 686 GLY A C 1
ATOM 5207 O O . GLY A 1 686 ? 22.901 15.839 -53.533 1.00 70.00 686 GLY A O 1
ATOM 5208 N N . ILE A 1 687 ? 24.106 14.629 -52.074 1.00 73.81 687 ILE A N 1
ATOM 5209 C CA . ILE A 1 687 ? 25.072 14.116 -53.060 1.00 73.81 687 ILE A CA 1
ATOM 5210 C C . ILE A 1 687 ? 24.370 13.405 -54.226 1.00 73.81 687 ILE A C 1
ATOM 5212 O O . ILE A 1 687 ? 24.637 13.704 -55.387 1.00 73.81 687 ILE A O 1
ATOM 5216 N N . LEU A 1 688 ? 23.388 12.542 -53.944 1.00 76.88 688 LEU A N 1
ATOM 5217 C CA . LEU A 1 688 ? 22.648 11.818 -54.983 1.00 76.88 688 LEU A CA 1
ATOM 5218 C C . LEU A 1 688 ? 21.890 12.786 -55.904 1.00 76.88 688 LEU A C 1
ATOM 5220 O O . LEU A 1 688 ? 21.946 12.659 -57.126 1.00 76.88 688 LEU A O 1
ATOM 5224 N N . THR A 1 689 ? 21.265 13.817 -55.331 1.00 74.00 689 THR A N 1
ATOM 5225 C CA . THR A 1 689 ? 20.538 14.851 -56.077 1.00 74.00 689 THR A CA 1
ATOM 5226 C C . THR A 1 689 ? 21.476 15.724 -56.914 1.00 74.00 689 THR A C 1
ATOM 5228 O O . THR A 1 689 ? 21.212 15.936 -58.099 1.00 74.00 689 THR A O 1
ATOM 5231 N N . SER A 1 690 ? 22.592 16.189 -56.345 1.00 69.19 690 SER A N 1
ATOM 5232 C CA . SER A 1 690 ? 23.583 17.037 -57.027 1.00 69.19 690 SER A CA 1
ATOM 5233 C C . SER A 1 690 ? 24.190 16.349 -58.251 1.00 69.19 690 SER A C 1
ATOM 5235 O O . SER A 1 690 ? 24.367 16.964 -59.306 1.00 69.19 690 SER A O 1
ATOM 5237 N N . PHE A 1 691 ? 24.436 15.042 -58.155 1.00 69.75 691 PHE A N 1
ATOM 5238 C CA . PHE A 1 691 ? 24.950 14.248 -59.267 1.00 69.75 691 PHE A CA 1
ATOM 5239 C C . PHE A 1 691 ? 23.860 13.664 -60.179 1.00 69.75 691 PHE A C 1
ATOM 5241 O O . PHE A 1 691 ? 24.201 13.069 -61.200 1.00 69.75 691 PHE A O 1
ATOM 5248 N N . GLN A 1 692 ? 22.574 13.894 -59.880 1.00 71.31 692 GLN A N 1
ATOM 5249 C CA . GLN A 1 692 ? 21.418 13.330 -60.597 1.00 71.31 692 GLN A CA 1
ATOM 5250 C C . GLN A 1 692 ? 21.443 11.793 -60.654 1.00 71.31 692 GLN A C 1
ATOM 5252 O O . GLN A 1 692 ? 21.121 11.182 -61.674 1.00 71.31 692 GLN A O 1
ATOM 5257 N N . ILE A 1 693 ? 21.839 11.167 -59.547 1.00 69.94 693 ILE A N 1
ATOM 5258 C CA . ILE A 1 693 ? 21.945 9.716 -59.399 1.00 69.94 693 ILE A CA 1
ATOM 5259 C C . ILE A 1 693 ? 20.748 9.224 -58.592 1.00 69.94 693 ILE A C 1
ATOM 5261 O O . ILE A 1 693 ? 20.450 9.749 -57.523 1.00 69.94 693 ILE A O 1
ATOM 5265 N N . ALA A 1 694 ? 20.100 8.171 -59.078 1.00 72.50 694 ALA A N 1
ATOM 5266 C CA . ALA A 1 694 ? 19.096 7.426 -58.331 1.00 72.50 694 ALA A CA 1
ATOM 5267 C C . ALA A 1 694 ? 19.546 5.960 -58.232 1.00 72.50 694 ALA A C 1
ATOM 5269 O O . ALA A 1 694 ? 19.055 5.128 -58.999 1.00 72.50 694 ALA A O 1
ATOM 5270 N N . PRO A 1 695 ? 20.530 5.638 -57.364 1.00 75.25 695 PRO A N 1
ATOM 5271 C CA . PRO A 1 695 ? 20.920 4.252 -57.171 1.00 75.25 695 PRO A CA 1
ATOM 5272 C C . PRO A 1 695 ? 19.750 3.481 -56.546 1.00 75.25 695 PRO A C 1
ATOM 5274 O O . PRO A 1 695 ? 18.959 4.036 -55.777 1.00 75.25 695 PRO A O 1
ATOM 5277 N N . ASP A 1 696 ? 19.638 2.201 -56.895 1.00 82.44 696 ASP A N 1
ATOM 5278 C CA . ASP A 1 696 ? 18.692 1.292 -56.254 1.00 82.44 696 ASP A CA 1
ATOM 5279 C C . ASP A 1 696 ? 19.102 1.103 -54.783 1.00 82.44 696 ASP A C 1
ATOM 5281 O O . ASP A 1 696 ? 20.279 0.893 -54.486 1.00 82.44 696 ASP A O 1
ATOM 5285 N N . VAL A 1 697 ? 18.142 1.168 -53.856 1.00 84.56 697 VAL A N 1
ATOM 5286 C CA . VAL A 1 697 ? 18.379 0.969 -52.416 1.00 84.56 697 VAL A CA 1
ATOM 5287 C C . VAL A 1 697 ? 19.057 -0.377 -52.123 1.00 84.56 697 VAL A C 1
ATOM 5289 O O . VAL A 1 697 ? 19.866 -0.481 -51.203 1.00 84.56 697 VAL A O 1
ATOM 5292 N N . THR A 1 698 ? 18.817 -1.393 -52.957 1.00 86.44 698 THR A N 1
ATOM 5293 C CA . THR A 1 698 ? 19.447 -2.719 -52.853 1.00 86.44 698 THR A CA 1
ATOM 5294 C C . THR A 1 698 ? 20.964 -2.699 -53.068 1.00 86.44 698 THR A C 1
ATOM 5296 O O . THR A 1 698 ? 21.663 -3.621 -52.627 1.00 86.44 698 THR A O 1
ATOM 5299 N N . ALA A 1 699 ? 21.502 -1.640 -53.686 1.00 84.06 699 ALA A N 1
ATOM 5300 C CA . ALA A 1 699 ? 22.940 -1.420 -53.820 1.00 84.06 699 ALA A CA 1
ATOM 5301 C C . ALA A 1 699 ? 23.616 -1.115 -52.476 1.00 84.06 699 ALA A C 1
ATOM 5303 O O . ALA A 1 699 ? 24.822 -1.288 -52.363 1.00 84.06 699 ALA A O 1
ATOM 5304 N N . PHE A 1 700 ? 22.846 -0.711 -51.463 1.00 89.44 700 PHE A N 1
ATOM 5305 C CA . PHE A 1 700 ? 23.328 -0.425 -50.112 1.00 89.44 700 PHE A CA 1
ATOM 5306 C C . PHE A 1 700 ? 23.150 -1.618 -49.167 1.00 89.44 700 PHE A C 1
ATOM 5308 O O . PHE A 1 700 ? 23.559 -1.561 -48.010 1.00 89.44 700 PHE A O 1
ATOM 5315 N N . TRP A 1 701 ? 22.518 -2.699 -49.631 1.00 89.75 701 TRP A N 1
ATOM 5316 C CA . TRP A 1 701 ? 22.260 -3.878 -48.812 1.00 89.75 701 TRP A CA 1
ATOM 5317 C C . TRP A 1 701 ? 23.431 -4.850 -48.874 1.00 89.75 701 TRP A C 1
ATOM 5319 O O . TRP A 1 701 ? 23.844 -5.265 -49.955 1.00 89.75 701 TRP A O 1
ATOM 5329 N N . ASP A 1 702 ? 23.886 -5.297 -47.709 1.00 88.19 702 ASP A N 1
ATOM 5330 C CA . ASP A 1 702 ? 24.878 -6.360 -47.523 1.00 88.19 702 ASP A CA 1
ATOM 5331 C C . ASP A 1 702 ? 24.287 -7.773 -47.656 1.00 88.19 702 ASP A C 1
ATOM 5333 O O . ASP A 1 702 ? 24.985 -8.767 -47.443 1.00 88.19 702 ASP A O 1
ATOM 5337 N N . VAL A 1 703 ? 23.011 -7.872 -48.032 1.00 90.88 703 VAL A N 1
ATOM 5338 C CA . VAL A 1 703 ? 22.276 -9.121 -48.251 1.00 90.88 703 VAL A CA 1
ATOM 5339 C C . VAL A 1 703 ? 21.687 -9.172 -49.659 1.00 90.88 703 VAL A C 1
ATOM 5341 O O . VAL A 1 703 ? 21.312 -8.145 -50.231 1.00 90.88 703 VAL A O 1
ATOM 5344 N N . ASP A 1 704 ? 21.614 -10.370 -50.232 1.00 87.88 704 ASP A N 1
ATOM 5345 C CA . ASP A 1 704 ? 20.899 -10.614 -51.484 1.00 87.88 704 ASP A CA 1
ATOM 5346 C C . ASP A 1 704 ? 19.376 -10.543 -51.251 1.00 87.88 704 ASP A C 1
ATOM 5348 O O . ASP A 1 704 ? 18.871 -11.222 -50.352 1.00 87.88 704 ASP A O 1
ATOM 5352 N N . PRO A 1 705 ? 18.618 -9.758 -52.038 1.00 86.56 705 PRO A N 1
ATOM 5353 C CA . PRO A 1 705 ? 17.189 -9.561 -51.802 1.00 86.56 705 PRO A CA 1
ATOM 5354 C C . PRO A 1 705 ? 16.321 -10.800 -52.069 1.00 86.56 705 PRO A C 1
ATOM 5356 O O . PRO A 1 705 ? 15.187 -10.874 -51.593 1.00 86.56 705 PRO A O 1
ATOM 5359 N N . VAL A 1 706 ? 16.839 -11.783 -52.810 1.00 86.50 706 VAL A N 1
ATOM 5360 C CA . VAL A 1 706 ? 16.132 -13.007 -53.202 1.00 86.50 706 VAL A CA 1
ATOM 5361 C C . VAL A 1 706 ? 16.542 -14.185 -52.323 1.00 86.50 706 VAL A C 1
ATOM 5363 O O . VAL A 1 706 ? 15.677 -14.902 -51.823 1.00 86.50 706 VAL A O 1
ATOM 5366 N N . THR A 1 707 ? 17.845 -14.411 -52.130 1.00 86.44 707 THR A N 1
ATOM 5367 C CA . THR A 1 707 ? 18.342 -15.563 -51.353 1.00 86.44 707 THR A CA 1
ATOM 5368 C C . THR A 1 707 ? 18.538 -15.237 -49.875 1.00 86.44 707 THR A C 1
ATOM 5370 O O . THR A 1 707 ? 18.494 -16.127 -49.024 1.00 86.44 707 THR A O 1
ATOM 5373 N N . GLY A 1 708 ? 18.735 -13.958 -49.547 1.00 83.88 708 GLY A N 1
ATOM 5374 C CA . GLY A 1 708 ? 19.070 -13.504 -48.204 1.00 83.88 708 GLY A CA 1
ATOM 5375 C C . GLY A 1 708 ? 20.492 -13.864 -47.775 1.00 83.88 708 GLY A C 1
ATOM 5376 O O . GLY A 1 708 ? 20.793 -13.755 -46.583 1.00 83.88 708 GLY A O 1
ATOM 5377 N N . ASP A 1 709 ? 21.338 -14.330 -48.694 1.00 88.81 709 ASP A N 1
ATOM 5378 C CA . ASP A 1 709 ? 22.743 -14.616 -48.414 1.00 88.81 709 ASP A CA 1
ATOM 5379 C C . ASP A 1 709 ? 23.518 -13.312 -48.209 1.00 88.81 709 ASP A C 1
ATOM 5381 O O . ASP A 1 709 ? 23.236 -12.293 -48.841 1.00 88.81 709 ASP A O 1
ATOM 5385 N N . SER A 1 710 ? 24.511 -13.340 -47.318 1.00 84.69 710 SER A N 1
ATOM 5386 C CA . SER A 1 710 ? 25.405 -12.198 -47.127 1.00 84.69 710 SER A CA 1
ATOM 5387 C C . SER A 1 710 ? 26.289 -12.000 -48.358 1.00 84.69 710 SER A C 1
ATOM 5389 O O . SER A 1 710 ? 26.858 -12.955 -48.888 1.00 84.69 710 SER A O 1
ATOM 5391 N N . LYS A 1 711 ? 26.484 -10.741 -48.753 1.00 84.38 711 LYS A N 1
ATOM 5392 C CA . LYS A 1 711 ? 27.448 -10.328 -49.780 1.00 84.38 711 LYS A CA 1
ATOM 5393 C C . LYS A 1 711 ? 28.901 -10.326 -49.274 1.00 84.38 711 LYS A C 1
ATOM 5395 O O . LYS A 1 711 ? 29.807 -10.015 -50.041 1.00 84.38 711 LYS A O 1
ATOM 5400 N N . GLY A 1 712 ? 29.136 -10.676 -48.004 1.00 80.31 712 GLY A N 1
ATOM 5401 C CA . GLY A 1 712 ? 30.474 -10.810 -47.417 1.00 80.31 712 GLY A CA 1
ATOM 5402 C C . GLY A 1 712 ? 31.168 -9.484 -47.097 1.00 80.31 712 GLY A C 1
ATOM 5403 O O . GLY A 1 712 ? 32.393 -9.443 -47.028 1.00 80.31 712 GLY A O 1
ATOM 5404 N N . TRP A 1 713 ? 30.407 -8.400 -46.937 1.00 86.00 713 TRP A N 1
ATOM 5405 C CA . TRP A 1 713 ? 30.949 -7.074 -46.643 1.00 86.00 713 TRP A CA 1
ATOM 5406 C C . TRP A 1 713 ? 31.506 -6.996 -45.222 1.00 86.00 713 TRP A C 1
ATOM 5408 O O . TRP A 1 713 ? 30.918 -7.539 -44.285 1.00 86.00 713 TRP A O 1
ATOM 5418 N N . ASN A 1 714 ? 32.617 -6.278 -45.058 1.00 88.50 714 ASN A N 1
ATOM 5419 C CA . ASN A 1 714 ? 33.150 -5.943 -43.745 1.00 88.50 714 ASN A CA 1
ATOM 5420 C C . ASN A 1 714 ? 32.814 -4.490 -43.399 1.00 88.50 714 ASN A C 1
ATOM 5422 O O . ASN A 1 714 ? 33.554 -3.577 -43.757 1.00 88.50 714 ASN A O 1
ATOM 5426 N N . TRP A 1 715 ? 31.694 -4.287 -42.707 1.00 89.00 715 TRP A N 1
ATOM 5427 C CA . TRP A 1 715 ? 31.203 -2.958 -42.335 1.00 89.00 715 TRP A CA 1
ATOM 5428 C C . TRP A 1 715 ? 32.193 -2.152 -41.482 1.00 89.00 715 TRP A C 1
ATOM 5430 O O . TRP A 1 715 ? 32.394 -0.967 -41.741 1.00 89.00 715 TRP A O 1
ATOM 5440 N N . VAL A 1 716 ? 32.822 -2.792 -40.490 1.00 90.38 716 VAL A N 1
ATOM 5441 C CA . VAL A 1 716 ? 33.783 -2.166 -39.568 1.00 90.38 716 VAL A CA 1
ATOM 5442 C C . VAL A 1 716 ? 34.999 -3.075 -39.411 1.00 90.38 716 VAL A C 1
ATOM 5444 O O . VAL A 1 716 ? 34.864 -4.214 -38.968 1.00 90.38 716 VAL A O 1
ATOM 5447 N N . GLY A 1 717 ? 36.187 -2.572 -39.748 1.00 86.38 717 GLY A N 1
ATOM 5448 C CA . GLY A 1 717 ? 37.462 -3.245 -39.484 1.00 86.38 717 GLY A CA 1
ATOM 5449 C C . GLY A 1 717 ? 38.039 -2.871 -38.118 1.00 86.38 717 GLY A C 1
ATOM 5450 O O . GLY A 1 717 ? 38.088 -3.695 -37.208 1.00 86.38 717 GLY A O 1
ATOM 5451 N N . GLU A 1 718 ? 38.460 -1.616 -37.977 1.00 89.31 718 GLU A N 1
ATOM 5452 C CA . GLU A 1 718 ? 38.998 -1.027 -36.746 1.00 89.31 718 GLU A CA 1
ATOM 5453 C C . GLU A 1 718 ? 38.202 0.224 -36.361 1.00 89.31 718 GLU A C 1
ATOM 5455 O O . GLU A 1 718 ? 37.651 0.913 -37.222 1.00 89.31 718 GLU A O 1
ATOM 5460 N N . THR A 1 719 ? 38.155 0.533 -35.063 1.00 91.38 719 THR A N 1
ATOM 5461 C CA . THR A 1 719 ? 37.464 1.716 -34.531 1.00 91.38 719 THR A CA 1
ATOM 5462 C C . THR A 1 719 ? 38.367 2.531 -33.617 1.00 91.38 719 THR A C 1
ATOM 5464 O O . THR A 1 719 ? 39.154 1.962 -32.858 1.00 91.38 719 THR A O 1
ATOM 5467 N N . ALA A 1 720 ? 38.170 3.847 -33.592 1.00 90.56 720 ALA A N 1
ATOM 5468 C CA . ALA A 1 720 ? 38.778 4.762 -32.633 1.00 90.56 720 ALA A CA 1
ATOM 5469 C C . ALA A 1 720 ? 37.705 5.606 -31.932 1.00 90.56 720 ALA A C 1
ATOM 5471 O O . ALA A 1 720 ? 36.699 5.971 -32.532 1.00 90.56 720 ALA A O 1
ATOM 5472 N N . THR A 1 721 ? 37.927 5.955 -30.666 1.00 88.94 721 THR A N 1
ATOM 5473 C CA . THR A 1 721 ? 37.072 6.913 -29.950 1.00 88.94 721 THR A CA 1
ATOM 5474 C C . THR A 1 721 ? 37.517 8.336 -30.269 1.00 88.94 721 THR A C 1
ATOM 5476 O O . THR A 1 721 ? 38.681 8.678 -30.058 1.00 88.94 721 THR A O 1
ATOM 5479 N N . GLN A 1 722 ? 36.599 9.167 -30.757 1.00 87.06 722 GLN A N 1
ATOM 5480 C CA . GLN A 1 722 ? 36.864 10.554 -31.134 1.00 87.06 722 GLN A CA 1
ATOM 5481 C C . GLN A 1 722 ? 35.798 11.503 -30.575 1.00 87.06 722 GLN A C 1
ATOM 5483 O O . GLN A 1 722 ? 34.677 11.101 -30.264 1.00 87.06 722 GLN A O 1
ATOM 5488 N N . GLN A 1 723 ? 36.173 12.776 -30.424 1.00 83.69 723 GLN A N 1
ATOM 5489 C CA . GLN A 1 723 ? 35.226 13.856 -30.159 1.00 83.69 723 GLN A CA 1
ATOM 5490 C C . GLN A 1 723 ? 34.615 14.287 -31.487 1.00 83.69 723 GLN A C 1
ATOM 5492 O O . GLN A 1 723 ? 35.336 14.679 -32.403 1.00 83.69 723 GLN A O 1
ATOM 5497 N N . VAL A 1 724 ? 33.298 14.202 -31.574 1.00 82.56 724 VAL A N 1
ATOM 5498 C CA . VAL A 1 724 ? 32.524 14.442 -32.782 1.00 82.56 724 VAL A CA 1
ATOM 5499 C C . VAL A 1 724 ? 31.632 15.647 -32.541 1.00 82.56 724 VAL A C 1
ATOM 5501 O O . VAL A 1 724 ? 30.841 15.652 -31.599 1.00 82.56 724 VAL A O 1
ATOM 5504 N N . THR A 1 725 ? 31.754 16.674 -33.379 1.00 78.75 725 THR A N 1
ATOM 5505 C CA . THR A 1 725 ? 30.903 17.862 -33.291 1.00 78.75 725 THR A CA 1
ATOM 5506 C C . THR A 1 725 ? 29.685 17.690 -34.184 1.00 78.75 725 THR A C 1
ATOM 5508 O O . THR A 1 725 ? 29.800 17.452 -35.383 1.00 78.75 725 THR A O 1
ATOM 5511 N N . ILE A 1 726 ? 28.500 17.829 -33.596 1.00 73.69 726 ILE A N 1
ATOM 5512 C CA . ILE A 1 726 ? 27.239 17.772 -34.327 1.00 73.69 726 ILE A CA 1
ATOM 5513 C C . ILE A 1 726 ? 27.067 19.106 -35.081 1.00 73.69 726 ILE A C 1
ATOM 5515 O O . ILE A 1 726 ? 26.927 20.143 -34.420 1.00 73.69 726 ILE A O 1
ATOM 5519 N N . PRO A 1 727 ? 27.037 19.115 -36.432 1.00 62.75 727 PRO A N 1
ATOM 5520 C CA . PRO A 1 727 ? 27.191 20.331 -37.252 1.00 62.75 727 PRO A CA 1
ATOM 5521 C C . PRO A 1 727 ? 26.145 21.430 -37.021 1.00 62.75 727 PRO A C 1
ATOM 5523 O O . PRO A 1 727 ? 26.347 22.580 -37.392 1.00 62.75 727 PRO A O 1
ATOM 5526 N N . VAL A 1 728 ? 25.006 21.070 -36.431 1.00 63.50 728 VAL A N 1
ATOM 5527 C CA . VAL A 1 728 ? 23.798 21.901 -36.379 1.00 63.50 728 VAL A CA 1
ATOM 5528 C C . VAL A 1 728 ? 23.574 22.553 -35.009 1.00 63.50 728 VAL A C 1
ATOM 5530 O O . VAL A 1 728 ? 22.932 23.598 -34.910 1.00 63.50 728 VAL A O 1
ATOM 5533 N N . VAL A 1 729 ? 24.082 21.932 -33.947 1.00 66.38 729 VAL A N 1
ATOM 5534 C CA . VAL A 1 729 ? 23.884 22.369 -32.553 1.00 66.38 729 VAL A CA 1
ATOM 5535 C C . VAL A 1 729 ? 25.202 22.665 -31.840 1.00 66.38 729 VAL A C 1
ATOM 5537 O O . VAL A 1 729 ? 25.183 23.019 -30.666 1.00 66.38 729 VAL A O 1
ATOM 5540 N N . GLU A 1 730 ? 26.339 22.493 -32.528 1.00 67.94 730 GLU A N 1
ATOM 5541 C CA . GLU A 1 730 ? 27.698 22.656 -31.985 1.00 67.94 730 GLU A CA 1
ATOM 5542 C C . GLU A 1 730 ? 27.937 21.855 -30.684 1.00 67.94 730 GLU A C 1
ATOM 5544 O O . GLU A 1 730 ? 28.824 22.167 -29.888 1.00 67.94 730 GLU A O 1
ATOM 5549 N N . LYS A 1 731 ? 27.152 20.790 -30.461 1.00 71.94 731 LYS A N 1
ATOM 5550 C CA . LYS A 1 731 ? 27.321 19.845 -29.351 1.00 71.94 731 LYS A CA 1
ATOM 5551 C C . LYS A 1 731 ? 28.438 18.881 -29.726 1.00 71.94 731 LYS A C 1
ATOM 5553 O O . LYS A 1 731 ? 28.377 18.247 -30.778 1.00 71.94 731 LYS A O 1
ATOM 5558 N N . THR A 1 732 ? 29.440 18.754 -28.866 1.00 78.00 732 THR A N 1
ATOM 5559 C CA . THR A 1 732 ? 30.492 17.749 -29.030 1.00 78.00 732 THR A CA 1
ATOM 5560 C C . THR A 1 732 ? 30.148 16.520 -28.201 1.00 78.00 732 THR A C 1
ATOM 5562 O O . THR A 1 732 ? 29.921 16.630 -26.996 1.00 78.00 732 THR A O 1
ATOM 5565 N N . VAL A 1 733 ? 30.115 15.359 -28.848 1.00 76.06 733 VAL A N 1
ATOM 5566 C CA . VAL A 1 733 ? 29.866 14.058 -28.222 1.00 76.06 733 VAL A CA 1
ATOM 5567 C C . VAL A 1 733 ? 31.070 13.143 -28.416 1.00 76.06 733 VAL A C 1
ATOM 5569 O O . VAL A 1 733 ? 31.797 13.243 -29.403 1.00 76.06 733 VAL A O 1
ATOM 5572 N N . THR A 1 734 ? 31.308 12.250 -27.460 1.00 81.88 734 THR A N 1
ATOM 5573 C CA . THR A 1 734 ? 32.361 11.235 -27.581 1.00 81.88 734 THR A CA 1
ATOM 5574 C C . THR A 1 734 ? 31.758 10.001 -28.234 1.00 81.88 734 THR A C 1
ATOM 5576 O O . THR A 1 734 ? 30.878 9.391 -27.642 1.00 81.88 734 THR A O 1
ATOM 5579 N N . ALA A 1 735 ? 32.222 9.626 -29.424 1.00 85.12 735 ALA A N 1
ATOM 5580 C CA . ALA A 1 735 ? 31.677 8.492 -30.168 1.00 85.12 735 ALA A CA 1
ATOM 5581 C C . ALA A 1 735 ? 32.788 7.622 -30.767 1.00 85.12 735 ALA A C 1
ATOM 5583 O O . ALA A 1 735 ? 33.938 8.051 -30.910 1.00 85.12 735 ALA A O 1
ATOM 5584 N N . LYS A 1 736 ? 32.452 6.377 -31.111 1.00 89.62 736 LYS A N 1
ATOM 5585 C CA . LYS A 1 736 ? 33.335 5.514 -31.900 1.00 89.62 736 LYS A CA 1
ATOM 5586 C C . LYS A 1 736 ? 33.181 5.843 -33.378 1.00 89.62 736 LYS A C 1
ATOM 5588 O O . LYS A 1 736 ? 32.067 5.935 -33.873 1.00 89.62 736 LYS A O 1
ATOM 5593 N N . VAL A 1 737 ? 34.301 5.948 -34.079 1.00 90.94 737 VAL A N 1
ATOM 5594 C CA . VAL A 1 737 ? 34.357 6.062 -35.538 1.00 90.94 737 VAL A CA 1
ATOM 5595 C C . VAL A 1 737 ? 35.166 4.905 -36.106 1.00 90.94 737 VAL A C 1
ATOM 5597 O O . VAL A 1 737 ? 36.151 4.472 -35.505 1.00 90.94 737 VAL A O 1
ATOM 5600 N N . ALA A 1 738 ? 34.757 4.395 -37.260 1.00 93.31 738 ALA A N 1
ATOM 5601 C CA . ALA A 1 738 ? 35.493 3.404 -38.020 1.00 93.31 738 ALA A CA 1
ATOM 5602 C C . ALA A 1 738 ? 36.718 4.064 -38.657 1.00 93.31 738 ALA A C 1
ATOM 5604 O O . ALA A 1 738 ? 36.612 5.137 -39.251 1.00 93.31 738 ALA A O 1
ATOM 5605 N N . THR A 1 739 ? 37.872 3.413 -38.550 1.0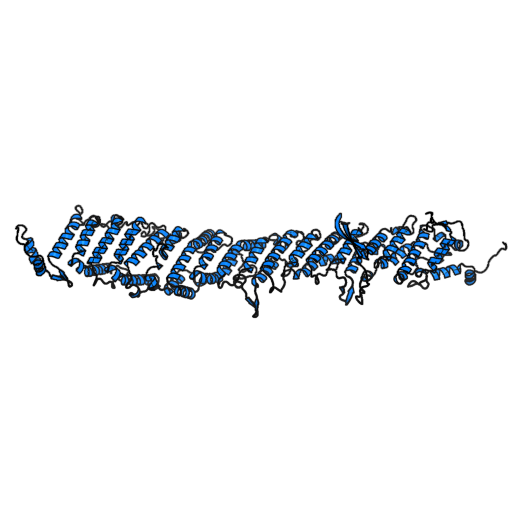0 91.50 739 THR A N 1
ATOM 5606 C CA . THR A 1 739 ? 39.128 3.815 -39.203 1.00 91.50 739 THR A CA 1
ATOM 5607 C C . THR A 1 739 ? 39.505 2.888 -40.359 1.00 91.50 739 THR A C 1
ATOM 5609 O O . THR A 1 739 ? 40.498 3.130 -41.036 1.00 91.50 739 THR A O 1
ATOM 5612 N N . SER A 1 740 ? 38.742 1.812 -40.571 1.00 91.31 740 SER A N 1
ATOM 5613 C CA . SER A 1 740 ? 38.841 0.912 -41.724 1.00 91.31 740 SER A CA 1
ATOM 5614 C C . SER A 1 740 ? 37.542 0.115 -41.913 1.00 91.31 740 SER A C 1
ATOM 5616 O O . SER A 1 740 ? 36.742 -0.010 -40.979 1.00 91.31 740 SER A O 1
ATOM 5618 N N . GLY A 1 741 ? 37.343 -0.452 -43.107 1.00 91.44 741 GLY A N 1
ATOM 5619 C CA . GLY A 1 741 ? 36.122 -1.165 -43.502 1.00 91.44 741 GLY A CA 1
ATOM 5620 C C . GLY A 1 741 ? 35.139 -0.280 -44.272 1.00 91.44 741 GLY A C 1
ATOM 5621 O O . GLY A 1 741 ? 35.379 0.912 -44.459 1.00 91.44 741 GLY A O 1
ATOM 5622 N N . GLU A 1 742 ? 34.012 -0.866 -44.679 1.00 92.31 742 GLU A N 1
ATOM 5623 C CA . GLU A 1 742 ? 33.070 -0.247 -45.622 1.00 92.31 742 GLU A CA 1
ATOM 5624 C C . GLU A 1 742 ? 32.522 1.100 -45.133 1.00 92.31 742 GLU A C 1
ATOM 5626 O O . GLU A 1 742 ? 32.340 2.008 -45.936 1.00 92.31 742 GLU A O 1
ATOM 5631 N N . ILE A 1 743 ? 32.271 1.268 -43.827 1.00 92.88 743 ILE A N 1
ATOM 5632 C CA . ILE A 1 743 ? 31.765 2.544 -43.290 1.00 92.88 743 ILE A CA 1
ATOM 5633 C C . ILE A 1 743 ? 32.807 3.654 -43.450 1.00 92.88 743 ILE A C 1
ATOM 5635 O O . ILE A 1 743 ? 32.461 4.762 -43.858 1.00 92.88 743 ILE A O 1
ATOM 5639 N N . PHE A 1 744 ? 34.075 3.366 -43.144 1.00 92.94 744 PHE A N 1
ATOM 5640 C CA . PHE A 1 744 ? 35.160 4.334 -43.300 1.00 92.94 744 PHE A CA 1
ATOM 5641 C C . PHE A 1 744 ? 35.354 4.692 -44.777 1.00 92.94 744 PHE A C 1
ATOM 5643 O O . PHE A 1 744 ? 35.345 5.871 -45.121 1.00 92.94 744 PHE A O 1
ATOM 5650 N N . GLU A 1 745 ? 35.446 3.677 -45.639 1.00 92.88 745 GLU A N 1
ATOM 5651 C CA . GLU A 1 745 ? 35.651 3.835 -47.083 1.00 92.88 745 GLU A CA 1
ATOM 5652 C C . GLU A 1 745 ? 34.489 4.602 -47.733 1.00 92.88 745 GLU A C 1
ATOM 5654 O O . GLU A 1 745 ? 34.713 5.497 -48.544 1.00 92.88 745 GLU A O 1
ATOM 5659 N N . LEU A 1 746 ? 33.238 4.324 -47.344 1.00 90.12 746 LEU A N 1
ATOM 5660 C CA . LEU A 1 746 ? 32.067 5.046 -47.845 1.00 90.12 746 LEU A CA 1
ATOM 5661 C C . LEU A 1 746 ? 32.079 6.516 -47.417 1.00 90.12 746 LEU A C 1
ATOM 5663 O O . LEU A 1 746 ? 31.811 7.399 -48.232 1.00 90.12 746 LEU A O 1
ATOM 5667 N N . VAL A 1 747 ? 32.358 6.793 -46.142 1.00 89.44 747 VAL A N 1
ATOM 5668 C CA . VAL A 1 747 ? 32.398 8.168 -45.629 1.00 89.44 747 VAL A CA 1
ATOM 5669 C C . VAL A 1 747 ? 33.534 8.957 -46.283 1.00 89.44 747 VAL A C 1
ATOM 5671 O O . VAL A 1 747 ? 33.317 10.101 -46.686 1.00 89.44 747 VAL A O 1
ATOM 5674 N N . GLU A 1 748 ? 34.708 8.345 -46.455 1.00 88.81 748 GLU A N 1
ATOM 5675 C CA . GLU A 1 748 ? 35.826 8.932 -47.197 1.00 88.81 748 GLU A CA 1
ATOM 5676 C C . GLU A 1 748 ? 35.438 9.199 -48.657 1.00 88.81 748 GLU A C 1
ATOM 5678 O O . GLU A 1 748 ? 35.690 10.286 -49.176 1.00 88.81 748 GLU A O 1
ATOM 5683 N N . ALA A 1 749 ? 34.749 8.265 -49.311 1.00 87.62 749 ALA A N 1
ATOM 5684 C CA . ALA A 1 749 ? 34.282 8.457 -50.677 1.00 87.62 749 ALA A CA 1
ATOM 5685 C C . ALA A 1 749 ? 33.290 9.623 -50.796 1.00 87.62 749 ALA A C 1
ATOM 5687 O O . ALA A 1 749 ? 33.421 10.459 -51.692 1.00 87.62 749 ALA A O 1
ATOM 5688 N N . ILE A 1 750 ? 32.335 9.739 -49.868 1.00 84.19 750 ILE A N 1
ATOM 5689 C CA . ILE A 1 750 ? 31.408 10.879 -49.810 1.00 84.19 750 ILE A CA 1
ATOM 5690 C C . ILE A 1 750 ? 32.190 12.183 -49.608 1.00 84.19 750 ILE A C 1
ATOM 5692 O O . ILE A 1 750 ? 31.904 13.165 -50.293 1.00 84.19 750 ILE A O 1
ATOM 5696 N N . GLN A 1 751 ? 33.204 12.191 -48.739 1.00 84.75 751 GLN A N 1
ATOM 5697 C CA . GLN A 1 751 ? 34.062 13.353 -48.505 1.00 84.75 751 GLN A CA 1
ATOM 5698 C C . GLN A 1 751 ? 34.813 13.801 -49.754 1.00 84.75 751 GLN A C 1
ATOM 5700 O O . GLN A 1 751 ? 34.797 14.987 -50.091 1.00 84.75 751 GLN A O 1
ATOM 5705 N N . GLN A 1 752 ? 35.456 12.862 -50.448 1.00 86.06 752 GLN A N 1
ATOM 5706 C CA . GLN A 1 752 ? 36.203 13.163 -51.666 1.00 86.06 752 GLN A CA 1
ATOM 5707 C C . GLN A 1 752 ? 35.287 13.631 -52.795 1.00 86.06 752 GLN A C 1
ATOM 5709 O O . GLN A 1 752 ? 35.689 14.455 -53.602 1.00 86.06 752 GLN A O 1
ATOM 5714 N N . VAL A 1 753 ? 34.050 13.140 -52.858 1.00 80.44 753 VAL A N 1
ATOM 5715 C CA . VAL A 1 753 ? 33.090 13.573 -53.878 1.00 80.44 753 VAL A CA 1
ATOM 5716 C C . VAL A 1 753 ? 32.485 14.941 -53.545 1.00 80.44 753 VAL A C 1
ATOM 5718 O O . VAL A 1 753 ? 32.310 15.758 -54.446 1.00 80.44 753 VAL A O 1
ATOM 5721 N N . GLN A 1 754 ? 32.186 15.224 -52.273 1.00 77.12 754 GLN A N 1
ATOM 5722 C CA . GLN A 1 754 ? 31.662 16.528 -51.843 1.00 77.12 754 GLN A CA 1
ATOM 5723 C C . GLN A 1 754 ? 32.681 17.664 -51.987 1.00 77.12 754 GLN A C 1
ATOM 5725 O O . GLN A 1 754 ? 32.281 18.815 -52.152 1.00 77.12 754 GLN A O 1
ATOM 5730 N N . SER A 1 755 ? 33.982 17.366 -51.935 1.00 77.69 755 SER A N 1
ATOM 5731 C CA . SER A 1 755 ? 35.028 18.369 -52.161 1.00 77.69 755 SER A CA 1
ATOM 5732 C C . SER A 1 755 ? 35.130 18.815 -53.628 1.00 77.69 755 SER A C 1
ATOM 5734 O O . SER A 1 755 ? 35.727 19.857 -53.904 1.00 77.69 755 SER A O 1
ATOM 5736 N N . LEU A 1 756 ? 34.521 18.078 -54.568 1.00 79.88 756 LEU A N 1
ATOM 5737 C CA . LEU A 1 756 ? 34.507 18.434 -55.985 1.00 79.88 756 LEU A CA 1
ATOM 5738 C C . LEU A 1 756 ? 33.507 19.567 -56.241 1.00 79.88 756 LEU A C 1
ATOM 5740 O O . LEU A 1 756 ? 32.294 19.398 -56.106 1.00 79.88 756 LEU A O 1
ATOM 5744 N N . ASP A 1 757 ? 34.006 20.720 -56.687 1.00 75.25 757 ASP A N 1
ATOM 5745 C CA . ASP A 1 757 ? 33.156 21.821 -57.146 1.00 75.25 757 ASP A CA 1
ATOM 5746 C C . ASP A 1 757 ? 32.520 21.469 -58.502 1.00 75.25 757 ASP A C 1
ATOM 5748 O O . ASP A 1 757 ? 33.126 21.610 -59.571 1.00 75.25 757 ASP A O 1
ATOM 5752 N N . LEU A 1 758 ? 31.278 20.987 -58.440 1.00 68.94 758 LEU A N 1
ATOM 5753 C CA . LEU A 1 758 ? 30.537 20.455 -59.582 1.00 68.94 758 LEU A CA 1
ATOM 5754 C C . LEU A 1 758 ? 30.358 21.443 -60.734 1.00 68.94 758 LEU A C 1
ATOM 5756 O O . LEU A 1 758 ? 30.297 21.031 -61.895 1.00 68.94 758 LEU A O 1
ATOM 5760 N N . ASP A 1 759 ? 30.326 22.739 -60.435 1.00 69.25 759 ASP A N 1
ATOM 5761 C CA . ASP A 1 759 ? 30.136 23.789 -61.431 1.00 69.25 759 ASP A CA 1
ATOM 5762 C C . ASP A 1 759 ? 31.440 24.159 -62.157 1.00 69.25 759 ASP A C 1
ATOM 5764 O O . ASP A 1 759 ? 31.427 24.957 -63.108 1.00 69.25 759 ASP A O 1
ATOM 5768 N N . LYS A 1 760 ? 32.578 23.596 -61.732 1.00 72.00 760 LYS A N 1
ATOM 5769 C CA . LYS A 1 760 ? 33.915 23.900 -62.260 1.00 72.00 760 LYS A CA 1
ATOM 5770 C C . LYS A 1 760 ? 34.570 22.775 -63.062 1.00 72.00 760 LYS A C 1
ATOM 5772 O O . LYS A 1 760 ? 35.699 22.960 -63.514 1.00 72.00 760 LYS A O 1
ATOM 5777 N N . PHE A 1 761 ? 33.895 21.652 -63.294 1.00 74.81 761 PHE A N 1
ATOM 5778 C CA . PHE A 1 761 ? 34.419 20.614 -64.189 1.00 74.81 761 PHE A CA 1
ATOM 5779 C C . PHE A 1 761 ? 34.692 21.158 -65.602 1.00 74.81 761 PHE A C 1
ATOM 5781 O O . PHE A 1 761 ? 33.890 21.920 -66.144 1.00 74.81 761 PHE A O 1
ATOM 5788 N N . GLY A 1 762 ? 35.832 20.773 -66.188 1.00 63.44 762 GLY A N 1
ATOM 5789 C CA . GLY A 1 762 ? 36.234 21.170 -67.548 1.00 63.44 762 GLY A CA 1
ATOM 5790 C C . GLY A 1 762 ? 36.564 22.659 -67.733 1.00 63.44 762 GLY A C 1
ATOM 5791 O O . GLY A 1 762 ? 36.679 23.130 -68.860 1.00 63.44 762 GLY A O 1
ATOM 5792 N N . LYS A 1 763 ? 36.703 23.437 -66.648 1.00 66.19 763 LYS A N 1
ATOM 5793 C CA . LYS A 1 763 ? 37.100 24.856 -66.699 1.00 66.19 763 LYS A CA 1
ATOM 5794 C C . LYS A 1 763 ? 38.543 25.030 -66.228 1.00 66.19 763 LYS A C 1
ATOM 5796 O O . LYS A 1 763 ? 38.960 24.415 -65.250 1.00 66.19 763 LYS A O 1
ATOM 5801 N N . ALA A 1 764 ? 39.287 25.932 -66.870 1.00 60.03 764 ALA A N 1
ATOM 5802 C CA . ALA A 1 764 ? 40.637 26.292 -66.435 1.00 60.03 764 ALA A CA 1
ATOM 5803 C C . ALA A 1 764 ? 40.624 26.826 -64.985 1.00 60.03 764 ALA A C 1
ATOM 5805 O O . ALA A 1 764 ? 39.928 27.800 -64.687 1.00 60.03 764 ALA A O 1
ATOM 5806 N N . GLY A 1 765 ? 41.385 26.186 -64.089 1.00 62.50 765 GLY A N 1
ATOM 5807 C CA . GLY A 1 765 ? 41.381 26.472 -62.644 1.00 62.50 765 GLY A CA 1
ATOM 5808 C C . GLY A 1 765 ? 40.218 25.843 -61.857 1.00 62.50 765 GLY A C 1
ATOM 5809 O O . GLY A 1 765 ? 39.926 26.303 -60.753 1.00 62.50 765 GLY A O 1
ATOM 5810 N N . GLY A 1 766 ? 39.528 24.854 -62.439 1.00 74.81 766 GLY A N 1
ATOM 5811 C CA . GLY A 1 766 ? 38.484 24.040 -61.810 1.00 74.81 766 GLY A CA 1
ATOM 5812 C C . GLY A 1 766 ? 38.998 22.740 -61.179 1.00 74.81 766 GLY A C 1
ATOM 5813 O O . GLY A 1 766 ? 40.130 22.700 -60.710 1.00 74.81 766 GLY A O 1
ATOM 5814 N N . VAL A 1 767 ? 38.166 21.689 -61.163 1.00 81.62 767 VAL A N 1
ATOM 5815 C CA . VAL A 1 767 ? 38.510 20.371 -60.583 1.00 81.62 767 VAL A CA 1
ATOM 5816 C C . VAL A 1 767 ? 39.718 19.769 -61.307 1.00 81.62 767 VAL A C 1
ATOM 5818 O O . VAL A 1 767 ? 39.659 19.552 -62.520 1.00 81.62 767 VAL A O 1
ATOM 5821 N N . SER A 1 768 ? 40.791 19.488 -60.569 1.00 83.19 768 SER A N 1
ATOM 5822 C CA . SER A 1 768 ? 42.029 18.888 -61.078 1.00 83.19 768 SER A CA 1
ATOM 5823 C C . SER A 1 768 ? 41.898 17.383 -61.332 1.00 83.19 768 SER A C 1
ATOM 5825 O O . SER A 1 768 ? 41.012 16.708 -60.803 1.00 83.19 768 SER A O 1
ATOM 5827 N N . ALA A 1 769 ? 42.811 16.829 -62.136 1.00 81.06 769 ALA A N 1
ATOM 5828 C CA . ALA A 1 769 ? 42.854 15.390 -62.384 1.00 81.06 769 ALA A CA 1
ATOM 5829 C C . ALA A 1 769 ? 43.163 14.580 -61.117 1.00 81.06 769 ALA A C 1
ATOM 5831 O O . ALA A 1 769 ? 42.621 13.492 -60.950 1.00 81.06 769 ALA A O 1
ATOM 5832 N N . ASP A 1 770 ? 43.979 15.118 -60.209 1.00 84.38 770 ASP A N 1
ATOM 5833 C CA . ASP A 1 770 ? 44.302 14.456 -58.943 1.00 84.38 770 ASP A CA 1
ATOM 5834 C C . ASP A 1 770 ? 43.098 14.445 -57.986 1.00 84.38 770 ASP A C 1
ATOM 5836 O O . ASP A 1 770 ? 42.842 13.429 -57.342 1.00 84.38 770 ASP A O 1
ATOM 5840 N N . GLU A 1 771 ? 42.303 15.521 -57.940 1.00 86.19 771 GLU A N 1
ATOM 5841 C CA . GLU A 1 771 ? 41.041 15.560 -57.182 1.00 86.19 771 GLU A CA 1
ATOM 5842 C C . GLU A 1 771 ? 40.017 14.560 -57.739 1.00 86.19 771 GLU A C 1
ATOM 5844 O O . GLU A 1 771 ? 39.434 13.787 -56.977 1.00 86.19 771 GLU A O 1
ATOM 5849 N N . LEU A 1 772 ? 39.851 14.499 -59.068 1.00 86.31 772 LEU A N 1
ATOM 5850 C CA . LEU A 1 772 ? 38.997 13.494 -59.709 1.00 86.31 772 LEU A CA 1
ATOM 5851 C C . LEU A 1 772 ? 39.501 12.068 -59.433 1.00 86.31 772 LEU A C 1
ATOM 5853 O O . LEU A 1 772 ? 38.700 11.178 -59.149 1.00 86.31 772 LEU A O 1
ATOM 5857 N N . ASN A 1 773 ? 40.815 11.842 -59.496 1.00 88.06 773 ASN A N 1
ATOM 5858 C CA . ASN A 1 773 ? 41.414 10.544 -59.204 1.00 88.06 773 ASN A CA 1
ATOM 5859 C C . ASN A 1 773 ? 41.141 10.110 -57.765 1.00 88.06 773 ASN A C 1
ATOM 5861 O O . ASN A 1 773 ? 40.715 8.981 -57.549 1.00 88.06 773 ASN A O 1
ATOM 5865 N N . ASN A 1 774 ? 41.348 10.998 -56.793 1.00 89.31 774 ASN A N 1
ATOM 5866 C CA . ASN A 1 774 ? 41.107 10.691 -55.386 1.00 89.31 774 ASN A CA 1
ATOM 5867 C C . ASN A 1 774 ? 39.637 10.329 -55.140 1.00 89.31 774 ASN A C 1
ATOM 5869 O O . ASN A 1 774 ? 39.365 9.336 -54.471 1.00 89.31 774 ASN A O 1
ATOM 5873 N N . ALA A 1 775 ? 38.695 11.057 -55.748 1.00 87.62 775 ALA A N 1
ATOM 5874 C CA . ALA A 1 775 ? 37.272 10.744 -55.641 1.00 87.62 775 ALA A CA 1
ATOM 5875 C C . ALA A 1 775 ? 36.894 9.409 -56.303 1.00 87.62 775 ALA A C 1
ATOM 5877 O O . ALA A 1 775 ? 36.169 8.615 -55.708 1.00 87.62 775 ALA A O 1
ATOM 5878 N N . LEU A 1 776 ? 37.398 9.126 -57.510 1.00 89.25 776 LEU A N 1
ATOM 5879 C CA . LEU A 1 776 ? 37.134 7.858 -58.197 1.00 89.25 776 LEU A CA 1
ATOM 5880 C C . LEU A 1 776 ? 37.776 6.663 -57.481 1.00 89.25 776 LEU A C 1
ATOM 5882 O O . LEU A 1 776 ? 37.169 5.600 -57.430 1.00 89.25 776 LEU A O 1
ATOM 5886 N N . MET A 1 777 ? 38.981 6.817 -56.927 1.00 92.06 777 MET A N 1
ATOM 5887 C CA . MET A 1 777 ? 39.632 5.749 -56.163 1.00 92.06 777 MET A CA 1
ATOM 5888 C C . MET A 1 777 ? 38.910 5.495 -54.836 1.00 92.06 777 MET A C 1
ATOM 5890 O O . MET A 1 777 ? 38.610 4.342 -54.549 1.00 92.06 777 MET A O 1
ATOM 5894 N N . ALA A 1 778 ? 38.535 6.541 -54.091 1.00 89.56 778 ALA A N 1
ATOM 5895 C CA . ALA A 1 778 ? 37.791 6.384 -52.838 1.00 89.56 778 ALA A CA 1
ATOM 5896 C C . ALA A 1 778 ? 36.422 5.711 -53.060 1.00 89.56 778 ALA A C 1
ATOM 5898 O O . ALA A 1 778 ? 36.017 4.830 -52.304 1.00 89.56 778 ALA A O 1
ATOM 5899 N N . LEU A 1 779 ? 35.728 6.053 -54.151 1.00 89.12 779 LEU A N 1
ATOM 5900 C CA . LEU A 1 779 ? 34.500 5.360 -54.550 1.00 89.12 779 LEU A CA 1
ATOM 5901 C C . LEU A 1 779 ? 34.730 3.900 -54.958 1.00 89.12 779 LEU A C 1
ATOM 5903 O O . LEU A 1 779 ? 33.824 3.090 -54.800 1.00 89.12 779 LEU A O 1
ATOM 5907 N N . ASP A 1 780 ? 35.895 3.558 -55.509 1.00 90.62 780 ASP A N 1
ATOM 5908 C CA . ASP A 1 780 ? 36.240 2.177 -55.861 1.00 90.62 780 ASP A CA 1
ATOM 5909 C C . ASP A 1 780 ? 36.576 1.312 -54.639 1.00 90.62 780 ASP A C 1
ATOM 5911 O O . ASP A 1 780 ? 36.314 0.100 -54.646 1.00 90.62 780 ASP A O 1
ATOM 5915 N N . ASP A 1 781 ? 37.161 1.935 -53.614 1.00 89.31 781 ASP A N 1
ATOM 5916 C CA . ASP A 1 781 ? 37.502 1.296 -52.347 1.00 89.31 781 ASP A CA 1
ATOM 5917 C C . ASP A 1 781 ? 36.224 0.840 -51.611 1.00 89.31 781 ASP A C 1
ATOM 5919 O O . ASP A 1 781 ? 36.151 -0.320 -51.215 1.00 89.31 781 ASP A O 1
ATOM 5923 N N . SER A 1 782 ? 35.170 1.668 -51.576 1.00 90.31 782 SER A N 1
ATOM 5924 C CA . SER A 1 782 ? 33.862 1.324 -50.981 1.00 90.31 782 SER A CA 1
ATOM 5925 C C . SER A 1 782 ? 32.984 0.447 -51.891 1.00 90.31 782 SER A C 1
ATOM 5927 O O . SER A 1 782 ? 32.708 0.780 -53.046 1.00 90.31 782 SER A O 1
ATOM 5929 N N . GLN A 1 783 ? 32.439 -0.650 -51.355 1.00 87.50 783 GLN A N 1
ATOM 5930 C CA . GLN A 1 783 ? 31.465 -1.508 -52.046 1.00 87.50 783 GLN A CA 1
ATOM 5931 C C . GLN A 1 783 ? 30.200 -0.742 -52.450 1.00 87.50 783 GLN A C 1
ATOM 5933 O O . GLN A 1 783 ? 29.685 -0.943 -53.552 1.00 87.50 783 GLN A O 1
ATOM 5938 N N . ILE A 1 784 ? 29.716 0.152 -51.585 1.00 87.12 784 ILE A N 1
ATOM 5939 C CA . ILE A 1 784 ? 28.564 1.022 -51.843 1.00 87.12 784 ILE A CA 1
ATOM 5940 C C . ILE A 1 784 ? 28.951 2.142 -52.818 1.00 87.12 784 ILE A C 1
ATOM 5942 O O . ILE A 1 784 ? 28.219 2.412 -53.777 1.00 87.12 784 ILE A O 1
ATOM 5946 N N . GLY A 1 785 ? 30.116 2.765 -52.620 1.00 84.81 785 GLY A N 1
ATOM 5947 C CA . GLY A 1 785 ? 30.655 3.846 -53.447 1.00 84.81 785 GLY A CA 1
ATOM 5948 C C . GLY A 1 785 ? 30.770 3.475 -54.926 1.00 84.81 785 GLY A C 1
ATOM 5949 O O . GLY A 1 785 ? 30.482 4.301 -55.797 1.00 84.81 785 GLY A O 1
ATOM 5950 N N . ARG A 1 786 ? 31.045 2.201 -55.236 1.00 86.25 786 ARG A N 1
ATOM 5951 C CA . ARG A 1 786 ? 31.097 1.685 -56.616 1.00 86.25 786 ARG A CA 1
ATOM 5952 C C . ARG A 1 786 ? 29.828 1.964 -57.420 1.00 86.25 786 ARG A C 1
ATOM 5954 O O . ARG A 1 786 ? 29.905 2.130 -58.636 1.00 86.25 786 ARG A O 1
ATOM 5961 N N . SER A 1 787 ? 28.671 2.060 -56.762 1.00 79.12 787 SER A N 1
ATOM 5962 C CA . SER A 1 787 ? 27.402 2.404 -57.417 1.00 79.12 787 SER A CA 1
ATOM 5963 C C . SER A 1 787 ? 27.360 3.841 -57.958 1.00 79.12 787 SER A C 1
ATOM 5965 O O . SER A 1 787 ? 26.616 4.120 -58.898 1.00 79.12 787 SER A O 1
ATOM 5967 N N . LEU A 1 788 ? 28.182 4.746 -57.417 1.00 78.81 788 LEU A N 1
ATOM 5968 C CA . LEU A 1 788 ? 28.268 6.148 -57.833 1.00 78.81 788 LEU A CA 1
ATOM 5969 C C . LEU A 1 788 ? 29.372 6.386 -58.876 1.00 78.81 788 LEU A C 1
ATOM 5971 O O . LEU A 1 788 ? 29.344 7.415 -59.557 1.00 78.81 788 LEU A O 1
ATOM 5975 N N . LEU A 1 789 ? 30.305 5.437 -59.055 1.00 86.38 789 LEU A N 1
ATOM 5976 C CA . LEU A 1 789 ? 31.417 5.542 -60.012 1.00 86.38 789 LEU A CA 1
ATOM 5977 C C . LEU A 1 789 ? 30.974 5.966 -61.422 1.00 86.38 789 LEU A C 1
ATOM 5979 O O . LEU A 1 789 ? 31.567 6.914 -61.945 1.00 86.38 789 LEU A O 1
ATOM 5983 N N . PRO A 1 790 ? 29.941 5.353 -62.047 1.00 84.50 790 PRO A N 1
ATOM 5984 C CA . PRO A 1 790 ? 29.527 5.737 -63.395 1.00 84.50 790 PRO A CA 1
ATOM 5985 C C . PRO A 1 790 ? 29.103 7.202 -63.489 1.00 84.50 790 PRO A C 1
ATOM 5987 O O . PRO A 1 790 ? 29.381 7.860 -64.483 1.00 84.50 790 PRO A O 1
ATOM 5990 N N . ALA A 1 791 ? 28.459 7.750 -62.463 1.00 79.50 791 ALA A N 1
ATOM 5991 C CA . ALA A 1 791 ? 27.970 9.120 -62.504 1.00 79.50 791 ALA A CA 1
ATOM 5992 C C . ALA A 1 791 ? 29.098 10.152 -62.366 1.00 79.50 791 ALA A C 1
ATOM 5994 O O . ALA A 1 791 ? 29.112 11.141 -63.100 1.00 79.50 791 ALA A O 1
ATOM 5995 N N . ILE A 1 792 ? 30.067 9.912 -61.474 1.00 81.31 792 ILE A N 1
ATOM 5996 C CA . ILE A 1 792 ? 31.232 10.798 -61.320 1.00 81.31 792 ILE A CA 1
ATOM 5997 C C . ILE A 1 792 ? 32.122 10.730 -62.561 1.00 81.31 792 ILE A C 1
ATOM 5999 O O . ILE A 1 792 ? 32.501 11.766 -63.110 1.00 81.31 792 ILE A O 1
ATOM 6003 N N . ALA A 1 793 ? 32.386 9.518 -63.056 1.00 84.81 793 ALA A N 1
ATOM 6004 C CA . ALA A 1 793 ? 33.119 9.308 -64.298 1.00 84.81 793 ALA A CA 1
ATOM 6005 C C . ALA A 1 793 ? 32.423 10.002 -65.479 1.00 84.81 793 ALA A C 1
ATOM 6007 O O . ALA A 1 793 ? 33.073 10.699 -66.257 1.00 84.81 793 ALA A O 1
ATOM 6008 N N . TYR A 1 794 ? 31.093 9.888 -65.577 1.00 82.94 794 TYR A N 1
ATOM 6009 C CA . TYR A 1 794 ? 30.308 10.577 -66.598 1.00 82.94 794 TYR A CA 1
ATOM 6010 C C . TYR A 1 794 ? 30.449 12.095 -66.503 1.00 82.94 794 TYR A C 1
ATOM 6012 O O . TYR A 1 794 ? 30.634 12.732 -67.530 1.00 82.94 794 TYR A O 1
ATOM 6020 N N . ARG A 1 795 ? 30.409 12.690 -65.303 1.00 77.38 795 ARG A N 1
ATOM 6021 C CA . ARG A 1 795 ? 30.580 14.144 -65.121 1.00 77.38 795 ARG A CA 1
ATOM 6022 C C . ARG A 1 795 ? 31.967 14.636 -65.533 1.00 77.38 795 ARG A C 1
ATOM 6024 O O . ARG A 1 795 ? 32.062 15.692 -66.162 1.00 77.38 795 ARG A O 1
ATOM 6031 N N . GLY A 1 796 ? 33.017 13.873 -65.223 1.00 77.12 796 GLY A N 1
ATOM 6032 C CA . GLY A 1 796 ? 34.376 14.162 -65.692 1.00 77.12 796 GLY A CA 1
ATOM 6033 C C . GLY A 1 796 ? 34.465 14.144 -67.220 1.00 77.12 796 GLY A C 1
ATOM 6034 O O . GLY A 1 796 ? 34.980 15.079 -67.824 1.00 77.12 796 GLY A O 1
ATOM 6035 N N . LEU A 1 797 ? 33.878 13.126 -67.851 1.00 79.56 797 LEU A N 1
ATOM 6036 C CA . LEU A 1 797 ? 33.904 12.942 -69.304 1.00 79.56 797 LEU A CA 1
ATOM 6037 C C . LEU A 1 797 ? 32.948 13.871 -70.066 1.00 79.56 797 LEU A C 1
ATOM 6039 O O . LEU A 1 797 ? 33.243 14.277 -71.183 1.00 79.56 797 LEU A O 1
ATOM 6043 N N . SER A 1 798 ? 31.800 14.233 -69.489 1.00 73.81 798 SER A N 1
ATOM 6044 C CA . SER A 1 798 ? 30.776 15.038 -70.166 1.00 73.81 798 SER A CA 1
ATOM 6045 C C . SER A 1 798 ? 31.199 16.478 -70.416 1.00 73.81 798 SER A C 1
ATOM 6047 O O . SER A 1 798 ? 30.609 17.138 -71.266 1.00 73.81 798 SER A O 1
ATOM 6049 N N . ASN A 1 799 ? 32.190 16.947 -69.656 1.00 71.31 799 ASN A N 1
ATOM 6050 C CA . ASN A 1 799 ? 32.780 18.272 -69.796 1.00 71.31 799 ASN A CA 1
ATOM 6051 C C . ASN A 1 799 ? 34.055 18.261 -70.651 1.00 71.31 799 ASN A C 1
ATOM 6053 O O . ASN A 1 799 ? 34.673 19.311 -70.797 1.00 71.31 799 ASN A O 1
ATOM 6057 N N . MET A 1 800 ? 34.441 17.105 -71.202 1.00 75.94 800 MET A N 1
ATOM 6058 C CA . MET A 1 800 ? 35.475 17.040 -72.228 1.00 75.94 800 MET A CA 1
ATOM 6059 C C . MET A 1 800 ? 34.920 17.493 -73.567 1.00 75.94 800 MET A C 1
ATOM 6061 O O . MET A 1 800 ? 33.775 17.200 -73.920 1.00 75.94 800 MET A O 1
ATOM 6065 N N . SER A 1 801 ? 35.767 18.157 -74.337 1.00 73.00 801 SER A N 1
ATOM 6066 C CA . SER A 1 801 ? 35.478 18.515 -75.714 1.00 73.00 801 SER A CA 1
ATOM 6067 C C . SER A 1 801 ? 35.291 17.269 -76.586 1.00 73.00 801 SER A C 1
ATOM 6069 O O . SER A 1 801 ? 36.058 16.307 -76.506 1.00 73.00 801 SER A O 1
ATOM 6071 N N . ASP A 1 802 ? 34.279 17.291 -77.456 1.00 75.00 802 ASP A N 1
ATOM 6072 C CA . ASP A 1 802 ? 34.111 16.258 -78.478 1.00 75.00 802 ASP A CA 1
ATOM 6073 C C . ASP A 1 802 ? 35.349 16.191 -79.388 1.00 75.00 802 ASP A C 1
ATOM 6075 O O . ASP A 1 802 ? 35.926 17.217 -79.760 1.00 75.00 802 ASP A O 1
ATOM 6079 N N . ILE A 1 803 ? 35.698 14.987 -79.842 1.00 73.56 803 ILE A N 1
ATOM 6080 C CA . ILE A 1 803 ? 36.728 14.808 -80.866 1.00 73.56 803 ILE A CA 1
ATOM 6081 C C . ILE A 1 803 ? 36.167 15.319 -82.199 1.00 73.56 803 ILE A C 1
ATOM 6083 O O . ILE A 1 803 ? 35.243 14.719 -82.758 1.00 73.56 803 ILE A O 1
ATOM 6087 N N . GLN A 1 804 ? 36.725 16.421 -82.707 1.00 70.31 804 GLN A N 1
ATOM 6088 C CA . GLN A 1 804 ? 36.330 17.036 -83.977 1.00 70.31 804 GLN A CA 1
ATOM 6089 C C . GLN A 1 804 ? 37.108 16.420 -85.141 1.00 70.31 804 GLN A C 1
ATOM 6091 O O . GLN A 1 804 ? 38.318 16.605 -85.267 1.00 70.31 804 GLN A O 1
ATOM 6096 N N . ILE A 1 805 ? 36.404 15.699 -86.016 1.00 66.00 805 ILE A N 1
ATOM 6097 C CA . ILE A 1 805 ? 37.020 15.033 -87.167 1.00 66.00 805 ILE A CA 1
ATOM 6098 C C . ILE A 1 805 ? 36.896 15.917 -88.418 1.00 66.00 805 ILE A C 1
ATOM 6100 O O . ILE A 1 805 ? 37.904 16.292 -88.999 1.00 66.00 805 ILE A O 1
ATOM 6104 N N . GLU A 1 806 ? 35.686 16.319 -88.807 1.00 63.78 806 GLU A N 1
ATOM 6105 C CA . GLU A 1 806 ? 35.418 17.269 -89.906 1.00 63.78 806 GLU A CA 1
ATOM 6106 C C . GLU A 1 806 ? 34.168 18.104 -89.577 1.00 63.78 806 GLU A C 1
ATOM 6108 O O . GLU A 1 806 ? 33.436 17.776 -88.641 1.00 63.78 806 GLU A O 1
ATOM 6113 N N . ASP A 1 807 ? 33.884 19.156 -90.357 1.00 59.34 807 ASP A N 1
ATOM 6114 C CA . ASP A 1 807 ? 32.663 19.964 -90.214 1.00 59.34 807 ASP A CA 1
ATOM 6115 C C . ASP A 1 807 ? 31.403 19.071 -90.194 1.00 59.34 807 ASP A C 1
ATOM 6117 O O . ASP A 1 807 ? 30.999 18.491 -91.203 1.00 59.34 807 ASP A O 1
ATOM 6121 N N . GLY A 1 808 ? 30.766 18.974 -89.022 1.00 61.12 808 GLY A N 1
ATOM 6122 C CA . GLY A 1 808 ? 29.550 18.184 -88.800 1.00 61.12 808 GLY A CA 1
ATOM 6123 C C . GLY A 1 808 ? 29.762 16.726 -88.368 1.00 61.12 808 GLY A C 1
ATOM 6124 O O . GLY A 1 808 ? 28.767 16.024 -88.185 1.00 61.12 808 GLY A O 1
ATOM 6125 N N . ILE A 1 809 ? 31.007 16.269 -88.174 1.00 68.62 809 ILE A N 1
ATOM 6126 C CA . ILE A 1 809 ? 31.342 14.943 -87.626 1.00 68.62 809 ILE A CA 1
ATOM 6127 C C . ILE A 1 809 ? 32.151 15.124 -86.333 1.00 68.62 809 ILE A C 1
ATOM 6129 O O . ILE A 1 809 ? 33.370 15.312 -86.372 1.00 68.62 809 ILE A O 1
ATOM 6133 N N . SER A 1 810 ? 31.468 15.023 -85.190 1.00 73.81 810 SER A N 1
ATOM 6134 C CA . SER A 1 810 ? 32.076 14.997 -83.857 1.00 73.81 810 SER A CA 1
ATOM 6135 C C . SER A 1 810 ? 31.760 13.685 -83.138 1.00 73.81 810 SER A C 1
ATOM 6137 O O . SER A 1 810 ? 30.718 13.068 -83.375 1.00 73.81 810 SER A O 1
ATOM 6139 N N . ILE A 1 811 ? 32.680 13.232 -82.286 1.00 74.94 811 ILE A N 1
ATOM 6140 C CA . ILE A 1 811 ? 32.491 12.049 -81.440 1.00 74.94 811 ILE A CA 1
ATOM 6141 C C . ILE A 1 811 ? 32.583 12.486 -79.988 1.00 74.94 811 ILE A C 1
ATOM 6143 O O . ILE A 1 811 ? 33.611 13.016 -79.564 1.00 74.94 811 ILE A O 1
ATOM 6147 N N . SER A 1 812 ? 31.516 12.243 -79.231 1.00 79.75 812 SER A N 1
ATOM 6148 C CA . SER A 1 812 ? 31.420 12.705 -77.854 1.00 79.75 812 SER A CA 1
ATOM 6149 C C . SER A 1 812 ? 31.907 11.663 -76.860 1.00 79.75 812 SER A C 1
ATOM 6151 O O . SER A 1 812 ? 31.492 10.504 -76.896 1.00 79.75 812 SER A O 1
ATOM 6153 N N . PHE A 1 813 ? 32.726 12.084 -75.896 1.00 78.06 813 PHE A N 1
ATOM 6154 C CA . PHE A 1 813 ? 33.104 11.249 -74.750 1.00 78.06 813 PHE A CA 1
ATOM 6155 C C . PHE A 1 813 ? 31.898 10.857 -73.875 1.00 78.06 813 PHE A C 1
ATOM 6157 O O . PHE A 1 813 ? 31.985 9.915 -73.093 1.00 78.06 813 PHE A O 1
ATOM 6164 N N . GLN A 1 814 ? 30.738 11.499 -74.055 1.00 73.69 814 GLN A N 1
ATOM 6165 C CA . GLN A 1 814 ? 29.475 11.138 -73.398 1.00 73.69 814 GLN A CA 1
ATOM 6166 C C . GLN A 1 814 ? 28.891 9.799 -73.881 1.00 73.69 814 GLN A C 1
ATOM 6168 O O . GLN A 1 814 ? 28.005 9.229 -73.238 1.00 73.69 814 GLN A O 1
ATOM 6173 N N . ASP A 1 815 ? 29.376 9.277 -75.006 1.00 77.62 815 ASP A N 1
ATOM 6174 C CA . ASP A 1 815 ? 28.821 8.101 -75.671 1.00 77.62 815 ASP A CA 1
ATOM 6175 C C . ASP A 1 815 ? 29.378 6.753 -75.181 1.00 77.62 815 ASP A C 1
ATOM 6177 O O . ASP A 1 815 ? 28.958 5.689 -75.653 1.00 77.62 815 ASP A O 1
ATOM 6181 N N . ILE A 1 816 ? 30.305 6.781 -74.224 1.00 84.00 816 ILE A N 1
ATOM 6182 C CA . ILE A 1 816 ? 30.967 5.585 -73.700 1.00 84.00 816 ILE A CA 1
ATOM 6183 C C . ILE A 1 816 ? 30.036 4.722 -72.841 1.00 84.00 816 ILE A C 1
ATOM 6185 O O . ILE A 1 816 ? 29.051 5.200 -72.272 1.00 84.00 816 ILE A O 1
ATOM 6189 N N . ASN A 1 817 ? 30.355 3.431 -72.716 1.00 86.19 817 ASN A N 1
ATOM 6190 C CA . ASN A 1 817 ? 29.578 2.517 -71.888 1.00 86.19 817 ASN A CA 1
ATOM 6191 C C . ASN A 1 817 ? 30.178 2.386 -70.478 1.00 86.19 817 ASN A C 1
ATOM 6193 O O . ASN A 1 817 ? 30.999 1.505 -70.219 1.00 86.19 817 ASN A O 1
ATOM 6197 N N . LEU A 1 818 ? 29.730 3.248 -69.561 1.00 85.62 818 LEU A N 1
ATOM 6198 C CA . LEU A 1 818 ? 30.138 3.215 -68.151 1.00 85.62 818 LEU A CA 1
ATOM 6199 C C . LEU A 1 818 ? 29.503 2.068 -67.350 1.00 85.62 818 LEU A C 1
ATOM 6201 O O . LEU A 1 818 ? 30.052 1.690 -66.317 1.00 85.62 818 LEU A O 1
ATOM 6205 N N . ASP A 1 819 ? 28.423 1.450 -67.842 1.00 81.88 819 ASP A N 1
ATOM 6206 C CA . ASP A 1 819 ? 27.776 0.310 -67.171 1.00 81.88 819 ASP A CA 1
ATOM 6207 C C . ASP A 1 819 ? 28.733 -0.891 -67.061 1.00 81.88 819 ASP A C 1
ATOM 6209 O O . ASP A 1 819 ? 28.620 -1.718 -66.154 1.00 81.88 819 ASP A O 1
ATOM 6213 N N . VAL A 1 820 ? 29.728 -0.959 -67.956 1.00 85.50 820 VAL A N 1
ATOM 6214 C CA . VAL A 1 820 ? 30.769 -1.994 -67.970 1.00 85.50 820 VAL A CA 1
ATOM 6215 C C . VAL A 1 820 ? 31.576 -2.009 -66.676 1.00 85.50 820 VAL A C 1
ATOM 6217 O O . VAL A 1 820 ? 31.979 -3.099 -66.274 1.00 85.50 820 VAL A O 1
ATOM 6220 N N . LEU A 1 821 ? 31.761 -0.868 -65.995 1.00 86.19 821 LEU A N 1
ATOM 6221 C CA . LEU A 1 821 ? 32.521 -0.783 -64.739 1.00 86.19 821 LEU A CA 1
ATOM 6222 C C . LEU A 1 821 ? 32.037 -1.807 -63.702 1.00 86.19 821 LEU A C 1
ATOM 6224 O O . LEU A 1 821 ? 32.854 -2.443 -63.044 1.00 86.19 821 LEU A O 1
ATOM 6228 N N . SER A 1 822 ? 30.725 -2.041 -63.624 1.00 78.88 822 SER A N 1
ATOM 6229 C CA . SER A 1 822 ? 30.113 -3.002 -62.692 1.00 78.88 822 SER A CA 1
ATOM 6230 C C . SER A 1 822 ? 30.463 -4.474 -62.968 1.00 78.88 822 SER A C 1
ATOM 6232 O O . SER A 1 822 ? 30.263 -5.331 -62.113 1.00 78.88 822 SER A O 1
ATOM 6234 N N . THR A 1 823 ? 30.994 -4.781 -64.156 1.00 81.75 823 THR A N 1
ATOM 6235 C CA . THR A 1 823 ? 31.290 -6.150 -64.619 1.00 81.75 823 THR A CA 1
ATOM 6236 C C . THR A 1 823 ? 32.777 -6.510 -64.575 1.00 81.75 823 THR A C 1
ATOM 6238 O O . THR A 1 823 ? 33.152 -7.628 -64.934 1.00 81.75 823 THR A O 1
ATOM 6241 N N . LEU A 1 824 ? 33.631 -5.559 -64.192 1.00 87.31 824 LEU A N 1
ATOM 6242 C CA . LEU A 1 824 ? 35.085 -5.701 -64.200 1.00 87.31 824 LEU A CA 1
ATOM 6243 C C . LEU A 1 824 ? 35.610 -6.185 -62.850 1.00 87.31 824 LEU A C 1
ATOM 6245 O O . LEU A 1 824 ? 35.055 -5.852 -61.800 1.00 87.31 824 LEU A O 1
ATOM 6249 N N . SER A 1 825 ? 36.724 -6.923 -62.877 1.00 86.94 825 SER A N 1
ATOM 6250 C CA . SER A 1 825 ? 37.483 -7.199 -61.654 1.00 86.94 825 SER A CA 1
ATOM 6251 C C . SER A 1 825 ? 38.062 -5.908 -61.066 1.00 86.94 825 SER A C 1
ATOM 6253 O O . SER A 1 825 ? 38.240 -4.922 -61.778 1.00 86.94 825 SER A O 1
ATOM 6255 N N . ASP A 1 826 ? 38.398 -5.911 -59.774 1.00 83.62 826 ASP A N 1
ATOM 6256 C CA . ASP A 1 826 ? 38.908 -4.714 -59.086 1.00 83.62 826 ASP A CA 1
ATOM 6257 C C . ASP A 1 826 ? 40.162 -4.127 -59.758 1.00 83.62 826 ASP A C 1
ATOM 6259 O O . ASP A 1 826 ? 40.260 -2.915 -59.935 1.00 83.62 826 ASP A O 1
ATOM 6263 N N . SER A 1 827 ? 41.089 -4.978 -60.217 1.00 85.44 827 SER A N 1
ATOM 6264 C CA . SER A 1 827 ? 42.283 -4.522 -60.945 1.00 85.44 827 SER A CA 1
ATOM 6265 C C . SER A 1 827 ? 41.926 -3.892 -62.290 1.00 85.44 827 SER A C 1
ATOM 6267 O O . SER A 1 827 ? 42.425 -2.818 -62.607 1.00 85.44 827 SER A O 1
ATOM 6269 N N . GLU A 1 828 ? 41.060 -4.542 -63.074 1.00 88.00 828 GLU A N 1
ATOM 6270 C CA . GLU A 1 828 ? 40.644 -4.024 -64.382 1.00 88.00 828 GLU A CA 1
ATOM 6271 C C . GLU A 1 828 ? 39.890 -2.702 -64.227 1.00 88.00 828 GLU A C 1
ATOM 6273 O O . GLU A 1 828 ? 40.145 -1.756 -64.962 1.00 88.00 828 GLU A O 1
ATOM 6278 N N . ARG A 1 829 ? 38.996 -2.602 -63.240 1.00 91.31 829 ARG A N 1
ATOM 6279 C CA . ARG A 1 829 ? 38.212 -1.394 -62.984 1.00 91.31 829 ARG A CA 1
ATOM 6280 C C . ARG A 1 829 ? 39.099 -0.216 -62.586 1.00 91.31 829 ARG A C 1
ATOM 6282 O O . ARG A 1 829 ? 38.917 0.871 -63.125 1.00 91.31 829 ARG A O 1
ATOM 6289 N N . ARG A 1 830 ? 40.096 -0.421 -61.716 1.00 89.31 830 ARG A N 1
ATOM 6290 C CA . ARG A 1 830 ? 41.063 0.636 -61.367 1.00 89.31 830 ARG A CA 1
ATOM 6291 C C . ARG A 1 830 ? 41.884 1.097 -62.561 1.00 89.31 830 ARG A C 1
ATOM 6293 O O . ARG A 1 830 ? 42.142 2.292 -62.679 1.00 89.31 830 ARG A O 1
ATOM 6300 N N . ASP A 1 831 ? 42.284 0.182 -63.439 1.00 86.62 831 ASP A N 1
ATOM 6301 C CA . ASP A 1 831 ? 43.018 0.538 -64.655 1.00 86.62 831 ASP A CA 1
ATOM 6302 C C . ASP A 1 831 ? 42.145 1.363 -65.617 1.00 86.62 831 ASP A C 1
ATOM 6304 O O . ASP A 1 831 ? 42.609 2.365 -66.162 1.00 86.62 831 ASP A O 1
ATOM 6308 N N . GLU A 1 832 ? 40.861 1.019 -65.755 1.00 89.56 832 GLU A N 1
ATOM 6309 C CA . GLU A 1 832 ? 39.889 1.806 -66.527 1.00 89.56 832 GLU A CA 1
ATOM 6310 C C . GLU A 1 832 ? 39.667 3.210 -65.943 1.00 89.56 832 GLU A C 1
ATOM 6312 O O . GLU A 1 832 ? 39.697 4.200 -66.675 1.00 89.56 832 GLU A O 1
ATOM 6317 N N . LEU A 1 833 ? 39.497 3.323 -64.620 1.00 89.75 833 LEU A N 1
ATOM 6318 C CA . LEU A 1 833 ? 39.324 4.609 -63.935 1.00 89.75 833 LEU A CA 1
ATOM 6319 C C . LEU A 1 833 ? 40.563 5.505 -64.081 1.00 89.75 833 LEU A C 1
ATOM 6321 O O . LEU A 1 833 ? 40.422 6.694 -64.362 1.00 89.75 833 LEU A O 1
ATOM 6325 N N . LYS A 1 834 ? 41.777 4.946 -63.971 1.00 86.44 834 LYS A N 1
ATOM 6326 C CA . LYS A 1 834 ? 43.021 5.681 -64.261 1.00 86.44 834 LYS A CA 1
ATOM 6327 C C . LYS A 1 834 ? 43.064 6.170 -65.707 1.00 86.44 834 LYS A C 1
ATOM 6329 O O . LYS A 1 834 ? 43.489 7.293 -65.950 1.00 86.44 834 LYS A O 1
ATOM 6334 N N . GLY A 1 835 ? 42.590 5.360 -66.656 1.00 85.31 835 GLY A N 1
ATOM 6335 C CA . GLY A 1 835 ? 42.445 5.770 -68.053 1.00 85.31 835 GLY A CA 1
ATOM 6336 C C . GLY A 1 835 ? 41.541 6.997 -68.215 1.00 85.31 835 GLY A C 1
ATOM 6337 O O . GLY A 1 835 ? 41.909 7.934 -68.918 1.00 85.31 835 GLY A O 1
ATOM 6338 N N . ILE A 1 836 ? 40.398 7.034 -67.520 1.00 86.25 836 ILE A N 1
ATOM 6339 C CA . ILE A 1 836 ? 39.495 8.201 -67.498 1.00 86.25 836 ILE A CA 1
ATOM 6340 C C . ILE A 1 836 ? 40.191 9.434 -66.906 1.00 86.25 836 ILE A C 1
ATOM 6342 O O . ILE A 1 836 ? 40.103 10.519 -67.479 1.00 86.25 836 ILE A O 1
ATOM 6346 N N . VAL A 1 837 ? 40.894 9.273 -65.782 1.00 87.00 837 VAL A N 1
ATOM 6347 C CA . VAL A 1 837 ? 41.640 10.356 -65.119 1.00 87.00 837 VAL A CA 1
ATOM 6348 C C . VAL A 1 837 ? 42.714 10.933 -66.038 1.00 87.00 837 VAL A C 1
ATOM 6350 O O . VAL A 1 837 ? 42.826 12.149 -66.138 1.00 87.00 837 VAL A O 1
ATOM 6353 N N . GLU A 1 838 ? 43.485 10.090 -66.727 1.00 81.94 838 GLU A N 1
ATOM 6354 C CA . GLU A 1 838 ? 44.531 10.545 -67.653 1.00 81.94 838 GLU A CA 1
ATOM 6355 C C . GLU A 1 838 ? 43.943 11.297 -68.854 1.00 81.94 838 GLU A C 1
ATOM 6357 O O . GLU A 1 838 ? 44.471 12.336 -69.248 1.00 81.94 838 GLU A O 1
ATOM 6362 N N . LEU A 1 839 ? 42.808 10.844 -69.400 1.00 80.44 839 LEU A N 1
ATOM 6363 C CA . LEU A 1 839 ? 42.092 11.600 -70.434 1.00 80.44 839 LEU A CA 1
ATOM 6364 C C . LEU A 1 839 ? 41.626 12.966 -69.909 1.00 80.44 839 LEU A C 1
ATOM 6366 O O . LEU A 1 839 ? 41.755 13.967 -70.608 1.00 80.44 839 LEU A O 1
ATOM 6370 N N . TYR A 1 840 ? 41.122 13.025 -68.673 1.00 81.62 840 TYR A N 1
ATOM 6371 C CA . TYR A 1 840 ? 40.675 14.272 -68.040 1.00 81.62 840 TYR A CA 1
ATOM 6372 C C . TYR A 1 840 ? 41.833 15.223 -67.750 1.00 81.62 840 TYR A C 1
ATOM 6374 O O . TYR A 1 840 ? 41.726 16.424 -67.993 1.00 81.62 840 TYR A O 1
ATOM 6382 N N . ARG A 1 841 ? 42.975 14.682 -67.320 1.00 79.50 841 ARG A N 1
ATOM 6383 C CA . ARG A 1 841 ? 44.223 15.426 -67.156 1.00 79.50 841 ARG A CA 1
ATOM 6384 C C . ARG A 1 841 ? 44.623 16.111 -68.453 1.00 79.50 841 ARG A C 1
ATOM 6386 O O . ARG A 1 841 ? 44.915 17.302 -68.445 1.00 79.50 841 ARG A O 1
ATOM 6393 N N . TYR A 1 842 ? 44.573 15.392 -69.570 1.00 76.38 842 TYR A N 1
ATOM 6394 C CA . TYR A 1 842 ? 44.900 15.968 -70.868 1.00 76.38 842 TYR A CA 1
ATOM 6395 C C . TYR A 1 842 ? 43.920 17.029 -71.370 1.00 76.38 842 TYR A C 1
ATOM 6397 O O . TYR A 1 842 ? 44.333 17.794 -72.227 1.00 76.38 842 TYR A O 1
ATOM 6405 N N . GLU A 1 843 ? 42.681 17.087 -70.874 1.00 74.88 843 GLU A N 1
ATOM 6406 C CA . GLU A 1 843 ? 41.691 18.122 -71.227 1.00 74.88 843 GLU A CA 1
ATOM 6407 C C . GLU A 1 843 ? 41.800 19.376 -70.341 1.00 74.88 843 GLU A C 1
ATOM 6409 O O . GLU A 1 843 ? 41.569 20.493 -70.795 1.00 74.88 843 GLU A O 1
ATOM 6414 N N . VAL A 1 844 ? 42.119 19.212 -69.053 1.00 72.50 844 VAL A N 1
ATOM 6415 C CA . VAL A 1 844 ? 42.172 20.335 -68.096 1.00 72.50 844 VAL A CA 1
ATOM 6416 C C . VAL A 1 844 ? 43.570 20.953 -68.004 1.00 72.50 844 VAL A C 1
ATOM 6418 O O . VAL A 1 844 ? 43.703 22.154 -67.757 1.00 72.50 844 VAL A O 1
ATOM 6421 N N . GLU A 1 845 ? 44.618 20.152 -68.210 1.00 69.19 845 GLU A N 1
ATOM 6422 C CA . GLU A 1 845 ? 46.026 20.573 -68.144 1.00 69.19 845 GLU A CA 1
ATOM 6423 C C . GLU A 1 845 ? 46.684 20.704 -69.536 1.00 69.19 845 GLU A C 1
ATOM 6425 O O . GLU A 1 845 ? 47.771 21.278 -69.654 1.00 69.19 845 GLU A O 1
ATOM 6430 N N . GLY A 1 846 ? 46.026 20.208 -70.590 1.00 63.22 846 GLY A N 1
ATOM 6431 C CA . GLY A 1 846 ? 46.376 20.352 -72.009 1.00 63.22 846 GLY A CA 1
ATOM 6432 C C . GLY A 1 846 ? 45.108 20.620 -72.832 1.00 63.22 846 GLY A C 1
ATOM 6433 O O . GLY A 1 846 ? 44.012 20.451 -72.324 1.00 63.22 846 GLY A O 1
ATOM 6434 N N . ASP A 1 847 ? 45.206 21.094 -74.073 1.00 56.62 847 ASP A N 1
ATOM 6435 C CA . ASP A 1 847 ? 44.011 21.352 -74.898 1.00 56.62 847 ASP A CA 1
ATOM 6436 C C . ASP A 1 847 ? 43.761 20.152 -75.829 1.00 56.62 847 ASP A C 1
ATOM 6438 O O . ASP A 1 847 ? 44.073 20.208 -77.021 1.00 56.62 847 ASP A O 1
ATOM 6442 N N . LEU A 1 848 ? 43.249 19.036 -75.281 1.00 61.41 848 LEU A N 1
ATOM 6443 C CA . LEU A 1 848 ? 42.956 17.796 -76.030 1.00 61.41 848 LEU A CA 1
ATOM 6444 C C . LEU A 1 848 ? 42.123 18.081 -77.300 1.00 61.41 848 LEU A C 1
ATOM 6446 O O . LEU A 1 848 ? 42.306 17.431 -78.334 1.00 61.41 848 LEU A O 1
ATOM 6450 N N . SER A 1 849 ? 41.250 19.093 -77.231 1.00 54.19 849 SER A N 1
ATOM 6451 C CA . SER A 1 849 ? 40.378 19.562 -78.313 1.00 54.19 849 SER A CA 1
ATOM 6452 C C . SER A 1 849 ? 41.130 20.214 -79.485 1.00 54.19 849 SER A C 1
ATOM 6454 O O . SER A 1 849 ? 40.822 19.936 -80.646 1.00 54.19 849 SER A O 1
ATOM 6456 N N . HIS A 1 850 ? 42.166 21.020 -79.210 1.00 53.19 850 HIS A N 1
ATOM 6457 C CA . HIS A 1 850 ? 43.055 21.582 -80.240 1.00 53.19 850 HIS A CA 1
ATOM 6458 C C . HIS A 1 850 ? 44.017 20.535 -80.819 1.00 53.19 850 HIS A C 1
ATOM 6460 O O . HIS A 1 850 ? 44.570 20.725 -81.906 1.00 53.19 850 HIS A O 1
ATOM 6466 N N . GLU A 1 851 ? 44.236 19.436 -80.099 1.00 56.44 851 GLU A N 1
ATOM 6467 C CA . GLU A 1 851 ? 45.261 18.440 -80.401 1.00 56.44 851 GLU A CA 1
ATOM 6468 C C . GLU A 1 851 ? 44.752 17.232 -81.210 1.00 56.44 851 GLU A C 1
ATOM 6470 O O . GLU A 1 851 ? 45.558 16.564 -81.866 1.00 56.44 851 GLU A O 1
ATOM 6475 N N . LEU A 1 852 ? 43.436 16.993 -81.271 1.00 58.91 852 LEU A N 1
ATOM 6476 C CA . LEU A 1 852 ? 42.796 15.901 -82.027 1.00 58.91 852 LEU A CA 1
ATOM 6477 C C . LEU A 1 852 ? 41.969 16.400 -83.232 1.00 58.91 852 LEU A C 1
ATOM 6479 O O . LEU A 1 852 ? 40.793 16.078 -83.365 1.00 58.91 852 LEU A O 1
ATOM 6483 N N . THR A 1 853 ? 42.596 17.156 -84.137 1.00 58.09 853 THR A N 1
ATOM 6484 C CA . THR A 1 853 ? 42.030 17.556 -85.439 1.00 58.09 853 THR A CA 1
ATOM 6485 C C . THR A 1 853 ? 42.640 16.731 -86.580 1.00 58.09 853 THR A C 1
ATOM 6487 O O . THR A 1 853 ? 43.707 16.131 -86.440 1.00 58.09 853 THR A O 1
ATOM 6490 N N . VAL A 1 854 ? 42.016 16.705 -87.763 1.00 56.03 854 VAL A N 1
ATOM 6491 C CA . VAL A 1 854 ? 42.607 16.043 -88.950 1.00 56.03 854 VAL A CA 1
ATOM 6492 C C . VAL A 1 854 ? 43.984 16.609 -89.299 1.00 56.03 854 VAL A C 1
ATOM 6494 O O . VAL A 1 854 ? 44.880 15.849 -89.678 1.00 56.03 854 VAL A O 1
ATOM 6497 N N . ASP A 1 855 ? 44.187 17.915 -89.123 1.00 55.47 855 ASP A N 1
ATOM 6498 C CA . ASP A 1 855 ? 45.475 18.565 -89.372 1.00 55.47 855 ASP A CA 1
ATOM 6499 C C . ASP A 1 855 ? 46.553 18.096 -88.383 1.00 55.47 855 ASP A C 1
ATOM 6501 O O . ASP A 1 855 ? 47.655 17.754 -88.814 1.00 55.47 855 ASP A O 1
ATOM 6505 N N . SER A 1 856 ? 46.246 17.974 -87.086 1.00 57.22 856 SER A N 1
ATOM 6506 C CA . SER A 1 856 ? 47.206 17.473 -86.088 1.00 57.22 856 SER A CA 1
ATOM 6507 C C . SER A 1 856 ? 47.481 15.967 -86.218 1.00 57.22 856 SER A C 1
ATOM 6509 O O . SER A 1 856 ? 48.608 15.518 -85.994 1.00 57.22 856 SER A O 1
ATOM 6511 N N . LEU A 1 857 ? 46.492 15.182 -86.660 1.00 57.12 857 LEU A N 1
ATOM 6512 C CA . LEU A 1 857 ? 46.635 13.745 -86.921 1.00 57.12 857 LEU A CA 1
ATOM 6513 C C . LEU A 1 857 ? 47.460 13.445 -88.187 1.00 57.12 857 LEU A C 1
ATOM 6515 O O . LEU A 1 857 ? 48.097 12.388 -88.265 1.00 57.12 857 LEU A O 1
ATOM 6519 N N . THR A 1 858 ? 47.492 14.367 -89.158 1.00 54.78 858 THR A N 1
ATOM 6520 C CA . THR A 1 858 ? 48.209 14.212 -90.440 1.00 54.78 858 THR A CA 1
ATOM 6521 C C . THR A 1 858 ? 49.542 14.968 -90.522 1.00 54.78 858 THR A C 1
ATOM 6523 O O . THR A 1 858 ? 50.423 14.532 -91.267 1.00 54.78 858 THR A O 1
ATOM 6526 N N . HIS A 1 859 ? 49.746 16.031 -89.732 1.00 55.75 859 HIS A N 1
ATOM 6527 C CA . HIS A 1 859 ? 50.973 16.839 -89.693 1.00 55.75 859 HIS A CA 1
ATOM 6528 C C . HIS A 1 859 ? 51.548 16.906 -88.270 1.00 55.75 859 HIS A C 1
ATOM 6530 O O . HIS A 1 859 ? 51.157 17.726 -87.443 1.00 55.75 859 HIS A O 1
ATOM 6536 N N . TRP A 1 860 ? 52.508 16.029 -87.967 1.00 55.44 860 TRP A N 1
ATOM 6537 C CA . TRP A 1 860 ? 53.040 15.886 -86.608 1.00 55.44 860 TRP A CA 1
ATOM 6538 C C . TRP A 1 860 ? 54.055 16.997 -86.305 1.00 55.44 860 TRP A C 1
ATOM 6540 O O . TRP A 1 860 ? 55.179 16.976 -86.805 1.00 55.44 860 TRP A O 1
ATOM 6550 N N . SER A 1 861 ? 53.668 17.970 -85.481 1.00 52.38 861 SER A N 1
ATOM 6551 C CA . SER A 1 861 ? 54.565 19.008 -84.957 1.00 52.38 861 SER A CA 1
ATOM 6552 C C . SER A 1 861 ? 55.265 18.521 -83.677 1.00 52.38 861 SER A C 1
ATOM 6554 O O . SER A 1 861 ? 54.610 18.135 -82.712 1.00 52.38 861 SER A O 1
ATOM 6556 N N . GLU A 1 862 ? 56.604 18.564 -83.642 1.00 53.75 862 GLU A N 1
ATOM 6557 C CA . GLU A 1 862 ? 57.419 18.253 -82.447 1.00 53.75 862 GLU A CA 1
ATOM 6558 C C . GLU A 1 862 ? 57.482 19.416 -81.427 1.00 53.75 862 GLU A C 1
ATOM 6560 O O . GLU A 1 862 ? 58.149 19.303 -80.398 1.00 53.75 862 GLU A O 1
ATOM 6565 N N . ALA A 1 863 ? 56.830 20.554 -81.706 1.00 51.44 863 ALA A N 1
ATOM 6566 C CA . ALA A 1 863 ? 57.022 21.797 -80.953 1.00 51.44 863 ALA A CA 1
ATOM 6567 C C . ALA A 1 863 ? 56.123 21.939 -79.708 1.00 51.44 863 ALA A C 1
ATOM 6569 O O . ALA A 1 863 ? 56.496 22.659 -78.780 1.00 51.44 863 ALA A O 1
ATOM 6570 N N . THR A 1 864 ? 54.973 21.260 -79.663 1.00 56.47 864 THR A N 1
ATOM 6571 C CA . THR A 1 864 ? 54.013 21.354 -78.549 1.00 56.47 864 THR A CA 1
ATOM 6572 C C . THR A 1 864 ? 54.354 20.333 -77.462 1.00 56.47 864 THR A C 1
ATOM 6574 O O . THR A 1 864 ? 54.530 19.146 -77.752 1.00 56.47 864 THR A O 1
ATOM 6577 N N . LYS A 1 865 ? 54.484 20.802 -76.214 1.00 58.66 865 LYS A N 1
ATOM 6578 C CA . LYS A 1 865 ? 54.830 19.992 -75.039 1.00 58.66 865 LYS A CA 1
ATOM 6579 C C . LYS A 1 865 ? 53.698 20.038 -74.018 1.00 58.66 865 LYS A C 1
ATOM 6581 O O . LYS A 1 865 ? 53.396 21.117 -73.518 1.00 58.66 865 LYS A O 1
ATOM 6586 N N . VAL A 1 866 ? 53.150 18.874 -73.683 1.00 59.25 866 VAL A N 1
ATOM 6587 C CA . VAL A 1 866 ? 52.102 18.684 -72.669 1.00 59.25 866 VAL A CA 1
ATOM 6588 C C . VAL A 1 866 ? 52.704 17.955 -71.474 1.00 59.25 866 VAL A C 1
ATOM 6590 O O . VAL A 1 866 ? 53.560 17.086 -71.638 1.00 59.25 866 VAL A O 1
ATOM 6593 N N . THR A 1 867 ? 52.311 18.305 -70.256 1.00 60.09 867 THR A N 1
ATOM 6594 C CA . THR A 1 867 ? 52.824 17.641 -69.052 1.00 60.09 867 THR A CA 1
ATOM 6595 C C . THR A 1 867 ? 52.178 16.259 -68.908 1.00 60.09 867 THR A C 1
ATOM 6597 O O . THR A 1 867 ? 50.967 16.127 -68.998 1.00 60.09 867 THR A O 1
ATOM 6600 N N . SER A 1 868 ? 52.968 15.209 -68.684 1.00 57.62 868 SER A N 1
ATOM 6601 C CA . SER A 1 868 ? 52.469 13.824 -68.532 1.00 57.62 868 SER A CA 1
ATOM 6602 C C . SER A 1 868 ? 51.903 13.482 -67.152 1.00 57.62 868 SER A C 1
ATOM 6604 O O . SER A 1 868 ? 51.684 12.309 -66.862 1.00 57.62 868 SER A O 1
ATOM 6606 N N . GLY A 1 869 ? 51.828 14.456 -66.242 1.00 54.56 869 GLY A N 1
ATOM 6607 C CA . GLY A 1 869 ? 51.592 14.217 -64.812 1.00 54.56 869 GLY A CA 1
ATOM 6608 C C . GLY A 1 869 ? 52.689 13.407 -64.093 1.00 54.56 869 GLY A C 1
ATOM 6609 O O . GLY A 1 869 ? 52.694 13.334 -62.870 1.00 54.56 869 GLY A O 1
ATOM 6610 N N . SER A 1 870 ? 53.658 12.829 -64.811 1.00 54.69 870 SER A N 1
ATOM 6611 C CA . SER A 1 870 ? 54.773 12.073 -64.238 1.00 54.69 870 SER A CA 1
ATOM 6612 C C . SER A 1 870 ? 55.992 12.970 -64.034 1.00 54.69 870 SER A C 1
ATOM 6614 O O . SER A 1 870 ? 56.294 13.834 -64.861 1.00 54.69 870 SER A O 1
ATOM 6616 N N . LEU A 1 871 ? 56.728 12.751 -62.946 1.00 56.88 871 LEU A N 1
ATOM 6617 C CA . LEU A 1 871 ? 58.012 13.406 -62.706 1.00 56.88 871 LEU A CA 1
ATOM 6618 C C . LEU A 1 871 ? 59.155 12.490 -63.155 1.00 56.88 871 LEU A C 1
ATOM 6620 O O . LEU A 1 871 ? 59.110 11.271 -62.990 1.00 56.88 871 LEU A O 1
ATOM 6624 N N . ASN A 1 872 ? 60.213 13.083 -63.695 1.00 60.53 872 ASN A N 1
ATOM 6625 C CA . ASN A 1 872 ? 61.504 12.431 -63.828 1.00 60.53 872 ASN A CA 1
ATOM 6626 C C . ASN A 1 872 ? 61.996 12.005 -62.433 1.00 60.53 872 ASN A C 1
ATOM 6628 O O . ASN A 1 872 ? 61.570 12.543 -61.410 1.00 60.53 872 ASN A O 1
ATOM 6632 N N . ALA A 1 873 ? 62.960 11.083 -62.379 1.00 60.94 873 ALA A N 1
ATOM 6633 C CA . ALA A 1 873 ? 63.561 10.630 -61.119 1.00 60.94 873 ALA A CA 1
ATOM 6634 C C . ALA A 1 873 ? 64.205 11.763 -60.281 1.00 60.94 873 ALA A C 1
ATOM 6636 O O . ALA A 1 873 ? 64.543 11.551 -59.120 1.00 60.94 873 ALA A O 1
ATOM 6637 N N . ASP A 1 874 ? 64.379 12.954 -60.862 1.00 57.25 874 ASP A N 1
ATOM 6638 C CA . ASP A 1 874 ? 64.888 14.173 -60.228 1.00 57.25 874 ASP A CA 1
ATOM 6639 C C . ASP A 1 874 ? 63.788 15.164 -59.783 1.00 57.25 874 ASP A C 1
ATOM 6641 O O . ASP A 1 874 ? 64.102 16.263 -59.328 1.00 57.25 874 ASP A O 1
ATOM 6645 N N . GLY A 1 875 ? 62.509 14.790 -59.899 1.00 50.88 875 GLY A N 1
ATOM 6646 C CA . GLY A 1 875 ? 61.366 15.621 -59.515 1.00 50.88 875 GLY A CA 1
ATOM 6647 C C . GLY A 1 875 ? 60.948 16.665 -60.556 1.00 50.88 875 GLY A C 1
ATOM 6648 O O . GLY A 1 875 ? 60.077 17.481 -60.264 1.00 50.88 875 GLY A O 1
ATOM 6649 N N . THR A 1 876 ? 61.535 16.673 -61.759 1.00 63.12 876 THR A N 1
ATOM 6650 C CA . THR A 1 876 ? 61.116 17.585 -62.840 1.00 63.12 876 THR A CA 1
ATOM 6651 C C . THR A 1 876 ? 59.950 17.014 -63.659 1.00 63.12 876 THR A C 1
ATOM 6653 O O . THR A 1 876 ? 59.934 15.812 -63.909 1.00 63.12 876 THR A O 1
ATOM 6656 N N . PRO A 1 877 ? 58.982 17.825 -64.126 1.00 59.56 877 PRO A N 1
ATOM 6657 C CA . PRO A 1 877 ? 57.868 17.324 -64.931 1.00 59.56 877 PRO A CA 1
ATOM 6658 C C . PRO A 1 877 ? 58.335 16.689 -66.244 1.00 59.56 877 PRO A C 1
ATOM 6660 O O . PRO A 1 877 ? 59.117 17.281 -66.993 1.00 59.56 877 PRO A O 1
ATOM 6663 N N . ILE A 1 878 ? 57.840 15.487 -66.542 1.00 66.81 878 ILE A N 1
ATOM 6664 C CA . ILE A 1 878 ? 58.015 14.849 -67.845 1.00 66.81 878 ILE A CA 1
ATOM 6665 C C . ILE A 1 878 ? 57.040 15.510 -68.814 1.00 66.81 878 ILE A C 1
ATOM 6667 O O . ILE A 1 878 ? 55.821 15.439 -68.640 1.00 66.81 878 ILE A O 1
ATOM 6671 N N . TYR A 1 879 ? 57.591 16.120 -69.859 1.00 65.69 879 TYR A N 1
ATOM 6672 C CA . TYR A 1 879 ? 56.830 16.694 -70.961 1.00 65.69 879 TYR A CA 1
ATOM 6673 C C . TYR A 1 879 ? 56.739 15.691 -72.112 1.00 65.69 879 TYR A C 1
ATOM 6675 O O . TYR A 1 879 ? 57.765 15.220 -72.609 1.00 65.69 879 TYR A O 1
ATOM 6683 N N . LEU A 1 880 ? 55.522 15.397 -72.554 1.00 67.31 880 LEU A N 1
ATOM 6684 C CA . LEU A 1 880 ? 55.226 14.605 -73.741 1.00 67.31 880 LEU A CA 1
ATOM 6685 C C . LEU A 1 880 ? 55.086 15.521 -74.949 1.00 67.31 880 LEU A C 1
ATOM 6687 O O . LEU A 1 880 ? 54.570 16.634 -74.863 1.00 67.31 880 LEU A O 1
ATOM 6691 N N . THR A 1 881 ? 55.548 15.032 -76.092 1.00 67.31 881 THR A N 1
ATOM 6692 C CA . THR A 1 881 ? 55.216 15.627 -77.389 1.00 67.31 881 THR A CA 1
ATOM 6693 C C . THR A 1 881 ? 53.761 15.324 -77.744 1.00 67.31 881 THR A C 1
ATOM 6695 O O . THR A 1 881 ? 53.247 14.272 -77.366 1.00 67.31 881 THR A O 1
ATOM 6698 N N . LEU A 1 882 ? 53.132 16.186 -78.545 1.00 64.12 882 LEU A N 1
ATOM 6699 C CA . LEU A 1 882 ? 51.786 15.979 -79.106 1.00 64.12 882 LEU A CA 1
ATOM 6700 C C . LEU A 1 882 ? 51.571 14.552 -79.651 1.00 64.12 882 LEU A C 1
ATOM 6702 O O . LEU A 1 882 ? 50.587 13.887 -79.346 1.00 64.12 882 LEU A O 1
ATOM 6706 N N . LYS A 1 883 ? 52.550 14.028 -80.399 1.00 67.38 883 LYS A N 1
ATOM 6707 C CA . LYS A 1 883 ? 52.539 12.650 -80.912 1.00 67.38 883 LYS A CA 1
ATOM 6708 C C . LYS A 1 883 ? 52.392 11.606 -79.799 1.00 67.38 883 LYS A C 1
ATOM 6710 O O . LYS A 1 883 ? 51.673 10.629 -79.975 1.00 67.38 883 LYS A O 1
ATOM 6715 N N . GLN A 1 884 ? 53.108 11.777 -78.691 1.00 70.50 884 GLN A N 1
ATOM 6716 C CA . GLN A 1 884 ? 53.069 10.845 -77.565 1.00 70.50 884 GLN A CA 1
ATOM 6717 C C . GLN A 1 884 ? 51.748 10.946 -76.797 1.00 70.50 884 GLN A C 1
ATOM 6719 O O . GLN A 1 884 ? 51.241 9.911 -76.378 1.00 70.50 884 GLN A O 1
ATOM 6724 N N . VAL A 1 885 ? 51.169 12.147 -76.671 1.00 68.31 885 VAL A N 1
ATOM 6725 C CA . VAL A 1 885 ? 49.832 12.354 -76.084 1.00 68.31 885 VAL A CA 1
ATOM 6726 C C . VAL A 1 885 ? 48.772 11.644 -76.923 1.00 68.31 885 VAL A C 1
ATOM 6728 O O . VAL A 1 885 ? 48.061 10.790 -76.409 1.00 68.31 885 VAL A O 1
ATOM 6731 N N . VAL A 1 886 ? 48.738 11.887 -78.237 1.00 70.94 886 VAL A N 1
ATOM 6732 C CA . VAL A 1 886 ? 47.793 11.239 -79.164 1.00 70.94 886 VAL A CA 1
ATOM 6733 C C . VAL A 1 886 ? 47.949 9.713 -79.160 1.00 70.94 886 VAL A C 1
ATOM 6735 O O . VAL A 1 886 ? 46.956 8.990 -79.120 1.00 70.94 886 VAL A O 1
ATOM 6738 N N . GLN A 1 887 ? 49.185 9.200 -79.158 1.00 72.88 887 GLN A N 1
ATOM 6739 C CA . GLN A 1 887 ? 49.441 7.759 -79.033 1.00 72.88 887 GLN A CA 1
ATOM 6740 C C . GLN A 1 887 ? 48.914 7.194 -77.711 1.00 72.88 887 GLN A C 1
ATOM 6742 O O . GLN A 1 887 ? 48.331 6.114 -77.714 1.00 72.88 887 GLN A O 1
ATOM 6747 N N . HIS A 1 888 ? 49.089 7.915 -76.603 1.00 75.12 888 HIS A N 1
ATOM 6748 C CA . HIS A 1 888 ? 48.624 7.479 -75.291 1.00 75.12 888 HIS A CA 1
ATOM 6749 C C . HIS A 1 888 ? 47.092 7.507 -75.183 1.00 75.12 888 HIS A C 1
ATOM 6751 O O . HIS A 1 888 ? 46.502 6.535 -74.721 1.00 75.12 888 HIS A O 1
ATOM 6757 N N . VAL A 1 889 ? 46.440 8.554 -75.698 1.00 75.69 889 VAL A N 1
ATOM 6758 C CA . VAL A 1 889 ? 44.974 8.672 -75.782 1.00 75.69 889 VAL A CA 1
ATOM 6759 C C . VAL A 1 889 ? 44.379 7.521 -76.592 1.00 75.69 889 VAL A C 1
ATOM 6761 O O . VAL A 1 889 ? 43.455 6.853 -76.129 1.00 75.69 889 VAL A O 1
ATOM 6764 N N . PHE A 1 890 ? 44.930 7.231 -77.776 1.00 77.12 890 PHE A N 1
ATOM 6765 C CA . PHE A 1 890 ? 44.485 6.089 -78.573 1.00 77.12 890 PHE A CA 1
ATOM 6766 C C . PHE A 1 890 ? 44.733 4.763 -77.858 1.00 77.12 890 PHE A C 1
ATOM 6768 O O . PHE A 1 890 ? 43.858 3.902 -77.869 1.00 77.12 890 PHE A O 1
ATOM 6775 N N . ASP A 1 891 ? 45.881 4.592 -77.205 1.00 81.00 891 ASP A N 1
ATOM 6776 C CA . ASP A 1 891 ? 46.162 3.389 -76.425 1.00 81.00 891 ASP A CA 1
ATOM 6777 C C . ASP A 1 891 ? 45.134 3.178 -75.303 1.00 81.00 891 ASP A C 1
ATOM 6779 O O . ASP A 1 891 ? 44.670 2.050 -75.133 1.00 81.00 891 ASP A O 1
ATOM 6783 N N . ILE A 1 892 ? 44.739 4.237 -74.587 1.00 82.19 892 ILE A N 1
ATOM 6784 C CA . ILE A 1 892 ? 43.687 4.189 -73.560 1.00 82.19 892 ILE A CA 1
ATOM 6785 C C . ILE A 1 892 ? 42.346 3.793 -74.200 1.00 82.19 892 ILE A C 1
ATOM 6787 O O . ILE A 1 892 ? 41.738 2.802 -73.798 1.00 82.19 892 ILE A O 1
ATOM 6791 N N . VAL A 1 893 ? 41.916 4.497 -75.252 1.00 81.00 893 VAL A N 1
ATOM 6792 C CA . VAL A 1 893 ? 40.617 4.281 -75.920 1.00 81.00 893 VAL A CA 1
ATOM 6793 C C . VAL A 1 893 ? 40.512 2.906 -76.600 1.00 81.00 893 VAL A C 1
ATOM 6795 O O . VAL A 1 893 ? 39.439 2.303 -76.621 1.00 81.00 893 VAL A O 1
ATOM 6798 N N . PHE A 1 894 ? 41.597 2.382 -77.177 1.00 82.19 894 PHE A N 1
ATOM 6799 C CA . PHE A 1 894 ? 41.588 1.090 -77.875 1.00 82.19 894 PHE A CA 1
ATOM 6800 C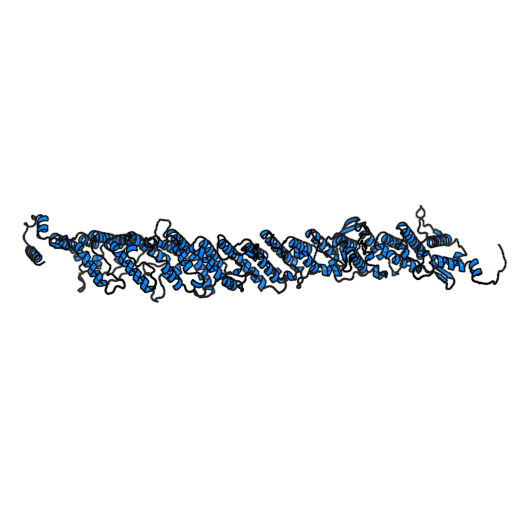 C . PHE A 1 894 ? 41.722 -0.111 -76.939 1.00 82.19 894 PHE A C 1
ATOM 6802 O O . PHE A 1 894 ? 41.239 -1.191 -77.284 1.00 82.19 894 PHE A O 1
ATOM 6809 N N . LYS A 1 895 ? 42.383 0.044 -75.785 1.00 84.50 895 LYS A N 1
ATOM 6810 C CA . LYS A 1 895 ? 42.547 -1.041 -74.802 1.00 84.50 895 LYS A CA 1
ATOM 6811 C C . LYS A 1 895 ? 41.397 -1.104 -73.801 1.00 84.50 895 LYS A C 1
ATOM 6813 O O . LYS A 1 895 ? 41.138 -2.175 -73.260 1.00 84.50 895 LYS A O 1
ATOM 6818 N N . SER A 1 896 ? 40.705 0.010 -73.586 1.00 86.31 896 SER A N 1
ATOM 6819 C CA . SER A 1 896 ? 39.613 0.107 -72.626 1.00 86.31 896 SER A CA 1
ATOM 6820 C C . SER A 1 896 ? 38.339 -0.606 -73.081 1.00 86.31 896 SER A C 1
ATOM 6822 O O . SER A 1 896 ? 37.843 -0.435 -74.202 1.00 86.31 896 SER A O 1
ATOM 6824 N N . ARG A 1 897 ? 37.735 -1.355 -72.161 1.00 86.19 897 ARG A N 1
ATOM 6825 C CA . ARG A 1 897 ? 36.418 -1.977 -72.313 1.00 86.19 897 ARG A CA 1
ATOM 6826 C C . ARG A 1 897 ? 35.281 -0.957 -72.275 1.00 86.19 897 ARG A C 1
ATOM 6828 O O . ARG A 1 897 ? 34.237 -1.229 -72.867 1.00 86.19 897 ARG A O 1
ATOM 6835 N N . LEU A 1 898 ? 35.475 0.208 -71.653 1.00 86.81 898 LEU A N 1
ATOM 6836 C CA . LEU A 1 898 ? 34.476 1.285 -71.591 1.00 86.81 898 LEU A CA 1
ATOM 6837 C C . LEU A 1 898 ? 34.209 1.897 -72.968 1.00 86.81 898 LEU A C 1
ATOM 6839 O O . LEU A 1 898 ? 33.062 2.147 -73.341 1.00 86.81 898 LEU A O 1
ATOM 6843 N N . PHE A 1 899 ? 35.279 2.105 -73.738 1.00 84.75 899 PHE A N 1
ATOM 6844 C CA . PHE A 1 899 ? 35.214 2.711 -75.067 1.00 84.75 899 PHE A CA 1
ATOM 6845 C C . PHE A 1 899 ? 34.895 1.683 -76.165 1.00 84.75 899 PHE A C 1
ATOM 6847 O O . PHE A 1 899 ? 34.234 2.008 -77.156 1.00 84.75 899 PHE A O 1
ATOM 6854 N N . THR A 1 900 ? 35.315 0.425 -75.989 1.00 86.31 900 THR A N 1
ATOM 6855 C CA . THR A 1 900 ? 35.144 -0.633 -77.001 1.00 86.31 900 THR A CA 1
ATOM 6856 C C . THR A 1 900 ? 33.808 -1.372 -76.919 1.00 86.31 900 THR A C 1
ATOM 6858 O O . THR A 1 900 ? 33.382 -1.952 -77.923 1.00 86.31 900 THR A O 1
ATOM 6861 N N . THR A 1 901 ? 33.105 -1.317 -75.783 1.00 87.31 901 THR A N 1
ATOM 6862 C CA . THR A 1 901 ? 31.795 -1.965 -75.599 1.00 87.31 901 THR A CA 1
ATOM 6863 C C . THR A 1 901 ? 30.649 -1.049 -76.034 1.00 87.31 901 THR A C 1
ATOM 6865 O O . THR A 1 901 ? 30.655 0.153 -75.784 1.00 87.31 901 THR A O 1
ATOM 6868 N N . VAL A 1 902 ? 29.635 -1.611 -76.696 1.00 84.44 902 VAL A N 1
ATOM 6869 C CA . VAL A 1 902 ? 28.458 -0.854 -77.156 1.00 84.44 902 VAL A CA 1
ATOM 6870 C C . VAL A 1 902 ? 27.585 -0.468 -75.960 1.00 84.44 902 VAL A C 1
ATOM 6872 O O . VAL A 1 902 ? 27.224 -1.332 -75.162 1.00 84.44 902 VAL A O 1
ATOM 6875 N N . ARG A 1 903 ? 27.234 0.818 -75.839 1.00 83.19 903 ARG A N 1
ATOM 6876 C CA . ARG A 1 903 ? 26.273 1.321 -74.843 1.00 83.19 903 ARG A CA 1
ATOM 6877 C C . ARG A 1 903 ? 24.846 0.934 -75.236 1.00 83.19 903 ARG A C 1
ATOM 6879 O O . ARG A 1 903 ? 24.488 1.000 -76.413 1.00 83.19 903 ARG A O 1
ATOM 6886 N N . SER A 1 904 ? 24.017 0.565 -74.258 1.00 77.56 904 SER A N 1
ATOM 6887 C CA . SER A 1 904 ? 22.599 0.268 -74.499 1.00 77.56 904 SER A CA 1
ATOM 6888 C C . SER A 1 904 ? 21.907 1.430 -75.227 1.00 77.56 904 SER A C 1
ATOM 6890 O O . SER A 1 904 ? 22.088 2.593 -74.874 1.00 77.56 904 SER A O 1
ATOM 6892 N N . GLY A 1 905 ? 21.151 1.121 -76.285 1.00 76.69 905 GLY A N 1
ATOM 6893 C CA . GLY A 1 905 ? 20.501 2.120 -77.143 1.00 76.69 905 GLY A CA 1
ATOM 6894 C C . GLY A 1 905 ? 21.361 2.677 -78.288 1.00 76.69 905 GLY A C 1
ATOM 6895 O O . GLY A 1 905 ? 20.810 3.341 -79.167 1.00 76.69 905 GLY A O 1
ATOM 6896 N N . ARG A 1 906 ? 22.667 2.372 -78.353 1.00 79.31 906 ARG A N 1
ATOM 6897 C CA . ARG A 1 906 ? 23.550 2.742 -79.478 1.00 79.31 906 ARG A CA 1
ATOM 6898 C C . ARG A 1 906 ? 23.849 1.535 -80.374 1.00 79.31 906 ARG A C 1
ATOM 6900 O O . ARG A 1 906 ? 23.752 0.384 -79.956 1.00 79.31 906 ARG A O 1
ATOM 6907 N N . LYS A 1 907 ? 24.170 1.797 -81.647 1.00 80.25 907 LYS A N 1
ATOM 6908 C CA . LYS A 1 907 ? 24.482 0.746 -82.641 1.00 80.25 907 LYS A CA 1
ATOM 6909 C C . LYS A 1 907 ? 25.955 0.339 -82.645 1.00 80.25 907 LYS A C 1
ATOM 6911 O O . LYS A 1 907 ? 26.255 -0.802 -82.981 1.00 80.25 907 LYS A O 1
ATOM 6916 N N . TYR A 1 908 ? 26.846 1.262 -82.300 1.00 81.56 908 TYR A N 1
ATOM 6917 C CA . TYR A 1 908 ? 28.293 1.082 -82.336 1.00 81.56 908 TYR A CA 1
ATOM 6918 C C . TYR A 1 908 ? 28.909 1.553 -81.013 1.00 81.56 908 TYR A C 1
ATOM 6920 O O . TYR A 1 908 ? 28.300 2.326 -80.274 1.00 81.56 908 TYR A O 1
ATOM 6928 N N . SER A 1 909 ? 30.093 1.033 -80.684 1.00 84.19 909 SER A N 1
ATOM 6929 C CA . SER A 1 909 ? 30.878 1.508 -79.542 1.00 84.19 909 SER A CA 1
ATOM 6930 C C . SER A 1 909 ? 31.649 2.772 -79.909 1.00 84.19 909 SER A C 1
ATOM 6932 O O . SER A 1 909 ? 31.904 3.004 -81.093 1.00 84.19 909 SER A O 1
ATOM 6934 N N . PHE A 1 910 ? 32.063 3.553 -78.908 1.00 85.50 910 PHE A N 1
ATOM 6935 C CA . PHE A 1 910 ? 32.847 4.775 -79.113 1.00 85.50 910 PHE A CA 1
ATOM 6936 C C . PHE A 1 910 ? 34.073 4.513 -79.998 1.00 85.50 910 PHE A C 1
ATOM 6938 O O . PHE A 1 910 ? 34.292 5.197 -80.993 1.00 85.50 910 PHE A O 1
ATOM 6945 N N . THR A 1 911 ? 34.830 3.451 -79.710 1.00 82.94 911 THR A N 1
ATOM 6946 C CA . THR A 1 911 ? 36.018 3.079 -80.489 1.00 82.94 911 THR A CA 1
ATOM 6947 C C . THR A 1 911 ? 35.681 2.719 -81.940 1.00 82.94 911 THR A C 1
ATOM 6949 O O . THR A 1 911 ? 36.444 3.037 -82.852 1.00 82.94 911 THR A O 1
ATOM 6952 N N . SER A 1 912 ? 34.534 2.075 -82.181 1.00 81.56 912 SER A N 1
ATOM 6953 C CA . SER A 1 912 ? 34.086 1.728 -83.538 1.00 81.56 912 SER A CA 1
ATOM 6954 C C . SER A 1 912 ? 33.681 2.971 -84.332 1.00 81.56 912 SER A C 1
ATOM 6956 O O . SER A 1 912 ? 33.996 3.065 -85.517 1.00 81.56 912 SER A O 1
ATOM 6958 N N . GLU A 1 913 ? 33.017 3.928 -83.680 1.00 79.62 913 GLU A N 1
ATOM 6959 C CA . GLU A 1 913 ? 32.670 5.227 -84.267 1.00 79.62 913 GLU A CA 1
ATOM 6960 C C . GLU A 1 913 ? 33.928 6.047 -84.565 1.00 79.62 913 GLU A C 1
ATOM 6962 O O . GLU A 1 913 ? 34.052 6.587 -85.662 1.00 79.62 913 GLU A O 1
ATOM 6967 N N . LEU A 1 914 ? 34.912 6.034 -83.661 1.00 78.12 914 LEU A N 1
ATOM 6968 C CA . LEU A 1 914 ? 36.203 6.695 -83.848 1.00 78.12 914 LEU A CA 1
ATOM 6969 C C . LEU A 1 914 ? 37.006 6.095 -85.003 1.00 78.12 914 LEU A C 1
ATOM 6971 O O . LEU A 1 914 ? 37.496 6.837 -85.849 1.00 78.12 914 LEU A O 1
ATOM 6975 N N . ILE A 1 915 ? 37.095 4.765 -85.110 1.00 76.31 915 ILE A N 1
ATOM 6976 C CA . ILE A 1 915 ? 37.742 4.109 -86.259 1.00 76.31 915 ILE A CA 1
ATOM 6977 C C . ILE A 1 915 ? 37.008 4.442 -87.558 1.00 76.31 915 ILE A C 1
ATOM 6979 O O . ILE A 1 915 ? 37.656 4.729 -88.563 1.00 76.31 915 ILE A O 1
ATOM 6983 N N . ALA A 1 916 ? 35.673 4.392 -87.562 1.00 72.81 916 ALA A N 1
ATOM 6984 C CA . ALA A 1 916 ? 34.881 4.682 -88.751 1.00 72.81 916 ALA A CA 1
ATOM 6985 C C . ALA A 1 916 ? 35.075 6.133 -89.218 1.00 72.81 916 ALA A C 1
ATOM 6987 O O . ALA A 1 916 ? 35.283 6.359 -90.411 1.00 72.81 916 ALA A O 1
ATOM 6988 N N . ALA A 1 917 ? 35.083 7.088 -88.283 1.00 71.38 917 ALA A N 1
ATOM 6989 C CA . ALA A 1 917 ? 35.323 8.496 -88.569 1.00 71.38 917 ALA A CA 1
ATOM 6990 C C . ALA A 1 917 ? 36.770 8.760 -89.019 1.00 71.38 917 ALA A C 1
ATOM 6992 O O . ALA A 1 917 ? 36.996 9.464 -89.999 1.00 71.38 917 ALA A O 1
ATOM 6993 N N . LEU A 1 918 ? 37.771 8.134 -88.393 1.00 69.06 918 LEU A N 1
ATOM 6994 C CA . LEU A 1 918 ? 39.162 8.225 -88.853 1.00 69.06 918 LEU A CA 1
ATOM 6995 C C . LEU A 1 918 ? 39.347 7.591 -90.238 1.00 69.06 918 LEU A C 1
ATOM 6997 O O . LEU A 1 918 ? 40.110 8.095 -91.061 1.00 69.06 918 LEU A O 1
ATOM 7001 N N . TYR A 1 919 ? 38.629 6.508 -90.544 1.00 68.62 919 TYR A N 1
ATOM 7002 C CA . TYR A 1 919 ? 38.676 5.888 -91.864 1.00 68.62 919 TYR A CA 1
ATOM 7003 C C . TYR A 1 919 ? 38.180 6.855 -92.945 1.00 68.62 919 TYR A C 1
ATOM 7005 O O . TYR A 1 919 ? 38.857 6.974 -93.966 1.00 68.62 919 TYR A O 1
ATOM 7013 N N . THR A 1 920 ? 37.089 7.601 -92.710 1.00 63.72 920 THR A N 1
ATOM 7014 C CA . THR A 1 920 ? 36.534 8.583 -93.667 1.00 63.72 920 THR A CA 1
ATOM 7015 C C . THR A 1 920 ? 37.506 9.699 -94.067 1.00 63.72 920 THR A C 1
ATOM 7017 O O . THR A 1 920 ? 37.494 10.097 -95.230 1.00 63.72 920 THR A O 1
ATOM 7020 N N . VAL A 1 921 ? 38.403 10.130 -93.172 1.00 59.44 921 VAL A N 1
ATOM 7021 C CA . VAL A 1 921 ? 39.408 11.185 -93.439 1.00 59.44 921 VAL A CA 1
ATOM 7022 C C . VAL A 1 921 ? 40.747 10.674 -93.970 1.00 59.44 921 VAL A C 1
ATOM 7024 O O . VAL A 1 921 ? 41.535 11.441 -94.523 1.00 59.44 921 VAL A O 1
ATOM 7027 N N . THR A 1 922 ? 41.035 9.373 -93.870 1.00 61.44 922 THR A N 1
ATOM 7028 C CA . THR A 1 922 ? 42.242 8.816 -94.499 1.00 61.44 922 THR A CA 1
ATOM 7029 C C . THR A 1 922 ? 42.124 8.793 -96.026 1.00 61.44 922 THR A C 1
ATOM 7031 O O . THR A 1 922 ? 41.051 8.569 -96.588 1.00 61.44 922 THR A O 1
ATOM 7034 N N . LYS A 1 923 ? 43.263 8.910 -96.726 1.00 51.44 923 LYS A N 1
ATOM 7035 C CA . LYS A 1 923 ? 43.362 8.800 -98.200 1.00 51.44 923 LYS A CA 1
ATOM 7036 C C . LYS A 1 923 ? 42.648 7.567 -98.782 1.00 51.44 923 LYS A C 1
ATOM 7038 O O . LYS A 1 923 ? 42.215 7.603 -99.926 1.00 51.44 923 LYS A O 1
ATOM 7043 N N . ALA A 1 924 ? 42.540 6.476 -98.019 1.00 47.53 924 ALA A N 1
ATOM 7044 C CA . ALA A 1 924 ? 41.832 5.262 -98.425 1.00 47.53 924 ALA A CA 1
ATOM 7045 C C . ALA A 1 924 ? 40.298 5.391 -98.310 1.00 47.53 924 ALA A C 1
ATOM 7047 O O . ALA A 1 924 ? 39.587 4.902 -99.188 1.00 47.53 924 ALA A O 1
ATOM 7048 N N . GLY A 1 925 ? 39.784 6.075 -97.283 1.00 51.81 925 GLY A N 1
ATOM 7049 C CA . GLY A 1 925 ? 38.351 6.327 -97.113 1.00 51.81 925 GLY A CA 1
ATOM 7050 C C . GLY A 1 925 ? 37.808 7.420 -98.028 1.00 51.81 925 GLY A C 1
ATOM 7051 O O . GLY A 1 925 ? 36.727 7.240 -98.581 1.00 51.81 925 GLY A O 1
ATOM 7052 N N . GLN A 1 926 ? 38.579 8.478 -98.305 1.00 53.16 926 GLN A N 1
ATOM 7053 C CA . GLN A 1 926 ? 38.208 9.511 -99.289 1.00 53.16 926 GLN A CA 1
ATOM 7054 C C . GLN A 1 926 ? 38.006 8.923 -100.702 1.00 53.16 926 GLN A C 1
ATOM 7056 O O . GLN A 1 926 ? 37.099 9.327 -101.433 1.00 53.16 926 GLN A O 1
ATOM 7061 N N . VAL A 1 927 ? 38.798 7.903 -101.060 1.00 49.12 927 VAL A N 1
ATOM 7062 C CA . VAL A 1 927 ? 38.665 7.142 -102.318 1.00 49.12 927 VAL A CA 1
ATOM 7063 C C . VAL A 1 927 ? 37.450 6.202 -102.299 1.00 49.12 927 VAL A C 1
ATOM 7065 O O . VAL A 1 927 ? 36.804 6.026 -103.330 1.00 49.12 927 VAL A O 1
ATOM 7068 N N . ALA A 1 928 ? 37.104 5.621 -101.146 1.00 45.25 928 ALA A N 1
ATOM 7069 C CA . ALA A 1 928 ? 35.953 4.727 -100.994 1.00 45.25 928 ALA A CA 1
ATOM 7070 C C . ALA A 1 928 ? 34.598 5.466 -100.903 1.00 45.25 928 ALA A C 1
ATOM 7072 O O . ALA A 1 928 ? 33.589 4.927 -101.353 1.00 45.25 928 ALA A O 1
ATOM 7073 N N . TYR A 1 929 ? 34.574 6.696 -100.372 1.00 42.75 929 TYR A N 1
ATOM 7074 C CA . TYR A 1 929 ? 33.378 7.547 -100.238 1.00 42.75 929 TYR A CA 1
ATOM 7075 C C . TYR A 1 929 ? 33.093 8.446 -101.452 1.00 42.75 929 TYR A C 1
ATOM 7077 O O . TYR A 1 929 ? 32.083 9.146 -101.477 1.00 42.75 929 TYR A O 1
ATOM 7085 N N . GLY A 1 930 ? 33.934 8.405 -102.490 1.00 43.06 930 GLY A N 1
ATOM 7086 C CA . GLY A 1 930 ? 33.665 9.101 -103.748 1.00 43.06 930 GLY A CA 1
ATOM 7087 C C . GLY A 1 930 ? 33.997 10.596 -103.756 1.00 43.06 930 GLY A C 1
ATOM 7088 O O . GLY A 1 930 ? 33.411 11.329 -104.554 1.00 43.06 930 GLY A O 1
ATOM 7089 N N . TYR A 1 931 ? 34.964 11.058 -102.953 1.00 40.22 931 TYR A N 1
ATOM 7090 C CA . TYR A 1 931 ? 35.584 12.370 -103.173 1.00 40.22 931 TYR A CA 1
ATOM 7091 C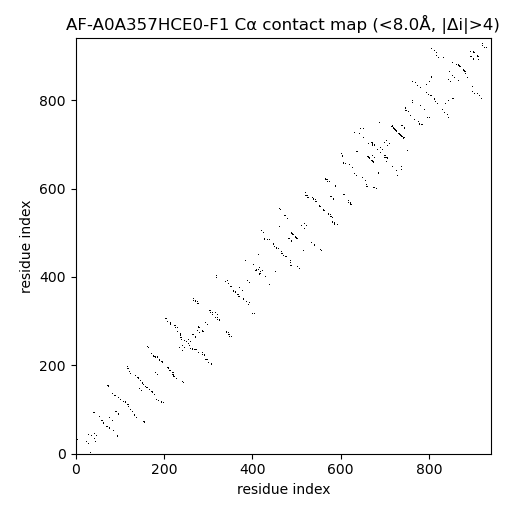 C . TYR A 1 931 ? 36.533 12.283 -104.377 1.00 40.22 931 TYR A C 1
ATOM 7093 O O . TYR A 1 931 ? 37.718 11.969 -104.276 1.00 40.22 931 TYR A O 1
ATOM 7101 N N . GLY A 1 932 ? 35.965 12.481 -105.565 1.00 35.97 932 GLY A N 1
ATOM 7102 C CA . GLY A 1 932 ? 36.684 12.465 -106.832 1.00 35.97 932 GLY A CA 1
ATOM 7103 C C . GLY A 1 932 ? 37.582 13.689 -107.022 1.00 35.97 932 GLY A C 1
ATOM 7104 O O . GLY A 1 932 ? 37.113 14.820 -107.001 1.00 35.97 932 GLY A O 1
ATOM 7105 N N . SER A 1 933 ? 38.865 13.420 -107.268 1.00 43.50 933 SER A N 1
ATOM 7106 C CA . SER A 1 933 ? 39.755 14.098 -108.225 1.00 43.50 933 SER A CA 1
ATOM 7107 C C . SER A 1 933 ? 39.464 15.566 -108.597 1.00 43.50 933 SER A C 1
ATOM 7109 O O . SER A 1 933 ? 38.667 15.821 -109.501 1.00 43.50 933 SER A O 1
ATOM 7111 N N . ALA A 1 934 ? 40.258 16.499 -108.065 1.00 37.19 934 ALA A N 1
ATOM 7112 C CA . ALA A 1 934 ? 40.735 17.661 -108.822 1.00 37.19 934 ALA A CA 1
ATOM 7113 C C . ALA A 1 934 ? 42.070 18.178 -108.244 1.00 37.19 934 ALA A C 1
ATOM 7115 O O . ALA A 1 934 ? 42.184 18.411 -107.048 1.00 37.19 934 ALA A O 1
ATOM 7116 N N . ASP A 1 935 ? 43.050 18.335 -109.135 1.00 35.00 935 ASP A N 1
ATOM 7117 C CA . ASP A 1 935 ? 44.316 19.072 -109.012 1.00 35.00 935 ASP A CA 1
ATOM 7118 C C . ASP A 1 935 ? 45.423 18.559 -108.071 1.00 35.00 935 ASP A C 1
ATOM 7120 O O . ASP A 1 935 ? 45.640 19.021 -106.956 1.00 35.00 935 ASP A O 1
ATOM 7124 N N . LEU A 1 936 ? 46.258 17.682 -108.639 1.00 30.61 936 LEU A N 1
ATOM 7125 C CA . LEU A 1 936 ? 47.680 17.590 -108.302 1.00 30.61 936 LEU A CA 1
ATOM 7126 C C . LEU A 1 936 ? 48.475 18.595 -109.159 1.00 30.61 936 LEU A C 1
ATOM 7128 O O . LEU A 1 936 ? 48.468 18.456 -110.386 1.00 30.61 936 LEU A O 1
ATOM 7132 N N . PRO A 1 937 ? 49.276 19.495 -108.562 1.00 34.62 937 PRO A N 1
ATOM 7133 C CA . PRO A 1 937 ? 50.494 19.982 -109.192 1.00 34.62 937 PRO A CA 1
ATOM 7134 C C . PRO A 1 937 ? 51.713 19.244 -108.631 1.00 34.62 937 PRO A C 1
ATOM 7136 O O . PRO A 1 937 ? 51.942 19.148 -107.429 1.00 34.62 937 PRO A O 1
ATOM 7139 N N . SER A 1 938 ? 52.499 18.730 -109.566 1.00 38.12 938 SER A N 1
ATOM 7140 C CA . SER A 1 938 ? 53.812 18.109 -109.426 1.00 38.12 938 SER A CA 1
ATOM 7141 C C . SER A 1 938 ? 54.849 18.957 -108.676 1.00 38.12 938 SER A C 1
ATOM 7143 O O . SER A 1 938 ? 55.039 20.123 -109.024 1.00 38.12 938 SER A O 1
ATOM 7145 N N . GLY A 1 939 ? 55.638 18.328 -107.797 1.00 29.72 939 GLY A N 1
ATOM 7146 C CA . GLY A 1 939 ? 56.926 18.867 -107.342 1.00 29.72 939 GLY A CA 1
ATOM 7147 C C . GLY A 1 939 ? 57.486 18.195 -106.085 1.00 29.72 939 GLY A C 1
ATOM 7148 O O . GLY A 1 939 ? 57.122 18.573 -104.983 1.00 29.72 939 GLY A O 1
ATOM 7149 N N . SER A 1 940 ? 58.375 17.216 -106.271 1.00 27.64 940 SER A N 1
ATOM 7150 C CA . SER A 1 940 ? 59.258 16.605 -105.252 1.00 27.64 940 SER A CA 1
ATOM 7151 C C . SER A 1 940 ? 60.314 17.586 -104.699 1.00 27.64 940 SER A C 1
ATOM 7153 O O . SER A 1 940 ? 60.542 18.617 -105.342 1.00 27.64 940 SER A O 1
ATOM 7155 N N . PRO A 1 941 ? 61.060 17.242 -103.622 1.00 39.72 941 PRO A N 1
ATOM 7156 C CA . PRO A 1 941 ? 61.130 15.956 -102.905 1.00 39.72 941 PRO A CA 1
ATOM 7157 C C . PRO A 1 941 ? 60.484 15.928 -101.520 1.00 39.72 941 PRO A C 1
ATOM 7159 O O . PRO A 1 941 ? 60.584 16.936 -100.788 1.00 39.72 941 PRO A O 1
#

Mean predicted aligned error: 17.6 Å